Protein AF-A0A5J4UI46-F1 (afdb_monomer_lite)

pLDDT: mean 76.07, std 15.58, range [28.52, 98.12]

Radius of gyration: 47.05 Å; chains: 1; bounding box: 95×68×140 Å

Structure (mmCIF, N/CA/C/O backbone):
data_AF-A0A5J4UI46-F1
#
_entry.id   AF-A0A5J4UI46-F1
#
loop_
_atom_site.group_PDB
_atom_site.id
_atom_site.type_symbol
_atom_site.label_atom_id
_atom_site.label_alt_id
_atom_site.label_comp_id
_atom_site.label_asym_id
_atom_site.label_entity_id
_atom_site.label_seq_id
_atom_site.pdbx_PDB_ins_code
_atom_site.Cartn_x
_atom_site.Cartn_y
_atom_site.Cartn_z
_atom_site.occupancy
_atom_site.B_iso_or_equiv
_atom_site.auth_seq_id
_atom_site.auth_comp_id
_atom_site.auth_asym_id
_atom_site.auth_atom_id
_atom_site.pdbx_PDB_model_num
ATOM 1 N N . MET A 1 1 ? -43.539 -24.827 43.668 1.00 33.84 1 MET A N 1
ATOM 2 C CA . MET A 1 1 ? -44.782 -25.579 43.943 1.00 33.84 1 MET A CA 1
ATOM 3 C C . MET A 1 1 ? -44.414 -27.051 43.889 1.00 33.84 1 MET A C 1
ATOM 5 O O . MET A 1 1 ? -44.041 -27.513 42.822 1.00 33.84 1 MET A O 1
ATOM 9 N N . TYR A 1 2 ? -44.372 -27.741 45.030 1.00 28.52 2 TYR A N 1
ATOM 10 C CA . TYR A 1 2 ? -44.036 -29.167 45.070 1.00 28.52 2 TYR A CA 1
ATOM 11 C C . TYR A 1 2 ? -45.327 -29.967 44.962 1.00 28.52 2 TYR A C 1
ATOM 13 O O . TYR A 1 2 ? -46.161 -29.897 45.860 1.00 28.52 2 TYR A O 1
ATOM 21 N N . LEU A 1 3 ? -45.497 -30.715 43.876 1.00 32.62 3 LEU A N 1
ATOM 22 C CA . LEU A 1 3 ? -46.451 -31.816 43.853 1.00 32.62 3 LEU A CA 1
ATOM 23 C C . LEU A 1 3 ? -45.684 -33.063 44.275 1.00 32.62 3 LEU A C 1
ATOM 25 O O . LEU A 1 3 ? -44.921 -33.634 43.501 1.00 32.62 3 LEU A O 1
ATOM 29 N N . TYR A 1 4 ? -45.844 -33.433 45.542 1.00 28.69 4 TYR A N 1
ATOM 30 C CA . TYR A 1 4 ? -45.405 -34.726 46.041 1.00 28.69 4 TYR A CA 1
ATOM 31 C C . TYR A 1 4 ? -46.413 -35.758 45.536 1.00 28.69 4 TYR A C 1
ATOM 33 O O . TYR A 1 4 ? -47.519 -35.842 46.068 1.00 28.69 4 TYR A O 1
ATOM 41 N N . ASN A 1 5 ? -46.071 -36.490 44.476 1.00 35.09 5 ASN A N 1
ATOM 42 C CA . ASN A 1 5 ? -46.827 -37.677 44.103 1.00 35.09 5 ASN A CA 1
ATOM 43 C C . ASN A 1 5 ? -46.114 -38.879 44.720 1.00 35.09 5 ASN A C 1
ATOM 45 O O . ASN A 1 5 ? -44.923 -39.086 44.488 1.00 35.09 5 ASN A O 1
ATOM 49 N N . GLY A 1 6 ? -46.824 -39.594 45.590 1.00 38.59 6 GLY A N 1
ATOM 50 C CA . GLY A 1 6 ? -46.314 -40.808 46.203 1.00 38.59 6 GLY A CA 1
ATOM 51 C C . GLY A 1 6 ? -46.000 -41.837 45.123 1.00 38.59 6 GLY A C 1
ATOM 52 O O . GLY A 1 6 ? -46.814 -42.061 44.235 1.00 38.59 6 GLY A O 1
ATOM 53 N N . GLU A 1 7 ? -44.833 -42.460 45.268 1.00 37.66 7 GLU A N 1
ATOM 54 C CA . GLU A 1 7 ? -44.276 -43.545 44.453 1.00 37.66 7 GLU A CA 1
ATOM 55 C C . GLU A 1 7 ? -43.453 -43.112 43.218 1.00 37.66 7 GLU A C 1
ATOM 57 O O . GLU A 1 7 ? -43.935 -42.493 42.276 1.00 37.66 7 GLU A O 1
ATOM 62 N N . ALA A 1 8 ? -42.178 -43.531 43.252 1.00 35.47 8 ALA A N 1
ATOM 63 C CA . ALA A 1 8 ? -41.050 -43.261 42.349 1.00 35.47 8 ALA A CA 1
ATOM 64 C C . ALA A 1 8 ? -40.281 -41.940 42.581 1.00 35.47 8 ALA A C 1
ATOM 66 O O . ALA A 1 8 ? -40.767 -40.838 42.353 1.00 35.47 8 ALA A O 1
ATOM 67 N N . ASN A 1 9 ? -39.007 -42.085 42.974 1.00 35.72 9 ASN A N 1
ATOM 68 C CA . ASN A 1 9 ? -37.987 -41.033 43.062 1.00 35.72 9 ASN A CA 1
ATOM 69 C C . ASN A 1 9 ? -37.674 -40.432 41.677 1.00 35.72 9 ASN A C 1
ATOM 71 O O . ASN A 1 9 ? -36.607 -40.676 41.111 1.00 35.72 9 ASN A O 1
ATOM 75 N N . ARG A 1 10 ? -38.596 -39.652 41.114 1.00 33.91 10 ARG A N 1
ATOM 76 C CA . ARG A 1 10 ? -38.361 -38.848 39.916 1.00 33.91 10 ARG A CA 1
ATOM 77 C C . ARG A 1 10 ? -38.799 -37.416 40.198 1.00 33.91 10 ARG A C 1
ATOM 79 O O . ARG A 1 10 ? -39.983 -37.114 40.274 1.00 33.91 10 ARG A O 1
ATOM 86 N N . ILE A 1 11 ? -37.816 -36.543 40.402 1.00 36.03 11 ILE A N 1
ATOM 87 C CA . ILE A 1 11 ? -38.026 -35.097 40.435 1.00 36.03 11 ILE A CA 1
ATOM 88 C C . ILE A 1 11 ? -37.994 -34.640 38.978 1.00 36.03 11 ILE A C 1
ATOM 90 O O . ILE A 1 11 ? -36.918 -34.499 38.398 1.00 36.03 11 ILE A O 1
ATOM 94 N N . ASP A 1 12 ? -39.162 -34.439 38.375 1.00 36.25 12 ASP A N 1
ATOM 95 C CA . ASP A 1 12 ? -39.247 -33.731 37.101 1.00 36.25 12 ASP A CA 1
ATOM 96 C C . ASP A 1 12 ? -39.012 -32.236 37.377 1.00 36.25 12 ASP A C 1
ATOM 98 O O . ASP A 1 12 ? -39.864 -31.529 37.920 1.00 36.25 12 ASP A O 1
ATOM 102 N N . ILE A 1 13 ? -37.808 -31.752 37.057 1.00 40.00 13 ILE A N 1
ATOM 103 C CA . ILE A 1 13 ? -37.480 -30.324 37.092 1.00 40.00 13 ILE A CA 1
ATOM 104 C C . ILE A 1 13 ? -38.206 -29.672 35.912 1.00 40.00 13 ILE A C 1
ATOM 106 O O . ILE A 1 13 ? -37.759 -29.760 34.770 1.00 40.00 13 ILE A O 1
ATOM 110 N N . LEU A 1 14 ? -39.337 -29.022 36.181 1.00 40.38 14 LEU A N 1
ATOM 111 C CA . LEU A 1 14 ? -40.020 -28.186 35.197 1.00 40.38 14 LEU A CA 1
ATOM 112 C C . LEU A 1 14 ? -39.152 -26.953 34.902 1.00 40.38 14 LEU A C 1
ATOM 114 O O . LEU A 1 14 ? -39.161 -25.981 35.656 1.00 40.38 14 LEU A O 1
ATOM 118 N N . SER A 1 15 ? -38.397 -26.969 33.804 1.00 36.56 15 SER A N 1
ATOM 119 C CA . SER A 1 15 ? -37.842 -25.731 33.256 1.00 36.56 15 SER A CA 1
ATOM 120 C C . SER A 1 15 ? -39.000 -24.797 32.866 1.00 36.56 15 SER A C 1
ATOM 122 O O . SER A 1 15 ? -39.999 -25.232 32.297 1.00 36.56 15 SER A O 1
ATOM 124 N N . GLY A 1 16 ? -38.901 -23.511 33.216 1.00 40.81 16 GLY A N 1
ATOM 125 C CA . GLY A 1 16 ? -39.901 -22.500 32.840 1.00 40.81 16 GLY A CA 1
ATOM 126 C C . GLY A 1 16 ? -40.983 -22.167 33.877 1.00 40.81 16 GLY A C 1
ATOM 127 O O . GLY A 1 16 ? -41.896 -21.414 33.552 1.00 40.81 16 GLY A O 1
ATOM 128 N N . VAL A 1 17 ? -40.901 -22.659 35.119 1.00 45.38 17 VAL A N 1
ATOM 129 C CA . VAL A 1 17 ? -41.784 -22.188 36.207 1.00 45.38 17 VAL A CA 1
ATOM 130 C C . VAL A 1 17 ? -41.194 -20.921 36.835 1.00 45.38 17 VAL A C 1
ATOM 132 O O . VAL A 1 17 ? -40.140 -20.988 37.466 1.00 45.38 17 VAL A O 1
ATOM 135 N N . SER A 1 18 ? -41.870 -19.779 36.680 1.00 48.88 18 SER A N 1
ATOM 136 C CA . SER A 1 18 ? -41.562 -18.536 37.398 1.00 48.88 18 SER A CA 1
ATOM 137 C C . SER A 1 18 ? -42.480 -18.369 38.611 1.00 48.88 18 SER A C 1
ATOM 139 O O . SER A 1 18 ? -43.631 -18.810 38.609 1.00 48.88 18 SER A O 1
ATOM 141 N N . LEU A 1 19 ? -41.967 -17.751 39.675 1.00 53.72 19 LEU A N 1
ATOM 142 C CA . LEU A 1 19 ? -42.761 -17.396 40.853 1.00 53.72 19 LEU A CA 1
ATOM 143 C C . LEU A 1 19 ? -42.817 -15.873 40.988 1.00 53.72 19 LEU A C 1
ATOM 145 O O . LEU A 1 19 ? -41.774 -15.222 41.048 1.00 53.72 19 LEU A O 1
ATOM 149 N N . GLU A 1 20 ? -44.024 -15.311 41.018 1.00 56.50 20 GLU A N 1
ATOM 150 C CA . GLU A 1 20 ? -44.243 -13.864 41.097 1.00 56.50 20 GLU A CA 1
ATOM 151 C C . GLU A 1 20 ? -44.432 -13.400 42.545 1.00 56.50 20 GLU A C 1
ATOM 153 O O . GLU A 1 20 ? -45.156 -14.022 43.323 1.00 56.50 20 GLU A O 1
ATOM 158 N N . VAL A 1 21 ? -43.792 -12.288 42.903 1.00 63.38 21 VAL A N 1
ATOM 159 C CA . VAL A 1 21 ? -44.016 -11.551 44.154 1.00 63.38 21 VAL A CA 1
ATOM 160 C C . VAL A 1 21 ? -44.098 -10.056 43.897 1.00 63.38 21 VAL A C 1
ATOM 162 O O . VAL A 1 21 ? -43.512 -9.555 42.940 1.00 63.38 21 VAL A O 1
ATOM 165 N N . ASN A 1 22 ? -44.815 -9.338 44.760 1.00 64.19 22 ASN A N 1
ATOM 166 C CA . ASN A 1 22 ? -45.076 -7.910 44.597 1.00 64.19 22 ASN A CA 1
ATOM 167 C C . ASN A 1 22 ? -44.392 -7.092 45.705 1.00 64.19 22 ASN A C 1
ATOM 169 O O . ASN A 1 22 ? -44.317 -7.530 46.848 1.00 64.19 22 ASN A O 1
ATOM 173 N N . VAL A 1 23 ? -43.930 -5.883 45.388 1.00 57.03 23 VAL A N 1
ATOM 174 C CA . VAL A 1 23 ? -43.499 -4.870 46.371 1.00 57.03 23 VAL A CA 1
ATOM 175 C C . VAL A 1 23 ? -44.597 -3.801 46.455 1.00 57.03 23 VAL A C 1
ATOM 177 O O . VAL A 1 23 ? -44.905 -3.178 45.433 1.00 57.03 23 VAL A O 1
ATOM 180 N N . THR A 1 24 ? -45.234 -3.624 47.625 1.00 54.59 24 THR A N 1
ATOM 181 C CA . THR A 1 24 ? -46.422 -2.757 47.825 1.00 54.59 24 THR A CA 1
ATOM 182 C C . THR A 1 24 ? -46.426 -2.023 49.180 1.00 54.59 24 THR A C 1
ATOM 184 O O . THR A 1 24 ? -45.591 -2.265 50.044 1.00 54.59 24 THR A O 1
ATOM 187 N N . VAL A 1 25 ? -47.385 -1.102 49.365 1.00 46.78 25 VAL A N 1
ATOM 188 C CA . VAL A 1 25 ? -47.457 -0.139 50.488 1.00 46.78 25 VAL A CA 1
ATOM 189 C C . VAL A 1 25 ? -47.897 -0.765 51.827 1.00 46.78 25 VAL A C 1
ATOM 191 O O . VAL A 1 25 ? -47.715 -0.146 52.873 1.00 46.78 25 VAL A O 1
ATOM 194 N N . VAL A 1 26 ? -48.474 -1.974 51.838 1.00 47.81 26 VAL A N 1
ATOM 195 C CA . VAL A 1 26 ? -49.057 -2.571 53.056 1.00 47.81 26 VAL A CA 1
ATOM 196 C C . VAL A 1 26 ? -48.651 -4.040 53.186 1.00 47.81 26 VAL A C 1
ATOM 198 O O . VAL A 1 26 ? -49.151 -4.894 52.460 1.00 47.81 26 VAL A O 1
ATOM 201 N N . GLY A 1 27 ? -47.758 -4.325 54.136 1.00 51.28 27 GLY A N 1
ATOM 202 C CA . GLY A 1 27 ? -47.340 -5.677 54.509 1.00 51.28 27 GLY A CA 1
ATOM 203 C C . GLY A 1 27 ? -46.279 -5.646 55.608 1.00 51.28 27 GLY A C 1
ATOM 204 O O . GLY A 1 27 ? -45.120 -5.347 55.344 1.00 51.28 27 GLY A O 1
ATOM 205 N N . THR A 1 28 ? -46.677 -5.919 56.851 1.00 41.81 28 THR A N 1
ATOM 206 C CA . THR A 1 28 ? -45.793 -5.980 58.031 1.00 41.81 28 THR A CA 1
ATOM 207 C C . THR A 1 28 ? -45.589 -7.407 58.535 1.00 41.81 28 THR A C 1
ATOM 209 O O . THR A 1 28 ? -45.268 -7.571 59.709 1.00 41.81 28 THR A O 1
ATOM 212 N N . ASP A 1 29 ? -45.776 -8.437 57.702 1.00 47.12 29 ASP A N 1
ATOM 213 C CA . ASP A 1 29 ? -45.488 -9.811 58.124 1.00 47.12 29 ASP A CA 1
ATOM 214 C C . ASP A 1 29 ? -44.117 -10.291 57.601 1.00 47.12 29 ASP A C 1
ATOM 216 O O . ASP A 1 29 ? -43.994 -10.736 56.459 1.00 47.12 29 ASP A O 1
ATOM 220 N N . PRO A 1 30 ? -43.044 -10.193 58.412 1.00 47.66 30 PRO A N 1
ATOM 221 C CA . PRO A 1 30 ? -41.688 -10.586 58.032 1.00 47.66 30 PRO A CA 1
ATOM 222 C C . PRO A 1 30 ? -41.489 -12.108 57.899 1.00 47.66 30 PRO A C 1
ATOM 224 O O . PRO A 1 30 ? -40.347 -12.538 57.675 1.00 47.66 30 PRO A O 1
ATOM 227 N N . SER A 1 31 ? -42.542 -12.918 58.067 1.00 51.69 31 SER A N 1
ATOM 228 C CA . SER A 1 31 ? -42.488 -14.384 58.012 1.00 51.69 31 SER A CA 1
ATOM 229 C C . SER A 1 31 ? -42.902 -14.995 56.663 1.00 51.69 31 SER A C 1
ATOM 231 O O . SER A 1 31 ? -42.614 -16.168 56.418 1.00 51.69 31 SER A O 1
ATOM 233 N N . GLU A 1 32 ? -43.516 -14.228 55.754 1.00 58.22 32 GLU A N 1
ATOM 234 C CA . GLU A 1 32 ? -44.080 -14.793 54.526 1.00 58.22 32 GLU A CA 1
ATOM 235 C C . GLU A 1 32 ? -43.064 -14.928 53.383 1.00 58.22 32 GLU A C 1
ATOM 237 O O . GLU A 1 32 ? -42.467 -13.964 52.905 1.00 58.22 32 GLU A O 1
ATOM 242 N N . ILE A 1 33 ? -42.943 -16.153 52.863 1.00 57.50 33 ILE A N 1
ATOM 243 C CA . ILE A 1 33 ? -42.126 -16.475 51.685 1.00 57.50 33 ILE A CA 1
ATOM 244 C C . ILE A 1 33 ? -42.699 -15.828 50.410 1.00 57.50 33 ILE A C 1
ATOM 246 O O . ILE A 1 33 ? -41.938 -15.634 49.468 1.00 57.50 33 ILE A O 1
ATOM 250 N N . ASN A 1 34 ? -43.994 -15.471 50.368 1.00 60.31 34 ASN A N 1
ATOM 251 C CA . ASN A 1 34 ? -44.727 -14.975 49.185 1.00 60.31 34 ASN A CA 1
ATOM 252 C C . ASN A 1 34 ? -45.458 -13.631 49.403 1.00 60.31 34 ASN A C 1
ATOM 254 O O . ASN A 1 34 ? -46.383 -13.315 48.655 1.00 60.31 34 ASN A O 1
ATOM 258 N N . GLY A 1 35 ? -45.080 -12.861 50.422 1.00 59.16 35 GLY A N 1
ATOM 259 C CA . GLY A 1 35 ? -45.816 -11.657 50.810 1.00 59.16 35 GLY A CA 1
ATOM 260 C C . GLY A 1 35 ? -45.565 -10.441 49.905 1.00 59.16 35 GLY A C 1
ATOM 261 O O . GLY A 1 35 ? -44.632 -10.436 49.094 1.00 59.16 35 GLY A O 1
ATOM 262 N N . PRO A 1 36 ? -46.372 -9.375 50.046 1.00 68.31 36 PRO A N 1
ATOM 263 C CA . PRO A 1 36 ? -45.953 -8.053 49.618 1.00 68.31 36 PRO A CA 1
ATOM 264 C C . PRO A 1 36 ? -44.736 -7.600 50.439 1.00 68.31 36 PRO A C 1
ATOM 266 O O . PRO A 1 36 ? -44.767 -7.628 51.668 1.00 68.31 36 PRO A O 1
ATOM 269 N N . PHE A 1 37 ? -43.670 -7.165 49.772 1.00 79.31 37 PHE A N 1
ATOM 270 C CA . PHE A 1 37 ? -42.468 -6.636 50.430 1.00 79.31 37 PHE A CA 1
ATOM 271 C C . PHE A 1 37 ? -42.439 -5.102 50.382 1.00 79.31 37 PHE A C 1
ATOM 273 O O . PHE A 1 37 ? -43.003 -4.500 49.472 1.00 79.31 37 PHE A O 1
ATOM 280 N N . SER A 1 38 ? -41.764 -4.460 51.338 1.00 78.31 38 SER A N 1
ATOM 281 C CA . SER A 1 38 ? -41.605 -2.995 51.378 1.00 78.31 38 SER A CA 1
ATOM 282 C C . SER A 1 38 ? -40.434 -2.482 50.528 1.00 78.31 38 SER A C 1
ATOM 284 O O . SER A 1 38 ? -40.441 -1.333 50.085 1.00 78.31 38 SER A O 1
ATOM 286 N N . THR A 1 39 ? -39.431 -3.330 50.280 1.00 85.62 39 THR A N 1
ATOM 287 C CA . THR A 1 39 ? -38.255 -3.014 49.455 1.00 85.62 39 THR A CA 1
ATOM 288 C C . THR A 1 39 ? -37.880 -4.187 48.552 1.00 85.62 39 THR A C 1
ATOM 290 O O . THR A 1 39 ? -38.265 -5.335 48.811 1.00 85.62 39 THR A O 1
ATOM 293 N N . LEU A 1 40 ? -37.106 -3.917 47.499 1.00 85.06 40 LEU A N 1
ATOM 294 C CA . LEU A 1 40 ? -36.553 -4.961 46.640 1.00 85.06 40 LEU A CA 1
ATOM 295 C C . LEU A 1 40 ? -35.553 -5.821 47.426 1.00 85.06 40 LEU A C 1
ATOM 297 O O . LEU A 1 40 ? -35.588 -7.047 47.315 1.00 85.06 40 LEU A O 1
ATOM 301 N N . GLY A 1 41 ? -34.734 -5.216 48.290 1.00 86.50 41 GLY A N 1
ATOM 302 C CA . GLY A 1 41 ? -33.823 -5.951 49.171 1.00 86.50 41 GLY A CA 1
ATOM 303 C C . GLY A 1 41 ? -34.535 -6.918 50.124 1.00 86.50 41 GLY A C 1
ATOM 304 O O . GLY A 1 41 ? -34.085 -8.050 50.331 1.00 86.50 41 GLY A O 1
ATOM 305 N N . SER A 1 42 ? -35.700 -6.528 50.644 1.00 84.81 42 SER A N 1
ATOM 306 C CA . SER A 1 42 ? -36.540 -7.400 51.476 1.00 84.81 42 SER A CA 1
ATOM 307 C C . SER A 1 42 ? -37.092 -8.582 50.673 1.00 84.81 42 SER A C 1
ATOM 309 O O . SER A 1 42 ? -37.034 -9.717 51.143 1.00 84.81 42 SER A O 1
ATOM 311 N N . ALA A 1 43 ? -37.543 -8.347 49.434 1.00 84.69 43 ALA A N 1
ATOM 312 C CA . ALA A 1 43 ? -38.012 -9.411 48.543 1.00 84.69 43 ALA A CA 1
ATOM 313 C C . ALA A 1 43 ? -36.904 -10.425 48.201 1.00 84.69 43 ALA A C 1
ATOM 315 O O . ALA A 1 43 ? -37.139 -11.636 48.176 1.00 84.69 43 ALA A O 1
ATOM 316 N N . VAL A 1 44 ? -35.676 -9.949 47.973 1.00 86.25 44 VAL A N 1
ATOM 317 C CA . VAL A 1 44 ? -34.514 -10.798 47.665 1.00 86.25 44 VAL A CA 1
ATOM 318 C C . VAL A 1 44 ? -34.056 -11.595 48.891 1.00 86.25 44 VAL A C 1
ATOM 320 O O . VAL A 1 44 ? -33.889 -12.812 48.805 1.00 86.25 44 VAL A O 1
ATOM 323 N N . SER A 1 45 ? -33.885 -10.947 50.045 1.00 83.44 45 SER A N 1
ATOM 324 C CA . SER A 1 45 ? -33.381 -11.599 51.267 1.00 83.44 45 SER A CA 1
ATOM 325 C C . SER A 1 45 ? -34.339 -12.655 51.823 1.00 83.44 45 SER A C 1
ATOM 327 O O . SER A 1 45 ? -33.897 -13.695 52.307 1.00 83.44 45 SER A O 1
ATOM 329 N N . LYS A 1 46 ? -35.653 -12.429 51.704 1.00 81.00 46 LYS A N 1
ATOM 330 C CA . LYS A 1 46 ? -36.695 -13.382 52.115 1.00 81.00 46 LYS A CA 1
ATOM 331 C C . LYS A 1 46 ? -36.973 -14.462 51.075 1.00 81.00 46 LYS A C 1
ATOM 333 O O . LYS A 1 46 ? -37.731 -15.391 51.350 1.00 81.00 46 LYS A O 1
ATOM 338 N N . SER A 1 47 ? -36.359 -14.376 49.895 1.00 76.81 47 SER A N 1
ATOM 339 C CA . SER A 1 47 ? -36.432 -15.448 48.910 1.00 76.81 47 SER A CA 1
ATOM 340 C C . SER A 1 47 ? -35.572 -16.637 49.349 1.00 76.81 47 SER A C 1
ATOM 342 O O . SER A 1 47 ? -34.382 -16.438 49.581 1.00 76.81 47 SER A O 1
ATOM 344 N N . PRO A 1 48 ? -36.136 -17.856 49.458 1.00 72.00 48 PRO A N 1
ATOM 345 C CA . PRO A 1 48 ? -35.383 -19.062 49.801 1.00 72.00 48 PRO A CA 1
ATOM 346 C C . PRO A 1 48 ? -34.196 -19.331 48.864 1.00 72.00 48 PRO A C 1
ATOM 348 O O . PRO A 1 48 ? -34.201 -18.929 47.703 1.00 72.00 48 PRO A O 1
ATOM 351 N N . ASP A 1 49 ? -33.210 -20.092 49.328 1.00 68.38 49 ASP A N 1
ATOM 352 C CA . ASP A 1 49 ? -32.054 -20.464 48.497 1.00 68.38 49 ASP A CA 1
ATOM 353 C C . ASP A 1 49 ? -32.374 -21.603 47.507 1.00 68.38 49 ASP A C 1
ATOM 355 O O . ASP A 1 49 ? -31.642 -21.830 46.556 1.00 68.38 49 ASP A O 1
ATOM 359 N N . ILE A 1 50 ? -33.536 -22.263 47.618 1.00 61.88 50 ILE A N 1
ATOM 360 C CA . ILE A 1 50 ? -33.981 -23.301 46.659 1.00 61.88 50 ILE A CA 1
ATOM 361 C C . ILE A 1 50 ? -34.226 -22.767 45.230 1.00 61.88 50 ILE A C 1
ATOM 363 O O . ILE A 1 50 ? -34.445 -23.532 44.290 1.00 61.88 50 ILE A O 1
ATOM 367 N N . PHE A 1 51 ? -34.188 -21.442 45.067 1.00 56.38 51 PHE A N 1
ATOM 368 C CA . PHE A 1 51 ? -34.351 -20.714 43.809 1.00 56.38 51 PHE A CA 1
ATOM 369 C C . PHE A 1 51 ? -33.043 -20.561 43.008 1.00 56.38 51 PHE A C 1
ATOM 371 O O . PHE A 1 51 ? -32.993 -19.806 42.042 1.00 56.38 51 PHE A O 1
ATOM 378 N N . GLU A 1 52 ? -32.006 -21.334 43.336 1.00 59.81 52 GLU A N 1
ATOM 379 C CA . GLU A 1 52 ? -30.869 -21.579 42.430 1.00 59.81 52 GLU A CA 1
ATOM 380 C C . GLU A 1 52 ? -31.330 -22.194 41.088 1.00 59.81 52 GLU A C 1
ATOM 382 O O . GLU A 1 52 ? -30.717 -21.997 40.036 1.00 59.81 52 GLU A O 1
ATOM 387 N N . ILE A 1 53 ? -32.472 -22.897 41.088 1.00 61.28 53 ILE A N 1
ATOM 388 C CA . ILE A 1 53 ? -33.012 -23.587 39.908 1.00 61.28 53 ILE A CA 1
ATOM 389 C C . ILE A 1 53 ? -34.037 -22.721 39.144 1.00 61.28 53 ILE A C 1
ATOM 391 O O . ILE A 1 53 ? -33.992 -22.690 37.910 1.00 61.28 53 ILE A O 1
ATOM 395 N N . PHE A 1 54 ? -34.907 -21.973 39.841 1.00 69.56 54 PHE A N 1
ATOM 396 C CA . PHE A 1 54 ? -36.065 -21.257 39.270 1.00 69.56 54 PHE A CA 1
ATOM 397 C C . PHE A 1 54 ? -35.926 -19.728 39.335 1.00 69.56 54 PHE A C 1
ATOM 399 O O . PHE A 1 54 ? -35.507 -19.189 40.355 1.00 69.56 54 PHE A O 1
ATOM 406 N N . GLU A 1 55 ? -36.351 -19.024 38.280 1.00 79.50 55 GLU A N 1
ATOM 407 C CA . GLU A 1 55 ? -36.388 -17.554 38.251 1.00 79.50 55 GLU A CA 1
ATOM 408 C C . GLU A 1 55 ? -37.565 -16.997 39.068 1.00 79.50 55 GLU A C 1
ATOM 410 O O . GLU A 1 55 ? -38.719 -17.404 38.897 1.00 79.50 55 GLU A O 1
ATOM 415 N N . ARG A 1 56 ? -37.286 -16.019 39.934 1.00 81.94 56 ARG A N 1
ATOM 416 C CA . ARG A 1 56 ? -38.297 -15.305 40.716 1.00 81.94 56 ARG A CA 1
ATOM 417 C C . ARG A 1 56 ? -38.517 -13.900 40.177 1.00 81.94 56 ARG A C 1
ATOM 419 O O . ARG A 1 56 ? -37.591 -13.095 40.161 1.00 81.94 56 ARG A O 1
ATOM 426 N N . THR A 1 57 ? -39.755 -13.584 39.807 1.00 85.19 57 THR A N 1
ATOM 427 C CA . THR A 1 57 ? -40.125 -12.243 39.342 1.00 85.19 57 THR A CA 1
ATOM 428 C C . THR A 1 57 ? -40.610 -11.381 40.504 1.00 85.19 57 THR A C 1
ATOM 430 O O . THR A 1 57 ? -41.573 -11.732 41.180 1.00 85.19 57 THR A O 1
ATOM 433 N N . VAL A 1 58 ? -39.951 -10.246 40.730 1.00 86.25 58 VAL A N 1
ATOM 434 C CA . VAL A 1 58 ? -40.310 -9.226 41.718 1.00 86.25 58 VAL A CA 1
ATOM 435 C C . VAL A 1 58 ? -40.926 -8.035 40.988 1.00 86.25 58 VAL A C 1
ATOM 437 O O . VAL A 1 58 ? -40.222 -7.241 40.368 1.00 86.25 58 VAL A O 1
ATOM 440 N N . ASN A 1 59 ? -42.247 -7.900 41.052 1.00 84.06 59 ASN A N 1
ATOM 441 C CA . ASN A 1 59 ? -42.960 -6.763 40.484 1.00 84.06 59 ASN A CA 1
ATOM 442 C C . ASN A 1 59 ? -42.962 -5.603 41.487 1.00 84.06 59 ASN A C 1
ATOM 444 O O . ASN A 1 59 ? -43.560 -5.701 42.561 1.00 84.06 59 ASN A O 1
ATOM 448 N N . ILE A 1 60 ? -42.330 -4.485 41.136 1.00 84.94 60 ILE A N 1
ATOM 449 C CA . ILE A 1 60 ? -42.329 -3.285 41.972 1.00 84.94 60 ILE A CA 1
ATOM 450 C C . ILE A 1 60 ? -43.519 -2.418 41.568 1.00 84.94 60 ILE A C 1
ATOM 452 O O . ILE A 1 60 ? -43.536 -1.832 40.485 1.00 84.94 60 ILE A O 1
ATOM 456 N N . LEU A 1 61 ? -44.551 -2.395 42.416 1.00 82.38 61 LEU A N 1
ATOM 457 C CA . LEU A 1 61 ? -45.810 -1.693 42.138 1.00 82.38 61 LEU A CA 1
ATOM 458 C C . LEU A 1 61 ? -45.827 -0.275 42.724 1.00 82.38 61 LEU A C 1
ATOM 460 O O . LEU A 1 61 ? -46.649 0.549 42.328 1.00 82.38 61 LEU A O 1
ATOM 464 N N . GLN A 1 62 ? -44.923 0.016 43.660 1.00 79.25 62 GLN A N 1
ATOM 465 C CA . GLN A 1 62 ? -44.740 1.346 44.229 1.00 79.25 62 GLN A CA 1
ATOM 466 C C . GLN A 1 62 ? -43.898 2.222 43.294 1.00 79.25 62 GLN A C 1
ATOM 468 O O . GLN A 1 62 ? -42.917 1.753 42.724 1.00 79.25 62 GLN A O 1
ATOM 473 N N . SER A 1 63 ? -44.252 3.503 43.162 1.00 81.75 63 SER A N 1
ATOM 474 C CA . SER A 1 63 ? -43.512 4.457 42.322 1.00 81.75 63 SER A CA 1
ATOM 475 C C . SER A 1 63 ? -42.098 4.746 42.833 1.00 81.75 63 SER A C 1
ATOM 477 O O . SER A 1 63 ? -41.214 5.030 42.030 1.00 81.75 63 SER A O 1
ATOM 479 N N . THR A 1 64 ? -41.883 4.654 44.149 1.00 85.06 64 THR A N 1
ATOM 480 C CA . THR A 1 64 ? -40.593 4.899 44.807 1.00 85.06 64 THR A CA 1
ATOM 481 C C . THR A 1 64 ? -40.374 3.902 45.942 1.00 85.06 64 THR A C 1
ATOM 483 O O . THR A 1 64 ? -41.252 3.751 46.788 1.00 85.06 64 THR A O 1
ATOM 486 N N . THR A 1 65 ? -39.207 3.266 46.011 1.00 86.38 65 THR A N 1
ATOM 487 C CA . THR A 1 65 ? -38.765 2.434 47.143 1.00 86.38 65 THR A CA 1
ATOM 488 C C . THR A 1 65 ? -37.349 2.826 47.570 1.00 86.38 65 THR A C 1
ATOM 490 O O . THR A 1 65 ? -36.582 3.349 46.761 1.00 86.38 65 THR A O 1
ATOM 493 N N . THR A 1 66 ? -37.009 2.610 48.842 1.00 88.06 66 THR A N 1
ATOM 494 C CA . THR A 1 66 ? -35.722 3.015 49.425 1.00 88.06 66 THR A CA 1
ATOM 495 C C . THR A 1 66 ? -35.013 1.809 50.019 1.00 88.06 66 THR A C 1
ATOM 497 O O . THR A 1 66 ? -35.541 1.168 50.924 1.00 88.06 66 THR A O 1
ATOM 500 N N . GLU A 1 67 ? -33.797 1.539 49.555 1.00 88.50 67 GLU A N 1
ATOM 501 C CA . GLU A 1 67 ? -32.957 0.467 50.083 1.00 88.50 67 GLU A CA 1
ATOM 502 C C . GLU A 1 67 ? -32.064 0.969 51.219 1.00 88.50 67 GLU A C 1
ATOM 504 O O . GLU A 1 67 ? -31.389 1.997 51.100 1.00 88.50 67 GLU A O 1
ATOM 509 N N . THR A 1 68 ? -32.052 0.209 52.315 1.00 85.31 68 THR A N 1
ATOM 510 C CA . THR A 1 68 ? -31.351 0.540 53.568 1.00 85.31 68 THR A CA 1
ATOM 511 C C . THR A 1 68 ? -30.317 -0.511 53.984 1.00 85.31 68 THR A C 1
ATOM 513 O O . THR A 1 68 ? -29.817 -0.473 55.108 1.00 85.31 68 THR A O 1
ATOM 516 N N . SER A 1 69 ? -30.020 -1.485 53.126 1.00 87.31 69 SER A N 1
ATOM 517 C CA . SER A 1 69 ? -29.023 -2.529 53.377 1.00 87.31 69 SER A CA 1
ATOM 518 C C . SER A 1 69 ? -28.454 -3.070 52.069 1.00 87.31 69 SER A C 1
ATOM 520 O O . SER A 1 69 ? -29.053 -2.890 51.009 1.00 87.31 69 SER A O 1
ATOM 522 N N . ASP A 1 70 ? -27.327 -3.776 52.160 1.00 88.44 70 ASP A N 1
ATOM 523 C CA . ASP A 1 70 ? -26.792 -4.565 51.049 1.00 88.44 70 ASP A CA 1
ATOM 524 C C . ASP A 1 70 ? -27.791 -5.634 50.595 1.00 88.44 70 ASP A C 1
ATOM 526 O O . ASP A 1 70 ? -28.563 -6.181 51.390 1.00 88.44 70 ASP A O 1
ATOM 530 N N . ILE A 1 71 ? -27.759 -5.935 49.299 1.00 90.94 71 ILE A N 1
ATOM 531 C CA . ILE A 1 71 ? -28.665 -6.870 48.641 1.00 90.94 71 ILE A CA 1
ATOM 532 C C . ILE A 1 71 ? -27.829 -7.998 48.060 1.00 90.94 71 ILE A C 1
ATOM 534 O O . ILE A 1 71 ? -27.157 -7.852 47.041 1.00 90.94 71 ILE A O 1
ATOM 538 N N . LEU A 1 72 ? -27.881 -9.140 48.739 1.00 91.06 72 LEU A N 1
ATOM 539 C CA . LEU A 1 72 ? -27.145 -10.340 48.368 1.00 91.06 72 LEU A CA 1
ATOM 540 C C . LEU A 1 72 ? -28.069 -11.271 47.583 1.00 91.06 72 LEU A C 1
ATOM 542 O O . LEU A 1 72 ? -28.942 -11.929 48.152 1.00 91.06 72 LEU A O 1
ATOM 546 N N . ILE A 1 73 ? -27.886 -11.305 46.265 1.00 89.62 73 ILE A N 1
ATOM 547 C CA . ILE A 1 73 ? -28.593 -12.235 45.379 1.00 89.62 73 ILE A CA 1
ATOM 548 C C . ILE A 1 73 ? -27.937 -13.619 45.460 1.00 89.62 73 ILE A C 1
ATOM 550 O O . ILE A 1 73 ? -28.646 -14.625 45.446 1.00 89.62 73 ILE A O 1
ATOM 554 N N . ASN A 1 74 ? -26.609 -13.681 45.628 1.00 87.00 74 ASN A N 1
ATOM 555 C CA . ASN A 1 74 ? -25.837 -14.930 45.618 1.00 87.00 74 ASN A CA 1
ATOM 556 C C . ASN A 1 74 ? -26.224 -15.771 44.387 1.00 87.00 74 ASN A C 1
ATOM 558 O O . ASN A 1 74 ? -26.353 -15.203 43.305 1.00 87.00 74 ASN A O 1
ATOM 562 N N . LYS A 1 75 ? -26.462 -17.077 44.561 1.00 86.00 75 LYS A N 1
ATOM 563 C CA . LYS A 1 75 ? -26.796 -18.043 43.502 1.00 86.00 75 LYS A CA 1
ATOM 564 C C . LYS A 1 75 ? -28.253 -17.979 43.015 1.00 86.00 75 LYS A C 1
ATOM 566 O O . LYS A 1 75 ? -28.680 -18.792 42.198 1.00 86.00 75 LYS A O 1
ATOM 571 N N . LYS A 1 76 ? -29.060 -17.040 43.526 1.00 87.81 76 LYS A N 1
ATOM 572 C CA . LYS A 1 76 ? -30.490 -16.923 43.185 1.00 87.81 76 LYS A CA 1
ATOM 573 C C . LYS A 1 76 ? -30.680 -16.352 41.781 1.00 87.81 76 LYS A C 1
ATOM 575 O O . LYS A 1 76 ? -29.863 -15.569 41.303 1.00 87.81 76 LYS A O 1
ATOM 580 N N . LYS A 1 77 ? -31.815 -16.682 41.157 1.00 88.38 77 LYS A N 1
ATOM 581 C CA . LYS A 1 77 ? -32.274 -16.087 39.891 1.00 88.38 77 LYS A CA 1
ATOM 582 C C . LYS A 1 77 ? -33.414 -15.099 40.149 1.00 88.38 77 LYS A C 1
ATOM 584 O O . LYS A 1 77 ? -34.538 -15.511 40.427 1.00 88.38 77 LYS A O 1
ATOM 589 N N . ILE A 1 78 ? -33.134 -13.801 40.073 1.00 91.19 78 ILE A N 1
ATOM 590 C CA . ILE A 1 78 ? -34.064 -12.710 40.393 1.00 91.19 78 ILE A CA 1
ATOM 591 C C . ILE A 1 78 ? -34.358 -11.869 39.150 1.00 91.19 78 ILE A C 1
ATOM 593 O O . ILE A 1 78 ? -33.447 -11.420 38.464 1.00 91.19 78 ILE A O 1
ATOM 597 N N . LYS A 1 79 ? -35.638 -11.589 38.908 1.00 92.19 79 LYS A N 1
ATOM 598 C CA . LYS A 1 79 ? -36.137 -10.715 37.848 1.00 92.19 79 LYS A CA 1
ATOM 599 C C . LYS A 1 79 ? -36.965 -9.576 38.444 1.00 92.19 79 LYS A C 1
ATOM 601 O O . LYS A 1 79 ? -38.143 -9.756 38.725 1.00 92.19 79 LYS A O 1
ATOM 606 N N . ALA A 1 80 ? -36.381 -8.405 38.656 1.00 91.56 80 ALA A N 1
ATOM 607 C CA . ALA A 1 80 ? -37.079 -7.231 39.170 1.00 91.56 80 ALA A CA 1
ATOM 608 C C . ALA A 1 80 ? -37.657 -6.380 38.029 1.00 91.56 80 ALA A C 1
ATOM 610 O O . ALA A 1 80 ? -36.928 -5.958 37.133 1.00 91.56 80 ALA A O 1
ATOM 611 N N . VAL A 1 81 ? -38.963 -6.109 38.068 1.00 91.12 81 VAL A N 1
ATOM 612 C CA . VAL A 1 81 ? -39.679 -5.366 37.018 1.00 91.12 81 VAL A CA 1
ATOM 613 C C . VAL A 1 81 ? -40.464 -4.216 37.637 1.00 91.12 81 VAL A C 1
ATOM 615 O O . VAL A 1 81 ? -41.336 -4.437 38.481 1.00 91.12 81 VAL A O 1
ATOM 618 N N . GLY A 1 82 ? -40.189 -2.987 37.205 1.00 88.88 82 GLY A N 1
ATOM 619 C CA . GLY A 1 82 ? -40.982 -1.819 37.575 1.00 88.88 82 GLY A CA 1
ATOM 620 C C . GLY A 1 82 ? -42.330 -1.807 36.850 1.00 88.88 82 GLY A C 1
ATOM 621 O O . GLY A 1 82 ? -42.378 -1.897 35.626 1.00 88.88 82 GLY A O 1
ATOM 622 N N . ARG A 1 83 ? -43.442 -1.705 37.591 1.00 84.69 83 ARG A N 1
ATOM 623 C CA . ARG A 1 83 ? -44.809 -1.677 37.025 1.00 84.69 83 ARG A CA 1
ATOM 624 C C . ARG A 1 83 ? -45.679 -0.528 37.550 1.00 84.69 83 ARG A C 1
ATOM 626 O O . ARG A 1 83 ? -46.899 -0.556 37.385 1.00 84.69 83 ARG A O 1
ATOM 633 N N . ALA A 1 84 ? -45.083 0.485 38.178 1.00 72.94 84 ALA A N 1
ATOM 634 C CA . ALA A 1 84 ? -45.811 1.633 38.718 1.00 72.94 84 ALA A CA 1
ATOM 635 C C . ALA A 1 84 ? -46.193 2.651 37.622 1.00 72.94 84 ALA A C 1
ATOM 637 O O . ALA A 1 84 ? -45.627 3.738 37.523 1.00 72.94 84 ALA A O 1
ATOM 638 N N . GLY A 1 85 ? -47.179 2.305 36.792 1.00 68.44 85 GLY A N 1
ATOM 639 C CA . GLY A 1 85 ? -47.715 3.207 35.768 1.00 68.44 85 GLY A CA 1
ATOM 640 C C . GLY A 1 85 ? -46.767 3.437 34.583 1.00 68.44 85 GLY A C 1
ATOM 641 O O . GLY A 1 85 ? -46.076 2.522 34.149 1.00 68.44 85 GLY A O 1
ATOM 642 N N . SER A 1 86 ? -46.787 4.648 34.011 1.00 65.50 86 SER A N 1
ATOM 643 C CA . SER A 1 86 ? -46.055 5.001 32.780 1.00 65.50 86 SER A CA 1
ATOM 644 C C . SER A 1 86 ? -44.627 5.512 33.004 1.00 65.50 86 SER A C 1
ATOM 646 O O . SER A 1 86 ? -43.942 5.840 32.037 1.00 65.50 86 SER A O 1
ATOM 648 N N . THR A 1 87 ? -44.183 5.638 34.254 1.00 71.38 87 THR A N 1
ATOM 649 C CA . THR A 1 87 ? -42.840 6.111 34.617 1.00 71.38 87 THR A CA 1
ATOM 650 C C . THR A 1 87 ? -42.023 4.970 35.221 1.00 71.38 87 THR A C 1
ATOM 652 O O . THR A 1 87 ? -42.597 4.176 35.970 1.00 71.38 87 THR A O 1
ATOM 655 N N . PRO A 1 88 ? -40.703 4.886 34.960 1.00 77.94 88 PRO A N 1
ATOM 656 C CA . PRO A 1 88 ? -39.841 3.915 35.626 1.00 77.94 88 PRO A CA 1
ATOM 657 C C . PRO A 1 88 ? -39.967 4.007 37.147 1.00 77.94 88 PRO A C 1
ATOM 659 O O . PRO A 1 88 ? -40.037 5.103 37.707 1.00 77.94 88 PRO A O 1
ATOM 662 N N . VAL A 1 89 ? -39.974 2.855 37.815 1.00 86.25 89 VAL A N 1
ATOM 663 C CA . VAL A 1 89 ? -40.014 2.808 39.280 1.00 86.25 89 VAL A CA 1
ATOM 664 C C . VAL A 1 89 ? -38.701 3.323 39.846 1.00 86.25 89 VAL A C 1
ATOM 666 O O . VAL A 1 89 ? -37.637 2.856 39.454 1.00 86.25 89 VAL A O 1
ATOM 669 N N . GLN A 1 90 ? -38.763 4.241 40.800 1.00 88.50 90 GLN A N 1
ATOM 670 C CA . GLN A 1 90 ? -37.585 4.815 41.432 1.00 88.50 90 GLN A CA 1
ATOM 671 C C . GLN A 1 90 ? -37.113 3.951 42.610 1.00 88.50 90 GLN A C 1
ATOM 673 O O . GLN A 1 90 ? -37.852 3.728 43.564 1.00 88.50 90 GLN A O 1
ATOM 678 N N . VAL A 1 91 ? -35.864 3.493 42.572 1.00 88.81 91 VAL A N 1
ATOM 679 C CA . VAL A 1 91 ? -35.204 2.779 43.673 1.00 88.81 91 VAL A CA 1
ATOM 680 C C . VAL A 1 91 ? -34.085 3.665 44.206 1.00 88.81 91 VAL A C 1
ATOM 682 O O . VAL A 1 91 ? -33.090 3.905 43.523 1.00 88.81 91 VAL A O 1
ATOM 685 N N . ILE A 1 92 ? -34.254 4.176 45.421 1.00 87.19 92 ILE A N 1
ATOM 686 C CA . ILE A 1 92 ? -33.317 5.098 46.063 1.00 87.19 92 ILE A CA 1
ATOM 687 C C . ILE A 1 92 ? -32.387 4.309 46.983 1.00 87.19 92 ILE A C 1
ATOM 689 O O . ILE A 1 92 ? -32.848 3.626 47.892 1.00 87.19 92 ILE A O 1
ATOM 693 N N . THR A 1 93 ? -31.074 4.452 46.816 1.00 82.88 93 THR A N 1
ATOM 694 C CA . THR A 1 93 ? -30.095 3.941 47.790 1.00 82.88 93 THR A CA 1
ATOM 695 C C . THR A 1 93 ? -29.559 5.105 48.626 1.00 82.88 93 THR A C 1
ATOM 697 O O . THR A 1 93 ? -28.902 5.998 48.081 1.00 82.88 93 THR A O 1
ATOM 700 N N . THR A 1 94 ? -29.821 5.115 49.935 1.00 75.81 94 THR A N 1
ATOM 701 C CA . THR A 1 94 ? -29.462 6.222 50.853 1.00 75.81 94 THR A CA 1
ATOM 702 C C . THR A 1 94 ? -28.114 6.043 51.565 1.00 75.81 94 THR A C 1
ATOM 704 O O . THR A 1 94 ? -27.761 6.843 52.428 1.00 75.81 94 THR A O 1
ATOM 707 N N . GLY A 1 95 ? -27.334 5.028 51.186 1.00 76.75 95 GLY A N 1
ATOM 708 C CA . GLY A 1 95 ? -25.998 4.744 51.716 1.00 76.75 95 GLY A CA 1
ATOM 709 C C . GLY A 1 95 ? -25.106 4.037 50.691 1.00 76.75 95 GLY A C 1
ATOM 710 O O . GLY A 1 95 ? -25.429 3.986 49.503 1.00 76.75 95 GLY A O 1
ATOM 711 N N . ASN A 1 96 ? -23.998 3.450 51.152 1.00 80.00 96 ASN A N 1
ATOM 712 C CA . ASN A 1 96 ? -23.045 2.700 50.314 1.00 80.00 96 ASN A CA 1
ATOM 713 C C . ASN A 1 96 ? -23.484 1.247 50.075 1.00 80.00 96 ASN A C 1
ATOM 715 O O . ASN A 1 96 ? -22.654 0.342 50.023 1.00 80.00 96 ASN A O 1
ATOM 719 N N . TYR A 1 97 ? -24.792 1.035 49.935 1.00 83.94 97 TYR A N 1
ATOM 720 C CA . TYR A 1 97 ? -25.370 -0.294 49.784 1.00 83.94 97 TYR A CA 1
ATOM 721 C C . TYR A 1 97 ? -25.154 -0.847 48.381 1.00 83.94 97 TYR A C 1
ATOM 723 O O . TYR A 1 97 ? -25.358 -0.127 47.395 1.00 83.94 97 TYR A O 1
ATOM 731 N N . GLN A 1 98 ? -24.749 -2.109 48.297 1.00 88.44 98 GLN A N 1
ATOM 732 C CA . GLN A 1 98 ? -24.413 -2.802 47.049 1.00 88.44 98 GLN A CA 1
ATOM 733 C C . GLN A 1 98 ? -25.413 -3.913 46.715 1.00 88.44 98 GLN A C 1
ATOM 735 O O . GLN A 1 98 ? -25.968 -4.557 47.605 1.00 88.44 98 GLN A O 1
ATOM 740 N N . TYR A 1 99 ? -25.591 -4.166 45.422 1.00 91.75 99 TYR A N 1
ATOM 741 C CA . TYR A 1 99 ? -26.228 -5.369 44.900 1.00 91.75 99 TYR A CA 1
ATOM 742 C C . TYR A 1 99 ? -25.135 -6.349 44.479 1.00 91.75 99 TYR A C 1
ATOM 744 O O . TYR A 1 99 ? -24.425 -6.088 43.509 1.00 91.75 99 TYR A O 1
ATOM 752 N N . THR A 1 100 ? -25.011 -7.474 45.179 1.00 92.38 100 THR A N 1
ATOM 753 C CA . THR A 1 100 ? -23.982 -8.482 44.898 1.00 92.38 100 THR A CA 1
ATOM 754 C C . THR A 1 100 ? -24.616 -9.763 44.373 1.00 92.38 100 THR A C 1
ATOM 756 O O . THR A 1 100 ? -25.472 -10.371 45.023 1.00 92.38 100 THR A O 1
ATOM 759 N N . ILE A 1 101 ? -24.176 -10.174 43.188 1.00 91.88 101 ILE A N 1
ATOM 760 C CA . ILE A 1 101 ? -24.557 -11.403 42.506 1.00 91.88 101 ILE A CA 1
ATOM 761 C C . ILE A 1 101 ? -23.330 -12.308 42.510 1.00 91.88 101 ILE A C 1
ATOM 763 O O . ILE A 1 101 ? -22.317 -11.956 41.910 1.00 91.88 101 ILE A O 1
ATOM 767 N N . THR A 1 102 ? -23.424 -13.454 43.187 1.00 89.25 102 THR A N 1
ATOM 768 C CA . THR A 1 102 ? -22.345 -14.450 43.253 1.00 89.25 102 THR A CA 1
ATOM 769 C C . THR A 1 102 ? -22.844 -15.769 42.699 1.00 89.25 102 THR A C 1
ATOM 771 O O . THR A 1 102 ? -23.646 -16.437 43.346 1.00 89.25 102 THR A O 1
ATOM 774 N N . ASP A 1 103 ? -22.402 -16.110 41.494 1.00 84.12 103 ASP A N 1
ATOM 775 C CA . ASP A 1 103 ? -22.823 -17.298 40.743 1.00 84.12 103 ASP A CA 1
ATOM 776 C C . ASP A 1 103 ? -24.346 -17.401 40.441 1.00 84.12 103 ASP A C 1
ATOM 778 O O . ASP A 1 103 ? -24.901 -18.490 40.277 1.00 84.12 103 ASP A O 1
ATOM 782 N N . GLY A 1 104 ? -25.069 -16.271 40.449 1.00 88.00 104 GLY A N 1
ATOM 783 C CA . GLY A 1 104 ? -26.530 -16.207 40.268 1.00 88.00 104 GLY A CA 1
ATOM 784 C C . GLY A 1 104 ? -26.981 -15.415 39.045 1.00 88.00 104 GLY A C 1
ATOM 785 O O . GLY A 1 104 ? -26.226 -15.160 38.112 1.00 88.00 104 GLY A O 1
ATOM 786 N N . SER A 1 105 ? -28.249 -15.008 39.004 1.00 90.62 105 SER A N 1
ATOM 787 C CA . SER A 1 105 ? -28.770 -14.182 37.908 1.00 90.62 105 SER A CA 1
ATOM 788 C C . SER A 1 105 ? -29.654 -13.055 38.418 1.00 90.62 105 SER A C 1
ATOM 790 O O . SER A 1 105 ? -30.531 -13.274 39.248 1.00 90.62 105 SER A O 1
ATOM 792 N N . ALA A 1 106 ? -29.451 -11.854 37.890 1.00 94.06 106 ALA A N 1
ATOM 793 C CA . ALA A 1 106 ? -30.249 -10.680 38.192 1.00 94.06 106 ALA A CA 1
ATOM 794 C C . ALA A 1 106 ? -30.658 -9.976 36.896 1.00 94.06 106 ALA A C 1
ATOM 796 O O . ALA A 1 106 ? -29.808 -9.566 36.108 1.00 94.06 106 ALA A O 1
ATOM 797 N N . TYR A 1 107 ? -31.961 -9.830 36.689 1.00 95.38 107 TYR A N 1
ATOM 798 C CA . TYR A 1 107 ? -32.553 -9.066 35.598 1.00 95.38 107 TYR A CA 1
ATOM 799 C C . TYR A 1 107 ? -33.336 -7.893 36.178 1.00 95.38 107 TYR A C 1
ATOM 801 O O . TYR A 1 107 ? -34.198 -8.093 37.033 1.00 95.38 107 TYR A O 1
ATOM 809 N N . PHE A 1 108 ? -33.065 -6.685 35.701 1.00 95.81 108 PHE A N 1
ATOM 810 C CA . PHE A 1 108 ? -33.750 -5.463 36.104 1.00 95.81 108 PHE A CA 1
ATOM 811 C C . PHE A 1 108 ? -34.379 -4.801 34.884 1.00 95.81 108 PHE A C 1
ATOM 813 O O . PHE A 1 108 ? -33.708 -4.613 33.869 1.00 95.81 108 PHE A O 1
ATOM 820 N N . ASP A 1 109 ? -35.655 -4.435 34.991 1.00 94.62 109 ASP A N 1
ATOM 821 C CA . ASP A 1 109 ? -36.411 -3.874 33.873 1.00 94.62 109 ASP A CA 1
ATOM 822 C C . ASP A 1 109 ? -37.298 -2.709 34.285 1.00 94.62 109 ASP A C 1
ATOM 824 O O . ASP A 1 109 ? -38.108 -2.828 35.207 1.00 94.62 109 ASP A O 1
ATOM 828 N N . THR A 1 110 ? -37.151 -1.587 33.576 1.00 93.12 110 THR A N 1
ATOM 829 C CA . THR A 1 110 ? -37.962 -0.375 33.766 1.00 93.12 110 THR A CA 1
ATOM 830 C C . THR A 1 110 ? -37.840 0.192 35.195 1.00 93.12 110 THR A C 1
ATOM 832 O O . THR A 1 110 ? -38.815 0.558 35.857 1.00 93.12 110 THR A O 1
ATOM 835 N N . ILE A 1 111 ? -36.600 0.257 35.696 1.00 93.44 111 ILE A N 1
ATOM 836 C CA . ILE A 1 111 ? -36.248 0.752 37.040 1.00 93.44 111 ILE A CA 1
ATOM 837 C C . ILE A 1 111 ? -35.271 1.929 36.936 1.00 93.44 111 ILE A C 1
ATOM 839 O O . ILE A 1 111 ? -34.281 1.861 36.210 1.00 93.44 111 ILE A O 1
ATOM 843 N N . SER A 1 112 ? -35.521 2.993 37.698 1.00 93.44 112 SER A N 1
ATOM 844 C CA . SER A 1 112 ? -34.627 4.136 37.887 1.00 93.44 112 SER A CA 1
ATOM 845 C C . SER A 1 112 ? -33.900 4.035 39.229 1.00 93.44 112 SER A C 1
ATOM 847 O O . SER A 1 112 ? -34.465 4.345 40.276 1.00 93.44 112 SER A O 1
ATOM 849 N N . PHE A 1 113 ? -32.630 3.644 39.204 1.00 92.38 113 PHE A N 1
ATOM 850 C CA . PHE A 1 113 ? -31.749 3.627 40.366 1.00 92.38 113 PHE A CA 1
ATOM 851 C C . PHE A 1 113 ? -31.178 5.018 40.633 1.00 92.38 113 PHE A C 1
ATOM 853 O O . PHE A 1 113 ? -30.463 5.576 39.798 1.00 92.38 113 PHE A O 1
ATOM 860 N N . GLN A 1 114 ? -31.474 5.562 41.813 1.00 90.12 114 GLN A N 1
ATOM 861 C CA . GLN A 1 114 ? -30.965 6.851 42.259 1.00 90.12 114 GLN A CA 1
ATOM 862 C C . GLN A 1 114 ? -30.038 6.683 43.464 1.00 90.12 114 GLN A C 1
ATOM 864 O O . GLN A 1 114 ? -30.439 6.211 44.533 1.00 90.12 114 GLN A O 1
ATOM 869 N N . PHE A 1 115 ? -28.793 7.117 43.301 1.00 86.19 115 PHE A N 1
ATOM 870 C CA . PHE A 1 115 ? -27.764 7.019 44.329 1.00 86.19 115 PHE A CA 1
ATOM 871 C C . PHE A 1 115 ? -27.669 8.331 45.130 1.00 86.19 115 PHE A C 1
ATOM 873 O O . PHE A 1 115 ? -27.207 9.349 44.613 1.00 86.19 115 PHE A O 1
ATOM 880 N N . ASN A 1 116 ? -28.081 8.298 46.406 1.00 78.00 116 ASN A N 1
ATOM 881 C CA . ASN A 1 116 ? -28.180 9.466 47.300 1.00 78.00 116 ASN A CA 1
ATOM 882 C C . ASN A 1 116 ? -27.102 9.488 48.406 1.00 78.00 116 ASN A C 1
ATOM 884 O O . ASN A 1 116 ? -27.356 9.966 49.509 1.00 78.00 116 ASN A O 1
ATOM 888 N N . SER A 1 117 ? -25.901 8.973 48.131 1.00 69.38 117 SER A N 1
ATOM 889 C CA . SER A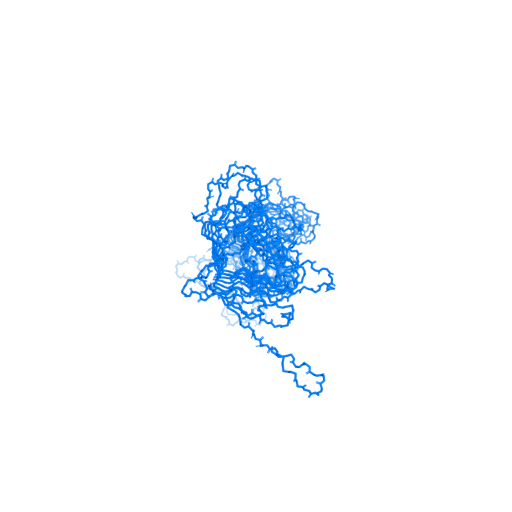 1 117 ? -24.745 9.062 49.042 1.00 69.38 117 SER A CA 1
ATOM 890 C C . SER A 1 117 ? -23.796 10.181 48.596 1.00 69.38 117 SER A C 1
ATOM 892 O O . SER A 1 117 ? -23.620 10.382 47.401 1.00 69.38 117 SER A O 1
ATOM 894 N N . GLN A 1 118 ? -23.163 10.912 49.521 1.00 64.50 118 GLN A N 1
ATOM 895 C CA . GLN A 1 118 ? -22.170 11.947 49.169 1.00 64.50 118 GLN A CA 1
ATOM 896 C C . GLN A 1 118 ? -20.856 11.349 48.634 1.00 64.50 118 GLN A C 1
ATOM 898 O O . GLN A 1 118 ? -20.178 11.985 47.824 1.00 64.50 118 GLN A O 1
ATOM 903 N N . SER A 1 119 ? -20.514 10.127 49.054 1.00 68.50 119 SER A N 1
ATOM 904 C CA . SER A 1 119 ? -19.366 9.363 48.564 1.00 68.50 119 SER A CA 1
ATOM 905 C C . SER A 1 119 ? -19.684 7.870 48.557 1.00 68.50 119 SER A C 1
ATOM 907 O O . SER A 1 119 ? -20.076 7.305 49.577 1.00 68.50 119 SER A O 1
ATOM 909 N N . ARG A 1 120 ? -19.503 7.211 47.408 1.00 74.38 120 ARG A N 1
ATOM 910 C CA . ARG A 1 120 ? -19.635 5.749 47.299 1.00 74.38 120 ARG A CA 1
ATOM 911 C C . ARG A 1 120 ? -18.264 5.097 47.223 1.00 74.38 120 ARG A C 1
ATOM 913 O O . ARG A 1 120 ? -17.550 5.274 46.239 1.00 74.38 120 ARG A O 1
ATOM 920 N N . THR A 1 121 ? -17.948 4.315 48.252 1.00 80.69 121 THR A N 1
ATOM 921 C CA . THR A 1 121 ? -16.715 3.518 48.373 1.00 80.69 121 THR A CA 1
ATOM 922 C C . THR A 1 121 ? -16.910 2.052 47.972 1.00 80.69 121 THR A C 1
ATOM 924 O O . THR A 1 121 ? -15.974 1.266 48.073 1.00 80.69 121 THR A O 1
ATOM 927 N N . SER A 1 122 ? -18.119 1.675 47.545 1.00 83.69 122 SER A N 1
ATOM 928 C CA . SER A 1 122 ? -18.519 0.333 47.103 1.00 83.69 122 SER A CA 1
ATOM 929 C C . SER A 1 122 ? -19.192 0.396 45.730 1.00 83.69 122 SER A C 1
ATOM 931 O O . SER A 1 122 ? -19.854 1.392 45.398 1.00 83.69 122 SER A O 1
ATOM 933 N N . HIS A 1 123 ? -19.054 -0.676 44.945 1.00 88.94 123 HIS A N 1
ATOM 934 C CA . HIS A 1 123 ? -19.767 -0.820 43.675 1.00 88.94 123 HIS A CA 1
ATOM 935 C C . HIS A 1 123 ? -21.286 -0.784 43.905 1.00 88.94 123 HIS A C 1
ATOM 937 O O . HIS A 1 123 ? -21.769 -1.267 44.931 1.00 88.94 123 HIS A O 1
ATOM 943 N N . ALA A 1 124 ? -22.060 -0.190 42.990 1.00 90.12 124 ALA A N 1
ATOM 944 C CA . ALA A 1 124 ? -23.523 -0.238 43.110 1.00 90.12 124 ALA A CA 1
ATOM 945 C C . ALA A 1 124 ? -24.071 -1.622 42.752 1.00 90.12 124 ALA A C 1
ATOM 947 O O . ALA A 1 124 ? -24.889 -2.159 43.496 1.00 90.12 124 ALA A O 1
ATOM 948 N N . PHE A 1 125 ? -23.556 -2.215 41.678 1.00 94.06 125 PHE A N 1
ATOM 949 C CA . PHE A 1 125 ? -23.850 -3.578 41.261 1.00 94.06 125 PHE A CA 1
ATOM 950 C C . PHE A 1 125 ? -22.548 -4.336 41.024 1.00 94.06 125 PHE A C 1
ATOM 952 O O . PHE A 1 125 ? -21.677 -3.842 40.310 1.00 94.06 125 PHE A O 1
ATOM 959 N N . SER A 1 126 ? -22.451 -5.535 41.589 1.00 93.88 126 SER A N 1
ATOM 960 C CA . SER A 1 126 ? -21.300 -6.429 41.481 1.00 93.88 126 SER A CA 1
ATOM 961 C C . SER A 1 126 ? -21.755 -7.800 40.992 1.00 93.88 126 SER A C 1
ATOM 963 O O . SER A 1 126 ? -22.476 -8.493 41.707 1.00 93.88 126 SER A O 1
ATOM 965 N N . LEU A 1 127 ? -21.317 -8.206 39.802 1.00 92.88 127 LEU A N 1
ATOM 966 C CA . LEU A 1 127 ? -21.361 -9.594 39.345 1.00 92.88 127 LEU A CA 1
ATOM 967 C C . LEU A 1 127 ? -19.995 -10.233 39.611 1.00 92.88 127 LEU A C 1
ATOM 969 O O . LEU A 1 127 ? -18.995 -9.785 39.051 1.00 92.88 127 LEU A O 1
ATOM 973 N N . ILE A 1 128 ? -19.975 -11.247 40.474 1.00 89.00 128 ILE A N 1
ATOM 974 C CA . ILE A 1 128 ? -18.783 -11.984 40.900 1.00 89.00 128 ILE A CA 1
ATOM 975 C C . ILE A 1 128 ? -19.001 -13.465 40.572 1.00 89.00 128 ILE A C 1
ATOM 977 O O . ILE A 1 128 ? -19.964 -14.060 41.049 1.00 89.00 128 ILE A O 1
ATOM 981 N N . GLY A 1 129 ? -18.118 -14.065 39.778 1.00 83.44 129 GLY A N 1
ATOM 982 C CA . GLY A 1 129 ? -18.236 -15.476 39.387 1.00 83.44 129 GLY A CA 1
ATOM 983 C C . GLY A 1 129 ? -19.236 -15.735 38.250 1.00 83.44 129 GLY A C 1
ATOM 984 O O . GLY A 1 129 ? -19.529 -14.843 37.450 1.00 83.44 129 GLY A O 1
ATOM 985 N N . ASP A 1 130 ? -19.772 -16.955 38.186 1.00 82.25 130 ASP A N 1
ATOM 986 C CA . ASP A 1 130 ? -20.561 -17.479 37.064 1.00 82.25 130 ASP A CA 1
ATOM 987 C C . ASP A 1 130 ? -22.023 -17.024 37.125 1.00 82.25 130 ASP A C 1
ATOM 989 O O . ASP A 1 130 ? -22.877 -17.672 37.724 1.00 82.25 130 ASP A O 1
ATOM 993 N N . GLY A 1 131 ? -22.369 -15.910 36.488 1.00 88.25 131 GLY A N 1
ATOM 994 C CA . GLY A 1 131 ? -23.744 -15.422 36.566 1.00 88.25 131 GLY A CA 1
ATOM 995 C C . GLY A 1 131 ? -24.182 -14.506 35.443 1.00 88.25 131 GLY A C 1
ATOM 996 O O . GLY A 1 131 ? -23.429 -14.207 34.525 1.00 88.25 131 GLY A O 1
ATOM 997 N N . ILE A 1 132 ? -25.427 -14.043 35.515 1.00 92.25 132 ILE A N 1
ATOM 998 C CA . ILE A 1 132 ? -26.003 -13.123 34.529 1.00 92.25 132 ILE A CA 1
ATOM 999 C C . ILE A 1 132 ? -26.435 -11.848 35.235 1.00 92.25 132 ILE A C 1
ATOM 1001 O O . ILE A 1 132 ? -27.247 -11.890 36.156 1.00 92.25 132 ILE A O 1
ATOM 1005 N N . LEU A 1 133 ? -25.947 -10.707 34.766 1.00 96.31 133 LEU A N 1
ATOM 1006 C CA . LEU A 1 133 ? -26.449 -9.398 35.158 1.00 96.31 133 LEU A CA 1
ATOM 1007 C C . LEU A 1 133 ? -27.040 -8.709 33.929 1.00 96.31 133 LEU A C 1
ATOM 1009 O O . LEU A 1 133 ? -26.331 -8.443 32.961 1.00 96.31 133 LEU A O 1
ATOM 1013 N N . ASN A 1 134 ? -28.345 -8.450 33.954 1.00 97.56 134 ASN A N 1
ATOM 1014 C CA . ASN A 1 134 ? -29.081 -7.883 32.832 1.00 97.56 134 ASN A CA 1
ATOM 1015 C C . ASN A 1 134 ? -29.870 -6.641 33.262 1.00 97.56 134 ASN A C 1
ATOM 1017 O O . ASN A 1 134 ? -30.656 -6.692 34.208 1.00 97.56 134 ASN A O 1
ATOM 1021 N N . PHE A 1 135 ? -29.672 -5.540 32.543 1.00 97.94 135 PHE A N 1
ATOM 1022 C CA . PHE A 1 135 ? -30.445 -4.314 32.670 1.00 97.94 135 PHE A CA 1
ATOM 1023 C C . PHE A 1 135 ? -31.138 -3.987 31.352 1.00 97.94 135 PHE A C 1
ATOM 1025 O O . PHE A 1 135 ? -30.490 -3.868 30.308 1.00 97.94 135 PHE A O 1
ATOM 1032 N N . GLN A 1 136 ? -32.446 -3.763 31.424 1.00 96.44 136 GLN A N 1
ATOM 1033 C CA . GLN A 1 136 ? -33.268 -3.369 30.292 1.00 96.44 136 GLN A CA 1
ATOM 1034 C C . GLN A 1 136 ? -34.099 -2.133 30.647 1.00 96.44 136 GLN A C 1
ATOM 1036 O O . GLN A 1 136 ? -34.811 -2.116 31.642 1.00 96.44 136 GLN A O 1
ATOM 1041 N N . GLN A 1 137 ? -34.021 -1.069 29.842 1.00 94.75 137 GLN A N 1
ATOM 1042 C CA . GLN A 1 137 ? -34.814 0.157 30.072 1.00 94.75 137 GLN A CA 1
ATOM 1043 C C . GLN A 1 137 ? -34.621 0.778 31.473 1.00 94.75 137 GLN A C 1
ATOM 1045 O O . GLN A 1 137 ? -35.508 1.447 32.005 1.00 94.75 137 GLN A O 1
ATOM 1050 N N . CYS A 1 138 ? -33.456 0.557 32.088 1.00 95.50 138 CYS A N 1
ATOM 1051 C CA . CYS A 1 138 ? -33.112 1.128 33.389 1.00 95.50 138 CYS A CA 1
ATOM 1052 C C . CYS A 1 138 ? -32.494 2.527 33.277 1.00 95.50 138 CYS A C 1
ATOM 1054 O O . CYS A 1 138 ? -31.831 2.857 32.294 1.00 95.50 138 CYS A O 1
ATOM 1056 N N . GLN A 1 139 ? -32.643 3.324 34.330 1.00 95.06 139 GLN A N 1
ATOM 1057 C CA . GLN A 1 139 ? -31.977 4.615 34.484 1.00 95.06 139 GLN A CA 1
ATOM 1058 C C . GLN A 1 139 ? -31.075 4.588 35.717 1.00 95.06 139 GLN A C 1
ATOM 1060 O O . GLN A 1 139 ? -31.467 4.082 36.762 1.00 95.06 139 GLN A O 1
ATOM 1065 N N . PHE A 1 140 ? -29.872 5.132 35.591 1.00 93.12 140 PHE A N 1
ATOM 1066 C CA . PHE A 1 140 ? -28.898 5.269 36.665 1.00 93.12 140 PHE A CA 1
ATOM 1067 C C . PHE A 1 140 ? -28.578 6.746 36.824 1.00 93.12 140 PHE A C 1
ATOM 1069 O O . PHE A 1 140 ? -28.076 7.375 35.887 1.00 93.12 140 PHE A O 1
ATOM 1076 N N . SER A 1 141 ? -28.872 7.299 37.995 1.00 89.50 141 SER A N 1
ATOM 1077 C CA . SER A 1 141 ? -28.621 8.707 38.278 1.00 89.50 141 SER A CA 1
ATOM 1078 C C . SER A 1 141 ? -28.076 8.934 39.679 1.00 89.50 141 SER A C 1
ATOM 1080 O O . SER A 1 141 ? -28.270 8.141 40.604 1.00 89.50 141 SER A O 1
ATOM 1082 N N . ALA A 1 142 ? -27.374 10.050 39.835 1.00 77.50 142 ALA A N 1
ATOM 1083 C CA . ALA A 1 142 ? -26.943 10.548 41.126 1.00 77.50 142 ALA A CA 1
ATOM 1084 C C . ALA A 1 142 ? -27.380 12.005 41.288 1.00 77.50 142 ALA A C 1
ATOM 1086 O O . ALA A 1 142 ? -27.170 12.826 40.399 1.00 77.50 142 ALA A O 1
ATOM 1087 N N . THR A 1 143 ? -27.995 12.343 42.422 1.00 65.44 143 THR A N 1
ATOM 1088 C CA . THR A 1 143 ? -28.442 13.724 42.697 1.00 65.44 143 THR A CA 1
ATOM 1089 C C . THR A 1 143 ? -27.452 14.544 43.517 1.00 65.44 143 THR A C 1
ATOM 1091 O O . THR A 1 143 ? -27.521 15.768 43.480 1.00 65.44 143 THR A O 1
ATOM 1094 N N . THR A 1 144 ? -26.549 13.902 44.264 1.00 57.56 144 THR A N 1
ATOM 1095 C CA . THR A 1 144 ? -25.653 14.568 45.236 1.00 57.56 144 THR A CA 1
ATOM 1096 C C . THR A 1 144 ? -24.250 13.953 45.330 1.00 57.56 144 THR A C 1
ATOM 1098 O O . THR A 1 144 ? -23.499 14.292 46.245 1.00 57.56 144 THR A O 1
ATOM 1101 N N . LEU A 1 145 ? -23.875 13.041 44.424 1.00 54.62 145 LEU A N 1
ATOM 1102 C CA . LEU A 1 145 ? -22.562 12.390 44.479 1.00 54.62 145 LEU A CA 1
ATOM 1103 C C . LEU A 1 145 ? -21.470 13.374 44.072 1.00 54.62 145 LEU A C 1
ATOM 1105 O O . LEU A 1 145 ? -21.289 13.642 42.890 1.00 54.62 145 LEU A O 1
ATOM 1109 N N . ASN A 1 146 ? -20.715 13.851 45.060 1.00 55.50 146 ASN A N 1
ATOM 1110 C CA . ASN A 1 146 ? -19.521 14.645 44.806 1.00 55.50 146 ASN A CA 1
ATOM 1111 C C . ASN A 1 146 ? -18.345 13.759 44.353 1.00 55.50 146 ASN A C 1
ATOM 1113 O O . ASN A 1 146 ? -17.455 14.285 43.702 1.00 55.50 146 ASN A O 1
ATOM 1117 N N . ASN A 1 147 ? -18.335 12.443 44.655 1.00 61.81 147 ASN A N 1
ATOM 1118 C CA . ASN A 1 147 ? -17.274 11.497 44.255 1.00 61.81 147 ASN A CA 1
ATOM 1119 C C . ASN A 1 147 ? -17.745 10.014 44.231 1.00 61.81 147 ASN A C 1
ATOM 1121 O O . ASN A 1 147 ? -17.985 9.425 45.291 1.00 61.81 147 ASN A O 1
ATOM 1125 N N . LEU A 1 148 ? -17.823 9.367 43.056 1.00 68.25 148 LEU A N 1
ATOM 1126 C CA . LEU A 1 148 ? -17.842 7.894 42.938 1.00 68.25 148 LEU A CA 1
ATOM 1127 C C . LEU A 1 148 ? -16.414 7.338 42.914 1.00 68.25 148 LEU A C 1
ATOM 1129 O O . LEU A 1 148 ? -15.739 7.399 41.883 1.00 68.25 148 LEU A O 1
ATOM 1133 N N . GLN A 1 149 ? -15.989 6.737 44.029 1.00 72.38 149 GLN A N 1
ATOM 1134 C CA . GLN A 1 149 ? -14.698 6.043 44.125 1.00 72.38 149 GLN A CA 1
ATOM 1135 C C . GLN A 1 149 ? -14.744 4.631 43.528 1.00 72.38 149 GLN A C 1
ATOM 1137 O O . GLN A 1 149 ? -13.704 4.044 43.263 1.00 72.38 149 GLN A O 1
ATOM 1142 N N . GLN A 1 150 ? -15.939 4.079 43.304 1.00 83.50 150 GLN A N 1
ATOM 1143 C CA . GLN A 1 150 ? -16.144 2.744 42.740 1.00 83.50 150 GLN A CA 1
ATOM 1144 C C . GLN A 1 150 ? -17.143 2.759 41.578 1.00 83.50 150 GLN A C 1
ATOM 1146 O O . GLN A 1 150 ? -17.891 3.720 41.397 1.00 83.50 150 GLN A O 1
ATOM 1151 N N . ASN A 1 151 ? -17.157 1.676 40.793 1.00 88.06 151 ASN A N 1
ATOM 1152 C CA . ASN A 1 151 ? -18.022 1.538 39.617 1.00 88.06 151 ASN A CA 1
ATOM 1153 C C . ASN A 1 151 ? -19.523 1.533 39.960 1.00 88.06 151 ASN A C 1
ATOM 1155 O O . ASN A 1 151 ? -19.938 1.022 41.001 1.00 88.06 151 ASN A O 1
ATOM 1159 N N . VAL A 1 152 ? -20.362 2.012 39.037 1.00 90.69 152 VAL A N 1
ATOM 1160 C CA . VAL A 1 152 ? -21.814 1.775 39.105 1.00 90.69 152 VAL A CA 1
ATOM 1161 C C . VAL A 1 152 ? -22.090 0.302 38.828 1.00 90.69 152 VAL A C 1
ATOM 1163 O O . VAL A 1 152 ? -22.805 -0.346 39.584 1.00 90.69 152 VAL A O 1
ATOM 1166 N N . ILE A 1 153 ? -21.474 -0.241 37.780 1.00 94.50 153 ILE A N 1
ATOM 1167 C CA . ILE A 1 153 ? -21.568 -1.656 37.429 1.00 94.50 153 ILE A CA 1
ATOM 1168 C C . ILE A 1 153 ? -20.158 -2.232 37.387 1.00 94.50 153 ILE A C 1
ATOM 1170 O O . ILE A 1 153 ? -19.307 -1.753 36.638 1.00 94.50 153 ILE A O 1
ATOM 1174 N N . TYR A 1 154 ? -19.927 -3.264 38.187 1.00 94.06 154 TYR A N 1
ATOM 1175 C CA . TYR A 1 154 ? -18.711 -4.057 38.215 1.00 94.06 154 TYR A CA 1
ATOM 1176 C C . TYR A 1 154 ? -19.063 -5.501 37.864 1.00 94.06 154 TYR A C 1
ATOM 1178 O O . TYR A 1 154 ? -19.852 -6.134 38.560 1.00 94.06 154 TYR A O 1
ATOM 1186 N N . ALA A 1 155 ? -18.501 -6.024 36.780 1.00 92.94 155 ALA A N 1
ATOM 1187 C CA . ALA A 1 155 ? -18.646 -7.425 36.411 1.00 92.94 155 ALA A CA 1
ATOM 1188 C C . ALA A 1 155 ? -17.263 -8.054 36.275 1.00 92.94 155 ALA A C 1
ATOM 1190 O O . ALA A 1 155 ? -16.489 -7.650 35.406 1.00 92.94 155 ALA A O 1
ATOM 1191 N N . ASN A 1 156 ? -16.946 -9.015 37.142 1.00 88.69 156 ASN A N 1
ATOM 1192 C CA . ASN A 1 156 ? -15.682 -9.731 37.084 1.00 88.69 156 ASN A CA 1
ATOM 1193 C C . ASN A 1 156 ? -15.823 -11.191 37.510 1.00 88.69 156 ASN A C 1
ATOM 1195 O O . ASN A 1 156 ? -16.265 -11.479 38.622 1.00 88.69 156 ASN A O 1
ATOM 1199 N N . ASP A 1 157 ? -15.394 -12.107 36.648 1.00 80.88 157 ASP A N 1
ATOM 1200 C CA . ASP A 1 157 ? -15.292 -13.520 36.999 1.00 80.88 157 ASP A CA 1
ATOM 1201 C C . ASP A 1 157 ? -13.875 -13.846 37.491 1.00 80.88 157 ASP A C 1
ATOM 1203 O O . ASP A 1 157 ? -12.926 -13.972 36.715 1.00 80.88 157 ASP A O 1
ATOM 1207 N N . THR A 1 158 ? -13.724 -13.946 38.811 1.00 71.25 158 THR A N 1
ATOM 1208 C CA . THR A 1 158 ? -12.466 -14.327 39.468 1.00 71.25 158 THR A CA 1
ATOM 1209 C C . THR A 1 158 ? -12.466 -15.771 39.969 1.00 71.25 158 THR A C 1
ATOM 1211 O O . THR A 1 158 ? -11.559 -16.140 40.719 1.00 71.25 158 THR A O 1
ATOM 1214 N N . ASN A 1 159 ? -13.467 -16.591 39.623 1.00 60.66 159 ASN A N 1
ATOM 1215 C CA . ASN A 1 159 ? -13.590 -17.932 40.190 1.00 60.66 159 ASN A CA 1
ATOM 1216 C C . ASN A 1 159 ? -12.517 -18.880 39.631 1.00 60.66 159 ASN A C 1
ATOM 1218 O O . ASN A 1 159 ? -12.615 -19.425 38.536 1.00 60.66 159 ASN A O 1
ATOM 1222 N N . GLY A 1 160 ? -11.473 -19.118 40.431 1.00 54.12 160 GLY A N 1
ATOM 1223 C CA . GLY A 1 160 ? -10.424 -20.100 40.137 1.00 54.12 160 GLY A CA 1
ATOM 1224 C C . GLY A 1 160 ? -10.812 -21.555 40.437 1.00 54.12 160 GLY A C 1
ATOM 1225 O O . GLY A 1 160 ? -10.062 -22.464 40.088 1.00 54.12 160 GLY A O 1
ATOM 1226 N N . GLU A 1 161 ? -11.958 -21.794 41.087 1.00 47.28 161 GLU A N 1
ATOM 1227 C CA . GLU A 1 161 ? -12.331 -23.108 41.636 1.00 47.28 161 GLU A CA 1
ATOM 1228 C C . GLU A 1 161 ? -12.963 -24.070 40.607 1.00 47.28 161 GLU A C 1
ATOM 1230 O O . GLU A 1 161 ? -12.896 -25.286 40.785 1.00 47.28 161 GLU A O 1
ATOM 1235 N N . LEU A 1 162 ? -13.508 -23.570 39.489 1.00 45.56 162 LEU A N 1
ATOM 1236 C CA . LEU A 1 162 ? -14.226 -24.372 38.480 1.00 45.56 162 LEU A CA 1
ATOM 1237 C C . LEU A 1 162 ? -13.377 -24.721 37.247 1.00 45.56 162 LEU A C 1
ATOM 1239 O O . LEU A 1 162 ? -13.819 -24.611 36.103 1.00 45.56 162 LEU A O 1
ATOM 1243 N N . GLY A 1 163 ? -12.128 -25.149 37.457 1.00 46.50 163 GLY A N 1
ATOM 1244 C CA . GLY A 1 163 ? -11.290 -25.714 36.387 1.00 46.50 163 GLY A CA 1
ATOM 1245 C C . GLY A 1 163 ? -11.055 -24.791 35.179 1.00 46.50 163 GLY A C 1
ATOM 1246 O O . GLY A 1 163 ? -10.718 -25.278 34.100 1.00 46.50 163 GLY A O 1
ATOM 1247 N N . GLY A 1 164 ? -11.244 -23.476 35.341 1.00 54.66 164 GLY A N 1
ATOM 1248 C CA . GLY A 1 164 ? -11.075 -22.472 34.289 1.00 54.66 164 GLY A CA 1
ATOM 1249 C C . GLY A 1 164 ? -12.266 -22.289 33.340 1.00 54.66 164 GLY A C 1
ATOM 1250 O O . GLY A 1 164 ? -12.109 -21.597 32.332 1.00 54.66 164 GLY A O 1
ATOM 1251 N N . ARG A 1 165 ? -13.435 -22.885 33.617 1.00 56.00 165 ARG A N 1
ATOM 1252 C CA . ARG A 1 165 ? -14.670 -22.557 32.891 1.00 56.00 165 ARG A CA 1
ATOM 1253 C C . ARG A 1 165 ? -15.205 -21.222 33.419 1.00 56.00 165 ARG A C 1
ATOM 1255 O O . ARG A 1 165 ? -15.371 -21.088 34.621 1.00 56.00 165 ARG A O 1
ATOM 1262 N N . LYS A 1 166 ? -15.412 -20.269 32.509 1.00 68.62 166 LYS A N 1
ATOM 1263 C CA . LYS A 1 166 ? -16.000 -18.947 32.760 1.00 68.62 166 LYS A CA 1
ATOM 1264 C C . LYS A 1 166 ? -17.388 -18.962 32.125 1.00 68.62 166 LYS A C 1
ATOM 1266 O O . LYS A 1 166 ? -17.475 -19.410 30.982 1.00 68.62 166 LYS A O 1
ATOM 1271 N N . ASP A 1 167 ? -18.439 -18.499 32.797 1.00 79.81 167 ASP A N 1
ATOM 1272 C CA . ASP A 1 167 ? -19.800 -18.425 32.226 1.00 79.81 167 ASP A CA 1
ATOM 1273 C C . ASP A 1 167 ? -20.518 -17.081 32.518 1.00 79.81 167 ASP A C 1
ATOM 1275 O O . ASP A 1 167 ? -21.688 -16.904 32.160 1.00 79.81 167 ASP A O 1
ATOM 1279 N N . ALA A 1 168 ? -19.822 -16.095 33.102 1.00 88.75 168 ALA A N 1
ATOM 1280 C CA . ALA A 1 168 ? -20.384 -14.782 33.431 1.00 88.75 168 ALA A CA 1
ATOM 1281 C C . ALA A 1 168 ? -20.880 -13.986 32.204 1.00 88.75 168 ALA A C 1
ATOM 1283 O O . ALA A 1 168 ? -20.212 -13.922 31.167 1.00 88.75 168 ALA A O 1
ATOM 1284 N N . GLN A 1 169 ? -22.026 -13.308 32.330 1.00 93.56 169 GLN A N 1
ATOM 1285 C CA . GLN A 1 169 ? -22.640 -12.497 31.275 1.00 93.56 169 GLN A CA 1
ATOM 1286 C C . GLN A 1 169 ? -23.141 -11.148 31.804 1.00 93.56 169 GLN A C 1
ATOM 1288 O O . GLN A 1 169 ? -23.855 -11.086 32.806 1.00 93.56 169 GLN A O 1
ATOM 1293 N N . LEU A 1 170 ? -22.828 -10.071 31.083 1.00 96.44 170 LEU A N 1
ATOM 1294 C CA . LEU A 1 170 ? -23.338 -8.724 31.331 1.00 96.44 170 LEU A CA 1
ATOM 1295 C C . LEU A 1 170 ? -24.117 -8.222 30.114 1.00 96.44 170 LEU A C 1
ATOM 1297 O O . LEU A 1 170 ? -23.573 -8.139 29.012 1.00 96.44 170 LEU A O 1
ATOM 1301 N N . ILE A 1 171 ? -25.372 -7.834 30.328 1.00 97.56 171 ILE A N 1
ATOM 1302 C CA . ILE A 1 171 ? -26.258 -7.286 29.299 1.00 97.56 171 ILE A CA 1
ATOM 1303 C C . ILE A 1 171 ? -26.803 -5.939 29.784 1.00 97.56 171 ILE A C 1
ATOM 1305 O O . ILE A 1 171 ? -27.406 -5.854 30.849 1.00 97.56 171 ILE A O 1
ATOM 1309 N N . ILE A 1 172 ? -26.597 -4.877 29.008 1.00 98.12 172 ILE A N 1
ATOM 1310 C CA . ILE A 1 172 ? -27.103 -3.529 29.289 1.00 98.12 172 ILE A CA 1
ATOM 1311 C C . ILE A 1 172 ? -27.743 -2.998 28.009 1.00 98.12 172 ILE A C 1
ATOM 1313 O O . ILE A 1 172 ? -27.039 -2.692 27.041 1.00 98.12 172 ILE A O 1
ATOM 1317 N N . SER A 1 173 ? -29.072 -2.899 27.991 1.00 97.75 173 SER A N 1
ATOM 1318 C CA . SER A 1 173 ? -29.828 -2.519 26.798 1.00 97.75 173 SER A CA 1
ATOM 1319 C C . SER A 1 173 ? -30.855 -1.426 27.077 1.00 97.75 173 SER A C 1
ATOM 1321 O O . SER A 1 173 ? -31.672 -1.528 27.996 1.00 97.75 173 SER A O 1
ATOM 1323 N N . LYS A 1 174 ? -30.869 -0.388 26.231 1.00 96.62 174 LYS A N 1
ATOM 1324 C CA . LYS A 1 174 ? -31.838 0.726 26.307 1.00 96.62 174 LYS A CA 1
ATOM 1325 C C . LYS A 1 174 ? -31.810 1.467 27.649 1.00 96.62 174 LYS A C 1
ATOM 1327 O O . LYS A 1 174 ? -32.831 1.996 28.081 1.00 96.62 174 LYS A O 1
ATOM 1332 N N . CYS A 1 175 ? -30.661 1.493 28.315 1.00 97.00 175 CYS A N 1
ATOM 1333 C CA . CYS A 1 175 ? -30.474 2.158 29.596 1.00 97.00 175 CYS A CA 1
ATOM 1334 C C . CYS A 1 175 ? -29.988 3.602 29.440 1.00 97.00 175 CYS A C 1
ATOM 1336 O O . CYS A 1 175 ? -29.390 3.981 28.428 1.00 97.00 175 CYS A O 1
ATOM 1338 N N . LYS A 1 176 ? -30.195 4.401 30.489 1.00 95.69 176 LYS A N 1
ATOM 1339 C CA . LYS A 1 176 ? -29.693 5.774 30.597 1.00 95.69 176 LYS A CA 1
ATOM 1340 C C . LYS A 1 176 ? -28.791 5.929 31.818 1.00 95.69 176 LYS A C 1
ATOM 1342 O O . LYS A 1 176 ? -29.205 5.614 32.926 1.00 95.69 176 LYS A O 1
ATOM 1347 N N . PHE A 1 177 ? -27.593 6.464 31.624 1.00 93.50 177 PHE A N 1
ATOM 1348 C CA . PHE A 1 177 ? -26.669 6.865 32.685 1.00 93.50 177 PHE A CA 1
ATOM 1349 C C . PHE A 1 177 ? -26.557 8.385 32.668 1.00 93.50 177 PHE A C 1
ATOM 1351 O O . PHE A 1 177 ? -26.145 8.951 31.653 1.00 93.50 177 PHE A O 1
ATOM 1358 N N . GLU A 1 178 ? -26.939 9.052 33.758 1.00 89.69 178 GLU A N 1
ATOM 1359 C CA . GLU A 1 178 ? -26.969 10.514 33.803 1.00 89.69 178 GLU A CA 1
ATOM 1360 C C . GLU A 1 178 ? -26.527 11.132 35.131 1.00 89.69 178 GLU A C 1
ATOM 1362 O O . GLU A 1 178 ? -26.780 10.590 36.205 1.00 89.69 178 GLU A O 1
ATOM 1367 N N . SER A 1 179 ? -25.899 12.310 35.054 1.00 84.81 179 SER A N 1
ATOM 1368 C CA . SER A 1 179 ? -25.511 13.113 36.227 1.00 84.81 179 SER A CA 1
ATOM 1369 C C . SER A 1 179 ? -24.593 12.360 37.199 1.00 84.81 179 SER A C 1
ATOM 1371 O O . SER A 1 179 ? -24.759 12.418 38.412 1.00 84.81 179 SER A O 1
ATOM 1373 N N . ILE A 1 180 ? -23.621 11.625 36.658 1.00 83.50 180 ILE A N 1
ATOM 1374 C CA . ILE A 1 180 ? -22.698 10.773 37.418 1.00 83.50 180 ILE A CA 1
ATOM 1375 C C . ILE A 1 180 ? -21.333 11.458 37.495 1.00 83.50 180 ILE A C 1
ATOM 1377 O O . ILE A 1 180 ? -20.775 11.807 36.461 1.00 83.50 180 ILE A O 1
ATOM 1381 N N . GLN A 1 181 ? -20.759 11.617 38.687 1.00 81.38 181 GLN A N 1
ATOM 1382 C CA . GLN A 1 181 ? -19.412 12.173 38.869 1.00 81.38 181 GLN A CA 1
ATOM 1383 C C . GLN A 1 181 ? -18.420 11.077 39.279 1.00 81.38 181 GLN A C 1
ATOM 1385 O O . GLN A 1 181 ? -18.513 10.529 40.376 1.00 81.38 181 GLN A O 1
ATOM 1390 N N . LEU A 1 182 ? -17.481 10.753 38.390 1.00 79.25 182 LEU A N 1
ATOM 1391 C CA . LEU A 1 182 ? -16.467 9.709 38.554 1.00 79.25 182 LEU A CA 1
ATOM 1392 C C . LEU A 1 182 ? -15.198 10.277 39.201 1.00 79.25 182 LEU A C 1
ATOM 1394 O O . LEU A 1 182 ? -14.709 11.316 38.749 1.00 79.25 182 LEU A O 1
ATOM 1398 N N . SER A 1 183 ? -14.641 9.579 40.200 1.00 74.62 183 SER A N 1
ATOM 1399 C CA . SER A 1 183 ? -13.388 9.998 40.843 1.00 74.62 183 SER A CA 1
ATOM 1400 C C . SER A 1 183 ? -12.191 9.088 40.586 1.00 74.62 183 SER A C 1
ATOM 1402 O O . SER A 1 183 ? -11.127 9.595 40.258 1.00 74.62 183 SER A O 1
ATOM 1404 N N . GLU A 1 184 ? -12.350 7.766 40.696 1.00 74.44 184 GLU A N 1
ATOM 1405 C CA . GLU A 1 184 ? -11.221 6.815 40.588 1.00 74.44 184 GLU A CA 1
ATOM 1406 C C . GLU A 1 184 ? -11.468 5.655 39.618 1.00 74.44 184 GLU A C 1
ATOM 1408 O O . GLU A 1 184 ? -10.524 5.088 39.071 1.00 74.44 184 GLU A O 1
ATOM 1413 N N . LYS A 1 185 ? -12.730 5.264 39.418 1.00 82.69 185 LYS A N 1
ATOM 1414 C CA . LYS A 1 185 ? -13.113 4.068 38.657 1.00 82.69 185 LYS A CA 1
ATOM 1415 C C . LYS A 1 185 ? -14.126 4.403 37.574 1.00 82.69 185 LYS A C 1
ATOM 1417 O O . LYS A 1 185 ? -14.861 5.385 37.684 1.00 82.69 185 LYS A O 1
ATOM 1422 N N . ALA A 1 186 ? -14.167 3.577 36.531 1.00 87.19 186 ALA A N 1
ATOM 1423 C CA . ALA A 1 186 ? -15.115 3.755 35.441 1.00 87.19 186 ALA A CA 1
ATOM 1424 C C . ALA A 1 186 ? -16.578 3.612 35.891 1.00 87.19 186 ALA A C 1
ATOM 1426 O O . ALA A 1 186 ? -16.860 2.955 36.891 1.00 87.19 186 ALA A O 1
ATOM 1427 N N . ALA A 1 187 ? -17.540 4.161 35.146 1.00 89.81 187 ALA A N 1
ATOM 1428 C CA . ALA A 1 187 ? -18.952 3.919 35.468 1.00 89.81 187 ALA A CA 1
ATOM 1429 C C . ALA A 1 187 ? -19.299 2.425 35.327 1.00 89.81 187 ALA A C 1
ATOM 1431 O O . ALA A 1 187 ? -19.960 1.853 36.196 1.00 89.81 187 ALA A O 1
ATOM 1432 N N . ILE A 1 188 ? -18.796 1.794 34.264 1.00 94.12 188 ILE A N 1
ATOM 1433 C CA . ILE A 1 188 ? -18.951 0.367 33.982 1.00 94.12 188 ILE A CA 1
ATOM 1434 C C . ILE A 1 188 ? -17.562 -0.256 33.862 1.00 94.12 188 ILE A C 1
ATOM 1436 O O . ILE A 1 188 ? -16.751 0.209 33.061 1.00 94.12 188 ILE A O 1
ATOM 1440 N N . TYR A 1 189 ? -17.311 -1.316 34.626 1.00 93.38 189 TYR A N 1
ATOM 1441 C CA . TYR A 1 189 ? -16.130 -2.162 34.492 1.00 93.38 189 TYR A CA 1
ATOM 1442 C C . TYR A 1 189 ? -16.528 -3.591 34.134 1.00 93.38 189 TYR A C 1
ATOM 1444 O O . TYR A 1 189 ? -17.426 -4.161 34.760 1.00 93.38 189 TYR A O 1
ATOM 1452 N N . THR A 1 190 ? -15.826 -4.175 33.163 1.00 91.69 190 THR A N 1
ATOM 1453 C CA . THR A 1 190 ? -15.914 -5.608 32.862 1.00 91.69 190 THR A CA 1
ATOM 1454 C C . THR A 1 190 ? -14.529 -6.247 32.843 1.00 91.69 190 THR A C 1
ATOM 1456 O O . THR A 1 190 ? -13.595 -5.681 32.281 1.00 91.69 190 THR A O 1
ATOM 1459 N N . GLY A 1 191 ? -14.384 -7.424 33.442 1.00 87.50 191 GLY A N 1
ATOM 1460 C CA . GLY A 1 191 ? -13.177 -8.246 33.370 1.00 87.50 191 GLY A CA 1
ATOM 1461 C C . GLY A 1 191 ? -13.556 -9.719 33.402 1.00 87.50 191 GLY A C 1
ATOM 1462 O O . GLY A 1 191 ? -14.495 -10.092 34.090 1.00 87.50 191 GLY A O 1
ATOM 1463 N N . ASN A 1 192 ? -12.897 -10.575 32.625 1.00 81.81 192 ASN A N 1
ATOM 1464 C CA . ASN A 1 192 ? -13.176 -12.021 32.638 1.00 81.81 192 ASN A CA 1
ATOM 1465 C C . ASN A 1 192 ? -14.632 -12.451 32.358 1.00 81.81 192 ASN A C 1
ATOM 1467 O O . ASN A 1 192 ? -15.002 -13.585 32.632 1.00 81.81 192 ASN A O 1
ATOM 1471 N N . VAL A 1 193 ? -15.451 -11.593 31.750 1.00 87.31 193 VAL A N 1
ATOM 1472 C CA . VAL A 1 193 ? -16.850 -11.902 31.419 1.00 87.31 193 VAL A CA 1
ATOM 1473 C C . VAL A 1 193 ? -16.924 -12.595 30.056 1.00 87.31 193 VAL A C 1
ATOM 1475 O O . VAL A 1 193 ? -16.329 -12.129 29.087 1.00 87.31 193 VAL A O 1
ATOM 1478 N N . VAL A 1 194 ? -17.680 -13.687 29.943 1.00 88.12 194 VAL A N 1
ATOM 1479 C CA . VAL A 1 194 ? -17.794 -14.471 28.702 1.00 88.12 194 VAL A CA 1
ATOM 1480 C C . VAL A 1 194 ? -18.603 -13.770 27.625 1.00 88.12 194 VAL A C 1
ATOM 1482 O O . VAL A 1 194 ? -18.195 -13.775 26.461 1.00 88.12 194 VAL A O 1
ATOM 1485 N N . ASN A 1 195 ? -19.724 -13.158 28.004 1.00 90.38 195 ASN A N 1
ATOM 1486 C CA . ASN A 1 195 ? -20.556 -12.368 27.104 1.00 90.38 195 ASN A CA 1
ATOM 1487 C C . ASN A 1 195 ? -20.791 -10.977 27.681 1.00 90.38 195 ASN A C 1
ATOM 1489 O O . ASN A 1 195 ? -21.412 -10.830 28.730 1.00 90.38 195 ASN A O 1
ATOM 1493 N N . VAL A 1 196 ? -20.357 -9.951 26.955 1.00 93.44 196 VAL A N 1
ATOM 1494 C CA . VAL A 1 196 ? -20.684 -8.554 27.247 1.00 93.44 196 VAL A CA 1
ATOM 1495 C C . VAL A 1 196 ? -21.480 -7.988 26.079 1.00 93.44 196 VAL A C 1
ATOM 1497 O O . VAL A 1 196 ? -21.014 -8.009 24.940 1.00 93.44 196 VAL A O 1
ATOM 1500 N N . LEU A 1 197 ? -22.673 -7.472 26.361 1.00 95.81 197 LEU A N 1
ATOM 1501 C CA . LEU A 1 197 ? -23.517 -6.758 25.407 1.00 95.81 197 LEU A CA 1
ATOM 1502 C C . LEU A 1 197 ? -23.953 -5.428 26.022 1.00 95.81 197 LEU A C 1
ATOM 1504 O O . LEU A 1 197 ? -24.754 -5.404 26.951 1.00 95.81 197 LEU A O 1
ATOM 1508 N N . ILE A 1 198 ? -23.445 -4.319 25.490 1.00 97.06 198 ILE A N 1
ATOM 1509 C CA . ILE A 1 198 ? -23.846 -2.963 25.878 1.00 97.06 198 ILE A CA 1
ATOM 1510 C C . ILE A 1 198 ? -24.390 -2.285 24.627 1.00 97.06 198 ILE A C 1
ATOM 1512 O O . ILE A 1 198 ? -23.626 -1.888 23.741 1.00 97.06 198 ILE A O 1
ATOM 1516 N N . GLU A 1 199 ? -25.714 -2.167 24.531 1.00 96.31 199 GLU A N 1
ATOM 1517 C CA . GLU A 1 199 ? -26.357 -1.652 23.326 1.00 96.31 199 GLU A CA 1
ATOM 1518 C C . GLU A 1 199 ? -27.511 -0.666 23.538 1.00 96.31 199 GLU A C 1
ATOM 1520 O O . GLU A 1 199 ? -28.265 -0.740 24.503 1.00 96.31 199 GLU A O 1
ATOM 1525 N N . HIS A 1 200 ? -27.696 0.243 22.579 1.00 96.62 200 HIS A N 1
ATOM 1526 C CA . HIS A 1 200 ? -28.810 1.201 22.572 1.00 96.62 200 HIS A CA 1
ATOM 1527 C C . HIS A 1 200 ? -28.886 2.083 23.833 1.00 96.62 200 HIS A C 1
ATOM 1529 O O . HIS A 1 200 ? -29.974 2.511 24.215 1.00 96.62 200 HIS A O 1
ATOM 1535 N N . ASN A 1 201 ? -27.756 2.348 24.497 1.00 97.56 201 ASN A N 1
ATOM 1536 C CA . ASN A 1 201 ? -27.726 3.116 25.742 1.00 97.56 201 ASN A CA 1
ATOM 1537 C C . ASN A 1 201 ? -27.426 4.604 25.514 1.00 97.56 201 ASN A C 1
ATOM 1539 O O . ASN A 1 201 ? -26.786 5.000 24.534 1.00 97.56 201 ASN A O 1
ATOM 1543 N N . GLN A 1 202 ? -27.844 5.433 26.468 1.00 96.06 202 GLN A N 1
ATOM 1544 C CA . GLN A 1 202 ? -27.517 6.855 26.525 1.00 96.06 202 GLN A CA 1
ATOM 1545 C C . GLN A 1 202 ? -26.647 7.161 27.748 1.00 96.06 202 GLN A C 1
ATOM 1547 O O . GLN A 1 202 ? -27.065 6.949 28.883 1.00 96.06 202 GLN A O 1
ATOM 1552 N N . PHE A 1 203 ? -25.468 7.731 27.513 1.00 93.31 203 PHE A N 1
ATOM 1553 C CA . PHE A 1 203 ? -24.566 8.243 28.540 1.00 93.31 203 PHE A CA 1
ATOM 1554 C C . PHE A 1 203 ? -24.527 9.769 28.443 1.00 93.31 203 PHE A C 1
ATOM 1556 O O . PHE A 1 203 ? -24.072 10.320 27.438 1.00 93.31 203 PHE A O 1
ATOM 1563 N N . ALA A 1 204 ? -25.027 10.458 29.469 1.00 89.50 204 ALA A N 1
ATOM 1564 C CA . ALA A 1 204 ? -25.184 11.909 29.460 1.00 89.50 204 ALA A CA 1
ATOM 1565 C C . ALA A 1 204 ? -24.658 12.562 30.743 1.00 89.50 204 ALA A C 1
ATO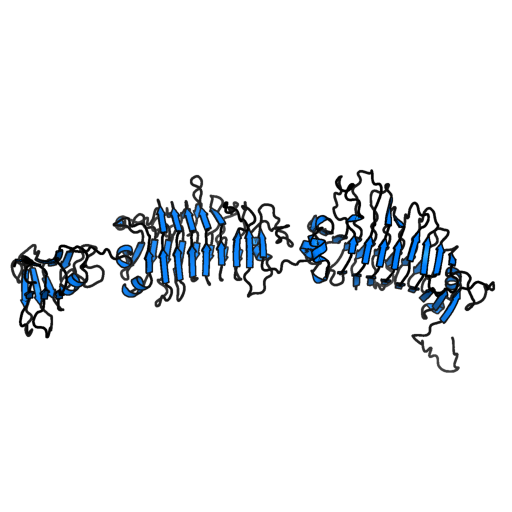M 1567 O O . ALA A 1 204 ? -24.888 12.054 31.833 1.00 89.50 204 ALA A O 1
ATOM 1568 N N . SER A 1 205 ? -23.997 13.718 30.647 1.00 84.81 205 SER A N 1
ATOM 1569 C CA . SER A 1 205 ? -23.602 14.511 31.828 1.00 84.81 205 SER A CA 1
ATOM 1570 C C . SER A 1 205 ? -22.778 13.724 32.862 1.00 84.81 205 SER A C 1
ATOM 1572 O O . SER A 1 205 ? -22.964 13.883 34.070 1.00 84.81 205 SER A O 1
ATOM 1574 N N . ILE A 1 206 ? -21.892 12.843 32.394 1.00 83.12 206 ILE A N 1
ATOM 1575 C CA . ILE A 1 206 ? -20.947 12.121 33.255 1.00 83.12 206 ILE A CA 1
ATOM 1576 C C . ILE A 1 206 ? -19.724 13.021 33.435 1.00 83.12 206 ILE A C 1
ATOM 1578 O O . ILE A 1 206 ? -19.173 13.473 32.443 1.00 83.12 206 ILE A O 1
ATOM 1582 N N . LYS A 1 207 ? -19.285 13.307 34.658 1.00 79.00 207 LYS A N 1
ATOM 1583 C CA . LYS A 1 207 ? -18.169 14.226 34.949 1.00 79.00 207 LYS A CA 1
ATOM 1584 C C . LYS A 1 207 ? -16.998 13.500 35.606 1.00 79.00 207 LYS A C 1
ATOM 1586 O O . LYS A 1 207 ? -17.178 12.414 36.151 1.00 79.00 207 LYS A O 1
ATOM 1591 N N . ARG A 1 208 ? -15.810 14.109 35.573 1.00 76.19 208 ARG A N 1
ATOM 1592 C CA . ARG A 1 208 ? -14.597 13.643 36.274 1.00 76.19 208 ARG A CA 1
ATOM 1593 C C . ARG A 1 208 ? -14.252 14.582 37.434 1.00 76.19 208 ARG A C 1
ATOM 1595 O O . ARG A 1 208 ? -14.593 15.758 37.379 1.00 76.19 208 ARG A O 1
ATOM 1602 N N . THR A 1 209 ? -13.563 14.082 38.460 1.00 68.19 209 THR A N 1
ATOM 1603 C CA . THR A 1 209 ? -13.012 14.907 39.556 1.00 68.19 209 THR A CA 1
ATOM 1604 C C . THR A 1 209 ? -11.508 15.135 39.385 1.00 68.19 209 THR A C 1
ATOM 1606 O O . THR A 1 209 ? -10.781 14.208 39.039 1.00 68.19 209 THR A O 1
ATOM 1609 N N . ASN A 1 210 ? -11.026 16.341 39.699 1.00 57.81 210 ASN A N 1
ATOM 1610 C CA . ASN A 1 210 ? -9.696 16.858 39.322 1.00 57.81 210 ASN A CA 1
ATOM 1611 C C . ASN A 1 210 ? -8.474 16.263 40.062 1.00 57.81 210 ASN A C 1
ATOM 1613 O O . ASN A 1 210 ? -7.354 16.740 39.864 1.00 57.81 210 ASN A O 1
ATOM 1617 N N . SER A 1 211 ? -8.652 15.274 40.944 1.00 52.75 211 SER A N 1
ATOM 1618 C CA . SER A 1 211 ? -7.650 14.908 41.959 1.00 52.75 211 SER A CA 1
ATOM 1619 C C . SER A 1 211 ? -6.872 13.610 41.715 1.00 52.75 211 SER A C 1
ATOM 1621 O O . SER A 1 211 ? -6.047 13.262 42.557 1.00 52.75 211 SER A O 1
ATOM 1623 N N . VAL A 1 212 ? -7.111 12.875 40.623 1.00 53.66 212 VAL A N 1
ATOM 1624 C CA . VAL A 1 212 ? -6.554 11.517 40.453 1.00 53.66 212 VAL A CA 1
ATOM 1625 C C . VAL A 1 212 ? -5.711 11.409 39.182 1.00 53.66 212 VAL A C 1
ATOM 1627 O O . VAL A 1 212 ? -6.097 11.889 38.120 1.00 53.66 212 VAL A O 1
ATOM 1630 N N . ARG A 1 213 ? -4.527 10.796 39.322 1.00 50.59 213 ARG A N 1
ATOM 1631 C CA . ARG A 1 213 ? -3.533 10.588 38.253 1.00 50.59 213 ARG A CA 1
ATOM 1632 C C . ARG A 1 213 ? -4.033 9.645 37.151 1.00 50.59 213 ARG A C 1
ATOM 1634 O O . ARG A 1 213 ? -3.623 9.800 36.010 1.00 50.59 213 ARG A O 1
ATOM 1641 N N . ASP A 1 214 ? -4.922 8.719 37.499 1.00 58.41 214 ASP A N 1
ATOM 1642 C CA . ASP A 1 214 ? -5.588 7.795 36.581 1.00 58.41 214 ASP A CA 1
ATOM 1643 C C . ASP A 1 214 ? -7.030 8.279 36.375 1.00 58.41 214 ASP A C 1
ATOM 1645 O O . ASP A 1 214 ? -7.852 8.214 37.292 1.00 58.41 214 ASP A O 1
ATOM 1649 N N . ALA A 1 215 ? -7.338 8.837 35.202 1.00 63.94 215 ALA A N 1
ATOM 1650 C CA . ALA A 1 215 ? -8.670 9.379 34.949 1.00 63.94 215 ALA A CA 1
ATOM 1651 C C . ALA A 1 215 ? -9.679 8.264 34.631 1.00 63.94 215 ALA A C 1
ATOM 1653 O O . ALA A 1 215 ? -9.433 7.430 33.762 1.00 63.94 215 ALA A O 1
ATOM 1654 N N . PRO A 1 216 ? -10.870 8.269 35.250 1.00 74.88 216 PRO A N 1
ATOM 1655 C CA . PRO A 1 216 ? -11.859 7.230 35.001 1.00 74.88 216 PRO A CA 1
ATOM 1656 C C . PRO A 1 216 ? -12.475 7.347 33.597 1.00 74.88 216 PRO A C 1
ATOM 1658 O O . PRO A 1 216 ? -12.776 8.444 33.110 1.00 74.88 216 PRO A O 1
ATOM 1661 N N . SER A 1 217 ? -12.698 6.202 32.950 1.00 83.75 217 SER A N 1
ATOM 1662 C CA . SER A 1 217 ? -13.453 6.083 31.688 1.00 83.75 217 SER A CA 1
ATOM 1663 C C . SER A 1 217 ? -14.960 5.963 31.965 1.00 83.75 217 SER A C 1
ATOM 1665 O O . SER A 1 217 ? -15.369 5.694 33.090 1.00 83.75 217 SER A O 1
ATOM 1667 N N . VAL A 1 218 ? -15.833 6.130 30.970 1.00 88.62 218 VAL A N 1
ATOM 1668 C CA . VAL A 1 218 ? -17.251 5.751 31.155 1.00 88.62 218 VAL A CA 1
ATOM 1669 C C . VAL A 1 218 ? -17.363 4.229 31.170 1.00 88.62 218 VAL A C 1
ATOM 1671 O O . VAL A 1 218 ? -17.980 3.656 32.067 1.00 88.62 218 VAL A O 1
ATOM 1674 N N . ILE A 1 219 ? -16.711 3.585 30.202 1.00 92.38 219 ILE A N 1
ATOM 1675 C CA . ILE A 1 219 ? -16.627 2.131 30.087 1.00 92.38 219 ILE A CA 1
ATOM 1676 C C . ILE A 1 219 ? -15.154 1.739 30.119 1.00 92.38 219 ILE A C 1
ATOM 1678 O O . ILE A 1 219 ? -14.365 2.221 29.310 1.00 92.38 219 ILE A O 1
ATOM 1682 N N . GLU A 1 220 ? -14.806 0.851 31.038 1.00 91.19 220 GLU A N 1
ATOM 1683 C CA . GLU A 1 220 ? -13.508 0.190 31.111 1.00 91.19 220 GLU A CA 1
ATOM 1684 C C . GLU A 1 220 ? -13.717 -1.316 30.967 1.00 91.19 220 GLU A C 1
ATOM 1686 O O . GLU A 1 220 ? -14.652 -1.887 31.533 1.00 91.19 220 GLU A O 1
ATOM 1691 N N . SER A 1 221 ? -12.912 -1.986 30.150 1.00 90.25 221 SER A N 1
ATOM 1692 C CA . SER A 1 221 ? -13.069 -3.425 29.935 1.00 90.25 221 SER A CA 1
ATOM 1693 C C . SER A 1 221 ? -11.742 -4.135 29.748 1.00 90.25 221 SER A C 1
ATOM 1695 O O . SER A 1 221 ? -10.867 -3.636 29.048 1.00 90.25 221 SER A O 1
ATOM 1697 N N . VAL A 1 222 ? -11.614 -5.308 30.360 1.00 87.94 222 VAL A N 1
ATOM 1698 C CA . VAL A 1 222 ? -10.480 -6.219 30.227 1.00 87.94 222 VAL A CA 1
ATOM 1699 C C . VAL A 1 222 ? -10.962 -7.487 29.533 1.00 87.94 222 VAL A C 1
ATOM 1701 O O . VAL A 1 222 ? -11.745 -8.255 30.092 1.00 87.94 222 VAL A O 1
ATOM 1704 N N . ILE A 1 223 ? -10.493 -7.689 28.306 1.00 82.94 223 ILE A N 1
ATOM 1705 C CA . ILE A 1 223 ? -10.861 -8.822 27.460 1.00 82.94 223 ILE A CA 1
ATOM 1706 C C . ILE A 1 223 ? -9.745 -9.866 27.534 1.00 82.94 223 ILE A C 1
ATOM 1708 O O . ILE A 1 223 ? -8.616 -9.642 27.081 1.00 82.94 223 ILE A O 1
ATOM 1712 N N . GLU A 1 224 ? -10.072 -11.015 28.126 1.00 76.81 224 GLU A N 1
ATOM 1713 C CA . GLU A 1 224 ? -9.144 -12.117 28.392 1.00 76.81 224 GLU A CA 1
ATOM 1714 C C . GLU A 1 224 ? -9.481 -13.395 27.605 1.00 76.81 224 GLU A C 1
ATOM 1716 O O . GLU A 1 224 ? -10.485 -13.502 26.896 1.00 76.81 224 GLU A O 1
ATOM 1721 N N . LYS A 1 225 ? -8.631 -14.419 27.756 1.00 71.69 225 LYS A N 1
ATOM 1722 C CA . LYS A 1 225 ? -8.791 -15.712 27.081 1.00 71.69 225 LYS A CA 1
ATOM 1723 C C . LYS A 1 225 ? -10.046 -16.405 27.598 1.00 71.69 225 LYS A C 1
ATOM 1725 O O . LYS A 1 225 ? -10.222 -16.545 28.810 1.00 71.69 225 LYS A O 1
ATOM 1730 N N . GLY A 1 226 ? -10.890 -16.844 26.664 1.00 71.31 226 GLY A N 1
ATOM 1731 C CA . GLY A 1 226 ? -12.171 -17.498 26.946 1.00 71.31 226 GLY A CA 1
ATOM 1732 C C . GLY A 1 226 ? -13.403 -16.620 26.712 1.00 71.31 226 GLY A C 1
ATOM 1733 O O . GLY A 1 226 ? -14.511 -17.139 26.776 1.00 71.31 226 GLY A O 1
ATOM 1734 N N . GLN A 1 227 ? -13.241 -15.330 26.394 1.00 78.38 227 GLN A N 1
ATOM 1735 C CA . GLN A 1 227 ? -14.377 -14.464 26.078 1.00 78.38 227 GLN A CA 1
ATOM 1736 C C . GLN A 1 227 ? -15.021 -14.827 24.725 1.00 78.38 227 GLN A C 1
ATOM 1738 O O . GLN A 1 227 ? -14.362 -14.821 23.681 1.00 78.38 227 GLN A O 1
ATOM 1743 N N . ILE A 1 228 ? -16.321 -15.143 24.743 1.00 81.50 228 ILE A N 1
ATOM 1744 C CA . ILE A 1 228 ? -17.096 -15.576 23.567 1.00 81.50 228 ILE A CA 1
ATOM 1745 C C . ILE A 1 228 ? -17.645 -14.380 22.789 1.00 81.50 228 ILE A C 1
ATOM 1747 O O . ILE A 1 228 ? -17.718 -14.448 21.567 1.00 81.50 228 ILE A O 1
ATOM 1751 N N . SER A 1 229 ? -18.023 -13.288 23.460 1.00 86.56 229 SER A N 1
ATOM 1752 C CA . SER A 1 229 ? -18.554 -12.093 22.796 1.00 86.56 229 SER A CA 1
ATOM 1753 C C . SER A 1 229 ? -18.325 -10.824 23.615 1.00 86.56 229 SER A C 1
ATOM 1755 O O . SER A 1 229 ? -18.571 -10.791 24.823 1.00 86.56 229 SER A O 1
ATOM 1757 N N . TYR A 1 230 ? -17.916 -9.746 22.947 1.00 89.44 230 TYR A N 1
ATOM 1758 C CA . TYR A 1 230 ? -17.902 -8.389 23.493 1.00 89.44 230 TYR A CA 1
ATOM 1759 C C . TYR A 1 230 ? -18.482 -7.423 22.459 1.00 89.44 230 TYR A C 1
ATOM 1761 O O . TYR A 1 230 ? -17.860 -7.163 21.430 1.00 89.44 230 TYR A O 1
ATOM 1769 N N . ILE A 1 231 ? -19.682 -6.900 22.713 1.00 91.12 231 ILE A N 1
ATOM 1770 C CA . ILE A 1 231 ? -20.429 -6.065 21.768 1.00 91.12 231 ILE A CA 1
ATOM 1771 C C . ILE A 1 231 ? -20.754 -4.715 22.408 1.00 91.12 231 ILE A C 1
ATOM 1773 O O . ILE A 1 231 ? -21.494 -4.646 23.389 1.00 91.12 231 ILE A O 1
ATOM 1777 N N . LEU A 1 232 ? -20.263 -3.639 21.791 1.00 92.50 232 LEU A N 1
ATOM 1778 C CA . LEU A 1 232 ? -20.687 -2.261 22.028 1.00 92.50 232 LEU A CA 1
ATOM 1779 C C . LEU A 1 232 ? -21.402 -1.760 20.775 1.00 92.50 232 LEU A C 1
ATOM 1781 O O . LEU A 1 232 ? -20.760 -1.568 19.744 1.00 92.50 232 LEU A O 1
ATOM 1785 N N . ARG A 1 233 ? -22.720 -1.540 20.836 1.00 92.94 233 ARG A N 1
ATOM 1786 C CA . ARG A 1 233 ? -23.491 -1.139 19.648 1.00 92.94 233 ARG A CA 1
ATOM 1787 C C . ARG A 1 233 ? -24.511 -0.037 19.917 1.00 92.94 233 ARG A C 1
ATOM 1789 O O . ARG A 1 233 ? -25.234 -0.098 20.900 1.00 92.94 233 ARG A O 1
ATOM 1796 N N . ASN A 1 234 ? -24.664 0.930 19.012 1.00 93.12 234 ASN A N 1
ATOM 1797 C CA . ASN A 1 234 ? -25.753 1.924 19.068 1.00 93.12 234 ASN A CA 1
ATOM 1798 C C . ASN A 1 234 ? -25.804 2.728 20.386 1.00 93.12 234 ASN A C 1
ATOM 1800 O O . ASN A 1 234 ? -26.880 3.122 20.831 1.00 93.12 234 ASN A O 1
ATOM 1804 N N . ASN A 1 235 ? -24.664 2.955 21.042 1.00 94.88 235 ASN A N 1
ATOM 1805 C CA . ASN A 1 235 ? -24.610 3.766 22.259 1.00 94.88 235 ASN A CA 1
ATOM 1806 C C . ASN A 1 235 ? -24.326 5.233 21.914 1.00 94.88 235 ASN A C 1
ATOM 1808 O O . ASN A 1 235 ? -23.549 5.525 21.002 1.00 94.88 235 ASN A O 1
ATOM 1812 N N . SER A 1 236 ? -24.929 6.154 22.666 1.00 93.81 236 SER A N 1
ATOM 1813 C CA . SER A 1 236 ? -24.724 7.598 22.511 1.00 93.81 236 SER A CA 1
ATOM 1814 C C . SER A 1 236 ? -24.056 8.211 23.740 1.00 93.81 236 SER A C 1
ATOM 1816 O O . SER A 1 236 ? -24.412 7.885 24.874 1.00 93.81 236 SER A O 1
ATOM 1818 N N . PHE A 1 237 ? -23.109 9.115 23.503 1.00 90.88 237 PHE A N 1
ATOM 1819 C CA . PHE A 1 237 ? -22.322 9.806 24.519 1.00 90.88 237 PHE A CA 1
ATOM 1820 C C . PHE A 1 237 ? -22.435 11.325 24.309 1.00 90.88 237 PHE A C 1
ATOM 1822 O O . PHE A 1 237 ? -22.073 11.843 23.249 1.00 90.88 237 PHE A O 1
ATOM 1829 N N . SER A 1 238 ? -22.965 12.033 25.310 1.00 87.62 238 SER A N 1
ATOM 1830 C CA . SER A 1 238 ? -23.221 13.485 25.275 1.00 87.62 238 SER A CA 1
ATOM 1831 C C . SER A 1 238 ? -22.769 14.160 26.569 1.00 87.62 238 SER A C 1
ATOM 1833 O O . SER A 1 238 ? -23.161 13.715 27.649 1.00 87.62 238 SER A O 1
ATOM 1835 N N . ALA A 1 239 ? -21.964 15.221 26.482 1.00 78.69 239 ALA A N 1
ATOM 1836 C CA . ALA A 1 239 ? -21.389 15.920 27.637 1.00 78.69 239 ALA A CA 1
ATOM 1837 C C . ALA A 1 239 ? -20.765 14.973 28.691 1.00 78.69 239 ALA A C 1
ATOM 1839 O O . ALA A 1 239 ? -21.000 15.114 29.895 1.00 78.69 239 ALA A O 1
ATOM 1840 N N . VAL A 1 240 ? -20.028 13.952 28.239 1.00 76.62 240 VAL A N 1
ATOM 1841 C CA . VAL A 1 240 ? -19.359 12.987 29.123 1.00 76.62 240 VAL A CA 1
ATOM 1842 C C . VAL A 1 240 ? -17.895 13.358 29.329 1.00 76.62 240 VAL A C 1
ATOM 1844 O O . VAL A 1 240 ? -17.225 13.841 28.425 1.00 76.62 240 VAL A O 1
ATOM 1847 N N . LEU A 1 241 ? -17.399 13.065 30.525 1.00 71.69 241 LEU A N 1
ATOM 1848 C CA . LEU A 1 241 ? -16.054 13.340 31.015 1.00 71.69 241 LEU A CA 1
ATOM 1849 C C . LEU A 1 241 ? -15.658 14.829 31.017 1.00 71.69 241 LEU A C 1
ATOM 1851 O O . LEU A 1 241 ? -14.471 15.140 31.066 1.00 71.69 241 LEU A O 1
ATOM 1855 N N . ASN A 1 242 ? -16.636 15.740 31.041 1.00 61.81 242 ASN A N 1
ATOM 1856 C CA . ASN A 1 242 ? -16.407 17.177 31.203 1.00 61.81 242 ASN A CA 1
ATOM 1857 C C . ASN A 1 242 ? -16.010 17.486 32.660 1.00 61.81 242 ASN A C 1
ATOM 1859 O O . ASN A 1 242 ? -16.741 17.131 33.590 1.00 61.81 242 ASN A O 1
ATOM 1863 N N . GLY A 1 243 ? -14.864 18.139 32.859 1.00 55.62 243 GLY A N 1
ATOM 1864 C CA . GLY A 1 243 ? -14.332 18.539 34.165 1.00 55.62 243 GLY A CA 1
ATOM 1865 C C . GLY A 1 243 ? -13.512 19.829 34.065 1.00 55.62 243 GLY A C 1
ATOM 1866 O O . GLY A 1 243 ? -12.985 20.161 33.011 1.00 55.62 243 GLY A O 1
ATOM 1867 N N . ASP A 1 244 ? -13.422 20.553 35.170 1.00 47.56 244 ASP A N 1
ATOM 1868 C CA . ASP A 1 244 ? -12.796 21.865 35.393 1.00 47.56 244 ASP A CA 1
ATOM 1869 C C . ASP A 1 244 ? -11.252 21.800 35.546 1.00 47.56 244 ASP A C 1
ATOM 1871 O O . ASP A 1 244 ? -10.640 22.526 36.332 1.00 47.56 244 ASP A O 1
ATOM 1875 N N . GLY A 1 245 ? -10.614 20.892 34.800 1.00 46.25 245 GLY A N 1
ATOM 1876 C CA . GLY A 1 245 ? -9.239 20.428 35.001 1.00 46.25 245 GLY A CA 1
ATOM 1877 C C . GLY A 1 245 ? -8.156 21.508 34.888 1.00 46.25 245 GLY A C 1
ATOM 1878 O O . GLY A 1 245 ? -7.791 21.937 33.799 1.00 46.25 245 GLY A O 1
ATOM 1879 N N . THR A 1 246 ? -7.560 21.867 36.026 1.00 41.03 246 THR A N 1
ATOM 1880 C CA . THR A 1 246 ? -6.363 22.727 36.145 1.00 41.03 246 THR A CA 1
ATOM 1881 C C . THR A 1 246 ? -5.071 21.941 36.417 1.00 41.03 246 THR A C 1
ATOM 1883 O O . THR A 1 246 ? -4.004 22.535 36.573 1.00 41.03 246 THR A O 1
ATOM 1886 N N . SER A 1 247 ? -5.123 20.608 36.486 1.00 43.12 247 SER A N 1
ATOM 1887 C CA . SER A 1 247 ? -3.976 19.768 36.846 1.00 43.12 247 SER A CA 1
ATOM 1888 C C . SER A 1 247 ? -3.225 19.236 35.616 1.00 43.12 247 SER A C 1
ATOM 1890 O O . SER A 1 247 ? -3.793 18.619 34.720 1.00 43.12 247 SER A O 1
ATOM 1892 N N . ALA A 1 248 ? -1.906 19.453 35.611 1.00 41.06 248 ALA A N 1
ATOM 1893 C CA . ALA A 1 248 ? -0.936 19.051 34.585 1.00 41.06 248 ALA A CA 1
ATOM 1894 C C . ALA A 1 248 ? -0.627 17.531 34.560 1.00 41.06 248 ALA A C 1
ATOM 1896 O O . ALA A 1 248 ? 0.522 17.128 34.370 1.00 41.06 248 ALA A O 1
ATOM 1897 N N . GLY A 1 249 ? -1.622 16.684 34.837 1.00 42.31 249 GLY A N 1
ATOM 1898 C CA . GLY A 1 249 ? -1.478 15.228 34.905 1.00 42.31 249 GLY A CA 1
ATOM 1899 C C . GLY A 1 249 ? -1.753 14.532 33.569 1.00 42.31 249 GLY A C 1
ATOM 1900 O O . GLY A 1 249 ? -2.667 14.912 32.845 1.00 42.31 249 GLY A O 1
ATOM 1901 N N . ASN A 1 250 ? -0.979 13.485 33.266 1.00 43.28 250 ASN A N 1
ATOM 1902 C CA . ASN A 1 250 ? -1.203 12.591 32.128 1.00 43.28 250 ASN A CA 1
ATOM 1903 C C . ASN A 1 250 ? -2.505 11.800 32.337 1.00 43.28 250 ASN A C 1
ATOM 1905 O O . ASN A 1 250 ? -2.529 10.866 33.133 1.00 43.28 250 ASN A O 1
ATOM 1909 N N . TYR A 1 251 ? -3.580 12.163 31.642 1.00 49.72 251 TYR A N 1
ATOM 1910 C CA . TYR A 1 251 ? -4.839 11.423 31.701 1.00 49.72 251 TYR A CA 1
ATOM 1911 C C . TYR A 1 251 ? -4.763 10.141 30.864 1.00 49.72 251 TYR A C 1
ATOM 1913 O O . TYR A 1 251 ? -4.606 10.198 29.646 1.00 49.72 251 TYR A O 1
ATOM 1921 N N . THR A 1 252 ? -4.929 8.988 31.507 1.00 46.09 252 THR A N 1
ATOM 1922 C CA . THR A 1 252 ? -5.078 7.682 30.858 1.00 46.09 252 THR A CA 1
ATOM 1923 C C . THR A 1 252 ? -6.574 7.361 30.715 1.00 46.09 252 THR A C 1
ATOM 1925 O O . THR A 1 252 ? -7.269 7.209 31.709 1.00 46.09 252 THR A O 1
ATOM 1928 N N . GLY A 1 253 ? -7.111 7.292 29.490 1.00 53.03 253 GLY A N 1
ATOM 1929 C CA . GLY A 1 253 ? -8.463 6.760 29.233 1.00 53.03 253 GLY A CA 1
ATOM 1930 C C . GLY A 1 253 ? -9.418 7.705 28.495 1.00 53.03 253 GLY A C 1
ATOM 1931 O O . GLY A 1 253 ? -9.753 8.796 28.971 1.00 53.03 253 GLY A O 1
ATOM 1932 N N . GLY A 1 254 ? -9.895 7.255 27.332 1.00 69.56 254 GLY A N 1
ATOM 1933 C CA . GLY A 1 254 ? -10.999 7.885 26.606 1.00 69.56 254 GLY A CA 1
ATOM 1934 C C . GLY A 1 254 ? -12.355 7.644 27.278 1.00 69.56 254 GLY A C 1
ATOM 1935 O O . GLY A 1 254 ? -12.446 7.086 28.369 1.00 69.56 254 GLY A O 1
ATOM 1936 N N . VAL A 1 255 ? -13.447 8.037 26.618 1.00 85.12 255 VAL A N 1
ATOM 1937 C CA . VAL A 1 255 ? -14.813 7.660 27.037 1.00 85.12 255 VAL A CA 1
ATOM 1938 C C . VAL A 1 255 ? -14.932 6.141 27.194 1.00 85.12 255 VAL A C 1
ATOM 1940 O O . VAL A 1 255 ? -15.545 5.665 28.152 1.00 85.12 255 VAL A O 1
ATOM 1943 N N . ILE A 1 256 ? -14.302 5.394 26.288 1.00 88.88 256 ILE A N 1
ATOM 1944 C CA . ILE A 1 256 ? -14.223 3.937 26.311 1.00 88.88 256 ILE A CA 1
ATOM 1945 C C . ILE A 1 256 ? -12.749 3.521 26.325 1.00 88.88 256 ILE A C 1
ATOM 1947 O O . ILE A 1 256 ? -11.983 3.918 25.443 1.00 88.88 256 ILE A O 1
ATOM 1951 N N . TYR A 1 257 ? -12.373 2.690 27.294 1.00 88.00 257 TYR A N 1
ATOM 1952 C CA . TYR A 1 257 ? -11.055 2.072 27.399 1.00 88.00 257 TYR A CA 1
ATOM 1953 C C . TYR A 1 257 ? -11.183 0.548 27.390 1.00 88.00 257 TYR A C 1
ATOM 1955 O O . TYR A 1 257 ? -11.895 -0.034 28.209 1.00 88.00 257 TYR A O 1
ATOM 1963 N N . ILE A 1 258 ? -10.473 -0.106 26.473 1.00 87.88 258 ILE A N 1
ATOM 1964 C CA . ILE A 1 258 ? -10.456 -1.564 26.345 1.00 87.88 258 ILE A CA 1
ATOM 1965 C C . ILE A 1 258 ? -9.012 -2.050 26.453 1.00 87.88 258 ILE A C 1
ATOM 1967 O O . ILE A 1 258 ? -8.167 -1.707 25.626 1.00 87.88 258 ILE A O 1
ATOM 1971 N N . TYR A 1 259 ? -8.735 -2.874 27.461 1.00 86.50 259 TYR A N 1
ATOM 1972 C CA . TYR A 1 259 ? -7.500 -3.632 27.593 1.00 86.50 259 TYR A CA 1
ATOM 1973 C C . TYR A 1 259 ? -7.706 -5.048 27.059 1.00 86.50 259 TYR A C 1
ATOM 1975 O O . TYR A 1 259 ? -8.400 -5.876 27.640 1.00 86.50 259 TYR A O 1
ATOM 1983 N N . ASN A 1 260 ? -7.097 -5.303 25.919 1.00 73.56 260 ASN A N 1
ATOM 1984 C CA . ASN A 1 260 ? -7.280 -6.465 25.081 1.00 73.56 260 ASN A CA 1
ATOM 1985 C C . ASN A 1 260 ? -6.041 -7.365 25.224 1.00 73.56 260 ASN A C 1
ATOM 1987 O O . ASN A 1 260 ? -4.954 -6.973 24.800 1.00 73.56 260 ASN A O 1
ATOM 1991 N N . ILE A 1 261 ? -6.162 -8.587 25.762 1.00 63.59 261 ILE A N 1
ATOM 1992 C CA . ILE A 1 261 ? -4.989 -9.458 26.010 1.00 63.59 261 ILE A CA 1
ATOM 1993 C C . ILE A 1 261 ? -4.798 -10.632 24.998 1.00 63.59 261 ILE A C 1
ATOM 1995 O O . ILE A 1 261 ? -3.678 -11.136 24.887 1.00 63.59 261 ILE A O 1
ATOM 1999 N N . VAL A 1 262 ? -5.803 -11.057 24.208 1.00 63.62 262 VAL A N 1
ATOM 2000 C CA . VAL A 1 262 ? -5.768 -12.238 23.288 1.00 63.62 262 VAL A CA 1
ATOM 2001 C C . VAL A 1 262 ? -6.692 -12.196 22.049 1.00 63.62 262 VAL A C 1
ATOM 2003 O O . VAL A 1 262 ? -7.857 -11.905 22.214 1.00 63.62 262 VAL A O 1
ATOM 2006 N N . ASP A 1 263 ? -6.248 -12.651 20.865 1.00 56.09 263 ASP A N 1
ATOM 2007 C CA . ASP A 1 263 ? -7.002 -12.797 19.583 1.00 56.09 263 ASP A CA 1
ATOM 2008 C C . ASP A 1 263 ? -8.557 -12.717 19.629 1.00 56.09 263 ASP A C 1
ATOM 2010 O O . ASP A 1 263 ? -9.242 -13.637 20.088 1.00 56.09 263 ASP A O 1
ATOM 2014 N N . TYR A 1 264 ? -9.134 -11.645 19.057 1.00 60.31 264 TYR A N 1
ATOM 2015 C CA . TYR A 1 264 ? -10.529 -11.203 19.286 1.00 60.31 264 TYR A CA 1
ATOM 2016 C C . TYR A 1 264 ? -11.454 -11.321 18.073 1.00 60.31 264 TYR A C 1
ATOM 2018 O O . TYR A 1 264 ? -12.090 -10.349 17.656 1.00 60.31 264 TYR A O 1
ATOM 2026 N N . LYS A 1 265 ? -11.686 -12.537 17.574 1.00 61.44 265 LYS A N 1
ATOM 2027 C CA . LYS A 1 265 ? -12.793 -12.776 16.616 1.00 61.44 265 LYS A CA 1
ATOM 2028 C C . LYS A 1 265 ? -14.181 -12.329 17.133 1.00 61.44 265 LYS A C 1
ATOM 2030 O O . LYS A 1 265 ? -15.137 -12.306 16.367 1.00 61.44 265 LYS A O 1
ATOM 2035 N N . ASN A 1 266 ? -14.271 -11.952 18.409 1.00 71.00 266 ASN A N 1
ATOM 2036 C CA . ASN A 1 266 ? -15.490 -11.756 19.180 1.00 71.00 266 ASN A CA 1
ATOM 2037 C C . ASN A 1 266 ? -15.726 -10.299 19.647 1.00 71.00 266 ASN A C 1
ATOM 2039 O O . ASN A 1 266 ? -16.692 -10.055 20.370 1.00 71.00 266 ASN A O 1
ATOM 2043 N N . LEU A 1 267 ? -14.863 -9.338 19.279 1.00 83.94 267 LEU A N 1
ATOM 2044 C CA . LEU A 1 267 ? -15.023 -7.908 19.602 1.00 83.94 267 LEU A CA 1
ATOM 2045 C C . LEU A 1 267 ? -15.838 -7.191 18.513 1.00 83.94 267 LEU A C 1
ATOM 2047 O O . LEU A 1 267 ? -15.433 -7.180 17.359 1.00 83.94 267 LEU A O 1
ATOM 2051 N N . ILE A 1 268 ? -16.948 -6.539 18.852 1.00 85.81 268 ILE A N 1
ATOM 2052 C CA . ILE A 1 268 ? -17.758 -5.756 17.905 1.00 85.81 268 ILE A CA 1
ATOM 2053 C C . ILE A 1 268 ? -18.016 -4.371 18.497 1.00 85.81 268 ILE A C 1
ATOM 2055 O O . ILE A 1 268 ? -18.644 -4.253 19.547 1.00 85.81 268 ILE A O 1
ATOM 2059 N N . ILE A 1 269 ? -17.562 -3.321 17.814 1.00 87.06 269 ILE A N 1
ATOM 2060 C CA . ILE A 1 269 ? -17.789 -1.919 18.173 1.00 87.06 269 ILE A CA 1
ATOM 2061 C C . ILE A 1 269 ? -18.491 -1.242 16.993 1.00 87.06 269 ILE A C 1
ATOM 2063 O O . ILE A 1 269 ? -17.898 -1.012 15.948 1.00 87.06 269 ILE A O 1
ATOM 2067 N N . ASP A 1 270 ? -19.777 -0.946 17.134 1.00 85.69 270 ASP A N 1
ATOM 2068 C CA . ASP A 1 270 ? -20.631 -0.582 16.000 1.00 85.69 270 ASP A CA 1
ATOM 2069 C C . ASP A 1 270 ? -21.514 0.627 16.324 1.00 85.69 270 ASP A C 1
ATOM 2071 O O . ASP A 1 270 ? -22.134 0.709 17.385 1.00 85.69 270 ASP A O 1
ATOM 2075 N N . SER A 1 271 ? -21.615 1.560 15.376 1.00 85.69 271 SER A N 1
ATOM 2076 C CA . SER A 1 271 ? -22.601 2.648 15.412 1.00 85.69 271 SER A CA 1
ATOM 2077 C C . SER A 1 271 ? -22.610 3.451 16.731 1.00 85.69 271 SER A C 1
ATOM 2079 O O . SER A 1 271 ? -23.667 3.826 17.243 1.00 85.69 271 SER A O 1
ATOM 2081 N N . LEU A 1 272 ? -21.435 3.708 17.315 1.00 89.56 272 LEU A N 1
ATOM 2082 C CA . LEU A 1 272 ? -21.313 4.588 18.479 1.00 89.56 272 LEU A CA 1
ATOM 2083 C C . LEU A 1 272 ? -21.446 6.054 18.050 1.00 89.56 272 LEU A C 1
ATOM 2085 O O . LEU A 1 272 ? -20.949 6.447 16.999 1.00 89.56 272 LEU A O 1
ATOM 2089 N N . THR A 1 273 ? -22.109 6.873 18.867 1.00 88.31 273 THR A N 1
ATOM 2090 C CA . THR A 1 273 ? -22.282 8.309 18.601 1.00 88.31 273 THR A CA 1
ATOM 2091 C C . THR A 1 273 ? -21.663 9.138 19.719 1.00 88.31 273 THR A C 1
ATOM 2093 O O . THR A 1 273 ? -22.147 9.103 20.849 1.00 88.31 273 THR A O 1
ATOM 2096 N N . PHE A 1 274 ? -20.643 9.930 19.392 1.00 85.19 274 PHE A N 1
ATOM 2097 C CA . PHE A 1 274 ? -20.049 10.932 20.282 1.00 85.19 274 PHE A CA 1
ATOM 2098 C C . PHE A 1 274 ? -20.450 12.327 19.795 1.00 85.19 274 PHE A C 1
ATOM 2100 O O . PHE A 1 274 ? -20.339 12.593 18.600 1.00 85.19 274 PHE A O 1
ATOM 2107 N N . LYS A 1 275 ? -20.927 13.211 20.682 1.00 80.25 275 LYS A N 1
ATOM 2108 C CA . LYS A 1 275 ? -21.296 14.600 20.337 1.00 80.25 275 LYS A CA 1
ATOM 2109 C C . LYS A 1 275 ? -20.131 15.572 20.599 1.00 80.25 275 LYS A C 1
ATOM 2111 O O . LYS A 1 275 ? -20.016 16.047 21.725 1.00 80.25 275 LYS A O 1
ATOM 2116 N N . PRO A 1 276 ? -19.267 15.880 19.607 1.00 62.34 276 PRO A N 1
ATOM 2117 C CA . PRO A 1 276 ? -17.956 16.507 19.823 1.00 62.34 276 PRO A CA 1
ATOM 2118 C C . PRO A 1 276 ? -18.040 17.936 20.371 1.00 62.34 276 PRO A C 1
ATOM 2120 O O . PRO A 1 276 ? -17.175 18.347 21.136 1.00 62.34 276 PRO A O 1
ATOM 2123 N N . ASP A 1 277 ? -19.090 18.670 19.993 1.00 56.03 277 ASP A N 1
ATOM 2124 C CA . ASP A 1 277 ? -19.287 20.090 20.323 1.00 56.03 277 ASP A CA 1
ATOM 2125 C C . ASP A 1 277 ? -19.588 20.326 21.814 1.00 56.03 277 ASP A C 1
ATOM 2127 O O . ASP A 1 277 ? -19.540 21.452 22.299 1.00 56.03 277 ASP A O 1
ATOM 2131 N N . GLU A 1 278 ? -19.893 19.257 22.549 1.00 56.59 278 GLU A N 1
ATOM 2132 C CA . GLU A 1 278 ? -20.151 19.279 23.990 1.00 56.59 278 GLU A CA 1
ATOM 2133 C C . GLU A 1 278 ? -18.927 18.837 24.811 1.00 56.59 278 GLU A C 1
ATOM 2135 O O . GLU A 1 278 ? -19.013 18.792 26.040 1.00 56.59 278 GLU A O 1
ATOM 2140 N N . TYR A 1 279 ? -17.809 18.499 24.157 1.00 57.75 279 TYR A N 1
ATOM 2141 C CA . TYR A 1 279 ? -16.533 18.221 24.812 1.00 57.75 279 TYR A CA 1
ATOM 2142 C C . TYR A 1 279 ? -15.699 19.494 24.821 1.00 57.75 279 TYR A C 1
ATOM 2144 O O . TYR A 1 279 ? -15.517 20.142 23.789 1.00 57.75 279 TYR A O 1
ATOM 2152 N N . ASP A 1 280 ? -15.177 19.855 25.986 1.00 47.72 280 ASP A N 1
ATOM 2153 C CA . ASP A 1 280 ? -14.357 21.049 26.123 1.00 47.72 280 ASP A CA 1
ATOM 2154 C C . ASP A 1 280 ? -13.010 20.874 25.392 1.00 47.72 280 ASP A C 1
ATOM 2156 O O . ASP A 1 280 ? -12.050 20.312 25.918 1.00 47.72 280 ASP A O 1
ATOM 2160 N N . GLN A 1 281 ? -12.941 21.351 24.146 1.00 46.25 281 GLN A N 1
ATOM 2161 C CA . GLN A 1 281 ? -11.719 21.334 23.336 1.00 46.25 281 GLN A CA 1
ATOM 2162 C C . GLN A 1 281 ? -10.641 22.293 23.876 1.00 46.25 281 GLN A C 1
ATOM 2164 O O . GLN A 1 281 ? -9.485 22.202 23.461 1.00 46.25 281 GLN A O 1
ATOM 2169 N N . SER A 1 282 ? -10.986 23.208 24.792 1.00 38.38 282 SER A N 1
ATOM 2170 C CA . SER A 1 282 ? -10.082 24.261 25.274 1.00 38.38 282 SER A CA 1
ATOM 2171 C C . SER A 1 282 ? -9.114 23.808 26.374 1.00 38.38 282 SER A C 1
ATOM 2173 O O . SER A 1 282 ? -8.116 24.482 26.617 1.00 38.38 282 SER A O 1
ATOM 2175 N N . HIS A 1 283 ? -9.321 22.621 26.957 1.00 42.56 283 HIS A N 1
ATOM 2176 C CA . HIS A 1 283 ? -8.432 22.031 27.971 1.00 42.56 283 HIS A CA 1
ATOM 2177 C C . HIS A 1 283 ? -7.459 20.973 27.398 1.00 42.56 283 HIS A C 1
ATOM 2179 O O . HIS A 1 283 ? -6.754 20.294 28.142 1.00 42.56 283 HIS A O 1
ATOM 2185 N N . GLY A 1 284 ? -7.389 20.833 26.068 1.00 39.53 284 GLY A N 1
ATOM 2186 C CA . GLY A 1 284 ? -6.733 19.716 25.372 1.00 39.53 284 GLY A CA 1
ATOM 2187 C C . GLY A 1 284 ? -5.385 19.996 24.696 1.00 39.53 284 GLY A C 1
ATOM 2188 O O . GLY A 1 284 ? -5.103 19.366 23.680 1.00 39.53 284 GLY A O 1
ATOM 2189 N N . VAL A 1 285 ? -4.550 20.920 25.195 1.00 34.94 285 VAL A N 1
ATOM 2190 C CA . VAL A 1 285 ? -3.218 21.194 24.586 1.00 34.94 285 VAL A CA 1
ATOM 2191 C C . VAL A 1 285 ? -2.049 21.171 25.590 1.00 34.94 285 VAL A C 1
ATOM 2193 O O . VAL A 1 285 ? -0.934 21.564 25.265 1.00 34.94 285 VAL A O 1
ATOM 2196 N N . GLY A 1 286 ? -2.249 20.658 26.807 1.00 32.66 286 GLY A N 1
ATOM 2197 C CA . GLY A 1 286 ? -1.171 20.469 27.786 1.00 32.66 286 GLY A CA 1
ATOM 2198 C C . GLY A 1 286 ? -1.007 19.004 28.186 1.00 32.66 286 GLY A C 1
ATOM 2199 O O . GLY A 1 286 ? -1.790 18.516 28.986 1.00 32.66 286 GLY A O 1
ATOM 2200 N N . ASN A 1 287 ? 0.005 18.314 27.643 1.00 34.41 287 ASN A N 1
ATOM 2201 C CA . ASN A 1 287 ? 0.457 16.964 28.038 1.00 34.41 287 ASN A CA 1
ATOM 2202 C C . ASN A 1 287 ? -0.631 15.881 28.215 1.00 34.41 287 ASN A C 1
ATOM 2204 O O . ASN A 1 287 ? -0.672 15.159 29.210 1.00 34.41 287 ASN A O 1
ATOM 2208 N N . ILE A 1 288 ? -1.438 15.668 27.176 1.00 40.44 288 ILE A N 1
ATOM 2209 C CA . ILE A 1 288 ? -2.078 14.370 26.932 1.00 40.44 288 ILE A CA 1
ATOM 2210 C C . ILE A 1 288 ? -1.028 13.496 26.237 1.00 40.44 288 ILE A C 1
ATOM 2212 O O . ILE A 1 288 ? -0.972 13.442 25.015 1.00 40.44 288 ILE A O 1
ATOM 2216 N N . SER A 1 289 ? -0.148 12.851 27.000 1.00 39.50 289 SER A N 1
ATOM 2217 C CA . SER A 1 289 ? 0.853 11.940 26.425 1.00 39.50 289 SER A CA 1
ATOM 2218 C C . SER A 1 289 ? 0.303 10.542 26.058 1.00 39.50 289 SER A C 1
ATOM 2220 O O . SER A 1 289 ? 1.101 9.686 25.704 1.00 39.50 289 SER A O 1
ATOM 2222 N N . ASP A 1 290 ? -1.033 10.329 26.055 1.00 43.72 290 ASP A N 1
ATOM 2223 C CA . ASP A 1 290 ? -1.726 9.056 25.704 1.00 43.72 290 ASP A CA 1
ATOM 2224 C C . ASP A 1 290 ? -3.075 9.234 24.919 1.00 43.72 290 ASP A C 1
ATOM 2226 O O . ASP A 1 290 ? -3.997 8.421 24.956 1.00 43.72 290 ASP A O 1
ATOM 2230 N N . GLU A 1 291 ? -3.167 10.366 24.224 1.00 54.62 291 GLU A N 1
ATOM 2231 C CA . GLU A 1 291 ? -3.943 10.857 23.061 1.00 54.62 291 GLU A CA 1
ATOM 2232 C C . GLU A 1 291 ? -5.413 10.482 22.675 1.00 54.62 291 GLU A C 1
ATOM 2234 O O . GLU A 1 291 ? -5.971 11.259 21.903 1.00 54.62 291 GLU A O 1
ATOM 2239 N N . ALA A 1 292 ? -6.130 9.453 23.163 1.00 64.94 292 ALA A N 1
ATOM 2240 C CA . ALA A 1 292 ? -7.512 9.177 22.667 1.00 64.94 292 ALA A CA 1
ATOM 2241 C C . ALA A 1 292 ? -8.663 9.665 23.570 1.00 64.94 292 ALA A C 1
ATOM 2243 O O . ALA A 1 292 ? -8.871 9.145 24.664 1.00 64.94 292 ALA A O 1
ATOM 2244 N N . THR A 1 293 ? -9.501 10.592 23.081 1.00 72.44 293 THR A N 1
ATOM 2245 C CA . THR A 1 293 ? -10.673 11.103 23.829 1.00 72.44 293 THR A CA 1
ATOM 2246 C C . THR A 1 293 ? -11.903 10.188 23.765 1.00 72.44 293 THR A C 1
ATOM 2248 O O . THR A 1 293 ? -12.637 10.103 24.747 1.00 72.44 293 THR A O 1
ATOM 2251 N N . PHE A 1 294 ? -12.164 9.495 22.650 1.00 82.75 294 PHE A N 1
ATOM 2252 C CA . PHE A 1 294 ? -13.408 8.727 22.459 1.00 82.75 294 PHE A CA 1
ATOM 2253 C C . PHE A 1 294 ? -13.232 7.232 22.722 1.00 82.75 294 PHE A C 1
ATOM 2255 O O . PHE A 1 294 ? -13.950 6.667 23.547 1.00 82.75 294 PHE A O 1
ATOM 2262 N N . LEU A 1 295 ? -12.269 6.596 22.058 1.00 85.38 295 LEU A N 1
ATOM 2263 C CA . LEU A 1 295 ? -12.030 5.159 22.172 1.00 85.38 295 LEU A CA 1
ATOM 2264 C C . LEU A 1 295 ? -10.532 4.880 22.201 1.00 85.38 295 LEU A C 1
ATOM 2266 O O . LEU A 1 295 ? -9.810 5.276 21.284 1.00 85.38 295 LEU A O 1
ATOM 2270 N N . PHE A 1 296 ? -10.105 4.152 23.228 1.00 85.31 296 PHE A N 1
ATOM 2271 C CA . PHE A 1 296 ? -8.747 3.653 23.356 1.00 85.31 296 PHE A CA 1
ATOM 2272 C C . PHE A 1 296 ? -8.734 2.130 23.487 1.00 85.31 296 PHE A C 1
ATOM 2274 O O . PHE A 1 296 ? -9.357 1.584 24.399 1.00 85.31 296 PHE A O 1
ATOM 2281 N N . ILE A 1 297 ? -8.010 1.446 22.597 1.00 85.81 297 ILE A N 1
ATOM 2282 C CA . ILE A 1 297 ? -7.838 -0.013 22.651 1.00 85.81 297 ILE A CA 1
ATOM 2283 C C . ILE A 1 297 ? -6.364 -0.347 22.832 1.00 85.81 297 ILE A C 1
ATOM 2285 O O . ILE A 1 297 ? -5.545 -0.131 21.946 1.00 85.81 297 ILE A O 1
ATOM 2289 N N . ARG A 1 298 ? -6.007 -0.937 23.962 1.00 86.00 298 ARG A N 1
ATOM 2290 C CA . ARG A 1 298 ? -4.652 -1.415 24.214 1.00 86.00 298 ARG A CA 1
ATOM 2291 C C . ARG A 1 298 ? -4.602 -2.917 24.024 1.00 86.00 298 ARG A C 1
ATOM 2293 O O . ARG A 1 298 ? -5.388 -3.601 24.660 1.00 86.00 298 ARG A O 1
ATOM 2300 N N . GLY A 1 299 ? -3.676 -3.446 23.230 1.00 83.62 299 GLY A N 1
ATOM 2301 C CA . GLY A 1 299 ? -3.538 -4.895 23.110 1.00 83.62 299 GLY A CA 1
ATOM 2302 C C . GLY A 1 299 ? -2.186 -5.386 22.633 1.00 83.62 299 GLY A C 1
ATOM 2303 O O . GLY A 1 299 ? -1.319 -4.588 22.309 1.00 83.62 299 GLY A O 1
ATOM 2304 N N . ASN A 1 300 ? -1.976 -6.705 22.667 1.00 79.94 300 ASN A N 1
ATOM 2305 C CA . ASN A 1 300 ? -0.674 -7.295 22.342 1.00 79.94 300 ASN A CA 1
ATOM 2306 C C . ASN A 1 300 ? -0.330 -7.209 20.851 1.00 79.94 300 ASN A C 1
ATOM 2308 O O . ASN A 1 300 ? 0.756 -6.738 20.544 1.00 79.94 300 ASN A O 1
ATOM 2312 N N . ASP A 1 301 ? -1.251 -7.569 19.958 1.00 77.12 301 ASP A N 1
ATOM 2313 C CA . ASP A 1 301 ? -1.094 -7.410 18.508 1.00 77.12 301 ASP A CA 1
ATOM 2314 C C . ASP A 1 301 ? -2.369 -6.798 17.923 1.00 77.12 301 ASP A C 1
ATOM 2316 O O . ASP A 1 301 ? -3.336 -7.495 17.626 1.00 77.12 301 ASP A O 1
ATOM 2320 N N . LEU A 1 302 ? -2.417 -5.473 17.809 1.00 75.56 302 LEU A N 1
ATOM 2321 C CA . LEU A 1 302 ? -3.605 -4.796 17.283 1.00 75.56 302 LEU A CA 1
ATOM 2322 C C . LEU A 1 302 ? -3.768 -5.010 15.776 1.00 75.56 302 LEU A C 1
ATOM 2324 O O . LEU A 1 302 ? -4.888 -4.959 15.270 1.00 75.56 302 LEU A O 1
ATOM 2328 N N . THR A 1 303 ? -2.665 -5.255 15.066 1.00 69.38 303 THR A N 1
ATOM 2329 C CA . THR A 1 303 ? -2.637 -5.327 13.600 1.00 69.38 303 THR A CA 1
ATOM 2330 C C . THR A 1 303 ? -3.191 -6.632 13.050 1.00 69.38 303 THR A C 1
ATOM 2332 O O . THR A 1 303 ? -3.842 -6.626 12.010 1.00 69.38 303 THR A O 1
ATOM 2335 N N . SER A 1 304 ? -2.974 -7.744 13.752 1.00 64.38 304 SER A N 1
ATOM 2336 C CA . SER A 1 304 ? -3.550 -9.040 13.385 1.00 64.38 304 SER A CA 1
ATOM 2337 C C . SER A 1 304 ? -4.988 -9.216 13.871 1.00 64.38 304 SER A C 1
ATOM 2339 O O . SER A 1 304 ? -5.719 -10.048 13.335 1.00 64.38 304 SER A O 1
ATOM 2341 N N . SER A 1 305 ? -5.390 -8.438 14.880 1.00 63.78 305 SER A N 1
ATOM 2342 C CA . SER A 1 305 ? -6.546 -8.767 15.714 1.00 63.78 305 SER A CA 1
ATOM 2343 C C . SER A 1 305 ? -7.768 -7.868 15.532 1.00 63.78 305 SER A C 1
ATOM 2345 O O . SER A 1 305 ? -8.847 -8.209 16.018 1.00 63.78 305 SER A O 1
ATOM 2347 N N . ILE A 1 306 ? -7.616 -6.709 14.890 1.00 67.31 306 ILE A N 1
ATOM 2348 C CA . ILE A 1 306 ? -8.704 -5.764 14.637 1.00 67.31 306 ILE A CA 1
ATOM 2349 C C . ILE A 1 306 ? -8.936 -5.689 13.129 1.00 67.31 306 ILE A C 1
ATOM 2351 O O . ILE A 1 306 ? -8.033 -5.333 12.377 1.00 67.31 306 ILE A O 1
ATOM 2355 N N . HIS A 1 307 ? -10.149 -6.020 12.694 1.00 64.06 307 HIS A N 1
ATOM 2356 C CA . HIS A 1 307 ? -10.563 -5.986 11.294 1.00 64.06 307 HIS A CA 1
ATOM 2357 C C . HIS A 1 307 ? -11.673 -4.956 11.068 1.00 64.06 307 HIS A C 1
ATOM 2359 O O . HIS A 1 307 ? -12.372 -4.547 11.996 1.00 64.06 307 HIS A O 1
ATOM 2365 N N . ASP A 1 308 ? -11.913 -4.601 9.808 1.00 63.59 308 ASP A N 1
ATOM 2366 C CA . ASP A 1 308 ? -12.995 -3.697 9.384 1.00 63.59 308 ASP A CA 1
ATOM 2367 C C . ASP A 1 308 ? -14.363 -4.136 9.925 1.00 63.59 308 ASP A C 1
ATOM 2369 O O . ASP A 1 308 ? -15.194 -3.315 10.314 1.00 63.59 308 ASP A O 1
ATOM 2373 N N . SER A 1 309 ? -14.589 -5.453 10.019 1.00 62.06 309 SER A N 1
ATOM 2374 C CA . SER A 1 309 ? -15.811 -6.036 10.582 1.00 62.06 309 SER A CA 1
ATOM 2375 C C . SER A 1 309 ? -16.031 -5.706 12.058 1.00 62.06 309 SER A C 1
ATOM 2377 O O . SER A 1 309 ? -17.154 -5.827 12.542 1.00 62.06 309 SER A O 1
ATOM 2379 N N . ASN A 1 310 ? -14.988 -5.304 12.785 1.00 67.12 310 ASN A N 1
ATOM 2380 C CA . ASN A 1 310 ? -15.087 -4.902 14.181 1.00 67.12 310 ASN A CA 1
ATOM 2381 C C . ASN A 1 310 ? -15.590 -3.453 14.332 1.00 67.12 310 ASN A C 1
ATOM 2383 O O . ASN A 1 310 ? -16.039 -3.129 15.425 1.00 67.12 310 ASN A O 1
ATOM 2387 N N . PHE A 1 311 ? -15.556 -2.615 13.278 1.00 72.62 311 PHE A N 1
ATOM 2388 C CA . PHE A 1 311 ? -15.915 -1.180 13.298 1.00 72.62 311 PHE A CA 1
ATOM 2389 C C . PHE A 1 311 ? -17.003 -0.790 12.287 1.00 72.62 311 PHE A C 1
ATOM 2391 O O . PHE A 1 311 ? -16.936 0.247 11.611 1.00 72.62 311 PHE A O 1
ATOM 2398 N N . VAL A 1 312 ? -18.026 -1.631 12.162 1.00 61.84 312 VAL A N 1
ATOM 2399 C CA . VAL A 1 312 ? -19.126 -1.418 11.214 1.00 61.84 312 VAL A CA 1
ATOM 2400 C C . VAL A 1 312 ? -19.739 -0.021 11.430 1.00 61.84 312 VAL A C 1
ATOM 2402 O O . VAL A 1 312 ? -20.053 0.372 12.550 1.00 61.84 312 VAL A O 1
ATOM 2405 N N . LYS A 1 313 ? -19.858 0.768 10.349 1.00 69.19 313 LYS A N 1
ATOM 2406 C CA . LYS A 1 313 ? -20.460 2.124 10.318 1.00 69.19 313 LYS A CA 1
ATOM 2407 C C . LYS A 1 313 ? -19.769 3.220 11.151 1.00 69.19 313 LYS A C 1
ATOM 2409 O O . LYS A 1 313 ? -20.338 4.300 11.293 1.00 69.19 313 LYS A O 1
ATOM 2414 N N . MET A 1 314 ? -18.551 3.005 11.657 1.00 74.75 314 MET A N 1
ATOM 2415 C CA . MET A 1 314 ? -17.792 4.046 12.378 1.00 74.75 314 MET A CA 1
ATOM 2416 C C . MET A 1 314 ? -16.664 4.691 11.559 1.00 74.75 314 MET A C 1
ATOM 2418 O O . MET A 1 314 ? -16.126 5.719 11.972 1.00 74.75 314 MET A O 1
ATOM 2422 N N . ALA A 1 315 ? -16.339 4.143 10.383 1.00 69.12 315 ALA A N 1
ATOM 2423 C CA . ALA A 1 315 ? -15.197 4.563 9.568 1.00 69.12 315 ALA A CA 1
ATOM 2424 C C . ALA A 1 315 ? -15.167 6.074 9.265 1.00 69.12 315 ALA A C 1
ATOM 2426 O O . ALA A 1 315 ? -14.130 6.704 9.459 1.00 69.12 315 ALA A O 1
ATOM 2427 N N . ASP A 1 316 ? -16.294 6.677 8.874 1.00 71.81 316 ASP A N 1
ATOM 2428 C CA . ASP A 1 316 ? -16.352 8.106 8.520 1.00 71.81 316 ASP A CA 1
ATOM 2429 C C . ASP A 1 316 ? -16.091 9.018 9.730 1.00 71.81 316 ASP A C 1
ATOM 2431 O O . ASP A 1 316 ? -15.373 10.017 9.638 1.00 71.81 316 ASP A O 1
ATOM 2435 N N . GLN A 1 317 ? -16.634 8.661 10.902 1.00 73.19 317 GLN A N 1
ATOM 2436 C CA . GLN A 1 317 ? -16.375 9.404 12.138 1.00 73.19 317 GLN A CA 1
ATOM 2437 C C . GLN A 1 317 ? -14.917 9.251 12.579 1.00 73.19 317 GLN A C 1
ATOM 2439 O O . GLN A 1 317 ? -14.289 10.235 12.975 1.00 73.19 317 GLN A O 1
ATOM 2444 N N . MET A 1 318 ? -14.365 8.039 12.472 1.00 76.44 318 MET A N 1
ATOM 2445 C CA . MET A 1 318 ? -12.966 7.759 12.794 1.00 76.44 318 MET A CA 1
ATOM 2446 C C . MET A 1 318 ? -12.010 8.490 11.843 1.00 76.44 318 MET A C 1
ATOM 2448 O O . MET A 1 318 ? -10.974 8.980 12.284 1.00 76.44 318 MET A O 1
ATOM 2452 N N . GLN A 1 319 ? -12.375 8.646 10.567 1.00 73.38 319 GLN A N 1
ATOM 2453 C CA . GLN A 1 319 ? -11.601 9.420 9.596 1.00 73.38 319 GLN A CA 1
ATOM 2454 C C . GLN A 1 319 ? -11.578 10.912 9.933 1.00 73.38 319 GLN A C 1
ATOM 2456 O O . GLN A 1 319 ? -10.544 11.559 9.773 1.00 73.38 319 GLN A O 1
ATOM 2461 N N . LYS A 1 320 ? -12.712 11.467 10.378 1.00 74.06 320 LYS A N 1
ATOM 2462 C CA . LYS A 1 320 ? -12.827 12.889 10.726 1.00 74.06 320 LYS A CA 1
ATOM 2463 C C . LYS A 1 320 ? -12.095 13.231 12.029 1.00 74.06 320 LYS A C 1
ATOM 2465 O O . LYS A 1 320 ? -11.549 14.324 12.147 1.00 74.06 320 LYS A O 1
ATOM 2470 N N . PHE A 1 321 ? -12.064 12.302 12.983 1.00 74.12 321 PHE A N 1
ATOM 2471 C CA . PHE A 1 321 ? -11.534 12.506 14.335 1.00 74.12 321 PHE A CA 1
ATOM 2472 C C . PHE A 1 321 ? -10.436 11.484 14.684 1.00 74.12 321 PHE A C 1
ATOM 2474 O O . PHE A 1 321 ? -10.485 10.832 15.722 1.00 74.12 321 PHE A O 1
ATOM 2481 N N . GLN A 1 322 ? -9.438 11.317 13.809 1.00 72.44 322 GLN A N 1
ATOM 2482 C CA . GLN A 1 322 ? -8.441 10.233 13.912 1.00 72.44 322 GLN A CA 1
ATOM 2483 C C . GLN A 1 322 ? -7.699 10.195 15.250 1.00 72.44 322 GLN A C 1
ATOM 2485 O O . GLN A 1 322 ? -7.480 9.119 15.797 1.00 72.44 322 GLN A O 1
ATOM 2490 N N . LYS A 1 323 ? -7.339 11.361 15.802 1.00 72.31 323 LYS A N 1
ATOM 2491 C CA . LYS A 1 323 ? -6.620 11.445 17.083 1.00 72.31 323 LYS A CA 1
ATOM 2492 C C . LYS A 1 323 ? -7.486 11.013 18.267 1.00 72.31 323 LYS A C 1
ATOM 2494 O O . LYS A 1 323 ? -6.961 10.590 19.280 1.00 72.31 323 LYS A O 1
ATOM 2499 N N . GLN A 1 324 ? -8.809 11.082 18.141 1.00 77.25 324 GLN A N 1
ATOM 2500 C CA . GLN A 1 324 ? -9.743 10.722 19.202 1.00 77.25 324 GLN A CA 1
ATOM 2501 C C . GLN A 1 324 ? -10.015 9.205 19.276 1.00 77.25 324 GLN A C 1
ATOM 2503 O O . GLN A 1 324 ? -10.583 8.751 20.273 1.00 77.25 324 GLN A O 1
ATOM 2508 N N . TYR A 1 325 ? -9.594 8.431 18.264 1.00 81.38 325 TYR A N 1
ATOM 2509 C CA . TYR A 1 325 ? -9.719 6.970 18.180 1.00 81.38 325 TYR A CA 1
ATOM 2510 C C . TYR A 1 325 ? -8.337 6.317 18.006 1.00 81.38 325 TYR A C 1
ATOM 2512 O O . TYR A 1 325 ? -7.854 6.174 16.879 1.00 81.38 325 TYR A O 1
ATOM 2520 N N . LEU A 1 326 ? -7.704 5.872 19.095 1.00 81.50 326 LEU A N 1
ATOM 2521 C CA . LEU A 1 326 ? -6.356 5.284 19.048 1.00 81.50 326 LEU A CA 1
ATOM 2522 C C . LEU A 1 326 ? -6.309 3.891 19.662 1.00 81.50 326 LEU A C 1
ATOM 2524 O O . LEU A 1 326 ? -7.105 3.528 20.524 1.00 81.50 326 LEU A O 1
ATOM 2528 N N . GLY A 1 327 ? -5.337 3.108 19.221 1.00 84.44 327 GLY A N 1
ATOM 2529 C CA . GLY A 1 327 ? -4.929 1.890 19.886 1.00 84.44 327 GLY A CA 1
ATOM 2530 C C . GLY A 1 327 ? -3.456 1.920 20.261 1.00 84.44 327 GLY A C 1
ATOM 2531 O O . GLY A 1 327 ? -2.672 2.628 19.638 1.00 84.44 327 GLY A O 1
ATOM 2532 N N . TYR A 1 328 ? -3.080 1.153 21.279 1.00 84.31 328 TYR A N 1
ATOM 2533 C CA . TYR A 1 328 ? -1.688 0.936 21.666 1.00 84.31 328 TYR A CA 1
ATOM 2534 C C . TYR A 1 328 ? -1.313 -0.536 21.540 1.00 84.31 328 TYR A C 1
ATOM 2536 O O . TYR A 1 328 ? -1.887 -1.396 22.214 1.00 84.31 328 TYR A O 1
ATOM 2544 N N . ASP A 1 329 ? -0.331 -0.810 20.690 1.00 81.00 329 ASP A N 1
ATOM 2545 C CA . ASP A 1 329 ? 0.186 -2.150 20.456 1.00 81.00 329 ASP A CA 1
ATOM 2546 C C . ASP A 1 329 ? 1.353 -2.438 21.417 1.00 81.00 329 ASP A C 1
ATOM 2548 O O . ASP A 1 329 ? 2.417 -1.814 21.354 1.00 81.00 329 ASP A O 1
ATOM 2552 N N . ASN A 1 330 ? 1.153 -3.366 22.357 1.00 81.25 330 ASN A N 1
ATOM 2553 C CA . ASN A 1 330 ? 2.120 -3.677 23.407 1.00 81.25 330 ASN A CA 1
ATOM 2554 C C . ASN A 1 330 ? 3.369 -4.384 22.866 1.00 81.25 330 ASN A C 1
ATOM 2556 O O . ASN A 1 330 ? 4.397 -4.317 23.547 1.00 81.25 330 ASN A O 1
ATOM 2560 N N . ILE A 1 331 ? 3.306 -5.077 21.723 1.00 80.88 331 ILE A N 1
ATOM 2561 C CA . ILE A 1 331 ? 4.468 -5.757 21.133 1.00 80.88 331 ILE A CA 1
ATOM 2562 C C . ILE A 1 331 ? 5.374 -4.727 20.465 1.00 80.88 331 ILE A C 1
ATOM 2564 O O . ILE A 1 331 ? 6.560 -4.640 20.779 1.00 80.88 331 ILE A O 1
ATOM 2568 N N . THR A 1 332 ? 4.811 -3.910 19.581 1.00 76.56 332 THR A N 1
ATOM 2569 C CA . THR A 1 332 ? 5.562 -2.919 18.803 1.00 76.56 332 THR A CA 1
ATOM 2570 C C . THR A 1 332 ? 5.820 -1.621 19.564 1.00 76.56 332 THR A C 1
ATOM 2572 O O . THR A 1 332 ? 6.692 -0.858 19.152 1.00 76.56 332 THR A O 1
ATOM 2575 N N . LYS A 1 333 ? 5.120 -1.390 20.686 1.00 81.44 333 LYS A N 1
ATOM 2576 C CA . LYS A 1 333 ? 5.173 -0.170 21.515 1.00 81.44 333 LYS A CA 1
ATOM 2577 C C . LYS A 1 333 ? 4.757 1.088 20.749 1.00 81.44 333 LYS A C 1
ATOM 2579 O O . LYS A 1 333 ? 5.339 2.153 20.943 1.00 81.44 333 LYS A O 1
ATOM 2584 N N . VAL A 1 334 ? 3.769 0.965 19.864 1.00 77.25 334 VAL A N 1
ATOM 2585 C CA . VAL A 1 334 ? 3.347 2.034 18.948 1.00 77.25 334 VAL A CA 1
ATOM 2586 C C . VAL A 1 334 ? 1.865 2.356 19.132 1.00 77.25 334 VAL A C 1
ATOM 2588 O O . VAL A 1 334 ? 1.040 1.454 19.284 1.00 77.25 334 VAL A O 1
ATOM 2591 N N . TYR A 1 335 ? 1.536 3.650 19.083 1.00 78.81 335 TYR A N 1
AT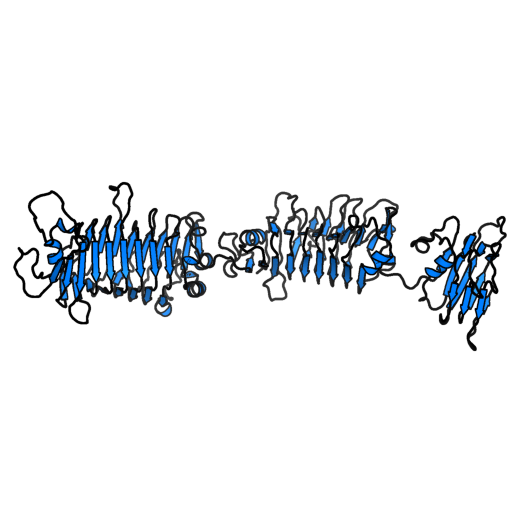OM 2592 C CA . TYR A 1 335 ? 0.158 4.127 18.975 1.00 78.81 335 TYR A CA 1
ATOM 2593 C C . TYR A 1 335 ? -0.295 4.065 17.516 1.00 78.81 335 TYR A C 1
ATOM 2595 O O . TYR A 1 335 ? 0.409 4.523 16.616 1.00 78.81 335 TYR A O 1
ATOM 2603 N N . ILE A 1 336 ? -1.473 3.494 17.287 1.00 78.62 336 ILE A N 1
ATOM 2604 C CA . ILE A 1 336 ? -2.044 3.250 15.966 1.00 78.62 336 ILE A CA 1
ATOM 2605 C C . ILE A 1 336 ? -3.417 3.923 15.917 1.00 78.62 336 ILE A C 1
ATOM 2607 O O . ILE A 1 336 ? -4.290 3.557 16.705 1.00 78.62 336 ILE A O 1
ATOM 2611 N N . PRO A 1 337 ? -3.665 4.876 15.004 1.00 79.88 337 PRO A N 1
ATOM 2612 C CA . PRO A 1 337 ? -5.017 5.359 14.759 1.00 79.88 337 PRO A CA 1
ATOM 2613 C C . PRO A 1 337 ? -5.923 4.194 14.365 1.00 79.88 337 PRO A C 1
ATOM 2615 O O . PRO A 1 337 ? -5.656 3.515 13.372 1.00 79.88 337 PRO A O 1
ATOM 2618 N N . LEU A 1 338 ? -7.003 3.957 15.117 1.00 79.94 338 LEU A N 1
ATOM 2619 C CA . LEU A 1 338 ? -7.867 2.788 14.894 1.00 79.94 338 LEU A CA 1
ATOM 2620 C C . LEU A 1 338 ? -8.493 2.799 13.493 1.00 79.94 338 LEU A C 1
ATOM 2622 O O . LEU A 1 338 ? -8.787 1.742 12.947 1.00 79.94 338 LEU A O 1
ATOM 2626 N N . TYR A 1 339 ? -8.637 3.980 12.882 1.00 78.56 339 TYR A N 1
ATOM 2627 C CA . TYR A 1 339 ? -9.085 4.127 11.495 1.00 78.56 339 TYR A CA 1
ATOM 2628 C C . TYR A 1 339 ? -8.198 3.355 10.504 1.00 78.56 339 TYR A C 1
ATOM 2630 O O . TYR A 1 339 ? -8.717 2.735 9.581 1.00 78.56 339 TYR A O 1
ATOM 2638 N N . ASN A 1 340 ? -6.880 3.335 10.727 1.00 74.19 340 ASN A N 1
ATOM 2639 C CA . ASN A 1 340 ? -5.925 2.635 9.863 1.00 74.19 340 ASN A CA 1
ATOM 2640 C C . ASN A 1 340 ? -6.015 1.106 9.998 1.00 74.19 340 ASN A C 1
ATOM 2642 O O . ASN A 1 340 ? -5.517 0.397 9.134 1.00 74.19 340 ASN A O 1
ATOM 2646 N N . LEU A 1 341 ? -6.620 0.606 11.081 1.00 73.06 341 LEU A N 1
ATOM 2647 C CA . LEU A 1 341 ? -6.923 -0.817 11.274 1.00 73.06 341 LEU A CA 1
ATOM 2648 C C . LEU A 1 341 ? -8.325 -1.172 10.752 1.00 73.06 341 LEU A C 1
ATOM 2650 O O . LEU A 1 341 ? -8.545 -2.282 10.286 1.00 73.06 341 LEU A O 1
ATOM 2654 N N . ALA A 1 342 ? -9.266 -0.224 10.836 1.00 65.31 342 ALA A N 1
ATOM 2655 C CA . ALA A 1 342 ? -10.663 -0.359 10.413 1.00 65.31 342 ALA A CA 1
ATOM 2656 C C . ALA A 1 342 ? -10.881 -0.263 8.896 1.00 65.31 342 ALA A C 1
ATOM 2658 O O . ALA A 1 342 ? -11.954 -0.613 8.407 1.00 65.31 342 ALA A O 1
ATOM 2659 N N . ARG A 1 343 ? -9.905 0.291 8.174 1.00 64.19 343 ARG A N 1
ATOM 2660 C CA . ARG A 1 343 ? -9.734 0.121 6.736 1.00 64.19 343 ARG A CA 1
ATOM 2661 C C . ARG A 1 343 ? -8.497 -0.735 6.555 1.00 64.19 343 ARG A C 1
ATOM 2663 O O . ARG A 1 343 ? -7.389 -0.215 6.469 1.00 64.19 343 ARG A O 1
ATOM 2670 N N . THR A 1 344 ? -8.671 -2.046 6.517 1.00 53.25 344 THR A N 1
ATOM 2671 C CA . THR A 1 344 ? -7.641 -2.947 6.022 1.00 53.25 344 THR A CA 1
ATOM 2672 C C . THR A 1 344 ? -7.292 -2.403 4.642 1.00 53.25 344 THR A C 1
ATOM 2674 O O . THR A 1 344 ? -8.180 -2.348 3.793 1.00 53.25 344 THR A O 1
ATOM 2677 N N . TYR A 1 345 ? -6.060 -1.937 4.420 1.00 52.91 345 TYR A N 1
ATOM 2678 C CA . TYR A 1 345 ? -5.602 -1.438 3.119 1.00 52.91 345 TYR A CA 1
ATOM 2679 C C . TYR A 1 345 ? -5.564 -2.604 2.109 1.00 52.91 345 TYR A C 1
ATOM 2681 O O . TYR A 1 345 ? -4.526 -3.176 1.788 1.00 52.91 345 TYR A O 1
ATOM 2689 N N . LYS A 1 346 ? -6.762 -2.996 1.671 1.00 51.38 346 LYS A N 1
ATOM 2690 C CA . LYS A 1 346 ? -7.123 -3.896 0.569 1.00 51.38 346 LYS A CA 1
ATOM 2691 C C . LYS A 1 346 ? -7.512 -3.092 -0.673 1.00 51.38 346 LYS A C 1
ATOM 2693 O O . LYS A 1 346 ? -8.052 -3.645 -1.632 1.00 51.38 346 LYS A O 1
ATOM 2698 N N . ASP A 1 347 ? -7.294 -1.781 -0.633 1.00 56.75 347 ASP A N 1
ATOM 2699 C CA . ASP A 1 347 ? -7.551 -0.897 -1.753 1.00 56.75 347 ASP A CA 1
ATOM 2700 C C . ASP A 1 347 ? -6.404 -0.994 -2.755 1.00 56.75 347 ASP A C 1
ATOM 2702 O O . ASP A 1 347 ? -5.253 -1.276 -2.420 1.00 56.75 347 ASP A O 1
ATOM 2706 N N . SER A 1 348 ? -6.734 -0.758 -4.018 1.00 67.44 348 SER A N 1
ATOM 2707 C CA . SER A 1 348 ? -5.759 -0.665 -5.096 1.00 67.44 348 SER A CA 1
ATOM 2708 C C . SER A 1 348 ? -4.835 0.543 -4.956 1.00 67.44 348 SER A C 1
ATOM 2710 O O . SER A 1 348 ? -3.985 0.691 -5.811 1.00 67.44 348 SER A O 1
ATOM 2712 N N . GLU A 1 349 ? -4.975 1.403 -3.944 1.00 84.50 349 GLU A N 1
ATOM 2713 C CA . GLU A 1 349 ? -4.234 2.661 -3.808 1.00 84.50 349 GLU A CA 1
ATOM 2714 C C . GLU A 1 349 ? -3.436 2.698 -2.500 1.00 84.50 349 GLU A C 1
ATOM 2716 O O . GLU A 1 349 ? -3.995 2.543 -1.414 1.00 84.50 349 GLU A O 1
ATOM 2721 N N . ILE A 1 350 ? -2.124 2.920 -2.597 1.00 87.69 350 ILE A N 1
ATOM 2722 C CA . ILE A 1 350 ? -1.199 2.954 -1.458 1.00 87.69 350 ILE A CA 1
ATOM 2723 C C . ILE A 1 350 ? -0.287 4.163 -1.587 1.00 87.69 350 ILE A C 1
ATOM 2725 O O . ILE A 1 350 ? 0.220 4.447 -2.665 1.00 87.69 350 ILE A O 1
ATOM 2729 N N . TYR A 1 351 ? -0.044 4.862 -0.484 1.00 90.25 351 TYR A N 1
ATOM 2730 C CA . TYR A 1 351 ? 0.767 6.073 -0.451 1.00 90.25 351 TYR A CA 1
ATOM 2731 C C . TYR A 1 351 ? 2.116 5.834 0.235 1.00 90.25 351 TYR A C 1
ATOM 2733 O O . TYR A 1 351 ? 2.188 5.221 1.303 1.00 90.25 351 TYR A O 1
ATOM 2741 N N . VAL A 1 352 ? 3.183 6.376 -0.352 1.00 92.94 352 VAL A N 1
ATOM 2742 C CA . VAL A 1 352 ? 4.570 6.275 0.121 1.00 92.94 352 VAL A CA 1
ATOM 2743 C C . VAL A 1 352 ? 5.156 7.673 0.308 1.00 92.94 352 VAL A C 1
ATOM 2745 O O . VAL A 1 352 ? 4.928 8.577 -0.497 1.00 92.94 352 VAL A O 1
ATOM 2748 N N . SER A 1 353 ? 5.896 7.877 1.394 1.00 93.12 353 SER A N 1
ATOM 2749 C CA . SER A 1 353 ? 6.486 9.162 1.774 1.00 93.12 353 SER A CA 1
ATOM 2750 C C . SER A 1 353 ? 7.727 8.943 2.623 1.00 93.12 353 SER A C 1
ATOM 2752 O O . SER A 1 353 ? 7.745 8.085 3.498 1.00 93.12 353 SER A O 1
ATOM 2754 N N . ASN A 1 354 ? 8.731 9.802 2.477 1.00 90.81 354 ASN A N 1
ATOM 2755 C CA . ASN A 1 354 ? 9.950 9.758 3.284 1.00 90.81 354 ASN A CA 1
ATOM 2756 C C . ASN A 1 354 ? 9.699 10.004 4.784 1.00 90.81 354 ASN A C 1
ATOM 2758 O O . ASN A 1 354 ? 10.495 9.588 5.625 1.00 90.81 354 ASN A O 1
ATOM 2762 N N . ASN A 1 355 ? 8.581 10.660 5.115 1.00 89.94 355 ASN A N 1
ATOM 2763 C CA . ASN A 1 355 ? 8.112 10.865 6.491 1.00 89.94 355 ASN A CA 1
ATOM 2764 C C . ASN A 1 355 ? 7.204 9.722 6.983 1.00 89.94 355 ASN A C 1
ATOM 2766 O O . ASN A 1 355 ? 6.668 9.796 8.088 1.00 89.94 355 ASN A O 1
ATOM 2770 N N . GLY A 1 356 ? 6.979 8.710 6.145 1.00 88.31 356 GLY A N 1
ATOM 2771 C CA . GLY A 1 356 ? 6.199 7.527 6.465 1.00 88.31 356 GLY A CA 1
ATOM 2772 C C . GLY A 1 356 ? 6.932 6.558 7.387 1.00 88.31 356 GLY A C 1
ATOM 2773 O O . GLY A 1 356 ? 8.083 6.768 7.789 1.00 88.31 356 GLY A O 1
ATOM 2774 N N . ALA A 1 357 ? 6.257 5.457 7.707 1.00 87.19 357 ALA A N 1
ATOM 2775 C CA . ALA A 1 357 ? 6.819 4.372 8.499 1.00 87.19 357 ALA A CA 1
ATOM 2776 C C . ALA A 1 357 ? 6.437 3.021 7.892 1.00 87.19 357 ALA A C 1
ATOM 2778 O O . ALA A 1 357 ? 5.261 2.757 7.663 1.00 87.19 357 ALA A O 1
ATOM 2779 N N . ASP A 1 358 ? 7.425 2.151 7.687 1.00 85.44 358 ASP A N 1
ATOM 2780 C CA . ASP A 1 358 ? 7.208 0.774 7.233 1.00 85.44 358 ASP A CA 1
ATOM 2781 C C . ASP A 1 358 ? 6.654 -0.062 8.391 1.00 85.44 358 ASP A C 1
ATOM 2783 O O . ASP A 1 358 ? 7.376 -0.652 9.198 1.00 85.44 358 ASP A O 1
ATOM 2787 N N . LYS A 1 359 ? 5.331 -0.007 8.537 1.00 80.44 359 LYS A N 1
ATOM 2788 C CA . LYS A 1 359 ? 4.543 -0.704 9.556 1.00 80.44 359 LYS A CA 1
ATOM 2789 C C . LYS A 1 359 ? 3.448 -1.513 8.874 1.00 80.44 359 LYS A C 1
ATOM 2791 O O . LYS A 1 359 ? 3.072 -1.225 7.745 1.00 80.44 359 LYS A O 1
ATOM 2796 N N . ASN A 1 360 ? 2.889 -2.495 9.575 1.00 73.56 360 ASN A N 1
ATOM 2797 C CA . ASN A 1 360 ? 1.851 -3.367 9.008 1.00 73.56 360 ASN A CA 1
ATOM 2798 C C . ASN A 1 360 ? 0.535 -2.642 8.663 1.00 73.56 360 ASN A C 1
ATOM 2800 O O . ASN A 1 360 ? -0.308 -3.206 7.981 1.00 73.56 360 ASN A O 1
ATOM 2804 N N . TRP A 1 361 ? 0.365 -1.409 9.140 1.00 74.31 361 TRP A N 1
ATOM 2805 C CA . TRP A 1 361 ? -0.822 -0.568 8.969 1.00 74.31 361 TRP A CA 1
ATOM 2806 C C . TRP A 1 361 ? -0.541 0.711 8.162 1.00 74.31 361 TRP A C 1
ATOM 2808 O O . TRP A 1 361 ? -1.375 1.617 8.144 1.00 74.31 361 TRP A O 1
ATOM 2818 N N . CYS A 1 362 ? 0.637 0.828 7.537 1.00 80.12 362 CYS A N 1
ATOM 2819 C CA . CYS A 1 362 ? 0.916 1.942 6.633 1.00 80.12 362 CYS A CA 1
ATOM 2820 C C . CYS A 1 362 ? 0.174 1.759 5.303 1.00 80.12 362 CYS A C 1
ATOM 2822 O O . CYS A 1 362 ? -0.163 0.641 4.920 1.00 80.12 362 CYS A O 1
ATOM 2824 N N . GLY A 1 363 ? -0.063 2.861 4.593 1.00 80.69 363 GLY A N 1
ATOM 2825 C CA . GLY A 1 363 ? -0.576 2.827 3.224 1.00 80.69 363 GLY A CA 1
ATOM 2826 C C . GLY A 1 363 ? -1.581 3.922 2.898 1.00 80.69 363 GLY A C 1
ATOM 2827 O O . GLY A 1 363 ? -1.724 4.259 1.731 1.00 80.69 363 GLY A O 1
ATOM 2828 N N . ALA A 1 364 ? -2.214 4.555 3.891 1.00 78.12 364 ALA A N 1
ATOM 2829 C CA . ALA A 1 364 ? -3.025 5.754 3.655 1.00 78.12 364 ALA A CA 1
ATOM 2830 C C . ALA A 1 364 ? -2.177 6.984 3.362 1.00 78.12 364 ALA A C 1
ATOM 2832 O O . ALA A 1 364 ? -1.086 7.153 3.893 1.00 78.12 364 ALA A O 1
ATOM 2833 N N . LYS A 1 365 ? -2.784 7.965 2.692 1.00 82.81 365 LYS A N 1
ATOM 2834 C CA . LYS A 1 365 ? -2.206 9.303 2.534 1.00 82.81 365 LYS A CA 1
ATOM 2835 C C . LYS A 1 365 ? -1.864 9.986 3.868 1.00 82.81 365 LYS A C 1
ATOM 2837 O O . LYS A 1 365 ? -0.855 10.677 3.954 1.00 82.81 365 LYS A O 1
ATOM 2842 N N . VAL A 1 366 ? -2.671 9.778 4.917 1.00 76.44 366 VAL A N 1
ATOM 2843 C CA . VAL A 1 366 ? -2.419 10.316 6.275 1.00 76.44 366 VAL A CA 1
ATOM 2844 C C . VAL A 1 366 ? -1.381 9.517 7.068 1.00 76.44 366 VAL A C 1
ATOM 2846 O O . VAL A 1 366 ? -0.824 10.028 8.036 1.00 76.44 366 VAL A O 1
ATOM 2849 N N . SER A 1 367 ? -1.114 8.272 6.667 1.00 80.06 367 SER A N 1
ATOM 2850 C CA . SER A 1 367 ? -0.100 7.413 7.273 1.00 80.06 367 SER A CA 1
ATOM 2851 C C . SER A 1 367 ? 0.606 6.571 6.202 1.00 80.06 367 SER A C 1
ATOM 2853 O O . SER A 1 367 ? 0.347 5.371 6.057 1.00 80.06 367 SER A O 1
ATOM 2855 N N . PRO A 1 368 ? 1.450 7.223 5.389 1.00 87.94 368 PRO A N 1
ATOM 2856 C CA . PRO A 1 368 ? 2.084 6.581 4.249 1.00 87.94 368 PRO A CA 1
ATOM 2857 C C . PRO A 1 368 ? 3.155 5.583 4.696 1.00 87.94 368 PRO A C 1
ATOM 2859 O O . PRO A 1 368 ? 3.766 5.733 5.761 1.00 87.94 368 PRO A O 1
ATOM 2862 N N . CYS A 1 369 ? 3.414 4.583 3.857 1.00 89.88 369 CYS A N 1
ATOM 2863 C CA . CYS A 1 369 ? 4.587 3.725 4.010 1.00 89.88 369 CYS A CA 1
ATOM 2864 C C . CYS A 1 369 ? 5.868 4.526 3.753 1.00 89.88 369 CYS A C 1
ATOM 2866 O O . CYS A 1 369 ? 5.832 5.585 3.118 1.00 89.88 369 CYS A O 1
ATOM 2868 N N . LYS A 1 370 ? 7.000 4.052 4.274 1.00 92.69 370 LYS A N 1
AT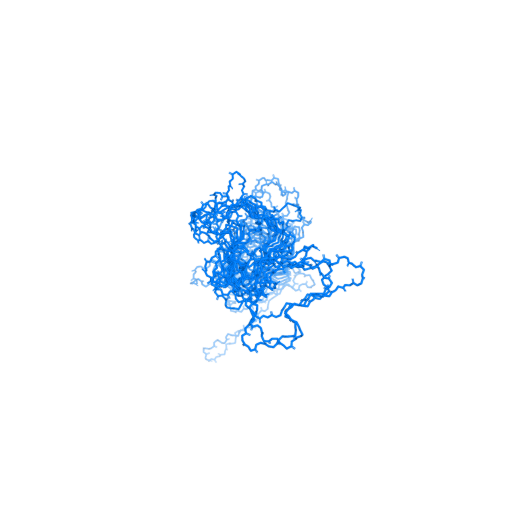OM 2869 C CA . LYS A 1 370 ? 8.286 4.733 4.108 1.00 92.69 370 LYS A CA 1
ATOM 2870 C C . LYS A 1 370 ? 8.975 4.336 2.806 1.00 92.69 370 LYS A C 1
ATOM 2872 O O . LYS A 1 370 ? 9.548 5.207 2.156 1.00 92.69 370 LYS A O 1
ATOM 2877 N N . THR A 1 371 ? 8.918 3.056 2.444 1.00 92.81 371 THR A N 1
ATOM 2878 C CA . THR A 1 371 ? 9.575 2.505 1.252 1.00 92.81 371 THR A CA 1
ATOM 2879 C C . THR A 1 371 ? 8.580 1.926 0.253 1.00 92.81 371 THR A C 1
ATOM 2881 O O . THR A 1 371 ? 7.490 1.468 0.610 1.00 92.81 371 THR A O 1
ATOM 2884 N N . ILE A 1 372 ? 8.967 1.931 -1.025 1.00 93.12 372 ILE A N 1
ATOM 2885 C CA . ILE A 1 372 ? 8.153 1.365 -2.109 1.00 93.12 372 ILE A CA 1
ATOM 2886 C C . ILE A 1 372 ? 8.052 -0.158 -1.957 1.00 93.12 372 ILE A C 1
ATOM 2888 O O . ILE A 1 372 ? 6.960 -0.712 -2.088 1.00 93.12 372 ILE A O 1
ATOM 2892 N N . ALA A 1 373 ? 9.160 -0.827 -1.628 1.00 90.44 373 ALA A N 1
ATOM 2893 C CA . ALA A 1 373 ? 9.201 -2.280 -1.463 1.00 90.44 373 ALA A CA 1
ATOM 2894 C C . ALA A 1 373 ? 8.198 -2.770 -0.403 1.00 90.44 373 ALA A C 1
ATOM 2896 O O . ALA A 1 373 ? 7.349 -3.611 -0.702 1.00 90.44 373 ALA A O 1
ATOM 2897 N N . HIS A 1 374 ? 8.223 -2.168 0.794 1.00 89.25 374 HIS A N 1
ATOM 2898 C CA . HIS A 1 374 ? 7.282 -2.491 1.873 1.00 89.25 374 HIS A CA 1
ATOM 2899 C C . HIS A 1 374 ? 5.835 -2.204 1.460 1.00 89.25 374 HIS A C 1
ATOM 2901 O O . HIS A 1 374 ? 4.942 -3.012 1.694 1.00 89.25 374 HIS A O 1
ATOM 2907 N N . SER A 1 375 ? 5.595 -1.083 0.770 1.00 88.25 375 SER A N 1
ATOM 2908 C CA . SER A 1 375 ? 4.255 -0.742 0.277 1.00 88.25 375 SER A CA 1
ATOM 2909 C C . SER A 1 375 ? 3.684 -1.798 -0.682 1.00 88.25 375 SER A C 1
ATOM 2911 O O . SER A 1 375 ? 2.490 -2.086 -0.638 1.00 88.25 375 SER A O 1
ATOM 2913 N N . TYR A 1 376 ? 4.532 -2.417 -1.511 1.00 86.88 376 TYR A N 1
ATOM 2914 C CA . TYR A 1 376 ? 4.116 -3.444 -2.463 1.00 86.88 376 TYR A CA 1
ATOM 2915 C C . TYR A 1 376 ? 3.815 -4.789 -1.792 1.00 86.88 376 TYR A C 1
ATOM 2917 O O . TYR A 1 376 ? 2.836 -5.448 -2.153 1.00 86.88 376 TYR A O 1
ATOM 2925 N N . GLU A 1 377 ? 4.646 -5.201 -0.831 1.00 81.50 377 GLU A N 1
ATOM 2926 C CA . GLU A 1 377 ? 4.469 -6.450 -0.077 1.00 81.50 377 GLU A CA 1
ATOM 2927 C C . GLU A 1 377 ? 3.185 -6.435 0.759 1.00 81.50 377 GLU A C 1
ATOM 2929 O O . GLU A 1 377 ? 2.484 -7.446 0.846 1.00 81.50 377 GLU A O 1
ATOM 2934 N N . HIS A 1 378 ? 2.838 -5.272 1.312 1.00 72.62 378 HIS A N 1
ATOM 2935 C CA . HIS A 1 378 ? 1.662 -5.095 2.166 1.00 72.62 378 HIS A CA 1
ATOM 2936 C C . HIS A 1 378 ? 0.375 -4.830 1.382 1.00 72.62 378 HIS A C 1
ATOM 2938 O O . HIS A 1 378 ? -0.721 -4.956 1.931 1.00 72.62 378 HIS A O 1
ATOM 2944 N N . ALA A 1 379 ? 0.483 -4.527 0.087 1.00 67.19 379 ALA A N 1
ATOM 2945 C CA . ALA A 1 379 ? -0.655 -4.372 -0.804 1.00 67.19 379 ALA A CA 1
ATOM 2946 C C . ALA A 1 379 ? -1.401 -5.702 -0.984 1.00 67.19 379 ALA A C 1
ATOM 2948 O O . ALA A 1 379 ? -0.944 -6.613 -1.682 1.00 67.19 379 ALA A O 1
ATOM 2949 N N . THR A 1 380 ? -2.601 -5.810 -0.417 1.00 59.72 380 THR A N 1
ATOM 2950 C CA . THR A 1 380 ? -3.468 -6.978 -0.620 1.00 59.72 380 THR A CA 1
ATOM 2951 C C . THR A 1 380 ? -4.467 -6.710 -1.742 1.00 59.72 380 THR A C 1
ATOM 2953 O O . THR A 1 380 ? -5.616 -6.363 -1.497 1.00 59.72 380 THR A O 1
ATOM 2956 N N . THR A 1 381 ? -4.058 -6.890 -3.002 1.00 56.19 381 THR A N 1
ATOM 2957 C CA . THR A 1 381 ? -5.022 -6.920 -4.118 1.00 56.19 381 THR A CA 1
ATOM 2958 C C . THR A 1 381 ? -5.312 -8.342 -4.577 1.00 56.19 381 THR A C 1
ATOM 2960 O O . THR A 1 381 ? -4.435 -9.207 -4.579 1.00 56.19 381 THR A O 1
ATOM 2963 N N . GLY A 1 382 ? -6.559 -8.575 -4.999 1.00 54.09 382 GLY A N 1
ATOM 2964 C CA . GLY A 1 382 ? -6.887 -9.723 -5.841 1.00 54.09 382 GLY A CA 1
ATOM 2965 C C . GLY A 1 382 ? -6.050 -9.698 -7.123 1.00 54.09 382 GLY A C 1
ATOM 2966 O O . GLY A 1 382 ? -5.640 -8.629 -7.576 1.00 54.09 382 GLY A O 1
ATOM 2967 N N . THR A 1 383 ? -5.802 -10.872 -7.700 1.00 56.91 383 THR A N 1
ATOM 2968 C CA . THR A 1 383 ? -4.847 -11.095 -8.803 1.00 56.91 383 THR A CA 1
ATOM 2969 C C . THR A 1 383 ? -5.083 -10.239 -10.052 1.00 56.91 383 THR A C 1
ATOM 2971 O O . THR A 1 383 ? -4.147 -10.031 -10.818 1.00 56.91 383 THR A O 1
ATOM 2974 N N . ASP A 1 384 ? -6.293 -9.697 -10.230 1.00 59.53 384 ASP A N 1
ATOM 2975 C CA . ASP A 1 384 ? -6.733 -9.102 -11.498 1.00 59.53 384 ASP A CA 1
ATOM 2976 C C . ASP A 1 384 ? -6.877 -7.568 -11.461 1.00 59.53 384 ASP A C 1
ATOM 2978 O O . ASP A 1 384 ? -7.240 -6.960 -12.468 1.00 59.53 384 ASP A O 1
ATOM 2982 N N . ARG A 1 385 ? -6.623 -6.910 -10.320 1.00 71.88 385 ARG A N 1
ATOM 2983 C CA . ARG A 1 385 ? -6.709 -5.440 -10.210 1.00 71.88 385 ARG A CA 1
ATOM 2984 C C . ARG A 1 385 ? -5.330 -4.796 -10.249 1.00 71.88 385 ARG A C 1
ATOM 2986 O O . ARG A 1 385 ? -4.422 -5.249 -9.554 1.00 71.88 385 ARG A O 1
ATOM 2993 N N . MET A 1 386 ? -5.216 -3.713 -11.023 1.00 81.75 386 MET A N 1
ATOM 2994 C CA . MET A 1 386 ? -4.023 -2.870 -11.029 1.00 81.75 386 MET A CA 1
ATOM 2995 C C . MET A 1 386 ? -3.810 -2.265 -9.636 1.00 81.75 386 MET A C 1
ATOM 2997 O O . MET A 1 386 ? -4.754 -1.760 -9.029 1.00 81.75 386 MET A O 1
ATOM 3001 N N . ARG A 1 387 ? -2.582 -2.350 -9.125 1.00 86.56 387 ARG A N 1
ATOM 3002 C CA . ARG A 1 387 ? -2.133 -1.648 -7.916 1.00 86.56 387 ARG A CA 1
ATOM 3003 C C . ARG A 1 387 ? -1.634 -0.259 -8.293 1.00 86.56 387 ARG A C 1
ATOM 3005 O O . ARG A 1 387 ? -0.908 -0.136 -9.264 1.00 86.56 387 ARG A O 1
ATOM 3012 N N . HIS A 1 388 ? -1.948 0.749 -7.502 1.00 89.12 388 HIS A N 1
ATOM 3013 C CA . HIS A 1 388 ? -1.508 2.131 -7.633 1.00 89.12 388 HIS A CA 1
ATOM 3014 C C . HIS A 1 388 ? -0.695 2.491 -6.389 1.00 89.12 388 HIS A C 1
ATOM 3016 O O . HIS A 1 388 ? -1.204 2.485 -5.268 1.00 89.12 388 HIS A O 1
ATOM 3022 N N . ILE A 1 389 ? 0.585 2.785 -6.586 1.00 92.31 389 ILE A N 1
ATOM 3023 C CA . ILE A 1 389 ? 1.508 3.232 -5.547 1.00 92.31 389 ILE A CA 1
ATOM 3024 C C . ILE A 1 389 ? 1.815 4.704 -5.804 1.00 92.31 389 ILE A C 1
ATOM 3026 O O . ILE A 1 389 ? 2.498 5.058 -6.764 1.00 92.31 389 ILE A O 1
ATOM 3030 N N . TYR A 1 390 ? 1.311 5.555 -4.921 1.00 93.25 390 TYR A N 1
ATOM 3031 C CA . TYR A 1 390 ? 1.417 7.003 -4.966 1.00 93.25 390 TYR A CA 1
ATOM 3032 C C . TYR A 1 390 ? 2.603 7.501 -4.143 1.00 93.25 390 TYR A C 1
ATOM 3034 O O . TYR A 1 390 ? 2.644 7.347 -2.923 1.00 93.25 390 TYR A O 1
ATOM 3042 N N . ILE A 1 391 ? 3.556 8.165 -4.790 1.00 94.31 391 ILE A N 1
ATOM 3043 C CA . ILE A 1 391 ? 4.705 8.793 -4.133 1.00 94.31 391 ILE A CA 1
ATOM 3044 C C . ILE A 1 391 ? 4.355 10.241 -3.774 1.00 94.31 391 ILE A C 1
ATOM 3046 O O . ILE A 1 391 ? 4.180 11.082 -4.661 1.00 94.31 391 ILE A O 1
ATOM 3050 N N . LEU A 1 392 ? 4.269 10.534 -2.473 1.00 91.75 392 LEU A N 1
ATOM 3051 C CA . LEU A 1 392 ? 3.873 11.844 -1.941 1.00 91.75 392 LEU A CA 1
ATOM 3052 C C . LEU A 1 392 ? 5.014 12.875 -1.942 1.00 91.75 392 LEU A C 1
ATOM 3054 O O . LEU A 1 392 ? 4.765 14.071 -2.060 1.00 91.75 392 LEU A O 1
ATOM 3058 N N . ASN A 1 393 ? 6.261 12.438 -1.751 1.00 91.19 393 ASN A N 1
ATOM 3059 C CA . ASN A 1 393 ? 7.454 13.290 -1.738 1.00 91.19 393 ASN A CA 1
ATOM 3060 C C . ASN A 1 393 ? 8.722 12.477 -2.056 1.00 91.19 393 ASN A C 1
ATOM 3062 O O . ASN A 1 393 ? 8.670 11.255 -2.170 1.00 91.19 393 ASN A O 1
ATOM 3066 N N . SER A 1 394 ? 9.859 13.162 -2.224 1.00 93.06 394 SER A N 1
ATOM 3067 C CA . SER A 1 394 ? 11.151 12.520 -2.500 1.00 93.06 394 SER A CA 1
ATOM 3068 C C . SER A 1 394 ? 11.530 11.522 -1.408 1.00 93.06 394 SER A C 1
ATOM 3070 O O . SER A 1 394 ? 11.602 11.896 -0.237 1.00 93.06 394 SER A O 1
ATOM 3072 N N . LEU A 1 395 ? 11.821 10.285 -1.807 1.00 92.56 395 LEU A N 1
ATOM 3073 C CA . LEU A 1 395 ? 12.229 9.196 -0.928 1.00 92.56 395 LEU A CA 1
ATOM 3074 C C . LEU A 1 395 ? 13.749 9.134 -0.845 1.00 92.56 395 LEU A C 1
ATOM 3076 O O . LEU A 1 395 ? 14.444 9.008 -1.856 1.00 92.56 395 LEU A O 1
ATOM 3080 N N . ASN A 1 396 ? 14.267 9.184 0.377 1.00 84.50 396 ASN A N 1
ATOM 3081 C CA . ASN A 1 396 ? 15.680 9.001 0.646 1.00 84.50 396 ASN A CA 1
ATOM 3082 C C . ASN A 1 396 ? 15.814 7.679 1.405 1.00 84.50 396 ASN A C 1
ATOM 3084 O O . ASN A 1 396 ? 15.250 7.560 2.492 1.00 84.50 396 ASN A O 1
ATOM 3088 N N . ASN A 1 397 ? 16.585 6.723 0.874 1.00 81.81 397 ASN A N 1
ATOM 3089 C CA . ASN A 1 397 ? 16.923 5.421 1.478 1.00 81.81 397 ASN A CA 1
ATOM 3090 C C . ASN A 1 397 ? 16.053 4.220 1.060 1.00 81.81 397 ASN A C 1
ATOM 3092 O O . ASN A 1 397 ? 15.692 3.399 1.902 1.00 81.81 397 ASN A O 1
ATOM 3096 N N . GLU A 1 398 ? 15.785 4.053 -0.235 1.00 90.06 398 GLU A N 1
ATOM 3097 C CA . GLU A 1 398 ? 15.370 2.738 -0.745 1.00 90.06 398 GLU A CA 1
ATOM 3098 C C . GLU A 1 398 ? 16.521 1.724 -0.587 1.00 90.06 398 GLU A C 1
ATOM 3100 O O . GLU A 1 398 ? 17.660 2.006 -0.977 1.00 90.06 398 GLU A O 1
ATOM 3105 N N . ILE A 1 399 ? 16.239 0.565 0.024 1.00 86.94 399 ILE A N 1
ATOM 3106 C CA . ILE A 1 399 ? 17.260 -0.432 0.419 1.00 86.94 399 ILE A CA 1
ATOM 3107 C C . ILE A 1 399 ? 16.948 -1.872 0.008 1.00 86.94 399 ILE A C 1
ATOM 3109 O O . ILE A 1 399 ? 17.861 -2.697 -0.024 1.00 86.94 399 ILE A O 1
ATOM 3113 N N . ALA A 1 400 ? 15.688 -2.194 -0.283 1.00 88.88 400 ALA A N 1
ATOM 3114 C CA . ALA A 1 400 ? 15.246 -3.566 -0.503 1.00 88.88 400 ALA A CA 1
ATOM 3115 C C . ALA A 1 400 ? 14.758 -3.752 -1.946 1.00 88.88 400 ALA A C 1
ATOM 3117 O O . ALA A 1 400 ? 13.978 -2.928 -2.423 1.00 88.88 400 ALA A O 1
ATOM 3118 N N . PRO A 1 401 ? 15.195 -4.812 -2.646 1.00 90.81 401 PRO A N 1
ATOM 3119 C CA . PRO A 1 401 ? 14.624 -5.160 -3.936 1.00 90.81 401 PRO A CA 1
ATOM 3120 C C . PRO A 1 401 ? 13.233 -5.779 -3.747 1.00 90.81 401 PRO A C 1
ATOM 3122 O O . PRO A 1 401 ? 12.968 -6.400 -2.718 1.00 90.81 401 PRO A O 1
ATOM 3125 N N . PHE A 1 402 ? 12.364 -5.672 -4.750 1.00 92.00 402 PHE A N 1
ATOM 3126 C CA . PHE A 1 402 ? 11.026 -6.266 -4.710 1.00 92.00 402 PHE A CA 1
ATOM 3127 C C . PHE A 1 402 ? 10.550 -6.728 -6.093 1.00 92.00 402 PHE A C 1
ATOM 3129 O O . PHE A 1 402 ? 11.020 -6.266 -7.138 1.00 92.00 402 PHE A O 1
ATOM 3136 N N . ASN A 1 403 ? 9.614 -7.682 -6.091 1.00 92.62 403 ASN A N 1
ATOM 3137 C CA . ASN A 1 403 ? 9.112 -8.340 -7.295 1.00 92.62 403 ASN A CA 1
ATOM 3138 C C . ASN A 1 403 ? 7.638 -8.000 -7.531 1.00 92.62 403 ASN A C 1
ATOM 3140 O O . ASN A 1 403 ? 6.782 -8.368 -6.730 1.00 92.62 403 ASN A O 1
ATOM 3144 N N . ILE A 1 404 ? 7.341 -7.376 -8.666 1.00 91.56 404 ILE A N 1
ATOM 3145 C CA . ILE A 1 404 ? 5.994 -7.094 -9.147 1.00 91.56 404 ILE A CA 1
ATOM 3146 C C . ILE A 1 404 ? 5.400 -8.363 -9.775 1.00 91.56 404 ILE A C 1
ATOM 3148 O O . ILE A 1 404 ? 5.822 -8.805 -10.846 1.00 91.56 404 ILE A O 1
ATOM 3152 N N . SER A 1 405 ? 4.408 -8.943 -9.103 1.00 88.81 405 SER A N 1
ATOM 3153 C CA . SER A 1 405 ? 3.678 -10.156 -9.506 1.00 88.81 405 SER A CA 1
ATOM 3154 C C . SER A 1 405 ? 2.233 -9.898 -9.951 1.00 88.81 405 SER A C 1
ATOM 3156 O O . SER A 1 405 ? 1.568 -10.804 -10.446 1.00 88.81 405 SER A O 1
ATOM 3158 N N . SER A 1 406 ? 1.743 -8.667 -9.795 1.00 88.44 406 SER A N 1
ATOM 3159 C CA . SER A 1 406 ? 0.419 -8.202 -10.236 1.00 88.44 406 SER A CA 1
ATOM 3160 C C . SER A 1 406 ? 0.534 -6.852 -10.953 1.00 88.44 406 SER A C 1
ATOM 3162 O O . SER A 1 406 ? 1.433 -6.078 -10.600 1.00 88.44 406 SER A O 1
ATOM 3164 N N . PRO A 1 407 ? -0.313 -6.563 -11.966 1.00 91.50 407 PRO A N 1
ATOM 3165 C CA . PRO A 1 407 ? -0.243 -5.309 -12.712 1.00 91.50 407 PRO A CA 1
ATOM 3166 C C . PRO A 1 407 ? -0.180 -4.102 -11.778 1.00 91.50 407 PRO A C 1
ATOM 3168 O O . PRO A 1 407 ? -0.964 -4.021 -10.834 1.00 91.50 407 PRO A O 1
ATOM 3171 N N . SER A 1 408 ? 0.768 -3.195 -11.999 1.00 92.50 408 SER A N 1
ATOM 3172 C CA . SER A 1 408 ? 1.050 -2.113 -11.049 1.00 92.50 408 SER A CA 1
ATOM 3173 C C . SER A 1 408 ? 1.399 -0.801 -11.739 1.00 92.50 408 SER A C 1
ATOM 3175 O O . SER A 1 408 ? 2.030 -0.792 -12.791 1.00 92.50 408 SER A O 1
ATOM 3177 N N . GLU A 1 409 ? 1.032 0.301 -11.101 1.00 94.06 409 GLU A N 1
ATOM 3178 C CA . GLU A 1 409 ? 1.386 1.669 -11.434 1.00 94.06 409 GLU A CA 1
ATOM 3179 C C . GLU A 1 409 ? 2.114 2.298 -10.239 1.00 94.06 409 GLU A C 1
ATOM 3181 O O . GLU A 1 409 ? 1.606 2.281 -9.121 1.00 94.06 409 GLU A O 1
ATOM 3186 N N . ILE A 1 410 ? 3.302 2.858 -10.467 1.00 95.19 410 ILE A N 1
ATOM 3187 C CA . ILE A 1 410 ? 4.052 3.646 -9.483 1.00 95.19 410 ILE A CA 1
ATOM 3188 C C . ILE A 1 410 ? 4.110 5.081 -9.999 1.00 95.19 410 ILE A C 1
ATOM 3190 O O . ILE A 1 410 ? 4.751 5.370 -11.012 1.00 95.19 410 ILE A O 1
ATOM 3194 N N . VAL A 1 411 ? 3.422 5.990 -9.323 1.00 94.38 411 VAL A N 1
ATOM 3195 C CA . VAL A 1 411 ? 3.172 7.341 -9.827 1.00 94.38 411 VAL A CA 1
ATOM 3196 C C . VAL A 1 411 ? 3.346 8.375 -8.731 1.00 94.38 411 VAL A C 1
ATOM 3198 O O . VAL A 1 411 ? 3.097 8.118 -7.557 1.00 94.38 411 VAL A O 1
ATOM 3201 N N . SER A 1 412 ? 3.793 9.571 -9.093 1.00 92.12 412 SER A N 1
ATOM 3202 C CA . SER A 1 412 ? 3.771 10.691 -8.159 1.00 92.12 412 SER A CA 1
ATOM 3203 C C . SER A 1 412 ? 2.350 11.226 -7.953 1.00 92.12 412 SER A C 1
ATOM 3205 O O . SER A 1 412 ? 1.657 11.518 -8.921 1.00 92.12 412 SER A O 1
ATOM 3207 N N . ASP A 1 413 ? 1.953 11.434 -6.695 1.00 83.00 413 ASP A N 1
ATOM 3208 C CA . ASP A 1 413 ? 0.740 12.195 -6.327 1.00 83.00 413 ASP A CA 1
ATOM 3209 C C . ASP A 1 413 ? 0.981 13.718 -6.352 1.00 83.00 413 ASP A C 1
ATOM 3211 O O . ASP A 1 413 ? 0.123 14.519 -5.984 1.00 83.00 413 ASP A O 1
ATOM 3215 N N . TYR A 1 414 ? 2.191 14.138 -6.726 1.00 72.38 414 TYR A N 1
ATOM 3216 C CA . TYR A 1 414 ? 2.604 15.530 -6.712 1.00 72.38 414 TYR A CA 1
ATOM 3217 C C . TYR A 1 414 ? 2.050 16.241 -7.952 1.00 72.38 414 TYR A C 1
ATOM 3219 O O . TYR A 1 414 ? 2.395 15.909 -9.086 1.00 72.38 414 TYR A O 1
ATOM 3227 N N . THR A 1 415 ? 1.162 17.212 -7.729 1.00 61.44 415 THR A N 1
ATOM 3228 C CA . THR A 1 415 ? 0.493 17.991 -8.786 1.00 61.44 415 THR A CA 1
ATOM 3229 C C . THR A 1 415 ? 1.311 19.188 -9.274 1.00 61.44 415 THR A C 1
ATOM 3231 O O . THR A 1 415 ? 0.964 19.784 -10.291 1.00 61.44 415 THR A O 1
ATOM 3234 N N . ASP A 1 416 ? 2.381 19.549 -8.561 1.00 52.06 416 ASP A N 1
ATOM 3235 C CA . ASP A 1 416 ? 3.283 20.639 -8.932 1.00 52.06 416 ASP A CA 1
ATOM 3236 C C . ASP A 1 416 ? 4.448 20.135 -9.797 1.00 52.06 416 ASP A C 1
ATOM 3238 O O . ASP A 1 416 ? 4.839 18.971 -9.756 1.00 52.06 416 ASP A O 1
ATOM 3242 N N . THR A 1 417 ? 5.049 21.035 -10.573 1.00 55.50 417 THR A N 1
ATOM 3243 C CA . THR A 1 417 ? 6.108 20.780 -11.572 1.00 55.50 417 THR A CA 1
ATOM 3244 C C . THR A 1 417 ? 7.403 20.133 -11.041 1.00 55.50 417 THR A C 1
ATOM 3246 O O . THR A 1 417 ? 8.324 19.879 -11.820 1.00 55.50 417 THR A O 1
ATOM 3249 N N . ALA A 1 418 ? 7.504 19.840 -9.740 1.00 73.19 418 ALA A N 1
ATOM 3250 C CA . ALA A 1 418 ? 8.654 19.197 -9.114 1.00 73.19 418 ALA A CA 1
ATOM 3251 C C . ALA A 1 418 ? 8.407 17.693 -8.887 1.00 73.19 418 ALA A C 1
ATOM 3253 O O . ALA A 1 418 ? 7.749 17.286 -7.934 1.00 73.19 418 ALA A O 1
ATOM 3254 N N . ARG A 1 419 ? 8.982 16.853 -9.752 1.00 88.06 419 ARG A N 1
ATOM 3255 C CA . ARG A 1 419 ? 8.928 15.385 -9.633 1.00 88.06 419 ARG A CA 1
ATOM 3256 C C . ARG A 1 419 ? 9.706 14.894 -8.404 1.00 88.06 419 ARG A C 1
ATOM 3258 O O . ARG A 1 419 ? 10.851 15.322 -8.220 1.00 88.06 419 ARG A O 1
ATOM 3265 N N . PRO A 1 420 ? 9.151 13.984 -7.582 1.00 92.38 420 PRO A N 1
ATOM 3266 C CA . PRO A 1 420 ? 9.857 13.466 -6.420 1.00 92.38 420 PRO A CA 1
ATOM 3267 C C . PRO A 1 420 ? 11.036 12.586 -6.844 1.00 92.38 420 PRO A C 1
ATOM 3269 O O . PRO A 1 420 ? 10.982 11.851 -7.835 1.00 92.38 420 PRO A O 1
ATOM 3272 N N . ILE A 1 421 ? 12.114 12.681 -6.066 1.00 93.06 421 ILE A N 1
ATOM 3273 C CA . ILE A 1 421 ? 13.367 11.962 -6.296 1.00 93.06 421 ILE A CA 1
ATOM 3274 C C . ILE A 1 421 ? 13.396 10.713 -5.418 1.00 93.06 421 ILE A C 1
ATOM 3276 O O . ILE A 1 421 ? 13.251 10.814 -4.204 1.00 93.06 421 ILE A O 1
ATOM 3280 N N . ILE A 1 422 ? 13.639 9.556 -6.024 1.00 93.94 422 ILE A N 1
ATOM 3281 C CA . ILE A 1 422 ? 13.866 8.272 -5.365 1.00 93.94 422 ILE A CA 1
ATOM 3282 C C . ILE A 1 422 ? 15.374 8.032 -5.304 1.00 93.94 422 ILE A C 1
ATOM 3284 O O . ILE A 1 422 ? 16.029 7.920 -6.342 1.00 93.94 422 ILE A O 1
ATOM 3288 N N . SER A 1 423 ? 15.926 7.986 -4.092 1.00 91.12 423 SER A N 1
ATOM 3289 C CA . SER A 1 423 ? 17.356 7.773 -3.841 1.00 91.12 423 SER A CA 1
ATOM 3290 C C . SER A 1 423 ? 17.599 6.519 -3.002 1.00 91.12 423 SER A C 1
ATOM 3292 O O . SER A 1 423 ? 16.829 6.194 -2.094 1.00 91.12 423 SER A O 1
ATOM 3294 N N . PHE A 1 424 ? 18.721 5.854 -3.260 1.00 88.31 424 PHE A N 1
ATOM 3295 C CA . PHE A 1 424 ? 19.070 4.564 -2.667 1.00 88.31 424 PHE A CA 1
ATOM 3296 C C . PHE A 1 424 ? 20.094 4.720 -1.545 1.00 88.31 424 PHE A C 1
ATOM 3298 O O . PHE A 1 424 ? 20.991 5.565 -1.623 1.00 88.31 424 PHE A O 1
ATOM 3305 N N . ALA A 1 425 ? 19.988 3.888 -0.512 1.00 82.06 425 ALA A N 1
ATOM 3306 C CA . ALA A 1 425 ? 20.992 3.820 0.546 1.00 82.06 425 ALA A CA 1
ATOM 3307 C C . ALA A 1 425 ? 21.944 2.638 0.339 1.00 82.06 425 ALA A C 1
ATOM 3309 O O . ALA A 1 425 ? 21.589 1.614 -0.239 1.00 82.06 425 ALA A O 1
ATOM 3310 N N . ARG A 1 426 ? 23.175 2.794 0.838 1.00 74.25 426 ARG A N 1
ATOM 3311 C CA . ARG A 1 426 ? 24.235 1.793 0.706 1.00 74.25 426 ARG A CA 1
ATOM 3312 C C . ARG A 1 426 ? 23.849 0.502 1.425 1.00 74.25 426 ARG A C 1
ATOM 3314 O O . ARG A 1 426 ? 23.787 0.470 2.652 1.00 74.25 426 ARG A O 1
ATOM 3321 N N . THR A 1 427 ? 23.674 -0.563 0.656 1.00 65.62 427 THR A N 1
ATOM 3322 C CA . THR A 1 427 ? 23.523 -1.938 1.146 1.00 65.62 427 THR A CA 1
ATOM 3323 C C . THR A 1 427 ? 24.689 -2.809 0.670 1.00 65.62 427 THR A C 1
ATOM 3325 O O . THR A 1 427 ? 25.469 -2.413 -0.197 1.00 65.62 427 THR A O 1
ATOM 3328 N N . SER A 1 428 ? 24.885 -3.980 1.285 1.00 65.81 428 SER A N 1
ATOM 3329 C CA . SER A 1 428 ? 25.826 -4.988 0.769 1.00 65.81 428 SER A CA 1
ATOM 3330 C C . SER A 1 428 ? 25.485 -5.306 -0.689 1.00 65.81 428 SER A C 1
ATOM 3332 O O . SER A 1 428 ? 24.304 -5.433 -0.999 1.00 65.81 428 SER A O 1
ATOM 3334 N N . SER A 1 429 ? 26.486 -5.468 -1.564 1.00 65.44 429 SER A N 1
ATOM 3335 C CA . SER A 1 429 ? 26.270 -5.761 -2.990 1.00 65.44 429 SER A CA 1
ATOM 3336 C C . SER A 1 429 ? 25.199 -6.835 -3.209 1.00 65.44 429 SER A C 1
ATOM 3338 O O . SER A 1 429 ? 25.367 -7.963 -2.739 1.00 65.44 429 SER A O 1
ATOM 3340 N N . THR A 1 430 ? 24.122 -6.500 -3.923 1.00 66.81 430 THR A N 1
ATOM 3341 C CA . THR A 1 430 ? 23.060 -7.451 -4.273 1.00 66.81 430 THR A CA 1
ATOM 3342 C C . THR A 1 430 ? 23.180 -7.811 -5.754 1.00 66.81 430 THR A C 1
ATOM 3344 O O . THR A 1 430 ? 23.390 -6.948 -6.601 1.00 66.81 430 THR A O 1
ATOM 3347 N N . GLN A 1 431 ? 23.034 -9.092 -6.094 1.00 77.56 431 GLN A N 1
ATOM 3348 C CA . GLN A 1 431 ? 22.980 -9.544 -7.496 1.00 77.56 431 GLN A CA 1
ATOM 3349 C C . GLN A 1 431 ? 21.567 -9.407 -8.100 1.00 77.56 431 GLN A C 1
ATOM 3351 O O . GLN A 1 431 ? 21.316 -9.873 -9.213 1.00 77.56 431 GLN A O 1
ATOM 3356 N N . LEU A 1 432 ? 20.630 -8.803 -7.360 1.00 87.44 432 LEU A N 1
ATOM 3357 C CA . LEU A 1 432 ? 19.224 -8.690 -7.733 1.00 87.44 432 LEU A CA 1
ATOM 3358 C C . LEU A 1 432 ? 18.917 -7.309 -8.341 1.00 87.44 432 LEU A C 1
ATOM 3360 O O . LEU A 1 432 ? 19.598 -6.331 -8.013 1.00 87.44 432 LEU A O 1
ATOM 3364 N N . PRO A 1 433 ? 17.904 -7.207 -9.220 1.00 90.88 433 PRO A N 1
ATOM 3365 C CA . PRO A 1 433 ? 17.338 -5.923 -9.633 1.00 90.88 433 PRO A CA 1
ATOM 3366 C C . PRO A 1 433 ? 16.674 -5.224 -8.445 1.00 90.88 433 PRO A C 1
ATOM 3368 O O . PRO A 1 433 ? 16.161 -5.908 -7.562 1.00 90.88 433 PRO A O 1
ATOM 3371 N N . PHE A 1 434 ? 16.603 -3.889 -8.446 1.00 92.31 434 PHE A N 1
ATOM 3372 C CA . PHE A 1 434 ? 15.774 -3.180 -7.462 1.00 92.31 434 PHE A CA 1
ATOM 3373 C C . PHE A 1 434 ? 14.280 -3.476 -7.684 1.00 92.31 434 PHE A C 1
ATOM 3375 O O . PHE A 1 434 ? 13.593 -3.907 -6.762 1.00 92.31 434 PHE A O 1
ATOM 3382 N N . ILE A 1 435 ? 13.802 -3.323 -8.922 1.00 95.38 435 ILE A N 1
ATOM 3383 C CA . ILE A 1 435 ? 12.449 -3.708 -9.338 1.00 95.38 435 ILE A CA 1
ATOM 3384 C C . ILE A 1 435 ? 12.559 -4.874 -10.314 1.00 95.38 435 ILE A C 1
ATOM 3386 O O . ILE A 1 435 ? 13.155 -4.729 -11.383 1.00 95.38 435 ILE A O 1
ATOM 3390 N N . SER A 1 436 ? 11.950 -6.013 -9.994 1.00 95.00 436 SER A N 1
ATOM 3391 C CA . SER A 1 436 ? 11.729 -7.083 -10.977 1.00 95.00 436 SER A CA 1
ATOM 3392 C C . SER A 1 436 ? 10.249 -7.161 -11.325 1.00 95.00 436 SER A C 1
ATOM 3394 O O . SER A 1 436 ? 9.424 -7.176 -10.422 1.00 95.00 436 SER A O 1
ATOM 3396 N N . SER A 1 437 ? 9.888 -7.247 -12.603 1.00 94.88 437 SER A N 1
ATOM 3397 C CA . SER A 1 437 ? 8.495 -7.386 -13.040 1.00 94.88 437 SER A CA 1
ATOM 3398 C C . SER A 1 437 ? 8.320 -8.514 -14.049 1.00 94.88 437 SER A C 1
ATOM 3400 O O . SER A 1 437 ? 9.113 -8.663 -14.982 1.00 94.88 437 SER A O 1
ATOM 3402 N N . SER A 1 438 ? 7.253 -9.295 -13.880 1.00 92.88 438 SER A N 1
ATOM 3403 C CA . SER A 1 438 ? 6.782 -10.312 -14.833 1.00 92.88 438 SER A CA 1
ATOM 3404 C C . SER A 1 438 ? 5.379 -10.019 -15.379 1.00 92.88 438 SER A C 1
ATOM 3406 O O . SER A 1 438 ? 4.750 -10.881 -15.992 1.00 92.88 438 SER A O 1
ATOM 3408 N N . VAL A 1 439 ? 4.879 -8.807 -15.148 1.00 93.12 439 VAL A N 1
ATOM 3409 C CA . VAL A 1 439 ? 3.535 -8.343 -15.509 1.00 93.12 439 VAL A CA 1
ATOM 3410 C C . VAL A 1 439 ? 3.592 -6.881 -15.960 1.00 93.12 439 VAL A C 1
ATOM 3412 O O . VAL A 1 439 ? 4.654 -6.258 -15.953 1.00 93.12 439 VAL A O 1
ATOM 3415 N N . ASN A 1 440 ? 2.451 -6.310 -16.353 1.00 94.31 440 ASN A N 1
ATOM 3416 C CA . ASN A 1 440 ? 2.387 -4.898 -16.731 1.00 94.31 440 ASN A CA 1
ATOM 3417 C C . ASN A 1 440 ? 2.824 -3.992 -15.568 1.00 94.31 440 ASN A C 1
ATOM 3419 O O . ASN A 1 440 ? 2.277 -4.089 -14.468 1.00 94.31 440 ASN A O 1
ATOM 3423 N N . LEU A 1 441 ? 3.787 -3.112 -15.834 1.00 95.94 441 LEU A N 1
ATOM 3424 C CA . LEU A 1 441 ? 4.316 -2.152 -14.874 1.00 95.94 441 LEU A CA 1
ATOM 3425 C C . LEU A 1 441 ? 4.367 -0.771 -15.522 1.00 95.94 441 LEU A C 1
ATOM 3427 O O . LEU A 1 441 ? 5.108 -0.562 -16.481 1.00 95.94 441 LEU A O 1
ATOM 3431 N N . ASP A 1 442 ? 3.623 0.167 -14.954 1.00 97.25 442 ASP A N 1
ATOM 3432 C CA . ASP A 1 442 ? 3.620 1.568 -15.350 1.00 97.25 442 ASP A CA 1
ATOM 3433 C C . ASP A 1 442 ? 4.363 2.400 -14.297 1.00 97.25 442 ASP A C 1
ATOM 3435 O O . ASP A 1 442 ? 4.090 2.294 -13.104 1.00 97.25 442 ASP A O 1
ATOM 3439 N N . ILE A 1 443 ? 5.296 3.254 -14.715 1.00 97.44 443 ILE A N 1
ATOM 3440 C CA . ILE A 1 443 ? 5.975 4.204 -13.827 1.00 97.44 443 ILE A CA 1
ATOM 3441 C C . ILE A 1 443 ? 5.876 5.604 -14.422 1.00 97.44 443 ILE A C 1
ATOM 3443 O O . ILE A 1 443 ? 6.240 5.819 -15.583 1.00 97.44 443 ILE A O 1
ATOM 3447 N N . LYS A 1 444 ? 5.365 6.564 -13.642 1.00 95.62 444 LYS A N 1
ATOM 3448 C CA . LYS A 1 444 ? 4.987 7.886 -14.160 1.00 95.62 444 LYS A CA 1
ATOM 3449 C C . LYS A 1 444 ? 5.418 9.033 -13.251 1.00 95.62 444 LYS A C 1
ATOM 3451 O O . LYS A 1 444 ? 5.175 8.995 -12.049 1.00 95.62 444 LYS A O 1
ATOM 3456 N N . ASN A 1 445 ? 5.961 10.097 -13.846 1.00 94.19 445 ASN A N 1
ATOM 3457 C CA . ASN A 1 445 ? 6.235 11.377 -13.177 1.00 94.19 445 ASN A CA 1
ATOM 3458 C C . ASN A 1 445 ? 7.216 11.282 -11.982 1.00 94.19 445 ASN A C 1
ATOM 3460 O O . ASN A 1 445 ? 6.961 11.840 -10.917 1.00 94.19 445 ASN A O 1
ATOM 3464 N N . LEU A 1 446 ? 8.337 10.565 -12.137 1.00 95.25 446 LEU A N 1
ATOM 3465 C CA . LEU A 1 446 ? 9.317 10.297 -11.065 1.00 95.25 446 LEU A CA 1
ATOM 3466 C C . LEU A 1 446 ? 10.762 10.536 -11.521 1.00 95.25 446 LEU A C 1
ATOM 3468 O O . LEU A 1 446 ? 11.060 10.491 -12.711 1.00 95.25 446 LEU A O 1
ATOM 3472 N N . ILE A 1 447 ? 11.674 10.741 -10.568 1.00 94.69 447 ILE A N 1
ATOM 3473 C CA . ILE A 1 447 ? 13.122 10.786 -10.816 1.00 94.69 447 ILE A CA 1
ATOM 3474 C C . ILE A 1 447 ? 13.800 9.692 -9.989 1.00 94.69 447 ILE A C 1
ATOM 3476 O O . ILE A 1 447 ? 13.747 9.732 -8.766 1.00 94.69 447 ILE A O 1
ATOM 3480 N N . PHE A 1 448 ? 14.496 8.753 -10.620 1.00 94.69 448 PHE A N 1
ATOM 3481 C CA . PHE A 1 448 ? 15.395 7.815 -9.947 1.00 94.69 448 PHE A CA 1
ATOM 3482 C C . PHE A 1 448 ? 16.816 8.366 -9.963 1.00 94.69 448 PHE A C 1
ATOM 3484 O O . PHE A 1 448 ? 17.381 8.605 -11.030 1.00 94.69 448 PHE A O 1
ATOM 3491 N N . ARG A 1 449 ? 17.410 8.554 -8.783 1.00 92.38 449 ARG A N 1
ATOM 3492 C CA . ARG A 1 449 ? 18.793 9.014 -8.641 1.00 92.38 449 ARG A CA 1
ATOM 3493 C C . ARG A 1 449 ? 19.711 7.851 -8.279 1.00 92.38 449 ARG A C 1
ATOM 3495 O O . ARG A 1 449 ? 19.629 7.321 -7.175 1.00 92.38 449 ARG A O 1
ATOM 3502 N N . ILE A 1 450 ? 20.607 7.497 -9.193 1.00 87.62 450 ILE A N 1
ATOM 3503 C CA . ILE A 1 450 ? 21.592 6.421 -9.048 1.00 87.62 450 ILE A CA 1
ATOM 3504 C C . ILE A 1 450 ? 22.937 7.045 -8.646 1.00 87.62 450 ILE A C 1
ATOM 3506 O O . ILE A 1 450 ? 23.521 7.802 -9.412 1.00 87.62 450 ILE A O 1
ATOM 3510 N N . SER A 1 451 ? 23.423 6.744 -7.444 1.00 78.81 451 SER A N 1
ATOM 3511 C CA . SER A 1 451 ? 24.705 7.222 -6.890 1.00 78.81 451 SER A CA 1
ATOM 3512 C C . SER A 1 451 ? 25.650 6.056 -6.571 1.00 78.81 451 SER A C 1
ATOM 3514 O O . SER A 1 451 ? 25.276 4.898 -6.730 1.00 78.81 451 SER A O 1
ATOM 3516 N N . ASP A 1 452 ? 26.849 6.334 -6.054 1.00 71.31 452 ASP A N 1
ATOM 3517 C CA . ASP A 1 452 ? 27.785 5.364 -5.440 1.00 71.31 452 ASP A CA 1
ATOM 3518 C C . ASP A 1 452 ? 27.178 4.452 -4.348 1.00 71.31 452 ASP A C 1
ATOM 3520 O O . ASP A 1 452 ? 27.774 3.451 -3.939 1.00 71.31 452 ASP A O 1
ATOM 3524 N N . THR A 1 453 ? 25.983 4.788 -3.862 1.00 72.06 453 THR A N 1
ATOM 3525 C CA . THR A 1 453 ? 25.171 3.977 -2.949 1.00 72.06 453 THR A CA 1
ATOM 3526 C C . THR A 1 453 ? 24.264 2.961 -3.651 1.00 72.06 453 THR A C 1
ATOM 3528 O O . THR A 1 453 ? 23.583 2.200 -2.966 1.00 72.06 453 THR A O 1
ATOM 3531 N N . PHE A 1 454 ? 24.236 2.921 -4.985 1.00 80.50 454 PHE A N 1
ATOM 3532 C CA . PHE A 1 454 ? 23.442 1.974 -5.760 1.00 80.50 454 PHE A CA 1
ATOM 3533 C C . PHE A 1 454 ? 24.199 0.654 -5.952 1.00 80.50 454 PHE A C 1
ATOM 3535 O O . PHE A 1 454 ? 25.166 0.577 -6.702 1.00 80.50 454 PHE A O 1
ATOM 3542 N N . TYR A 1 455 ? 23.740 -0.401 -5.278 1.00 78.75 455 TYR A N 1
ATOM 3543 C CA . TYR A 1 455 ? 24.383 -1.724 -5.270 1.00 78.75 455 TYR A CA 1
ATOM 3544 C C . TYR A 1 455 ? 23.500 -2.839 -5.854 1.00 78.75 455 TYR A C 1
ATOM 3546 O O . TYR A 1 455 ? 23.767 -4.024 -5.639 1.00 78.75 455 TYR A O 1
ATOM 3554 N N . PHE A 1 456 ? 22.430 -2.476 -6.562 1.00 82.06 456 PHE A N 1
ATOM 3555 C CA . PHE A 1 456 ? 21.592 -3.426 -7.293 1.00 82.06 456 PHE A CA 1
ATOM 3556 C C . PHE A 1 456 ? 22.206 -3.739 -8.652 1.00 82.06 456 PHE A C 1
ATOM 3558 O O . PHE A 1 456 ? 22.927 -2.924 -9.233 1.00 82.06 456 PHE A O 1
ATOM 3565 N N . ARG A 1 457 ? 21.883 -4.913 -9.197 1.00 85.81 457 ARG A N 1
ATOM 3566 C CA . ARG A 1 457 ? 22.380 -5.321 -10.514 1.00 85.81 457 ARG A CA 1
ATOM 3567 C C . ARG A 1 457 ? 21.964 -4.331 -11.613 1.00 85.81 457 ARG A C 1
ATOM 3569 O O . ARG A 1 457 ? 22.774 -3.974 -12.473 1.00 85.81 457 ARG A O 1
ATOM 3576 N N . ASN A 1 458 ? 20.707 -3.901 -11.547 1.00 89.94 458 ASN A N 1
ATOM 3577 C CA . ASN A 1 458 ? 20.027 -2.956 -12.429 1.00 89.94 458 ASN A CA 1
ATOM 3578 C C . ASN A 1 458 ? 18.836 -2.325 -11.681 1.00 89.94 458 ASN A C 1
ATOM 3580 O O . ASN A 1 458 ? 18.390 -2.857 -10.661 1.00 89.94 458 ASN A O 1
ATOM 3584 N N . LEU A 1 459 ? 18.308 -1.200 -12.175 1.00 93.19 459 LEU A N 1
ATOM 3585 C CA . LEU A 1 459 ? 17.141 -0.543 -11.574 1.00 93.19 459 LEU A CA 1
ATOM 3586 C C . LEU A 1 459 ? 15.867 -1.352 -11.834 1.00 93.19 459 LEU A C 1
ATOM 3588 O O . LEU A 1 459 ? 15.130 -1.644 -10.897 1.00 93.19 459 LEU A O 1
ATOM 3592 N N . ILE A 1 460 ? 15.628 -1.733 -13.093 1.00 96.12 460 ILE A N 1
ATOM 3593 C CA . ILE A 1 460 ? 14.420 -2.465 -13.500 1.00 96.12 460 ILE A CA 1
ATOM 3594 C C . ILE A 1 460 ? 14.803 -3.692 -14.322 1.00 96.12 460 ILE A C 1
ATOM 3596 O O . ILE A 1 460 ? 15.507 -3.567 -15.327 1.00 96.12 460 ILE A O 1
ATOM 3600 N N . SER A 1 461 ? 14.341 -4.876 -13.916 1.00 95.62 461 SER A N 1
ATOM 3601 C CA . SER A 1 461 ? 14.345 -6.093 -14.732 1.00 95.62 461 SER A CA 1
ATOM 3602 C C . SER A 1 461 ? 12.917 -6.456 -15.116 1.00 95.62 461 SER A C 1
ATOM 3604 O O . SER A 1 461 ? 12.069 -6.613 -14.245 1.00 95.62 461 SER A O 1
ATOM 3606 N N . HIS A 1 462 ? 12.642 -6.602 -16.409 1.00 95.88 462 HIS A N 1
ATOM 3607 C CA . HIS A 1 462 ? 11.302 -6.863 -16.927 1.00 95.88 462 HIS A CA 1
ATOM 3608 C C . HIS A 1 462 ? 11.283 -8.105 -17.815 1.00 95.88 462 HIS A C 1
ATOM 3610 O O . HIS A 1 462 ? 12.024 -8.188 -18.793 1.00 95.88 462 HIS A O 1
ATOM 3616 N N . VAL A 1 463 ? 10.438 -9.086 -17.504 1.00 93.12 463 VAL A N 1
ATOM 3617 C CA . VAL A 1 463 ? 10.451 -10.374 -18.219 1.00 93.12 463 VAL A CA 1
ATOM 3618 C C . VAL A 1 463 ? 9.169 -10.663 -18.998 1.00 93.12 463 VAL A C 1
ATOM 3620 O O . VAL A 1 463 ? 9.225 -11.402 -19.974 1.00 93.12 463 VAL A O 1
ATOM 3623 N N . ALA A 1 464 ? 8.022 -10.084 -18.646 1.00 90.94 464 ALA A N 1
ATOM 3624 C CA . ALA A 1 464 ? 6.761 -10.338 -19.350 1.00 90.94 464 ALA A CA 1
ATOM 3625 C C . ALA A 1 464 ? 5.746 -9.205 -19.143 1.00 90.94 464 ALA A C 1
ATOM 3627 O O . ALA A 1 464 ? 5.854 -8.443 -18.192 1.00 90.94 464 ALA A O 1
ATOM 3628 N N . GLY A 1 465 ? 4.763 -9.087 -20.040 1.00 92.00 465 GLY A N 1
ATOM 3629 C CA . GLY A 1 465 ? 3.857 -7.934 -20.082 1.00 92.00 465 GLY A CA 1
ATOM 3630 C C . GLY A 1 465 ? 4.531 -6.690 -20.671 1.00 92.00 465 GLY A C 1
ATOM 3631 O O . GLY A 1 465 ? 5.535 -6.798 -21.377 1.00 92.00 465 GLY A O 1
ATOM 3632 N N . THR A 1 466 ? 3.989 -5.507 -20.381 1.00 94.56 466 THR A N 1
ATOM 3633 C CA . THR A 1 466 ? 4.509 -4.217 -20.870 1.00 94.56 466 THR A CA 1
ATOM 3634 C C . THR A 1 466 ? 5.088 -3.382 -19.730 1.00 94.56 466 THR A C 1
ATOM 3636 O O . THR A 1 466 ? 4.404 -3.153 -18.737 1.00 94.56 466 THR A O 1
ATOM 3639 N N . LEU A 1 467 ? 6.329 -2.916 -19.886 1.00 97.44 467 LEU A N 1
ATOM 3640 C CA . LEU A 1 467 ? 6.937 -1.886 -19.042 1.00 97.44 467 LEU A CA 1
ATOM 3641 C C . LEU A 1 467 ? 6.713 -0.516 -19.686 1.00 97.44 467 LEU A C 1
ATOM 3643 O O . LEU A 1 467 ? 7.255 -0.256 -20.764 1.00 97.44 467 LEU A O 1
ATOM 3647 N N . THR A 1 468 ? 5.969 0.363 -19.020 1.00 97.75 468 THR A N 1
ATOM 3648 C CA . THR A 1 468 ? 5.721 1.735 -19.475 1.00 97.75 468 THR A CA 1
ATOM 3649 C C . THR A 1 468 ? 6.421 2.730 -18.560 1.00 97.75 468 THR A C 1
ATOM 3651 O O . THR A 1 468 ? 6.158 2.752 -17.361 1.00 97.75 468 THR A O 1
ATOM 3654 N N . LEU A 1 469 ? 7.262 3.602 -19.115 1.00 98.12 469 LEU A N 1
ATOM 3655 C CA . LEU A 1 469 ? 7.806 4.761 -18.404 1.00 98.12 469 LEU A CA 1
ATOM 3656 C C . LEU A 1 469 ? 7.302 6.048 -19.060 1.00 98.12 469 LEU A C 1
ATOM 3658 O O . LEU A 1 469 ? 7.464 6.218 -20.271 1.00 98.12 469 LEU A O 1
ATOM 3662 N N . SER A 1 470 ? 6.719 6.960 -18.279 1.00 96.31 470 SER A N 1
ATOM 3663 C CA . SER A 1 470 ? 6.244 8.257 -18.787 1.00 96.31 470 SER A CA 1
ATOM 3664 C C . SER A 1 470 ? 6.659 9.419 -17.889 1.00 96.31 470 SER A C 1
ATOM 3666 O O . SER A 1 470 ? 6.336 9.425 -16.703 1.00 96.31 470 SER A O 1
ATOM 3668 N N . TYR A 1 471 ? 7.356 10.420 -18.435 1.00 94.50 471 TYR A N 1
ATOM 3669 C CA . TYR A 1 471 ? 7.903 11.545 -17.652 1.00 94.50 471 TYR A CA 1
ATOM 3670 C C . TYR A 1 471 ? 8.826 11.090 -16.507 1.00 94.50 471 TYR A C 1
ATOM 3672 O O . TYR A 1 471 ? 8.779 11.625 -15.393 1.00 94.50 471 TYR A O 1
ATOM 3680 N N . VAL A 1 472 ? 9.653 10.075 -16.770 1.00 96.50 472 VAL A N 1
ATOM 3681 C CA . VAL A 1 472 ? 10.577 9.482 -15.793 1.00 96.50 472 VAL A CA 1
ATOM 3682 C C . VAL A 1 472 ? 12.011 9.875 -16.115 1.00 96.50 472 VAL A C 1
ATOM 3684 O O . VAL A 1 472 ? 12.450 9.702 -17.249 1.00 96.50 472 VAL A O 1
ATOM 3687 N N . ASP A 1 473 ? 12.760 10.315 -15.106 1.00 95.44 473 ASP A N 1
ATOM 3688 C CA . ASP A 1 473 ? 14.202 10.514 -15.246 1.00 95.44 473 ASP A CA 1
ATOM 3689 C C . ASP A 1 473 ? 14.973 9.429 -14.485 1.00 95.44 473 ASP A C 1
ATOM 3691 O O . ASP A 1 473 ? 14.635 9.107 -13.349 1.00 95.44 473 ASP A O 1
ATOM 3695 N N . ILE A 1 474 ? 16.033 8.885 -15.078 1.00 95.12 474 ILE A N 1
ATOM 3696 C CA . ILE A 1 474 ? 16.989 7.979 -14.429 1.00 95.12 474 ILE A CA 1
ATOM 3697 C C . ILE A 1 474 ? 18.363 8.631 -14.520 1.00 95.12 474 ILE A C 1
ATOM 3699 O O . ILE A 1 474 ? 18.979 8.672 -15.585 1.00 95.12 474 ILE A O 1
ATOM 3703 N N . ILE A 1 475 ? 18.833 9.192 -13.410 1.00 92.00 475 ILE A N 1
ATOM 3704 C CA . ILE A 1 475 ? 19.974 10.106 -13.419 1.00 92.00 475 ILE A CA 1
ATOM 3705 C C . ILE A 1 475 ? 21.049 9.678 -12.423 1.00 92.00 475 ILE A C 1
ATOM 3707 O O . ILE A 1 475 ? 20.760 9.439 -11.253 1.00 92.00 475 ILE A O 1
ATOM 3711 N N . GLY A 1 476 ? 22.302 9.650 -12.864 1.00 84.19 476 GLY A N 1
ATOM 3712 C CA . GLY A 1 476 ? 23.434 9.933 -11.985 1.00 84.19 476 GLY A CA 1
ATOM 3713 C C . GLY A 1 476 ? 23.611 11.440 -11.801 1.00 84.19 476 GLY A C 1
ATOM 3714 O O . GLY A 1 476 ? 22.955 12.245 -12.473 1.00 84.19 476 GLY A O 1
ATOM 3715 N N . THR A 1 477 ? 24.484 11.861 -10.887 1.00 68.69 477 THR A N 1
ATOM 3716 C CA . THR A 1 477 ? 24.873 13.277 -10.785 1.00 68.69 477 THR A CA 1
ATOM 3717 C C . THR A 1 477 ? 26.224 13.493 -11.457 1.00 68.69 477 THR A C 1
ATOM 3719 O O . THR A 1 477 ? 27.065 12.604 -11.487 1.00 68.69 477 THR A O 1
ATOM 3722 N N . SER A 1 478 ? 26.483 14.692 -11.982 1.00 62.84 478 SER A N 1
ATOM 3723 C CA . SER A 1 478 ? 27.786 15.017 -12.591 1.00 62.84 478 SER A CA 1
ATOM 3724 C C . SER A 1 478 ? 28.961 14.885 -11.609 1.00 62.84 478 SER A C 1
ATOM 3726 O O . SER A 1 478 ? 30.086 14.627 -12.020 1.00 62.84 478 SER A O 1
ATOM 3728 N N . SER A 1 479 ? 28.693 15.032 -10.309 1.00 64.50 479 SER A N 1
ATOM 3729 C CA . SER A 1 479 ? 29.637 14.795 -9.212 1.00 64.50 479 SER A CA 1
ATOM 3730 C C . SER A 1 479 ? 29.728 13.333 -8.755 1.00 64.50 479 SER A C 1
ATOM 3732 O O . SER A 1 479 ? 30.660 12.988 -8.036 1.00 64.50 479 SER A O 1
ATOM 3734 N N . ASN A 1 480 ? 28.757 12.492 -9.115 1.00 66.50 480 ASN A N 1
ATOM 3735 C CA . ASN A 1 480 ? 28.641 11.101 -8.681 1.00 66.50 480 ASN A CA 1
ATOM 3736 C C . ASN A 1 480 ? 27.958 10.304 -9.800 1.00 66.50 480 ASN A C 1
ATOM 3738 O O . ASN A 1 480 ? 26.730 10.168 -9.839 1.00 66.50 480 ASN A O 1
ATOM 3742 N N . VAL A 1 481 ? 28.770 9.868 -10.764 1.00 67.75 481 VAL A N 1
ATOM 3743 C CA . VAL A 1 481 ? 28.290 9.109 -11.920 1.00 67.75 481 VAL A CA 1
ATOM 3744 C C . VAL A 1 481 ? 27.740 7.773 -11.427 1.00 67.75 481 VAL A C 1
ATOM 3746 O O . VAL A 1 481 ? 28.409 7.074 -10.668 1.00 67.75 481 VAL A O 1
ATOM 3749 N N . GLY A 1 482 ? 26.522 7.418 -11.837 1.00 67.50 482 GLY A N 1
ATOM 3750 C CA . GLY A 1 482 ? 25.891 6.179 -11.392 1.00 67.50 482 GLY A CA 1
ATOM 3751 C C . GLY A 1 482 ? 26.619 4.974 -11.980 1.00 67.50 482 GLY A C 1
ATOM 3752 O O . GLY A 1 482 ? 26.595 4.795 -13.194 1.00 67.50 482 GLY A O 1
ATOM 3753 N N . VAL A 1 483 ? 27.266 4.160 -11.141 1.00 75.38 483 VAL A N 1
ATOM 3754 C CA . VAL A 1 483 ? 27.983 2.953 -11.580 1.00 75.38 483 VAL A CA 1
ATOM 3755 C C . VAL A 1 483 ? 27.065 1.743 -11.466 1.00 75.38 483 VAL A C 1
ATOM 3757 O O . VAL A 1 483 ? 26.552 1.436 -10.393 1.00 75.38 483 VAL A O 1
ATOM 3760 N N . LEU A 1 484 ? 26.869 1.047 -12.578 1.00 79.62 484 LEU A N 1
ATOM 3761 C CA . LEU A 1 484 ? 25.984 -0.099 -12.695 1.00 79.62 484 LEU A CA 1
ATOM 3762 C C . LEU A 1 484 ? 26.759 -1.341 -13.141 1.00 79.62 484 LEU A C 1
ATOM 3764 O O . LEU A 1 484 ? 27.692 -1.265 -13.938 1.00 79.62 484 LEU A O 1
ATOM 3768 N N . SER A 1 485 ? 26.333 -2.513 -12.668 1.00 78.19 485 SER A N 1
ATOM 3769 C CA . SER A 1 485 ? 26.891 -3.790 -13.146 1.00 78.19 485 SER A CA 1
ATOM 3770 C C . SER A 1 485 ? 26.319 -4.219 -14.505 1.00 78.19 485 SER A C 1
ATOM 3772 O O . SER A 1 485 ? 26.928 -4.984 -15.242 1.00 78.19 485 SER A O 1
ATOM 3774 N N . THR A 1 486 ? 25.124 -3.737 -14.849 1.00 85.88 486 THR A N 1
ATOM 3775 C CA . THR A 1 486 ? 24.438 -4.007 -16.120 1.00 85.88 486 THR A CA 1
ATOM 3776 C C . THR A 1 486 ? 23.585 -2.798 -16.512 1.00 85.88 486 THR A C 1
ATOM 3778 O O . THR A 1 486 ? 23.503 -1.845 -15.743 1.00 85.88 486 THR A O 1
ATOM 3781 N N . ALA A 1 487 ? 22.943 -2.821 -17.683 1.00 90.00 487 ALA A N 1
ATOM 3782 C CA . ALA A 1 487 ? 22.045 -1.747 -18.111 1.00 90.00 487 ALA A CA 1
ATOM 3783 C C . ALA A 1 487 ? 21.023 -1.368 -17.020 1.00 90.00 487 ALA A C 1
ATOM 3785 O O . ALA A 1 487 ? 20.451 -2.253 -16.377 1.00 90.00 487 ALA A O 1
ATOM 3786 N N . ALA A 1 488 ? 20.760 -0.068 -16.833 1.00 92.31 488 ALA A N 1
ATOM 3787 C CA . ALA A 1 488 ? 19.811 0.420 -15.824 1.00 92.31 488 ALA A CA 1
ATOM 3788 C C . ALA A 1 488 ? 18.432 -0.246 -15.959 1.00 92.31 488 ALA A C 1
ATOM 3790 O O . ALA A 1 488 ? 17.821 -0.629 -14.958 1.00 92.31 488 ALA A O 1
ATOM 3791 N N . ILE A 1 489 ? 17.979 -0.447 -17.197 1.00 95.38 489 ILE A N 1
ATOM 3792 C CA . ILE A 1 489 ? 16.788 -1.232 -17.521 1.00 95.38 489 ILE A CA 1
ATOM 3793 C C . ILE A 1 489 ? 17.189 -2.451 -18.343 1.00 95.38 489 ILE A C 1
ATOM 3795 O O . ILE A 1 489 ? 17.878 -2.325 -19.352 1.00 95.38 489 ILE A O 1
ATOM 3799 N N . SER A 1 490 ? 16.704 -3.625 -17.947 1.00 94.31 490 SER A N 1
ATOM 3800 C CA . SER A 1 490 ? 16.903 -4.883 -18.664 1.00 94.31 490 SER A CA 1
ATOM 3801 C C . SER A 1 490 ? 15.566 -5.578 -18.904 1.00 94.31 490 SER A C 1
ATOM 3803 O O . SER A 1 490 ? 14.933 -6.043 -17.958 1.00 94.31 490 SER A O 1
ATOM 3805 N N . ALA A 1 491 ? 15.133 -5.662 -20.161 1.00 93.50 491 ALA A N 1
ATOM 3806 C CA . ALA A 1 491 ? 13.914 -6.352 -20.566 1.00 93.50 491 ALA A CA 1
ATOM 3807 C C . ALA A 1 491 ? 14.247 -7.619 -21.369 1.00 93.50 491 ALA A C 1
ATOM 3809 O O . ALA A 1 491 ? 14.829 -7.521 -22.442 1.00 93.50 491 ALA A O 1
ATOM 3810 N N . SER A 1 492 ? 13.918 -8.819 -20.881 1.00 88.19 492 SER A N 1
ATOM 3811 C CA . SER A 1 492 ? 14.360 -10.074 -21.524 1.00 88.19 492 SER A CA 1
ATOM 3812 C C . SER A 1 492 ? 13.361 -10.694 -22.507 1.00 88.19 492 SER A C 1
ATOM 3814 O O . SER A 1 492 ? 13.767 -11.514 -23.333 1.00 88.19 492 SER A O 1
ATOM 3816 N N . SER A 1 493 ? 12.075 -10.364 -22.379 1.00 83.62 493 SER A N 1
ATOM 3817 C CA . SER A 1 493 ? 11.005 -10.907 -23.238 1.00 83.62 493 SER A CA 1
ATOM 3818 C C . SER A 1 493 ? 9.693 -10.106 -23.229 1.00 83.62 493 SER A C 1
ATOM 3820 O O . SER A 1 493 ? 8.810 -10.402 -24.029 1.00 83.62 493 SER A O 1
ATOM 3822 N N . GLY A 1 494 ? 9.537 -9.108 -22.351 1.00 85.00 494 GLY A N 1
ATOM 3823 C CA . GLY A 1 494 ? 8.363 -8.229 -22.321 1.00 85.00 494 GLY A CA 1
ATOM 3824 C C . GLY A 1 494 ? 8.480 -7.034 -23.273 1.00 85.00 494 GLY A C 1
ATOM 3825 O O . GLY A 1 494 ? 9.581 -6.661 -23.680 1.00 85.00 494 GLY A O 1
ATOM 3826 N N . SER A 1 495 ? 7.344 -6.411 -23.593 1.00 91.75 495 SER A N 1
ATOM 3827 C CA . SER A 1 495 ? 7.304 -5.153 -24.344 1.00 91.75 495 SER A CA 1
ATOM 3828 C C . SER A 1 495 ? 7.767 -3.980 -23.479 1.00 91.75 495 SER A C 1
ATOM 3830 O O . SER A 1 495 ? 7.574 -3.978 -22.263 1.00 91.75 495 SER A O 1
ATOM 3832 N N . VAL A 1 496 ? 8.342 -2.956 -24.107 1.00 95.19 496 VAL A N 1
ATOM 3833 C CA . VAL A 1 496 ? 8.840 -1.750 -23.435 1.00 95.19 496 VAL A CA 1
ATOM 3834 C C . VAL A 1 496 ? 8.353 -0.502 -24.173 1.00 95.19 496 VAL A C 1
ATOM 3836 O O . VAL A 1 496 ? 8.469 -0.421 -25.397 1.00 95.19 496 VAL A O 1
ATOM 3839 N N . LYS A 1 497 ? 7.826 0.478 -23.432 1.00 96.50 497 LYS A N 1
ATOM 3840 C CA . LYS A 1 497 ? 7.348 1.766 -23.948 1.00 96.50 497 LYS A CA 1
ATOM 3841 C C . LYS A 1 497 ? 7.858 2.923 -23.089 1.00 96.50 497 LYS A C 1
ATOM 3843 O O . LYS A 1 497 ? 7.456 3.060 -21.938 1.00 96.50 497 LYS A O 1
ATOM 3848 N N . PHE A 1 498 ? 8.694 3.785 -23.655 1.00 97.06 498 PHE A N 1
ATOM 3849 C CA . PHE A 1 498 ? 9.190 5.003 -23.014 1.00 97.06 498 PHE A CA 1
ATOM 3850 C C . PHE A 1 498 ? 8.632 6.236 -23.711 1.00 97.06 498 PHE A C 1
ATOM 3852 O O . PHE A 1 498 ? 8.674 6.315 -24.935 1.00 97.06 498 PHE A O 1
ATOM 3859 N N . ASP A 1 499 ? 8.133 7.186 -22.928 1.00 96.25 499 ASP A N 1
ATOM 3860 C CA . ASP A 1 499 ? 7.615 8.469 -23.399 1.00 96.25 499 ASP A CA 1
ATOM 3861 C C . ASP A 1 499 ? 8.102 9.597 -22.482 1.00 96.25 499 ASP A C 1
ATOM 3863 O O . ASP A 1 499 ? 7.873 9.552 -21.273 1.00 96.25 499 ASP A O 1
ATOM 3867 N N . ASN A 1 500 ? 8.791 10.604 -23.022 1.00 95.44 500 ASN A N 1
ATOM 3868 C CA . ASN A 1 500 ? 9.356 11.700 -22.223 1.00 95.44 500 ASN A CA 1
ATOM 3869 C C . ASN A 1 500 ? 10.294 11.194 -21.103 1.00 95.44 500 ASN A C 1
ATOM 3871 O O . ASN A 1 500 ? 10.211 11.624 -19.953 1.00 95.44 500 ASN A O 1
ATOM 3875 N N . VAL A 1 501 ? 11.169 10.235 -21.429 1.00 97.06 501 VAL A N 1
ATOM 3876 C CA . VAL A 1 501 ? 12.152 9.669 -20.481 1.00 97.06 501 VAL A CA 1
ATOM 3877 C C . VAL A 1 501 ? 13.522 10.310 -20.661 1.00 97.06 501 VAL A C 1
ATOM 3879 O O . VAL A 1 501 ? 14.012 10.376 -21.788 1.00 97.06 501 VAL A O 1
ATOM 3882 N N . ILE A 1 502 ? 14.170 10.706 -19.564 1.00 95.31 502 ILE A N 1
ATOM 3883 C CA . ILE A 1 502 ? 15.552 11.209 -19.566 1.00 95.31 502 ILE A CA 1
ATOM 3884 C C . ILE A 1 502 ? 16.452 10.217 -18.830 1.00 95.31 502 ILE A C 1
ATOM 3886 O O . ILE A 1 502 ? 16.243 9.940 -17.655 1.00 95.31 502 ILE A O 1
ATOM 3890 N N . MET A 1 503 ? 17.494 9.710 -19.483 1.00 94.56 503 MET A N 1
ATOM 3891 C CA . MET A 1 503 ? 18.570 8.972 -18.820 1.00 94.56 503 MET A CA 1
ATOM 3892 C C . MET A 1 503 ? 19.864 9.764 -18.914 1.00 94.56 503 MET A C 1
ATOM 3894 O O . MET A 1 503 ? 20.253 10.163 -20.013 1.00 94.56 503 MET A O 1
ATOM 3898 N N . GLN A 1 504 ? 20.551 9.991 -17.793 1.00 92.38 504 GLN A N 1
ATOM 3899 C CA . GLN A 1 504 ? 21.819 10.721 -17.837 1.00 92.38 504 GLN A CA 1
ATOM 3900 C C . GLN A 1 504 ? 22.847 10.323 -16.779 1.00 92.38 504 GLN A C 1
ATOM 3902 O O . GLN A 1 504 ? 22.480 9.948 -15.670 1.00 92.38 504 GLN A O 1
ATOM 3907 N N . TYR A 1 505 ? 24.134 10.481 -17.107 1.00 90.19 505 TYR A N 1
ATOM 3908 C CA . TYR A 1 505 ? 25.279 10.252 -16.212 1.00 90.19 505 TYR A CA 1
ATOM 3909 C C . TYR A 1 505 ? 25.317 8.836 -15.615 1.00 90.19 505 TYR A C 1
ATOM 3911 O O . TYR A 1 505 ? 25.395 8.666 -14.396 1.00 90.19 505 TYR A O 1
ATOM 3919 N N . LEU A 1 506 ? 25.264 7.817 -16.475 1.00 88.69 506 LEU A N 1
ATOM 3920 C CA . LEU A 1 506 ? 25.315 6.406 -16.079 1.00 88.69 506 LEU A CA 1
ATOM 3921 C C . LEU A 1 506 ? 26.538 5.728 -16.704 1.00 88.69 506 LEU A C 1
ATOM 3923 O O . LEU A 1 506 ? 26.809 5.906 -17.890 1.00 88.69 506 LEU A O 1
ATOM 3927 N N . ILE A 1 507 ? 27.254 4.927 -15.919 1.00 86.38 507 ILE A N 1
ATOM 3928 C CA . ILE A 1 507 ? 28.400 4.129 -16.359 1.00 86.38 507 ILE A CA 1
ATOM 3929 C C . ILE A 1 507 ? 28.148 2.657 -16.043 1.00 86.38 507 ILE A C 1
ATOM 3931 O O . ILE A 1 507 ? 27.790 2.322 -14.917 1.00 86.38 507 ILE A O 1
ATOM 3935 N N . VAL A 1 508 ? 28.427 1.769 -16.998 1.00 84.19 508 VAL A N 1
ATOM 3936 C CA . VAL A 1 508 ? 28.602 0.336 -16.725 1.00 84.19 508 VAL A CA 1
ATOM 3937 C C . VAL A 1 508 ? 30.078 -0.040 -16.815 1.00 84.19 508 VAL A C 1
ATOM 3939 O O . VAL A 1 508 ? 30.737 0.221 -17.821 1.00 84.19 508 VAL A O 1
ATOM 3942 N N . ASN A 1 509 ? 30.593 -0.674 -15.760 1.00 78.88 509 ASN A N 1
ATOM 3943 C CA . ASN A 1 509 ? 31.997 -1.084 -15.615 1.00 78.88 509 ASN A CA 1
ATOM 3944 C C . ASN A 1 509 ? 32.181 -2.611 -15.654 1.00 78.88 509 ASN A C 1
ATOM 3946 O O . ASN A 1 509 ? 33.009 -3.177 -14.944 1.00 78.88 509 ASN A O 1
ATOM 3950 N N . THR A 1 510 ? 31.364 -3.297 -16.450 1.00 79.56 510 THR A N 1
ATOM 3951 C CA . THR A 1 510 ? 31.421 -4.753 -16.609 1.00 79.56 510 THR A CA 1
ATOM 3952 C C . THR A 1 510 ? 31.855 -5.087 -18.028 1.00 79.56 510 THR A C 1
ATOM 3954 O O . THR A 1 510 ? 31.253 -4.594 -18.978 1.00 79.56 510 THR A O 1
ATOM 3957 N N . ARG A 1 511 ? 32.891 -5.924 -18.175 1.00 78.94 511 ARG A N 1
ATOM 3958 C CA . ARG A 1 511 ? 33.378 -6.393 -19.484 1.00 78.94 511 ARG A CA 1
ATOM 3959 C C . ARG A 1 511 ? 32.255 -7.029 -20.295 1.00 78.94 511 ARG A C 1
ATOM 3961 O O . ARG A 1 511 ? 31.431 -7.752 -19.733 1.00 78.94 511 ARG A O 1
ATOM 3968 N N . GLN A 1 512 ? 32.264 -6.797 -21.609 1.00 77.31 512 GLN A N 1
ATOM 3969 C CA . GLN A 1 512 ? 31.252 -7.319 -22.537 1.00 77.31 512 GLN A CA 1
ATOM 3970 C C . GLN A 1 512 ? 29.812 -6.908 -22.170 1.00 77.31 512 GLN A C 1
ATOM 3972 O O . GLN A 1 512 ? 28.858 -7.657 -22.421 1.00 77.31 512 GLN A O 1
ATOM 3977 N N . SER A 1 513 ? 29.624 -5.733 -21.553 1.00 80.56 513 SER A N 1
ATOM 3978 C CA . SER A 1 513 ? 28.281 -5.253 -21.228 1.00 80.56 513 SER A CA 1
ATOM 3979 C C . SER A 1 513 ? 27.447 -5.044 -22.498 1.00 80.56 513 SER A C 1
ATOM 3981 O O . SER A 1 513 ? 27.942 -4.694 -23.575 1.00 80.56 513 SER A O 1
ATOM 3983 N N . LYS A 1 514 ? 26.140 -5.277 -22.362 1.00 82.88 514 LYS A N 1
ATOM 3984 C CA . LYS A 1 514 ? 25.145 -5.123 -23.428 1.00 82.88 514 LYS A CA 1
ATOM 3985 C C . LYS A 1 514 ? 24.276 -3.904 -23.130 1.00 82.88 514 LYS A C 1
ATOM 3987 O O . LYS A 1 514 ? 23.136 -4.062 -22.701 1.00 82.88 514 LYS A O 1
ATOM 3992 N N . GLY A 1 515 ? 24.827 -2.707 -23.317 1.00 79.44 515 GLY A N 1
ATOM 3993 C CA . GLY A 1 515 ? 24.168 -1.446 -22.965 1.00 79.44 515 GLY A CA 1
ATOM 3994 C C . GLY A 1 515 ? 24.464 -0.955 -21.545 1.00 79.44 515 GLY A C 1
ATOM 3995 O O . GLY A 1 515 ? 24.569 -1.761 -20.618 1.00 79.44 515 GLY A O 1
ATOM 3996 N N . ALA A 1 516 ? 24.519 0.373 -21.368 1.00 82.31 516 ALA A N 1
ATOM 3997 C CA . ALA A 1 516 ? 24.553 1.008 -20.045 1.00 82.31 516 ALA A CA 1
ATOM 3998 C C . ALA A 1 516 ? 23.211 1.634 -19.625 1.00 82.31 516 ALA A C 1
ATOM 4000 O O . ALA A 1 516 ? 22.834 1.562 -18.455 1.00 82.31 516 ALA A O 1
ATOM 4001 N N . GLY A 1 517 ? 22.440 2.185 -20.566 1.00 89.44 517 GLY A N 1
ATOM 4002 C CA . GLY A 1 517 ? 21.089 2.681 -20.283 1.00 89.44 517 GLY A CA 1
ATOM 4003 C C . GLY A 1 517 ? 20.054 1.556 -20.295 1.00 89.44 517 GLY A C 1
ATOM 4004 O O . GLY A 1 517 ? 19.462 1.216 -19.270 1.00 89.44 517 GLY A O 1
ATOM 4005 N N . VAL A 1 518 ? 19.842 0.965 -21.470 1.00 93.06 518 VAL A N 1
ATOM 4006 C CA . VAL A 1 518 ? 18.736 0.036 -21.730 1.00 93.06 518 VAL A CA 1
ATOM 4007 C C . VAL A 1 518 ? 19.238 -1.200 -22.463 1.00 93.06 518 VAL A C 1
ATOM 4009 O O . VAL A 1 518 ? 19.901 -1.088 -23.488 1.00 93.06 518 VAL A O 1
ATOM 4012 N N . TYR A 1 519 ? 18.850 -2.375 -21.985 1.00 92.56 519 TYR A N 1
ATOM 4013 C CA . TYR A 1 519 ? 18.953 -3.647 -22.688 1.00 92.56 519 TYR A CA 1
ATOM 4014 C C . TYR A 1 519 ? 17.549 -4.195 -22.949 1.00 92.56 519 TYR A C 1
ATOM 4016 O O . TYR A 1 519 ? 16.751 -4.306 -22.018 1.00 92.56 519 TYR A O 1
ATOM 4024 N N . VAL A 1 520 ? 17.250 -4.585 -24.187 1.00 89.75 520 VAL A N 1
ATOM 4025 C CA . VAL A 1 520 ? 15.992 -5.250 -24.551 1.00 89.75 520 VAL A CA 1
ATOM 4026 C C . VAL A 1 520 ? 16.279 -6.474 -25.408 1.00 89.75 520 VAL A C 1
ATOM 4028 O O . VAL A 1 520 ? 16.941 -6.378 -26.433 1.00 89.75 520 VAL A O 1
ATOM 4031 N N . ASN A 1 521 ? 15.738 -7.625 -25.028 1.00 87.69 521 ASN A N 1
ATOM 4032 C CA . ASN A 1 521 ? 15.669 -8.822 -25.852 1.00 87.69 521 ASN A CA 1
ATOM 4033 C C . ASN A 1 521 ? 14.228 -9.016 -26.321 1.00 87.69 521 ASN A C 1
ATOM 4035 O O . ASN A 1 521 ? 13.331 -9.295 -25.527 1.00 87.69 521 ASN A O 1
ATOM 4039 N N . VAL A 1 522 ? 14.017 -8.840 -27.620 1.00 81.75 522 VAL A N 1
ATOM 4040 C CA . VAL A 1 522 ? 12.702 -8.895 -28.247 1.00 81.75 522 VAL A CA 1
ATOM 4041 C C . VAL A 1 522 ? 12.453 -10.297 -28.784 1.00 81.75 522 VAL A C 1
ATOM 4043 O O . VAL A 1 522 ? 13.173 -10.789 -29.655 1.00 81.75 522 VAL A O 1
ATOM 4046 N N . VAL A 1 523 ? 11.412 -10.938 -28.253 1.00 79.62 523 VAL A N 1
ATOM 4047 C CA . VAL A 1 523 ? 11.010 -12.308 -28.588 1.00 79.62 523 VAL A CA 1
ATOM 4048 C C . VAL A 1 523 ? 9.522 -12.325 -28.948 1.00 79.62 523 VAL A C 1
ATOM 4050 O O . VAL A 1 523 ? 8.701 -11.734 -28.247 1.00 79.62 523 VAL A O 1
ATOM 4053 N N . GLY A 1 524 ? 9.160 -13.006 -30.040 1.00 79.88 524 GLY A N 1
ATOM 4054 C CA . GLY A 1 524 ? 7.765 -13.175 -30.462 1.00 79.88 524 GLY A CA 1
ATOM 4055 C C . GLY A 1 524 ? 7.050 -11.855 -30.780 1.00 79.88 524 GLY A C 1
ATOM 4056 O O . GLY A 1 524 ? 7.393 -11.172 -31.746 1.00 79.88 524 GLY A O 1
ATOM 4057 N N . THR A 1 525 ? 6.026 -11.518 -29.987 1.00 81.69 525 THR A N 1
ATOM 4058 C CA . THR A 1 525 ? 5.170 -10.326 -30.154 1.00 81.69 525 THR A CA 1
ATOM 4059 C C . THR A 1 525 ? 5.607 -9.122 -29.320 1.00 81.69 525 THR A C 1
ATOM 4061 O O . THR A 1 525 ? 4.904 -8.113 -29.319 1.00 81.69 525 THR A O 1
ATOM 4064 N N . ALA A 1 526 ? 6.717 -9.215 -28.580 1.00 85.19 526 ALA A N 1
ATOM 4065 C CA . ALA A 1 526 ? 7.220 -8.092 -27.797 1.00 85.19 526 ALA A CA 1
ATOM 4066 C C . ALA A 1 526 ? 7.551 -6.897 -28.707 1.00 85.19 526 ALA A C 1
ATOM 4068 O O . ALA A 1 526 ? 8.105 -7.069 -29.791 1.00 85.19 526 ALA A O 1
ATOM 4069 N N . SER A 1 527 ? 7.210 -5.689 -28.265 1.00 87.00 527 SER A N 1
ATOM 4070 C CA . SER A 1 527 ? 7.451 -4.436 -28.986 1.00 87.00 527 SER A CA 1
ATOM 4071 C C . SER A 1 527 ? 8.356 -3.515 -28.181 1.00 87.00 527 SER A C 1
ATOM 4073 O O . SER A 1 527 ? 8.334 -3.539 -26.947 1.00 87.00 527 SER A O 1
ATOM 4075 N N . PHE A 1 528 ? 9.104 -2.654 -28.865 1.00 89.50 528 PHE A N 1
ATOM 4076 C CA . PHE A 1 528 ? 9.966 -1.673 -28.214 1.00 89.50 528 PHE A CA 1
ATOM 4077 C C . PHE A 1 528 ? 9.703 -0.279 -28.772 1.00 89.50 528 PHE A C 1
ATOM 4079 O O . PHE A 1 528 ? 9.826 -0.037 -29.967 1.00 89.50 528 PHE A O 1
ATOM 4086 N N . THR A 1 529 ? 9.294 0.645 -27.913 1.00 90.81 529 THR A N 1
ATOM 4087 C CA . THR A 1 529 ? 8.926 2.006 -28.304 1.00 90.81 529 THR A CA 1
ATOM 4088 C C . THR A 1 529 ? 9.615 3.011 -27.399 1.00 90.81 529 THR A C 1
ATOM 4090 O O . THR A 1 529 ? 9.492 2.923 -26.182 1.00 90.81 529 THR A O 1
ATOM 4093 N N . ILE A 1 530 ? 10.303 3.983 -27.988 1.00 90.38 530 ILE A N 1
ATOM 4094 C CA . ILE A 1 530 ? 10.886 5.128 -27.293 1.00 90.38 530 ILE A CA 1
ATOM 4095 C C . ILE A 1 530 ? 10.484 6.391 -28.045 1.00 90.38 530 ILE A C 1
ATOM 4097 O O . ILE A 1 530 ? 10.778 6.527 -29.234 1.00 90.38 530 ILE A O 1
ATOM 4101 N N . ILE A 1 531 ? 9.820 7.309 -27.346 1.00 90.62 531 ILE A N 1
ATOM 4102 C CA . ILE A 1 531 ? 9.356 8.576 -27.902 1.00 90.62 531 ILE A CA 1
ATOM 4103 C C . ILE A 1 531 ? 9.722 9.759 -26.993 1.00 90.62 531 ILE A C 1
ATOM 4105 O O . ILE A 1 531 ? 9.632 9.660 -25.770 1.00 90.62 531 ILE A O 1
ATOM 4109 N N . ASN A 1 532 ? 10.114 10.892 -27.581 1.00 92.69 532 ASN A N 1
ATOM 4110 C CA . ASN A 1 532 ? 10.392 12.151 -26.867 1.00 92.69 532 ASN A CA 1
ATOM 4111 C C . ASN A 1 532 ? 11.442 12.024 -25.742 1.00 92.69 532 ASN A C 1
ATOM 4113 O O . ASN A 1 532 ? 11.345 12.693 -24.715 1.00 92.69 532 ASN A O 1
ATOM 4117 N N . SER A 1 533 ? 12.423 11.136 -25.896 1.00 93.81 533 SER A N 1
ATOM 4118 C CA . SER A 1 533 ? 13.370 10.770 -24.833 1.00 93.81 533 SER A CA 1
ATOM 4119 C C . SER A 1 533 ? 14.767 11.348 -25.040 1.00 93.81 533 SER A C 1
ATOM 4121 O O . SER A 1 533 ? 15.156 11.700 -26.152 1.00 93.81 533 SER A O 1
ATOM 4123 N N . GLN A 1 534 ? 15.558 11.414 -23.968 1.00 92.81 534 GLN A N 1
ATOM 4124 C CA . GLN A 1 534 ? 16.925 11.938 -23.993 1.00 92.81 534 GLN A CA 1
ATOM 4125 C C . GLN A 1 534 ? 17.891 10.992 -23.273 1.00 92.81 534 GLN A C 1
ATOM 4127 O O . GLN A 1 534 ? 17.597 10.526 -22.176 1.00 92.81 534 GLN A O 1
ATOM 4132 N N . PHE A 1 535 ? 19.058 10.744 -23.864 1.00 91.19 535 PHE A N 1
ATOM 4133 C CA . PHE A 1 535 ? 20.125 9.913 -23.298 1.00 91.19 535 PHE A CA 1
ATOM 4134 C C . PHE A 1 535 ? 21.439 10.697 -23.311 1.00 91.19 535 PHE A C 1
ATOM 4136 O O . PHE A 1 535 ? 21.947 11.011 -24.391 1.00 91.19 535 PHE A O 1
ATOM 4143 N N . ARG A 1 536 ? 21.984 11.035 -22.135 1.00 89.88 536 ARG A N 1
ATOM 4144 C CA . ARG A 1 536 ? 23.150 11.930 -22.019 1.00 89.88 536 ARG A CA 1
ATOM 4145 C C . ARG A 1 536 ? 24.253 11.380 -21.115 1.00 89.88 536 ARG A C 1
ATOM 4147 O O . ARG A 1 536 ? 23.983 11.055 -19.967 1.00 89.88 536 ARG A O 1
ATOM 4154 N N . ASN A 1 537 ? 25.513 11.381 -21.538 1.00 87.69 537 ASN A N 1
ATOM 4155 C CA . ASN A 1 537 ? 26.634 10.865 -20.735 1.00 87.69 537 ASN A CA 1
ATOM 4156 C C . ASN A 1 537 ? 26.401 9.431 -20.205 1.00 87.69 537 ASN A C 1
ATOM 4158 O O . ASN A 1 537 ? 26.578 9.154 -19.016 1.00 87.69 537 ASN A O 1
ATOM 4162 N N . ILE A 1 538 ? 25.929 8.542 -21.075 1.00 87.31 538 ILE A N 1
ATOM 4163 C CA . ILE A 1 538 ? 25.721 7.117 -20.825 1.00 87.31 538 ILE A CA 1
ATOM 4164 C C . ILE A 1 538 ? 26.887 6.347 -21.447 1.00 87.31 538 ILE A C 1
ATOM 4166 O O . ILE A 1 538 ? 27.046 6.377 -22.666 1.00 87.31 538 ILE A O 1
ATOM 4170 N N . ASN A 1 539 ? 27.693 5.665 -20.630 1.00 85.00 539 ASN A N 1
ATOM 4171 C CA . ASN A 1 539 ? 28.982 5.121 -21.066 1.00 85.00 539 ASN A CA 1
ATOM 4172 C C . ASN A 1 539 ? 29.181 3.659 -20.638 1.00 85.00 539 ASN A C 1
ATOM 4174 O O . ASN A 1 539 ? 28.862 3.283 -19.508 1.00 85.00 539 ASN A O 1
ATOM 4178 N N . ASN A 1 540 ? 29.809 2.856 -21.498 1.00 80.44 540 ASN A N 1
ATOM 4179 C CA . ASN A 1 540 ? 30.470 1.617 -21.077 1.00 80.44 540 ASN A CA 1
ATOM 4180 C C . ASN A 1 540 ? 31.977 1.862 -21.032 1.00 80.44 540 ASN A C 1
ATOM 4182 O O . ASN A 1 540 ? 32.531 2.408 -21.981 1.00 80.44 540 ASN A O 1
ATOM 4186 N N . VAL A 1 541 ? 32.637 1.485 -19.938 1.00 76.81 541 VAL A N 1
ATOM 4187 C CA . VAL A 1 541 ? 34.064 1.815 -19.735 1.00 76.81 541 VAL A CA 1
ATOM 4188 C C . VAL A 1 541 ? 35.010 0.626 -19.889 1.00 76.81 541 VAL A C 1
ATOM 4190 O O . VAL A 1 541 ? 36.214 0.824 -19.996 1.00 76.81 541 VAL A O 1
ATOM 4193 N N . GLU A 1 542 ? 34.485 -0.598 -19.920 1.00 79.56 542 GLU A N 1
ATOM 4194 C CA . GLU A 1 542 ? 35.283 -1.818 -20.082 1.00 79.56 542 GLU A CA 1
ATOM 4195 C C . GLU A 1 542 ? 35.351 -2.263 -21.549 1.00 79.56 542 GLU A C 1
ATOM 4197 O O . GLU A 1 542 ? 34.422 -2.017 -22.321 1.00 79.56 542 GLU A O 1
ATOM 4202 N N . GLU A 1 543 ? 36.428 -2.956 -21.923 1.00 73.00 543 GLU A N 1
ATOM 4203 C CA . GLU A 1 543 ? 36.662 -3.481 -23.277 1.00 73.00 543 GLU A CA 1
ATOM 4204 C C . GLU A 1 543 ? 35.553 -4.447 -23.746 1.00 73.00 543 GLU A C 1
ATOM 4206 O O . GLU A 1 543 ? 34.892 -5.117 -22.941 1.00 73.00 543 GLU A O 1
ATOM 4211 N N . GLU A 1 544 ? 35.365 -4.523 -25.069 1.00 71.81 544 GLU A N 1
ATOM 4212 C CA . GLU A 1 544 ? 34.404 -5.399 -25.765 1.00 71.81 544 GLU A CA 1
ATOM 4213 C C . GLU A 1 544 ? 32.923 -5.112 -25.450 1.00 71.81 544 GLU A C 1
ATOM 4215 O O . GLU A 1 544 ? 32.030 -5.891 -25.801 1.00 71.81 544 GLU A O 1
ATOM 4220 N N . SER A 1 545 ? 32.639 -3.984 -24.800 1.00 73.94 545 SER A N 1
ATOM 4221 C CA . SER A 1 545 ? 31.280 -3.555 -24.477 1.00 73.94 545 SER A CA 1
ATOM 4222 C C . SER A 1 545 ? 30.574 -2.984 -25.708 1.00 73.94 545 SER A C 1
ATOM 4224 O O . SER A 1 545 ? 31.181 -2.306 -26.539 1.00 73.94 545 SER A O 1
ATOM 4226 N N . ARG A 1 546 ? 29.269 -3.250 -25.841 1.00 75.06 546 ARG A N 1
ATOM 4227 C CA . ARG A 1 546 ? 28.481 -2.877 -27.029 1.00 75.06 546 ARG A CA 1
ATOM 4228 C C . ARG A 1 546 ? 27.291 -1.989 -26.667 1.00 75.06 546 ARG A C 1
ATOM 4230 O O . ARG A 1 546 ? 26.477 -2.361 -25.823 1.00 75.06 546 ARG A O 1
ATOM 4237 N N . GLY A 1 547 ? 27.171 -0.862 -27.379 1.00 69.31 547 GLY A N 1
ATOM 4238 C CA . GLY A 1 547 ? 26.068 0.107 -27.303 1.00 69.31 547 GLY A CA 1
ATOM 4239 C C . GLY A 1 547 ? 26.103 0.988 -26.052 1.00 69.31 547 GLY A C 1
ATOM 4240 O O . GLY A 1 547 ? 25.931 0.486 -24.949 1.00 69.31 547 GLY A O 1
ATOM 4241 N N . ALA A 1 548 ? 26.285 2.304 -26.206 1.00 72.25 548 ALA A N 1
ATOM 4242 C CA . ALA A 1 548 ? 26.346 3.230 -25.068 1.00 72.25 548 ALA A CA 1
ATOM 4243 C C . ALA A 1 548 ? 25.003 3.287 -24.317 1.00 72.25 548 ALA A C 1
ATOM 4245 O O . ALA A 1 548 ? 24.889 2.884 -23.162 1.00 72.25 548 ALA A O 1
ATOM 4246 N N . ALA A 1 549 ? 23.946 3.728 -25.003 1.00 86.69 549 ALA A N 1
ATOM 4247 C CA . ALA A 1 549 ? 22.666 4.052 -24.387 1.00 86.69 549 ALA A CA 1
ATOM 4248 C C . ALA A 1 549 ? 21.652 2.905 -24.472 1.00 86.69 549 ALA A C 1
ATOM 4250 O O . ALA A 1 549 ? 20.940 2.651 -23.501 1.00 86.69 549 ALA A O 1
ATOM 4251 N N . ILE A 1 550 ? 21.573 2.212 -25.611 1.00 88.19 550 ILE A N 1
ATOM 4252 C CA . ILE A 1 550 ? 20.533 1.216 -25.893 1.00 88.19 550 ILE A CA 1
ATOM 4253 C C . ILE A 1 550 ? 21.149 -0.009 -26.578 1.00 88.19 550 ILE A C 1
ATOM 4255 O O . ILE A 1 550 ? 21.874 0.112 -27.560 1.00 88.19 550 ILE A O 1
ATOM 4259 N N . TYR A 1 551 ? 20.810 -1.202 -26.105 1.00 88.56 551 TYR A N 1
ATOM 4260 C CA . TYR A 1 551 ? 21.136 -2.477 -26.731 1.00 88.56 551 TYR A CA 1
ATOM 4261 C C . TYR A 1 551 ? 19.849 -3.260 -26.987 1.00 88.56 551 TYR A C 1
ATOM 4263 O O . TYR A 1 551 ? 19.092 -3.548 -26.062 1.00 88.56 551 TYR A O 1
ATOM 4271 N N . VAL A 1 552 ? 19.608 -3.637 -28.237 1.00 85.50 552 VAL A N 1
ATOM 4272 C CA . VAL A 1 552 ? 18.450 -4.414 -28.673 1.00 85.50 552 VAL A CA 1
ATOM 4273 C C . VAL A 1 552 ? 18.934 -5.753 -29.213 1.00 85.50 552 VAL A C 1
ATOM 4275 O O . VAL A 1 552 ? 19.834 -5.820 -30.041 1.00 85.50 552 VAL A O 1
ATOM 4278 N N . ARG A 1 553 ? 18.328 -6.841 -28.757 1.00 83.94 553 ARG A N 1
ATOM 4279 C CA . ARG A 1 553 ? 18.650 -8.208 -29.156 1.00 83.94 553 ARG A CA 1
ATOM 4280 C C . ARG A 1 553 ? 17.431 -8.874 -29.765 1.00 83.94 553 ARG A C 1
ATOM 4282 O O . ARG A 1 553 ? 16.344 -8.790 -29.208 1.00 83.94 553 ARG A O 1
ATOM 4289 N N . THR A 1 554 ? 17.624 -9.567 -30.882 1.00 77.50 554 THR A N 1
ATOM 4290 C CA . THR A 1 554 ? 16.549 -10.274 -31.603 1.00 77.50 554 THR A CA 1
ATOM 4291 C C . THR A 1 554 ? 16.910 -11.709 -32.005 1.00 77.50 554 THR A C 1
ATOM 4293 O O . THR A 1 554 ? 16.082 -12.434 -32.548 1.00 77.50 554 THR A O 1
ATOM 4296 N N . VAL A 1 555 ? 18.136 -12.156 -31.706 1.00 65.00 555 VAL A N 1
ATOM 4297 C CA . VAL A 1 555 ? 18.740 -13.419 -32.187 1.00 65.00 555 VAL A CA 1
ATOM 4298 C C . VAL A 1 555 ? 17.961 -14.707 -31.875 1.00 65.00 555 VAL A C 1
ATOM 4300 O O . VAL A 1 555 ? 18.219 -15.728 -32.501 1.00 65.00 555 VAL A O 1
ATOM 4303 N N . GLN A 1 556 ? 17.032 -14.694 -30.914 1.00 64.12 556 GLN A N 1
ATOM 4304 C CA . GLN A 1 556 ? 16.243 -15.874 -30.528 1.00 64.12 556 GLN A CA 1
ATOM 4305 C C . GLN A 1 556 ? 14.923 -16.017 -31.302 1.00 64.12 556 GLN A C 1
ATOM 4307 O O . GLN A 1 556 ? 14.258 -17.041 -31.162 1.00 64.12 556 GLN A O 1
ATOM 4312 N N . SER A 1 557 ? 14.529 -15.019 -32.099 1.00 59.31 557 SER A N 1
ATOM 4313 C CA . SER A 1 557 ? 13.246 -15.016 -32.804 1.00 59.31 557 SER A CA 1
ATOM 4314 C C . SER A 1 557 ? 13.451 -15.138 -34.310 1.00 59.31 557 SER A C 1
ATOM 4316 O O . SER A 1 557 ? 14.088 -14.290 -34.926 1.00 59.31 557 SER A O 1
ATOM 4318 N N . THR A 1 558 ? 12.883 -16.178 -34.922 1.00 58.03 558 THR A N 1
ATOM 4319 C CA . THR A 1 558 ? 12.798 -16.298 -36.388 1.00 58.03 558 THR A CA 1
ATOM 4320 C C . THR A 1 558 ? 11.660 -15.455 -36.972 1.00 58.03 558 THR A C 1
ATOM 4322 O O . THR A 1 558 ? 11.698 -15.135 -38.153 1.00 58.03 558 THR A O 1
ATOM 4325 N N . ASN A 1 559 ? 10.686 -15.053 -36.142 1.00 62.44 559 ASN A N 1
ATOM 4326 C CA . ASN A 1 559 ? 9.520 -14.251 -36.516 1.00 62.44 559 ASN A CA 1
ATOM 4327 C C . ASN A 1 559 ? 9.307 -13.129 -35.489 1.00 62.44 559 ASN A C 1
ATOM 4329 O O . ASN A 1 559 ? 8.669 -13.328 -34.455 1.00 62.44 559 ASN A O 1
ATOM 4333 N N . ILE A 1 560 ? 9.859 -11.944 -35.750 1.00 66.88 560 ILE A N 1
ATOM 4334 C CA . ILE A 1 560 ? 9.598 -10.756 -34.928 1.00 66.88 560 ILE A CA 1
ATOM 4335 C C . ILE A 1 560 ? 8.288 -10.129 -35.408 1.00 66.88 560 ILE A C 1
ATOM 4337 O O . ILE A 1 560 ? 8.219 -9.590 -36.512 1.00 66.88 560 ILE A O 1
ATOM 4341 N N . LEU A 1 561 ? 7.237 -10.226 -34.592 1.00 66.56 561 LEU A N 1
ATOM 4342 C CA . LEU A 1 561 ? 5.932 -9.650 -34.924 1.00 66.56 561 LEU A CA 1
ATOM 4343 C C . LEU A 1 561 ? 5.789 -8.208 -34.426 1.00 66.56 561 LEU A C 1
ATOM 4345 O O . LEU A 1 561 ? 5.102 -7.428 -35.083 1.00 66.56 561 LEU A O 1
ATOM 4349 N N . GLY A 1 562 ? 6.436 -7.856 -33.312 1.00 70.81 562 GLY A N 1
ATOM 4350 C CA . GLY A 1 562 ? 6.367 -6.516 -32.725 1.00 70.81 562 GLY A CA 1
ATOM 4351 C C . GLY A 1 562 ? 7.196 -5.469 -33.473 1.00 70.81 562 GLY A C 1
ATOM 4352 O O . GLY A 1 562 ? 8.199 -5.792 -34.108 1.00 70.81 562 GLY A O 1
ATOM 4353 N N . ASP A 1 563 ? 6.763 -4.212 -33.380 1.00 77.75 563 ASP A N 1
ATOM 4354 C CA . ASP A 1 563 ? 7.422 -3.069 -34.016 1.00 77.75 563 ASP A CA 1
ATOM 4355 C C . ASP A 1 563 ? 8.464 -2.419 -33.083 1.00 77.75 563 ASP A C 1
ATOM 4357 O O . ASP A 1 563 ? 8.345 -2.453 -31.849 1.00 77.75 563 ASP A O 1
ATOM 4361 N N . PHE A 1 564 ? 9.466 -1.787 -33.698 1.00 80.62 564 PHE A N 1
ATOM 4362 C CA . PHE A 1 564 ? 10.483 -0.954 -33.063 1.00 80.62 564 PHE A CA 1
ATOM 4363 C C . PHE A 1 564 ? 10.264 0.506 -33.467 1.00 80.62 564 PHE A C 1
ATOM 4365 O O . PHE A 1 564 ? 10.468 0.880 -34.623 1.00 80.62 564 PHE A O 1
ATOM 4372 N N . LEU A 1 565 ? 9.854 1.347 -32.522 1.00 81.88 565 LEU A N 1
ATOM 4373 C CA . LEU A 1 565 ? 9.588 2.762 -32.775 1.00 81.88 565 LEU A CA 1
ATOM 4374 C C . LEU A 1 565 ? 10.567 3.636 -31.993 1.00 81.88 565 LEU A C 1
ATOM 4376 O O . LEU A 1 565 ? 10.589 3.589 -30.765 1.00 81.88 565 LEU A O 1
ATOM 4380 N N . PHE A 1 566 ? 11.326 4.464 -32.707 1.00 80.44 566 PHE A N 1
ATOM 4381 C CA . PHE A 1 566 ? 12.229 5.466 -32.145 1.00 80.44 566 PHE A CA 1
ATOM 4382 C C . PHE A 1 566 ? 11.839 6.847 -32.675 1.00 80.44 566 PHE A C 1
ATOM 4384 O O . PHE A 1 566 ? 12.168 7.179 -33.807 1.00 80.44 566 PHE A O 1
ATOM 4391 N N . ASN A 1 567 ? 11.136 7.663 -31.893 1.00 81.75 567 ASN A N 1
ATOM 4392 C CA . ASN A 1 567 ? 10.658 8.970 -32.357 1.00 81.75 567 ASN A CA 1
ATOM 4393 C C . ASN A 1 567 ? 11.154 10.105 -31.459 1.00 81.75 567 ASN A C 1
ATOM 4395 O O . ASN A 1 567 ? 10.994 10.038 -30.244 1.00 81.75 567 ASN A O 1
ATOM 4399 N N . ASN A 1 568 ? 11.713 11.163 -32.044 1.00 82.38 568 ASN A N 1
ATOM 4400 C CA . ASN A 1 568 ? 12.153 12.361 -31.333 1.00 82.38 568 ASN A CA 1
ATOM 4401 C C . ASN A 1 568 ? 13.070 12.032 -30.137 1.00 82.38 568 ASN A C 1
ATOM 4403 O O . ASN A 1 568 ? 12.724 12.269 -28.978 1.00 82.38 568 ASN A O 1
ATOM 4407 N N . ILE A 1 569 ? 14.217 11.404 -30.416 1.00 85.25 569 ILE A N 1
ATOM 4408 C CA . ILE A 1 569 ? 15.178 10.975 -29.390 1.00 85.25 569 ILE A CA 1
ATOM 4409 C C . ILE A 1 569 ? 16.454 11.799 -29.499 1.00 85.25 569 ILE A C 1
ATOM 4411 O O . ILE A 1 569 ? 17.044 11.891 -30.574 1.00 85.25 569 ILE A O 1
ATOM 4415 N N . GLN A 1 570 ? 16.916 12.340 -28.374 1.00 86.31 570 GLN A N 1
ATOM 4416 C CA . GLN A 1 570 ? 18.172 13.080 -28.285 1.00 86.31 570 GLN A CA 1
ATOM 4417 C C . GLN A 1 570 ? 19.273 12.229 -27.636 1.00 86.31 570 GLN A C 1
ATOM 4419 O O . GLN A 1 570 ? 19.075 11.674 -26.555 1.00 86.31 570 GLN A O 1
ATOM 4424 N N . PHE A 1 571 ? 20.457 12.198 -28.249 1.00 84.50 571 PHE A N 1
ATOM 4425 C CA . PHE A 1 571 ? 21.677 11.624 -27.673 1.00 84.50 571 PHE A CA 1
ATOM 4426 C C . PHE A 1 571 ? 22.730 12.724 -27.476 1.00 84.50 571 PHE A C 1
ATOM 4428 O O . PHE A 1 571 ? 22.863 13.587 -28.341 1.00 84.50 571 PHE A O 1
ATOM 4435 N N . ASP A 1 572 ? 23.460 12.712 -26.357 1.00 83.12 572 ASP A N 1
ATOM 4436 C CA . ASP A 1 572 ? 24.472 13.733 -26.030 1.00 83.12 572 ASP A CA 1
ATOM 4437 C C . ASP A 1 572 ? 25.652 13.131 -25.237 1.00 83.12 572 ASP A C 1
ATOM 4439 O O . ASP A 1 572 ? 25.443 12.527 -24.187 1.00 83.12 572 ASP A O 1
ATOM 4443 N N . ASN A 1 573 ? 26.890 13.298 -25.716 1.00 78.12 573 ASN A N 1
ATOM 4444 C CA . ASN A 1 573 ? 28.133 12.911 -25.020 1.00 78.12 573 ASN A CA 1
ATOM 4445 C C . ASN A 1 573 ? 28.179 11.474 -24.453 1.00 78.12 573 ASN A C 1
ATOM 4447 O O . ASN A 1 573 ? 28.701 11.238 -23.366 1.00 78.12 573 ASN A O 1
ATOM 4451 N N . ASN A 1 574 ? 27.627 10.501 -25.171 1.00 78.50 574 ASN A N 1
ATOM 4452 C CA . ASN A 1 574 ? 27.667 9.094 -24.772 1.00 78.50 574 ASN A CA 1
ATOM 4453 C C . ASN A 1 574 ? 28.878 8.384 -25.409 1.00 78.50 574 ASN A C 1
ATOM 4455 O O . ASN A 1 574 ? 29.160 8.579 -26.592 1.00 78.50 574 ASN A O 1
ATOM 4459 N N . LEU A 1 575 ? 29.561 7.526 -24.651 1.00 70.88 575 LEU A N 1
ATOM 4460 C CA . LEU A 1 575 ? 30.716 6.741 -25.098 1.00 70.88 575 LEU A CA 1
ATOM 4461 C C . LEU A 1 575 ? 30.292 5.287 -25.344 1.00 70.88 575 LEU A C 1
ATOM 4463 O O . LEU A 1 575 ? 29.933 4.557 -24.416 1.00 70.88 575 LEU A O 1
ATOM 4467 N N . GLY A 1 576 ? 30.272 4.918 -26.628 1.00 64.44 576 GLY A N 1
ATOM 4468 C CA . GLY A 1 576 ? 29.750 3.653 -27.150 1.00 64.44 576 GLY A CA 1
ATOM 4469 C C . GLY A 1 576 ? 30.729 2.487 -27.138 1.00 64.44 576 GLY A C 1
ATOM 4470 O O . GLY A 1 576 ? 31.219 2.099 -26.085 1.00 64.44 576 GLY A O 1
ATOM 4471 N N . ILE A 1 577 ? 30.903 1.852 -28.300 1.00 64.69 577 ILE A N 1
ATOM 4472 C CA . ILE A 1 577 ? 31.686 0.620 -28.466 1.00 64.69 577 ILE A CA 1
ATOM 4473 C C . ILE A 1 577 ? 33.168 0.892 -28.163 1.00 64.69 577 ILE A C 1
ATOM 4475 O O . ILE A 1 577 ? 33.752 1.811 -28.730 1.00 64.69 577 ILE A O 1
ATOM 4479 N N . THR A 1 578 ? 33.757 0.079 -27.285 1.00 59.66 578 THR A N 1
ATOM 4480 C CA . THR A 1 578 ? 35.166 0.130 -26.858 1.00 59.66 578 THR A CA 1
ATOM 4481 C C . THR A 1 578 ? 35.880 -1.143 -27.328 1.00 59.66 578 THR A C 1
ATOM 4483 O O . THR A 1 578 ? 35.991 -2.129 -26.595 1.00 59.66 578 THR A O 1
ATOM 4486 N N . THR A 1 579 ? 36.311 -1.187 -28.586 1.00 55.25 579 THR A N 1
ATOM 4487 C CA . THR A 1 579 ? 36.914 -2.391 -29.192 1.00 55.25 579 THR A CA 1
ATOM 4488 C C . THR A 1 579 ? 38.309 -2.132 -29.763 1.00 55.25 579 THR A C 1
ATOM 4490 O O . THR A 1 579 ? 38.818 -1.009 -29.773 1.00 55.25 579 THR A O 1
ATOM 4493 N N . THR A 1 580 ? 38.976 -3.216 -30.162 1.00 52.22 580 THR A N 1
ATOM 4494 C CA . THR A 1 580 ? 40.311 -3.214 -30.765 1.00 52.22 580 THR A CA 1
ATOM 4495 C C . THR A 1 580 ? 40.288 -2.678 -32.209 1.00 52.22 580 THR A C 1
ATOM 4497 O O . THR A 1 580 ? 39.246 -2.383 -32.783 1.00 52.22 580 THR A O 1
ATOM 4500 N N . GLN A 1 581 ? 41.480 -2.482 -32.771 1.00 44.72 581 GLN A N 1
ATOM 4501 C CA . GLN A 1 581 ? 41.871 -1.533 -33.826 1.00 44.72 581 GLN A CA 1
ATOM 4502 C C . GLN A 1 581 ? 41.063 -1.487 -35.149 1.00 44.72 581 GLN A C 1
ATOM 4504 O O . GLN A 1 581 ? 41.193 -0.483 -35.848 1.00 44.72 581 GLN A O 1
ATOM 4509 N N . ASP A 1 582 ? 40.229 -2.486 -35.458 1.00 44.09 582 ASP A N 1
ATOM 4510 C CA . ASP A 1 582 ? 39.442 -2.589 -36.706 1.00 44.09 582 ASP A CA 1
ATOM 4511 C C . ASP A 1 582 ? 38.004 -2.026 -36.595 1.00 44.09 582 ASP A C 1
ATOM 4513 O O . ASP A 1 582 ? 37.306 -1.904 -37.596 1.00 44.09 582 ASP A O 1
ATOM 4517 N N . ASP A 1 583 ? 37.569 -1.631 -35.394 1.00 54.97 583 ASP A N 1
ATOM 4518 C CA . ASP A 1 583 ? 36.184 -1.222 -35.097 1.00 54.97 583 ASP A CA 1
ATOM 4519 C C . ASP A 1 583 ? 36.039 0.275 -34.725 1.00 54.97 583 ASP A C 1
ATOM 4521 O O . ASP A 1 583 ? 34.973 0.718 -34.286 1.00 54.97 583 ASP A O 1
ATOM 4525 N N . LYS A 1 584 ? 37.103 1.078 -34.888 1.00 58.66 584 LYS A N 1
ATOM 4526 C CA . LYS A 1 584 ? 37.123 2.513 -34.521 1.00 58.66 584 LYS A CA 1
ATOM 4527 C C . LYS A 1 584 ? 36.043 3.343 -35.214 1.00 58.66 584 LYS A C 1
ATOM 4529 O O . LYS A 1 584 ? 35.584 4.333 -34.651 1.00 58.66 584 LYS A O 1
ATOM 4534 N N . ASP A 1 585 ? 35.604 2.922 -36.397 1.00 57.84 585 ASP A N 1
ATOM 4535 C CA . ASP A 1 585 ? 34.562 3.606 -37.171 1.00 57.84 585 ASP A CA 1
ATOM 4536 C C . ASP A 1 585 ? 33.195 3.611 -36.460 1.00 57.84 585 ASP A C 1
ATOM 4538 O O . ASP A 1 585 ? 32.313 4.400 -36.797 1.00 57.84 585 ASP A O 1
ATOM 4542 N N . TYR A 1 586 ? 33.029 2.760 -35.441 1.00 61.47 586 TYR A N 1
ATOM 4543 C CA . TYR A 1 586 ? 31.801 2.596 -34.663 1.00 61.47 586 TYR A CA 1
ATOM 4544 C C . TYR A 1 586 ? 31.920 3.096 -33.211 1.00 61.47 586 TYR A C 1
ATOM 4546 O O . TYR A 1 586 ? 30.977 2.952 -32.417 1.00 61.47 586 TYR A O 1
ATOM 4554 N N . GLU A 1 587 ? 33.060 3.696 -32.852 1.00 62.66 587 GLU A N 1
ATOM 4555 C CA . GLU A 1 587 ? 33.270 4.337 -31.555 1.00 62.66 587 GLU A CA 1
ATOM 4556 C C . GLU A 1 587 ? 32.226 5.455 -31.356 1.00 62.66 587 GLU A C 1
ATOM 4558 O O . GLU A 1 587 ? 31.978 6.278 -32.237 1.00 62.66 587 GLU A O 1
ATOM 4563 N N . GLY A 1 588 ? 31.544 5.461 -30.204 1.00 63.75 588 GLY A N 1
ATOM 4564 C CA . GLY A 1 588 ? 30.464 6.427 -29.927 1.00 63.75 588 GLY A CA 1
ATOM 4565 C C . GLY A 1 588 ? 29.047 6.003 -30.355 1.00 63.75 588 GLY A C 1
ATOM 4566 O O . GLY A 1 588 ? 28.105 6.784 -30.210 1.00 63.75 588 GLY A O 1
ATOM 4567 N N . ALA A 1 589 ? 28.840 4.767 -30.827 1.00 72.81 589 ALA A N 1
ATOM 4568 C CA . ALA A 1 589 ? 27.499 4.246 -31.112 1.00 72.81 589 ALA A CA 1
ATOM 4569 C C . ALA A 1 589 ? 26.582 4.211 -29.863 1.00 72.81 589 ALA A C 1
ATOM 4571 O O . ALA A 1 589 ? 26.847 3.513 -28.879 1.00 72.81 589 ALA A O 1
ATOM 4572 N N . ASN A 1 590 ? 25.457 4.932 -29.920 1.00 78.88 590 ASN A N 1
ATOM 4573 C CA . ASN A 1 590 ? 24.442 4.994 -28.860 1.00 78.88 590 ASN A CA 1
ATOM 4574 C C . ASN A 1 590 ? 23.484 3.802 -28.849 1.00 78.88 590 ASN A C 1
ATOM 4576 O O . ASN A 1 590 ? 22.970 3.471 -27.782 1.00 78.88 590 ASN A O 1
ATOM 4580 N N . VAL A 1 591 ? 23.222 3.178 -30.000 1.00 81.56 591 VAL A N 1
ATOM 4581 C CA . VAL A 1 591 ? 22.261 2.080 -30.123 1.00 81.56 591 VAL A CA 1
ATOM 4582 C C . VAL A 1 591 ? 22.919 0.887 -30.802 1.00 81.56 591 VAL A C 1
ATOM 4584 O O . VAL A 1 591 ? 23.468 1.009 -31.889 1.00 81.56 591 VAL A O 1
ATOM 4587 N N . PHE A 1 592 ? 22.845 -0.287 -30.186 1.00 81.75 592 PHE A N 1
ATOM 4588 C CA . PHE A 1 592 ? 23.344 -1.526 -30.773 1.00 81.75 592 PHE A CA 1
ATOM 4589 C C . PHE A 1 592 ? 22.200 -2.508 -31.020 1.00 81.75 592 PHE A C 1
ATOM 4591 O O . PHE A 1 592 ? 21.421 -2.755 -30.105 1.00 81.75 592 PHE A O 1
ATOM 4598 N N . LEU A 1 593 ? 22.100 -3.097 -32.211 1.00 78.69 593 LEU A N 1
ATOM 4599 C CA . LEU A 1 593 ? 21.112 -4.128 -32.537 1.00 78.69 593 LEU A CA 1
ATOM 4600 C C . LEU A 1 593 ? 21.801 -5.442 -32.922 1.00 78.69 593 LEU A C 1
ATOM 4602 O O . LEU A 1 593 ? 22.396 -5.580 -33.987 1.00 78.69 593 LEU A O 1
ATOM 4606 N N . GLU A 1 594 ? 21.656 -6.449 -32.072 1.00 78.56 594 GLU A N 1
ATOM 4607 C CA . GLU A 1 594 ? 22.110 -7.808 -32.342 1.00 78.56 594 GLU A CA 1
ATOM 4608 C C . GLU A 1 594 ? 20.979 -8.621 -32.994 1.00 78.56 594 GLU A C 1
ATOM 4610 O O . GLU A 1 594 ? 19.941 -8.879 -32.369 1.00 78.56 594 GLU A O 1
ATOM 4615 N N . SER A 1 595 ? 21.173 -9.065 -34.238 1.00 70.75 595 SER A N 1
ATOM 4616 C CA . SER A 1 595 ? 20.256 -9.976 -34.929 1.00 70.75 595 SER A CA 1
ATOM 4617 C C . SER A 1 595 ? 21.003 -11.119 -35.606 1.00 70.75 595 SER A C 1
ATOM 4619 O O . SER A 1 595 ? 22.053 -10.904 -36.190 1.00 70.75 595 SER A O 1
ATOM 4621 N N . ALA A 1 596 ? 20.461 -12.337 -35.525 1.00 55.88 596 ALA A N 1
ATOM 4622 C CA . ALA A 1 596 ? 21.084 -13.529 -36.103 1.00 55.88 596 ALA A CA 1
ATOM 4623 C C . ALA A 1 596 ? 20.466 -13.925 -37.453 1.00 55.88 596 ALA A C 1
ATOM 4625 O O . ALA A 1 596 ? 21.055 -14.735 -38.154 1.00 55.88 596 ALA A O 1
ATOM 4626 N N . ASN A 1 597 ? 19.279 -13.405 -37.805 1.00 54.75 597 ASN A N 1
ATOM 4627 C CA . ASN A 1 597 ? 18.419 -14.001 -38.841 1.00 54.75 597 ASN A CA 1
ATOM 4628 C C . ASN A 1 597 ? 17.514 -12.999 -39.589 1.00 54.75 597 ASN A C 1
ATOM 4630 O O . ASN A 1 597 ? 16.435 -13.385 -40.032 1.00 54.75 597 ASN A O 1
ATOM 4634 N N . LEU A 1 598 ? 17.875 -11.719 -39.721 1.00 50.31 598 LEU A N 1
ATOM 4635 C CA . LEU A 1 598 ? 16.985 -10.743 -40.370 1.00 50.31 598 LEU A CA 1
ATOM 4636 C C . LEU A 1 598 ? 17.411 -10.407 -41.812 1.00 50.31 598 LEU A C 1
ATOM 4638 O O . LEU A 1 598 ? 18.409 -9.711 -41.999 1.00 50.31 598 LEU A O 1
ATOM 4642 N N . PRO A 1 599 ? 16.638 -10.826 -42.837 1.00 53.75 599 PRO A N 1
ATOM 4643 C CA . PRO A 1 599 ? 16.651 -10.188 -44.152 1.00 53.75 599 PRO A CA 1
ATOM 4644 C C . PRO A 1 599 ? 16.264 -8.703 -44.027 1.00 53.75 599 PRO A C 1
ATOM 4646 O O . PRO A 1 599 ? 15.381 -8.350 -43.238 1.00 53.75 599 PRO A O 1
ATOM 4649 N N . LYS A 1 600 ? 16.924 -7.835 -44.805 1.00 49.47 600 LYS A N 1
ATOM 4650 C CA . LYS A 1 600 ? 16.807 -6.360 -44.789 1.00 49.47 600 LYS A CA 1
ATOM 4651 C C . LYS A 1 600 ? 15.358 -5.855 -44.843 1.00 49.47 600 LYS A C 1
ATOM 4653 O O . LYS A 1 600 ? 15.024 -4.852 -44.214 1.00 49.47 600 LYS A O 1
ATOM 4658 N N . GLU A 1 601 ? 14.507 -6.549 -45.584 1.00 53.09 601 GLU A N 1
ATOM 4659 C CA . GLU A 1 601 ? 13.119 -6.190 -45.872 1.00 53.09 601 GLU A CA 1
ATOM 4660 C C . GLU A 1 601 ? 12.266 -6.213 -44.598 1.00 53.09 601 GLU A C 1
ATOM 4662 O O . GLU A 1 601 ? 11.516 -5.275 -44.333 1.00 53.09 601 GLU A O 1
ATOM 4667 N N . ASN A 1 602 ? 12.485 -7.212 -43.740 1.00 55.66 602 ASN A N 1
ATOM 4668 C CA . ASN A 1 602 ? 11.750 -7.354 -42.486 1.00 55.66 602 ASN A CA 1
ATOM 4669 C C . ASN A 1 602 ? 12.191 -6.317 -41.442 1.00 55.66 602 ASN A C 1
ATOM 4671 O O . ASN A 1 602 ? 11.389 -5.901 -40.615 1.00 55.66 602 ASN A O 1
ATOM 4675 N N . LEU A 1 603 ? 13.454 -5.879 -41.462 1.00 57.62 603 LEU A N 1
ATOM 4676 C CA . LEU A 1 603 ? 13.947 -4.847 -40.543 1.00 57.62 603 LEU A CA 1
ATOM 4677 C C . LEU A 1 603 ? 13.393 -3.464 -40.883 1.00 57.62 603 LEU A C 1
ATOM 4679 O O . LEU A 1 603 ? 12.932 -2.758 -39.990 1.00 57.62 603 LEU A O 1
ATOM 4683 N N . LYS A 1 604 ? 13.396 -3.091 -42.167 1.00 59.75 604 LYS A N 1
ATOM 4684 C CA . LYS A 1 604 ? 12.894 -1.784 -42.612 1.00 59.75 604 LYS A CA 1
ATOM 4685 C C . LYS A 1 604 ? 11.414 -1.586 -42.275 1.00 59.75 604 LYS A C 1
ATOM 4687 O O . LYS A 1 604 ? 11.024 -0.499 -41.873 1.00 59.75 604 LYS A O 1
ATOM 4692 N N . GLU A 1 605 ? 10.590 -2.621 -42.421 1.00 64.56 605 GLU A N 1
ATOM 4693 C CA . GLU A 1 605 ? 9.158 -2.534 -42.103 1.00 64.56 605 GLU A CA 1
ATOM 4694 C C . GLU A 1 605 ? 8.883 -2.444 -40.595 1.00 64.56 605 GLU A C 1
ATOM 4696 O O . GLU A 1 605 ? 7.874 -1.869 -40.177 1.00 64.56 605 GLU A O 1
ATOM 4701 N N . LYS A 1 606 ? 9.782 -3.006 -39.778 1.00 68.44 606 LYS A N 1
ATOM 4702 C CA . LYS A 1 606 ? 9.634 -3.093 -38.321 1.00 68.44 606 LYS A CA 1
ATOM 4703 C C . LYS A 1 606 ? 10.241 -1.915 -37.575 1.00 68.44 606 LYS A C 1
ATOM 4705 O O . LYS A 1 606 ? 9.777 -1.620 -36.478 1.00 68.44 606 LYS A O 1
ATOM 4710 N N . PHE A 1 607 ? 11.242 -1.245 -38.142 1.00 70.19 607 PHE A N 1
ATOM 4711 C CA . PHE A 1 607 ? 11.841 -0.046 -37.566 1.00 70.19 607 PHE A CA 1
ATOM 4712 C C . PHE A 1 607 ? 11.205 1.211 -38.149 1.00 70.19 607 PHE A C 1
ATOM 4714 O O . PHE A 1 607 ? 11.237 1.445 -39.353 1.00 70.19 607 PHE A O 1
ATOM 4721 N N . LYS A 1 608 ? 10.663 2.056 -37.276 1.00 69.25 608 LYS A N 1
ATOM 4722 C CA . LYS A 1 608 ? 10.157 3.382 -37.634 1.00 69.25 608 LYS A CA 1
ATOM 4723 C C . LYS A 1 608 ? 10.892 4.418 -36.805 1.00 69.25 608 LYS A C 1
ATOM 4725 O O . LYS A 1 608 ? 11.018 4.251 -35.589 1.00 69.25 608 LYS A O 1
ATOM 4730 N N . GLY A 1 609 ? 11.348 5.491 -37.441 1.00 65.00 609 GLY A N 1
ATOM 4731 C CA . GLY A 1 609 ? 11.873 6.622 -36.698 1.00 65.00 609 GLY A CA 1
ATOM 4732 C C . GLY A 1 609 ? 11.738 7.955 -37.408 1.00 65.00 609 GLY A C 1
ATOM 4733 O O . GLY A 1 609 ? 11.868 8.054 -38.622 1.00 65.00 609 GLY A O 1
ATOM 4734 N N . GLU A 1 610 ? 11.445 8.975 -36.616 1.00 63.66 610 GLU A N 1
ATOM 4735 C CA . GLU A 1 610 ? 11.282 10.362 -37.042 1.00 63.66 610 GLU A CA 1
ATOM 4736 C C . GLU A 1 610 ? 11.945 11.266 -35.992 1.00 63.66 610 GLU A C 1
ATOM 4738 O O . GLU A 1 610 ? 12.067 10.889 -34.826 1.00 63.66 610 GLU A O 1
ATOM 4743 N N . GLY A 1 611 ? 12.426 12.447 -36.391 1.00 58.03 611 GLY A N 1
ATOM 4744 C CA . GLY A 1 611 ? 12.925 13.457 -35.444 1.00 58.03 611 GLY A CA 1
ATOM 4745 C C . GLY A 1 611 ? 14.185 13.086 -34.645 1.00 58.03 611 GLY A C 1
ATOM 4746 O O . GLY A 1 611 ? 14.430 13.679 -33.599 1.00 58.03 611 GLY A O 1
ATOM 4747 N N . ILE A 1 612 ? 14.986 12.117 -35.094 1.00 62.25 612 ILE A N 1
ATOM 4748 C CA . ILE A 1 612 ? 16.290 11.800 -34.490 1.00 62.25 612 ILE A CA 1
ATOM 4749 C C . ILE A 1 612 ? 17.346 12.726 -35.125 1.00 62.25 612 ILE A C 1
ATOM 4751 O O . ILE A 1 612 ? 17.429 12.754 -36.353 1.00 62.25 612 ILE A O 1
ATOM 4755 N N . PRO A 1 613 ? 18.150 13.492 -34.357 1.00 54.22 613 PRO A N 1
ATOM 4756 C CA . PRO A 1 613 ? 19.200 14.339 -34.919 1.00 54.22 613 PRO A CA 1
ATOM 4757 C C . PRO A 1 613 ? 20.205 13.509 -35.730 1.00 54.22 613 PRO A C 1
ATOM 4759 O O . PRO A 1 613 ? 20.860 12.614 -35.194 1.00 54.22 613 PRO A O 1
ATOM 4762 N N . TYR A 1 614 ? 20.320 13.813 -37.022 1.00 52.34 614 TYR A N 1
ATOM 4763 C CA . TYR A 1 614 ? 21.277 13.187 -37.929 1.00 52.34 614 TYR A CA 1
ATOM 4764 C C . TYR A 1 614 ? 22.628 13.893 -37.797 1.00 52.34 614 TYR A C 1
ATOM 4766 O O . TYR A 1 614 ? 22.779 15.032 -38.234 1.00 52.34 614 TYR A O 1
ATOM 4774 N N . ALA A 1 615 ? 23.620 13.228 -37.212 1.00 42.00 615 ALA A N 1
ATOM 4775 C CA . ALA A 1 615 ? 25.003 13.519 -37.555 1.00 42.00 615 ALA A CA 1
ATOM 4776 C C . ALA A 1 615 ? 25.353 12.576 -38.708 1.00 42.00 615 ALA A C 1
ATOM 4778 O O . ALA A 1 615 ? 25.517 11.383 -38.483 1.00 42.00 615 ALA A O 1
ATOM 4779 N N . GLU A 1 616 ? 25.405 13.056 -39.950 1.00 42.97 616 GLU A N 1
ATOM 4780 C CA . GLU A 1 616 ? 26.085 12.277 -40.986 1.00 42.97 616 GLU A CA 1
ATOM 4781 C C . GLU A 1 616 ? 27.593 12.264 -40.680 1.00 42.97 616 GLU A C 1
ATOM 4783 O O . GLU A 1 616 ? 28.143 13.312 -40.329 1.00 42.97 616 GLU A O 1
ATOM 4788 N N . PRO A 1 617 ? 28.270 11.101 -40.768 1.00 42.31 617 PRO A N 1
ATOM 4789 C CA . PRO A 1 617 ? 27.767 9.805 -41.247 1.00 42.31 617 PRO A CA 1
ATOM 4790 C C . PRO A 1 617 ? 27.260 8.855 -40.133 1.00 42.31 617 PRO A C 1
ATOM 4792 O O . PRO A 1 617 ? 26.786 7.756 -40.424 1.00 42.31 617 PRO A O 1
ATOM 4795 N N . ASN A 1 618 ? 27.322 9.269 -38.866 1.00 49.09 618 ASN A N 1
ATOM 4796 C CA . ASN A 1 618 ? 27.067 8.443 -37.686 1.00 49.09 618 ASN A CA 1
ATOM 4797 C C . ASN A 1 618 ? 25.716 8.757 -37.026 1.00 49.09 618 ASN A C 1
ATOM 4799 O O . ASN A 1 618 ? 25.659 9.415 -35.985 1.00 49.09 618 ASN A O 1
ATOM 4803 N N . ILE A 1 619 ? 24.615 8.198 -37.542 1.00 53.34 619 ILE A N 1
ATOM 4804 C CA . ILE A 1 619 ? 23.511 7.915 -36.614 1.00 53.34 619 ILE A CA 1
ATOM 4805 C C . ILE A 1 619 ? 23.980 6.734 -35.748 1.00 53.34 619 ILE A C 1
ATOM 4807 O O . ILE A 1 619 ? 24.440 5.737 -36.303 1.00 53.34 619 ILE A O 1
ATOM 4811 N N . PRO A 1 620 ? 23.852 6.797 -34.417 1.00 56.78 620 PRO A N 1
ATOM 4812 C CA . PRO A 1 620 ? 24.425 5.839 -33.469 1.00 56.78 620 PRO A CA 1
ATOM 4813 C C . PRO A 1 620 ? 24.048 4.351 -33.553 1.00 56.78 620 PRO A C 1
ATOM 4815 O O . PRO A 1 620 ? 24.370 3.619 -32.618 1.00 56.78 620 PRO A O 1
ATOM 4818 N N . PHE A 1 621 ? 23.320 3.912 -34.576 1.00 65.69 621 PHE A N 1
ATOM 4819 C CA . PHE A 1 621 ? 22.793 2.557 -34.687 1.00 65.69 621 PHE A CA 1
ATOM 4820 C C . PHE A 1 621 ? 23.803 1.649 -35.380 1.00 65.69 621 PHE A C 1
ATOM 4822 O O . PHE A 1 621 ? 23.981 1.718 -36.596 1.00 65.69 621 PHE A O 1
ATOM 4829 N N . VAL A 1 622 ? 24.417 0.762 -34.610 1.00 70.38 622 VAL A N 1
ATOM 4830 C CA . VAL A 1 622 ? 25.298 -0.293 -35.114 1.00 70.38 622 VAL A CA 1
ATOM 4831 C C . VAL A 1 622 ? 24.609 -1.629 -34.914 1.00 70.38 622 VAL A C 1
ATOM 4833 O O . VAL A 1 622 ? 23.925 -1.837 -33.917 1.00 70.38 622 VAL A O 1
ATOM 4836 N N . GLY A 1 623 ? 24.754 -2.542 -35.859 1.00 71.69 623 GLY A N 1
ATOM 4837 C CA . GLY A 1 623 ? 24.256 -3.899 -35.709 1.00 71.69 623 GLY A CA 1
ATOM 4838 C C . GLY A 1 623 ? 25.251 -4.934 -36.169 1.00 71.69 623 GLY A C 1
ATOM 4839 O O . GLY A 1 623 ? 26.359 -4.601 -36.577 1.00 71.69 623 GLY A O 1
ATOM 4840 N N . ILE A 1 624 ? 24.833 -6.192 -36.097 1.00 67.25 624 ILE A N 1
ATOM 4841 C CA . ILE A 1 624 ? 25.568 -7.320 -36.660 1.00 67.25 624 ILE A CA 1
ATOM 4842 C C . ILE A 1 624 ? 24.758 -7.923 -37.803 1.00 67.25 624 ILE A C 1
ATOM 4844 O O . ILE A 1 624 ? 23.558 -8.159 -37.647 1.00 67.25 624 ILE A O 1
ATOM 4848 N N . ASP A 1 625 ? 25.412 -8.153 -38.941 1.00 60.41 625 ASP A N 1
ATOM 4849 C CA . ASP A 1 625 ? 24.825 -8.872 -40.069 1.00 60.41 625 ASP A CA 1
ATOM 4850 C C . ASP A 1 625 ? 24.892 -10.406 -39.913 1.00 60.41 625 ASP A C 1
ATOM 4852 O O . ASP A 1 625 ? 25.477 -10.953 -38.979 1.00 60.41 625 ASP A O 1
ATOM 4856 N N . PHE A 1 626 ? 24.323 -11.133 -40.879 1.00 57.78 626 PHE A N 1
ATOM 4857 C CA . PHE A 1 626 ? 24.351 -12.602 -40.908 1.00 57.78 626 PHE A CA 1
ATOM 4858 C C . PHE A 1 626 ? 25.765 -13.204 -41.043 1.00 57.78 626 PHE A C 1
ATOM 4860 O O . PHE A 1 626 ? 25.934 -14.411 -40.874 1.00 57.78 626 PHE A O 1
ATOM 4867 N N . ARG A 1 627 ? 26.781 -12.391 -41.365 1.00 57.50 627 ARG A N 1
ATOM 4868 C CA . ARG A 1 627 ? 28.199 -12.773 -41.453 1.00 57.50 627 ARG A CA 1
ATOM 4869 C C . ARG A 1 627 ? 28.985 -12.378 -40.198 1.00 57.50 627 ARG A C 1
ATOM 4871 O O . ARG A 1 627 ? 30.208 -12.492 -40.203 1.00 57.50 627 ARG A O 1
ATOM 4878 N N . ASN A 1 628 ? 28.310 -11.956 -39.128 1.00 63.59 628 ASN A N 1
ATOM 4879 C CA . ASN A 1 628 ? 28.914 -11.441 -37.900 1.00 63.59 628 ASN A CA 1
ATOM 4880 C C . ASN A 1 628 ? 29.755 -10.158 -38.077 1.00 63.59 628 ASN A C 1
ATOM 4882 O O . ASN A 1 628 ? 30.606 -9.867 -37.236 1.00 63.59 628 ASN A O 1
ATOM 4886 N N . ARG A 1 629 ? 29.522 -9.371 -39.134 1.00 65.56 629 ARG A N 1
ATOM 4887 C CA . ARG A 1 629 ? 30.186 -8.077 -39.352 1.00 65.56 629 ARG A CA 1
ATOM 4888 C C . ARG A 1 629 ? 29.385 -6.940 -38.725 1.00 65.56 629 ARG A C 1
ATOM 4890 O O . ARG A 1 629 ? 28.154 -6.946 -38.783 1.00 65.56 629 ARG A O 1
ATOM 4897 N N . LEU A 1 630 ? 30.086 -5.958 -38.151 1.00 68.31 630 LEU A N 1
ATOM 4898 C CA . LEU A 1 630 ? 29.469 -4.706 -37.717 1.00 68.31 630 LEU A CA 1
ATOM 4899 C C . LEU A 1 630 ? 28.972 -3.917 -38.930 1.00 68.31 630 LEU A C 1
ATOM 4901 O O . LEU A 1 630 ? 29.677 -3.810 -39.932 1.00 68.31 630 LEU A O 1
ATOM 4905 N N . VAL A 1 631 ? 27.758 -3.379 -38.827 1.00 65.69 631 VAL A N 1
ATOM 4906 C CA . VAL A 1 631 ? 27.117 -2.594 -39.888 1.00 65.69 631 VAL A CA 1
ATOM 4907 C C . VAL A 1 631 ? 26.434 -1.353 -39.320 1.00 65.69 631 VAL A C 1
ATOM 4909 O O . VAL A 1 631 ? 25.761 -1.418 -38.288 1.00 65.69 631 VAL A O 1
ATOM 4912 N N . ALA A 1 632 ? 26.561 -0.221 -40.013 1.00 66.62 632 ALA A N 1
ATOM 4913 C CA . ALA A 1 632 ? 25.827 1.003 -39.697 1.00 66.62 632 ALA A CA 1
ATOM 4914 C C . ALA A 1 632 ? 24.346 0.852 -40.094 1.00 66.62 632 ALA A C 1
ATOM 4916 O O . ALA A 1 632 ? 23.961 1.067 -41.243 1.00 66.62 632 ALA A O 1
ATOM 4917 N N . LEU A 1 633 ? 23.491 0.478 -39.137 1.00 63.53 633 LEU A N 1
ATOM 4918 C CA . LEU A 1 633 ? 22.059 0.226 -39.365 1.00 63.53 633 LEU A CA 1
ATOM 4919 C C . LEU A 1 633 ? 21.272 1.467 -39.776 1.00 63.53 633 LEU A C 1
ATOM 4921 O O . LEU A 1 633 ? 20.233 1.365 -40.430 1.00 63.53 633 LEU A O 1
ATOM 4925 N N . SER A 1 634 ? 21.792 2.632 -39.411 1.00 57.81 634 SER A N 1
ATOM 4926 C CA . SER A 1 634 ? 21.319 3.941 -39.840 1.00 57.81 634 SER A CA 1
ATOM 4927 C C . SER A 1 634 ? 21.033 4.007 -41.341 1.00 57.81 634 SER A C 1
ATOM 4929 O O . SER A 1 634 ? 19.969 4.473 -41.736 1.00 57.81 634 SER A O 1
ATOM 4931 N N . ARG A 1 635 ? 21.923 3.439 -42.160 1.00 56.94 635 ARG A N 1
ATOM 4932 C CA . ARG A 1 635 ? 21.846 3.438 -43.628 1.00 56.94 635 ARG A CA 1
ATOM 4933 C C . ARG A 1 635 ? 20.749 2.518 -44.181 1.00 56.94 635 ARG A C 1
ATOM 4935 O O . ARG A 1 635 ? 20.300 2.697 -45.309 1.00 56.94 635 ARG A O 1
ATOM 4942 N N . PHE A 1 636 ? 20.283 1.550 -43.389 1.00 58.12 636 PHE A N 1
ATOM 4943 C CA . PHE A 1 636 ? 19.224 0.604 -43.767 1.00 58.12 636 PHE A CA 1
ATOM 4944 C C . PHE A 1 636 ? 17.835 1.080 -43.333 1.00 58.12 636 PHE A C 1
ATOM 4946 O O . PHE A 1 636 ? 16.862 0.889 -44.066 1.00 58.12 636 PHE A O 1
ATOM 4953 N N . ILE A 1 637 ? 17.751 1.677 -42.141 1.00 56.19 637 ILE A N 1
ATOM 4954 C CA . ILE A 1 637 ? 16.505 2.167 -41.535 1.00 56.19 637 ILE A CA 1
ATOM 4955 C C . ILE A 1 637 ? 16.136 3.543 -42.112 1.00 56.19 637 ILE A C 1
ATOM 4957 O O . ILE A 1 637 ? 14.966 3.806 -42.384 1.00 56.19 637 ILE A O 1
ATOM 4961 N N . PHE A 1 638 ? 17.139 4.387 -42.369 1.00 56.00 638 PHE A N 1
ATOM 4962 C CA . PHE A 1 638 ? 17.003 5.743 -42.903 1.00 56.00 638 PHE A CA 1
ATOM 4963 C C . PHE A 1 638 ? 17.893 5.882 -44.149 1.00 56.00 638 PHE A C 1
ATOM 4965 O O . PHE A 1 638 ? 18.948 6.512 -44.079 1.00 56.00 638 PHE A O 1
ATOM 4972 N N . PRO A 1 639 ? 17.542 5.227 -45.276 1.00 51.53 639 PRO A N 1
ATOM 4973 C CA . PRO A 1 639 ? 18.385 5.233 -46.466 1.00 51.53 639 PRO A CA 1
ATOM 4974 C C . PRO A 1 639 ? 18.700 6.668 -46.883 1.00 51.53 639 PRO A C 1
ATOM 4976 O O . PRO A 1 639 ? 17.781 7.467 -47.075 1.00 51.53 639 PRO A O 1
ATOM 4979 N N . ASN A 1 640 ? 19.995 6.979 -47.009 1.00 47.31 640 ASN A N 1
ATOM 4980 C CA . ASN A 1 640 ? 20.441 8.260 -47.536 1.00 47.31 640 ASN A CA 1
ATOM 4981 C C . ASN A 1 640 ? 19.882 8.389 -48.962 1.00 47.31 640 ASN A C 1
ATOM 4983 O O . ASN A 1 640 ? 20.176 7.536 -49.806 1.00 47.31 640 ASN A O 1
ATOM 4987 N N . PRO A 1 641 ? 19.050 9.400 -49.250 1.00 50.72 641 PRO A N 1
ATOM 4988 C CA . PRO A 1 641 ? 18.468 9.543 -50.572 1.00 50.72 641 PRO A CA 1
ATOM 4989 C C . PRO A 1 641 ? 19.528 9.862 -51.650 1.00 50.72 641 PRO A C 1
ATOM 4991 O O . PRO A 1 641 ? 19.245 9.663 -52.824 1.00 50.72 641 PRO A O 1
ATOM 4994 N N . SER A 1 642 ? 20.765 10.238 -51.308 1.00 54.53 642 SER A N 1
ATOM 4995 C CA . SER A 1 642 ? 21.721 10.870 -52.238 1.00 54.53 642 SER A CA 1
ATOM 4996 C C . SER A 1 642 ? 22.853 9.970 -52.777 1.00 54.53 642 SER A C 1
ATOM 4998 O O . SER A 1 642 ? 23.977 10.438 -52.938 1.00 54.53 642 SER A O 1
ATOM 5000 N N . ILE A 1 643 ? 22.614 8.683 -53.061 1.00 62.16 643 ILE A N 1
ATOM 5001 C CA . ILE A 1 643 ? 23.654 7.818 -53.665 1.00 62.16 643 ILE A CA 1
ATOM 5002 C C . ILE A 1 643 ? 23.614 7.938 -55.193 1.00 62.16 643 ILE A C 1
ATOM 5004 O O . ILE A 1 643 ? 22.745 7.348 -55.839 1.00 62.16 643 ILE A O 1
ATOM 5008 N N . SER A 1 644 ? 24.562 8.688 -55.759 1.00 68.00 644 SER A N 1
ATOM 5009 C CA . SER A 1 644 ? 24.691 8.937 -57.201 1.00 68.00 644 SER A CA 1
ATOM 5010 C C . SER A 1 644 ? 25.746 8.073 -57.901 1.00 68.00 644 SER A C 1
ATOM 5012 O O . SER A 1 644 ? 25.788 8.100 -59.126 1.00 68.00 644 SER A O 1
ATOM 5014 N N . GLU A 1 645 ? 26.564 7.285 -57.189 1.00 78.19 645 GLU A N 1
ATOM 5015 C CA . GLU A 1 645 ? 27.649 6.470 -57.769 1.00 78.19 645 GLU A CA 1
ATOM 5016 C C . GLU A 1 645 ? 27.672 5.028 -57.217 1.00 78.19 645 GLU A C 1
ATOM 5018 O O . GLU A 1 645 ? 27.458 4.820 -56.025 1.00 78.19 645 GLU A O 1
ATOM 5023 N N . ALA A 1 646 ? 27.949 4.031 -58.070 1.00 80.81 646 ALA A N 1
ATOM 5024 C CA . ALA A 1 646 ? 28.214 2.641 -57.673 1.00 80.81 646 ALA A CA 1
ATOM 5025 C C . ALA A 1 646 ? 29.324 2.005 -58.528 1.00 80.81 646 ALA A C 1
ATOM 5027 O O . ALA A 1 646 ? 29.390 2.244 -59.734 1.00 80.81 646 ALA A O 1
ATOM 5028 N N . VAL A 1 647 ? 30.168 1.160 -57.925 1.00 84.44 647 VAL A N 1
ATOM 5029 C CA . VAL A 1 647 ? 31.236 0.412 -58.619 1.00 84.44 647 VAL A CA 1
ATOM 5030 C C . VAL A 1 647 ? 30.781 -1.024 -58.881 1.00 84.44 647 VAL A C 1
ATOM 5032 O O . VAL A 1 647 ? 30.101 -1.613 -58.049 1.00 84.44 647 VAL A O 1
ATOM 5035 N N . VAL A 1 648 ? 31.157 -1.609 -60.017 1.00 86.06 648 VAL A N 1
ATOM 5036 C CA . VAL A 1 648 ? 30.782 -2.960 -60.447 1.00 86.06 648 VAL A CA 1
ATOM 5037 C C . VAL A 1 648 ? 32.026 -3.766 -60.806 1.00 86.06 648 VAL A C 1
ATOM 5039 O O . VAL A 1 648 ? 32.855 -3.329 -61.603 1.00 86.06 648 VAL A O 1
ATOM 5042 N N . ASN A 1 649 ? 32.142 -4.965 -60.244 1.00 85.69 649 ASN A N 1
ATOM 5043 C CA . ASN A 1 649 ? 33.225 -5.910 -60.481 1.00 85.69 649 ASN A CA 1
ATOM 5044 C C . ASN A 1 649 ? 32.663 -7.325 -60.321 1.00 85.69 649 ASN A C 1
ATOM 5046 O O . ASN A 1 649 ? 32.131 -7.685 -59.277 1.00 85.69 649 ASN A O 1
ATOM 5050 N N . GLU A 1 650 ? 32.777 -8.140 -61.357 1.00 84.75 650 GLU A N 1
ATOM 5051 C CA . GLU A 1 650 ? 32.226 -9.492 -61.376 1.00 84.75 650 GLU A CA 1
ATOM 5052 C C . GLU A 1 650 ? 32.895 -10.434 -60.366 1.00 84.75 650 GLU A C 1
ATOM 5054 O O . GLU A 1 650 ? 32.210 -11.207 -59.693 1.00 84.75 650 GLU A O 1
ATOM 5059 N N . THR A 1 651 ? 34.222 -10.351 -60.257 1.00 80.75 651 THR A N 1
ATOM 5060 C CA . THR A 1 651 ? 35.048 -11.280 -59.480 1.00 80.75 651 THR A CA 1
ATOM 5061 C C . THR A 1 651 ? 34.951 -10.994 -57.988 1.00 80.75 651 THR A C 1
ATOM 5063 O O . THR A 1 651 ? 34.776 -11.905 -57.180 1.00 80.75 651 THR A O 1
ATOM 5066 N N . ASN A 1 652 ? 35.084 -9.716 -57.632 1.00 76.25 652 ASN A N 1
ATOM 5067 C CA . ASN A 1 652 ? 35.174 -9.261 -56.245 1.00 76.25 652 ASN A CA 1
ATOM 5068 C C . ASN A 1 652 ? 33.850 -8.694 -55.731 1.00 76.25 652 ASN A C 1
ATOM 5070 O O . ASN A 1 652 ? 33.730 -8.398 -54.543 1.00 76.25 652 ASN A O 1
ATOM 5074 N N . GLY A 1 653 ? 32.874 -8.514 -56.620 1.00 77.00 653 GLY A N 1
ATOM 5075 C CA . GLY A 1 653 ? 31.592 -7.948 -56.266 1.00 77.00 653 GLY A CA 1
ATOM 5076 C C . GLY A 1 653 ? 30.570 -8.981 -55.833 1.00 77.00 653 GLY A C 1
ATOM 5077 O O . GLY A 1 653 ? 30.608 -10.159 -56.201 1.00 77.00 653 GLY A O 1
ATOM 5078 N N . ASN A 1 654 ? 29.603 -8.511 -55.055 1.00 77.00 654 ASN A N 1
ATOM 5079 C CA . ASN A 1 654 ? 28.457 -9.302 -54.641 1.00 77.00 654 ASN A CA 1
ATOM 5080 C C . ASN A 1 654 ? 27.173 -8.533 -54.949 1.00 77.00 654 ASN A C 1
ATOM 5082 O O . ASN A 1 654 ? 27.098 -7.334 -54.715 1.00 77.00 654 ASN A O 1
ATOM 5086 N N . ASN A 1 655 ? 26.145 -9.211 -55.459 1.00 71.94 655 ASN A N 1
ATOM 5087 C CA . ASN A 1 655 ? 24.802 -8.632 -55.544 1.00 71.94 655 ASN A CA 1
ATOM 5088 C C . ASN A 1 655 ? 24.099 -8.806 -54.199 1.00 71.94 655 ASN A C 1
ATOM 5090 O O . ASN A 1 655 ? 23.079 -9.485 -54.092 1.00 71.94 655 ASN A O 1
ATOM 5094 N N . ASP A 1 656 ? 24.706 -8.258 -53.154 1.00 62.47 656 ASP A N 1
ATOM 5095 C CA . ASP A 1 656 ? 24.111 -8.194 -51.832 1.00 62.47 656 ASP A CA 1
ATOM 5096 C C . ASP A 1 656 ? 23.783 -6.747 -51.469 1.00 62.47 656 ASP A C 1
ATOM 5098 O O . ASP A 1 656 ? 23.868 -5.816 -52.270 1.00 62.47 656 ASP A O 1
ATOM 5102 N N . VAL A 1 657 ? 23.316 -6.559 -50.247 1.00 53.97 657 VAL A N 1
ATOM 5103 C CA . VAL A 1 657 ? 22.872 -5.258 -49.757 1.00 53.97 657 VAL A CA 1
ATOM 5104 C C . VAL A 1 657 ? 24.029 -4.302 -49.434 1.00 53.97 657 VAL A C 1
ATOM 5106 O O . VAL A 1 657 ? 23.735 -3.193 -49.003 1.00 53.97 657 VAL A O 1
ATOM 5109 N N . TYR A 1 658 ? 25.291 -4.707 -49.636 1.00 55.97 658 TYR A N 1
ATOM 5110 C CA . TYR A 1 658 ? 26.500 -3.975 -49.236 1.00 55.97 658 TYR A CA 1
ATOM 5111 C C . TYR A 1 658 ? 27.305 -3.416 -50.416 1.00 55.97 658 TYR A C 1
ATOM 5113 O O . TYR A 1 658 ? 28.326 -2.764 -50.206 1.00 55.97 658 TYR A O 1
ATOM 5121 N N . CYS A 1 659 ? 26.869 -3.648 -51.656 1.00 66.75 659 CYS A N 1
ATOM 5122 C CA . CYS A 1 659 ? 27.706 -3.450 -52.840 1.00 66.75 659 CYS A CA 1
ATOM 5123 C C . CYS A 1 659 ? 27.960 -1.992 -53.286 1.00 66.75 659 CYS A C 1
ATOM 5125 O O . CYS A 1 659 ? 28.380 -1.726 -54.410 1.00 66.75 659 CYS A O 1
ATOM 5127 N N . PHE A 1 660 ? 27.695 -1.034 -52.403 1.00 62.22 660 PHE A N 1
ATOM 5128 C CA . PHE A 1 660 ? 27.814 0.401 -52.660 1.00 62.22 660 PHE A CA 1
ATOM 5129 C C . PHE A 1 660 ? 28.389 1.193 -51.473 1.00 62.22 660 PHE A C 1
ATOM 5131 O O . PHE A 1 660 ? 28.764 2.344 -51.657 1.00 62.22 660 PHE A O 1
ATOM 5138 N N . ASP A 1 661 ? 28.471 0.606 -50.271 1.00 55.41 661 ASP A N 1
ATOM 5139 C CA . ASP A 1 661 ? 28.684 1.357 -49.018 1.00 55.41 661 ASP A CA 1
ATOM 5140 C C . ASP A 1 661 ? 30.137 1.317 -48.486 1.00 55.41 661 ASP A C 1
ATOM 5142 O O . ASP A 1 661 ? 30.518 2.196 -47.715 1.00 55.41 661 ASP A O 1
ATOM 5146 N N . ASP A 1 662 ? 30.954 0.354 -48.947 1.00 52.06 662 ASP A N 1
ATOM 5147 C CA . ASP A 1 662 ? 32.326 0.085 -48.451 1.00 52.06 662 ASP A CA 1
ATOM 5148 C C . ASP A 1 662 ? 33.389 0.004 -49.575 1.00 52.06 662 ASP A C 1
ATOM 5150 O O . ASP A 1 662 ? 34.430 -0.628 -49.407 1.00 52.06 662 ASP A O 1
ATOM 5154 N N . PHE A 1 663 ? 33.112 0.530 -50.777 1.00 52.44 663 PHE A N 1
ATOM 5155 C CA . PHE A 1 663 ? 33.859 0.189 -52.010 1.00 52.44 663 PHE A CA 1
ATOM 5156 C C . PHE A 1 663 ? 33.865 -1.313 -52.339 1.00 52.44 663 PHE A C 1
ATOM 5158 O O . PHE A 1 663 ? 34.635 -1.753 -53.191 1.00 52.44 663 PHE A O 1
ATOM 5165 N N . THR A 1 664 ? 33.000 -2.116 -51.708 1.00 65.62 664 THR A N 1
ATOM 5166 C CA . THR A 1 664 ? 32.748 -3.478 -52.182 1.00 65.62 664 THR A CA 1
ATOM 5167 C C . THR A 1 664 ? 31.892 -3.355 -53.438 1.00 65.62 664 THR A C 1
ATOM 5169 O O . THR A 1 664 ? 30.768 -2.880 -53.329 1.00 65.62 664 THR A O 1
ATOM 5172 N N . PRO A 1 665 ? 32.392 -3.720 -54.622 1.00 76.81 665 PRO A N 1
ATOM 5173 C CA . PRO A 1 665 ? 31.668 -3.497 -55.865 1.00 76.81 665 PRO A CA 1
ATOM 5174 C C . PRO A 1 665 ? 30.399 -4.363 -55.965 1.00 76.81 665 PRO A C 1
ATOM 5176 O O . PRO A 1 665 ? 30.324 -5.467 -55.425 1.00 76.81 665 PRO A O 1
ATOM 5179 N N . CYS A 1 666 ? 29.390 -3.899 -56.695 1.00 83.94 666 CYS A N 1
ATOM 5180 C CA . CYS A 1 666 ? 28.274 -4.730 -57.142 1.00 83.94 666 CYS A CA 1
ATOM 5181 C C . CYS A 1 666 ? 28.758 -5.780 -58.132 1.00 83.94 666 CYS A C 1
ATOM 5183 O O . CYS A 1 666 ? 29.702 -5.560 -58.889 1.00 83.94 666 CYS A O 1
ATOM 5185 N N . LYS A 1 667 ? 28.104 -6.943 -58.151 1.00 86.88 667 LYS A N 1
ATOM 5186 C CA . LYS A 1 667 ? 28.475 -8.001 -59.096 1.00 86.88 667 LYS A CA 1
ATOM 5187 C C . LYS A 1 667 ? 27.952 -7.722 -60.509 1.00 86.88 667 LYS A C 1
ATOM 5189 O O . LYS A 1 667 ? 28.567 -8.127 -61.493 1.00 86.88 667 LYS A O 1
ATOM 5194 N N . THR A 1 668 ? 26.810 -7.042 -60.620 1.00 87.50 668 THR A N 1
ATOM 5195 C CA . THR A 1 668 ? 26.116 -6.801 -61.896 1.00 87.50 668 THR A CA 1
ATOM 5196 C C . THR A 1 668 ? 25.690 -5.351 -62.066 1.00 87.50 668 THR A C 1
ATOM 5198 O O . THR A 1 668 ? 25.355 -4.678 -61.090 1.00 87.50 668 THR A O 1
ATOM 5201 N N . VAL A 1 669 ? 25.635 -4.906 -63.320 1.00 85.31 669 VAL A N 1
ATOM 5202 C CA . VAL A 1 669 ? 25.298 -3.533 -63.714 1.00 85.31 669 VAL A CA 1
ATOM 5203 C C . VAL A 1 669 ? 23.844 -3.192 -63.383 1.00 85.31 669 VAL A C 1
ATOM 5205 O O . VAL A 1 669 ? 23.593 -2.132 -62.823 1.00 85.31 669 VAL A O 1
ATOM 5208 N N . ASP A 1 670 ? 22.894 -4.091 -63.654 1.00 81.31 670 ASP A N 1
ATOM 5209 C CA . ASP A 1 670 ? 21.472 -3.890 -63.332 1.00 81.31 670 ASP A CA 1
ATOM 5210 C C . ASP A 1 670 ? 21.242 -3.709 -61.824 1.00 81.31 670 ASP A C 1
ATOM 5212 O O . ASP A 1 670 ? 20.492 -2.831 -61.395 1.00 81.31 670 ASP A O 1
ATOM 5216 N N . TYR A 1 671 ? 21.950 -4.486 -61.003 1.00 80.25 671 TYR A N 1
ATOM 5217 C CA . TYR A 1 671 ? 21.874 -4.357 -59.553 1.00 80.25 671 TYR A CA 1
ATOM 5218 C C . TYR A 1 671 ? 22.506 -3.051 -59.049 1.00 80.25 671 TYR A C 1
ATOM 5220 O O . TYR A 1 671 ? 21.897 -2.372 -58.226 1.00 80.25 671 TYR A O 1
ATOM 5228 N N . ALA A 1 672 ? 23.668 -2.651 -59.583 1.00 79.75 672 ALA A N 1
ATOM 5229 C CA . ALA A 1 672 ? 24.294 -1.355 -59.293 1.00 79.75 672 ALA A CA 1
ATOM 5230 C C . ALA A 1 672 ? 23.376 -0.175 -59.660 1.00 79.75 672 ALA A C 1
ATOM 5232 O O . ALA A 1 672 ? 23.244 0.798 -58.917 1.00 79.75 672 ALA A O 1
ATOM 5233 N N . PHE A 1 673 ? 22.673 -0.302 -60.783 1.00 77.88 673 PHE A N 1
ATOM 5234 C CA . PHE A 1 673 ? 21.690 0.674 -61.228 1.00 77.88 673 PHE A CA 1
ATOM 5235 C C . PHE A 1 673 ? 20.473 0.739 -60.290 1.00 77.88 673 PHE A C 1
ATOM 5237 O O . PHE A 1 673 ? 20.001 1.816 -59.944 1.00 77.88 673 PHE A O 1
ATOM 5244 N N . LYS A 1 674 ? 19.998 -0.412 -59.801 1.00 74.62 674 LYS A N 1
ATOM 5245 C CA . LYS A 1 674 ? 18.886 -0.499 -58.843 1.00 74.62 674 LYS A CA 1
ATOM 5246 C C . LYS A 1 674 ? 19.201 0.126 -57.478 1.00 74.62 674 LYS A C 1
ATOM 5248 O O . LYS A 1 674 ? 18.287 0.630 -56.828 1.00 74.62 674 LYS A O 1
ATOM 5253 N N . VAL A 1 675 ? 20.450 0.044 -57.008 1.00 69.50 675 VAL A N 1
ATOM 5254 C CA . VAL A 1 675 ? 20.846 0.557 -55.680 1.00 69.50 675 VAL A CA 1
ATOM 5255 C C . VAL A 1 675 ? 21.242 2.038 -55.681 1.00 69.50 675 VAL A C 1
ATOM 5257 O O . VAL A 1 675 ? 21.261 2.646 -54.614 1.00 69.50 675 VAL A O 1
ATOM 5260 N N . THR A 1 676 ? 21.496 2.641 -56.846 1.00 70.31 676 THR A N 1
ATOM 5261 C CA . THR A 1 676 ? 21.723 4.091 -56.972 1.00 70.31 676 THR A CA 1
ATOM 5262 C C . THR A 1 676 ? 20.384 4.844 -57.003 1.00 70.31 676 THR A C 1
ATOM 5264 O O . THR A 1 676 ? 19.442 4.492 -57.718 1.00 70.31 676 THR A O 1
ATOM 5267 N N . SER A 1 677 ? 20.252 5.880 -56.174 1.00 60.44 677 SER A N 1
ATOM 5268 C CA . SER A 1 677 ? 18.995 6.606 -55.940 1.00 60.44 677 SER A CA 1
ATOM 5269 C C . SER A 1 677 ? 18.734 7.700 -56.989 1.00 60.44 677 SER A C 1
ATOM 5271 O O . SER A 1 677 ? 19.585 8.031 -57.811 1.00 60.44 677 SER A O 1
ATOM 5273 N N . THR A 1 678 ? 17.513 8.234 -56.978 1.00 51.94 678 THR A N 1
ATOM 5274 C CA . THR A 1 678 ? 16.945 9.235 -57.886 1.00 51.94 678 THR A CA 1
ATOM 5275 C C . THR A 1 678 ? 16.997 10.681 -57.351 1.00 51.94 678 THR A C 1
ATOM 5277 O O . THR A 1 678 ? 16.478 11.577 -58.005 1.00 51.94 678 THR A O 1
ATOM 5280 N N . SER A 1 679 ? 17.496 10.972 -56.145 1.00 49.72 679 SER A N 1
ATOM 5281 C CA . SER A 1 679 ? 17.265 12.310 -55.556 1.00 49.72 679 SER A CA 1
ATOM 5282 C C . SER A 1 679 ? 18.332 13.366 -55.846 1.00 49.72 679 SER A C 1
ATOM 5284 O O . SER A 1 679 ? 18.040 14.544 -55.649 1.00 49.72 679 SER A O 1
ATOM 5286 N N . ASP A 1 680 ? 19.537 12.991 -56.290 1.00 50.22 680 ASP A N 1
ATOM 5287 C CA . ASP A 1 680 ? 20.512 13.984 -56.746 1.00 50.22 680 ASP A CA 1
ATOM 5288 C C . ASP A 1 680 ? 20.141 14.391 -58.175 1.00 50.22 680 ASP A C 1
ATOM 5290 O O . ASP A 1 680 ? 20.086 13.568 -59.092 1.00 50.22 680 ASP A O 1
ATOM 5294 N N . VAL A 1 681 ? 19.769 15.657 -58.341 1.00 54.66 681 VAL A N 1
ATOM 5295 C CA . VAL A 1 681 ? 18.956 16.123 -59.477 1.00 54.66 681 VAL A CA 1
ATOM 5296 C C . VAL A 1 681 ? 19.715 16.058 -60.809 1.00 54.66 681 VAL A C 1
ATOM 5298 O O . VAL A 1 681 ? 19.102 16.210 -61.854 1.00 54.66 681 VAL A O 1
ATOM 5301 N N . ASN A 1 682 ? 21.029 15.800 -60.788 1.00 62.06 682 ASN A N 1
ATOM 5302 C CA . ASN A 1 682 ? 21.903 16.062 -61.930 1.00 62.06 682 ASN A CA 1
ATOM 5303 C C . ASN A 1 682 ? 22.574 14.820 -62.549 1.00 62.06 682 ASN A C 1
ATOM 5305 O O . ASN A 1 682 ? 22.792 14.821 -63.764 1.00 62.06 682 ASN A O 1
ATOM 5309 N N . TYR A 1 683 ? 22.913 13.760 -61.791 1.00 68.38 683 TYR A N 1
ATOM 5310 C CA . TYR A 1 683 ? 23.573 12.579 -62.382 1.00 68.38 683 TYR A CA 1
ATOM 5311 C C . TYR A 1 683 ? 23.465 11.263 -61.583 1.00 68.38 683 TYR A C 1
ATOM 5313 O O . TYR A 1 683 ? 23.366 11.263 -60.360 1.00 68.38 683 TYR A O 1
ATOM 5321 N N . ARG A 1 684 ? 23.542 10.134 -62.304 1.00 78.38 684 ARG A N 1
ATOM 5322 C CA . ARG A 1 684 ? 23.755 8.757 -61.818 1.00 78.38 684 ARG A CA 1
ATOM 5323 C C . ARG A 1 684 ? 24.992 8.181 -62.499 1.00 78.38 684 ARG A C 1
ATOM 5325 O O . ARG A 1 684 ? 25.099 8.288 -63.715 1.00 78.38 684 ARG A O 1
ATOM 5332 N N . ARG A 1 685 ? 25.901 7.548 -61.763 1.00 81.50 685 ARG A N 1
ATOM 5333 C CA . ARG A 1 685 ? 27.151 6.989 -62.283 1.00 81.50 685 ARG A CA 1
ATOM 5334 C C . ARG A 1 685 ? 27.330 5.527 -61.876 1.00 81.50 685 ARG A C 1
ATOM 5336 O O . ARG A 1 685 ? 27.261 5.177 -60.705 1.00 81.50 685 ARG A O 1
ATOM 5343 N N . VAL A 1 686 ? 27.622 4.677 -62.849 1.00 85.19 686 VAL A N 1
ATOM 5344 C CA . VAL A 1 686 ? 27.995 3.276 -62.654 1.00 85.19 686 VAL A CA 1
ATOM 5345 C C . VAL A 1 686 ? 29.409 3.084 -63.191 1.00 85.19 686 VAL A C 1
ATOM 5347 O O . VAL A 1 686 ? 29.658 3.254 -64.385 1.00 85.19 686 VAL A O 1
ATOM 5350 N N . ILE A 1 687 ? 30.348 2.758 -62.308 1.00 86.38 687 ILE A N 1
ATOM 5351 C CA . ILE A 1 687 ? 31.753 2.521 -62.642 1.00 86.38 687 ILE A CA 1
ATOM 5352 C C . ILE A 1 687 ? 31.969 1.017 -62.791 1.00 86.38 687 ILE A C 1
ATOM 5354 O O . ILE A 1 687 ? 31.689 0.275 -61.863 1.00 86.38 687 ILE A O 1
ATOM 5358 N N . ILE A 1 688 ? 32.483 0.539 -63.920 1.00 88.44 688 ILE A N 1
ATOM 5359 C CA . ILE A 1 688 ? 32.806 -0.880 -64.126 1.00 88.44 688 ILE A CA 1
ATOM 5360 C C . ILE A 1 688 ? 34.320 -1.055 -64.054 1.00 88.44 688 ILE A C 1
ATOM 5362 O O . ILE A 1 688 ? 35.021 -0.524 -64.903 1.00 88.44 688 ILE A O 1
ATOM 5366 N N . ASP A 1 689 ? 34.813 -1.799 -63.065 1.00 81.75 689 ASP A N 1
ATOM 5367 C CA . ASP A 1 689 ? 36.239 -1.889 -62.702 1.00 81.75 689 ASP A CA 1
ATOM 5368 C C . ASP A 1 689 ? 37.062 -2.859 -63.574 1.00 81.75 689 ASP A C 1
ATOM 5370 O O . ASP A 1 689 ? 38.274 -2.733 -63.714 1.00 81.75 689 ASP A O 1
ATOM 5374 N N . THR A 1 690 ? 36.440 -3.875 -64.178 1.00 81.50 690 THR A N 1
ATOM 5375 C CA . THR A 1 690 ? 37.120 -4.743 -65.166 1.00 81.50 690 THR A CA 1
ATOM 5376 C C . THR A 1 690 ? 36.109 -5.497 -66.020 1.00 81.50 690 THR A C 1
ATOM 5378 O O . THR A 1 690 ? 36.126 -5.412 -67.249 1.00 81.50 690 THR A O 1
ATOM 5381 N N . LEU A 1 691 ? 35.214 -6.230 -65.360 1.00 84.75 691 LEU A N 1
ATOM 5382 C CA . LEU A 1 691 ? 34.187 -7.070 -65.962 1.00 84.75 691 LEU A CA 1
ATOM 5383 C C . LEU A 1 691 ? 32.914 -6.947 -65.129 1.00 84.75 691 LEU A C 1
ATOM 5385 O O . LEU A 1 691 ? 32.988 -6.954 -63.903 1.00 84.75 691 LEU A O 1
ATOM 5389 N N . ALA A 1 692 ? 31.762 -6.876 -65.782 1.00 86.69 692 ALA A N 1
ATOM 5390 C CA . ALA A 1 692 ? 30.462 -6.949 -65.132 1.00 86.69 692 ALA A CA 1
ATOM 5391 C C . ALA A 1 692 ? 29.451 -7.662 -66.028 1.00 86.69 692 ALA A C 1
ATOM 5393 O O . ALA A 1 692 ? 29.606 -7.686 -67.248 1.00 86.69 692 ALA A O 1
ATOM 5394 N N . TYR A 1 693 ? 28.392 -8.202 -65.429 1.00 86.75 693 TYR A N 1
ATOM 5395 C CA . TYR A 1 693 ? 27.251 -8.717 -66.182 1.00 86.75 693 TYR A CA 1
ATOM 5396 C C . TYR A 1 693 ? 26.081 -7.741 -66.144 1.00 86.75 693 TYR A C 1
ATOM 5398 O O . TYR A 1 693 ? 25.824 -7.111 -65.117 1.00 86.75 693 TYR A O 1
ATOM 5406 N N . LEU A 1 694 ? 25.361 -7.661 -67.257 1.00 85.50 694 LEU A N 1
ATOM 5407 C CA . LEU A 1 694 ? 24.041 -7.054 -67.351 1.00 85.50 694 LEU A CA 1
ATOM 5408 C C . LEU A 1 694 ? 23.033 -8.181 -67.596 1.00 85.50 694 LEU A C 1
ATOM 5410 O O . LEU A 1 694 ? 22.955 -8.731 -68.701 1.00 85.50 694 LEU A O 1
ATOM 5414 N N . ASN A 1 695 ? 22.325 -8.576 -66.538 1.00 81.62 695 ASN A N 1
ATOM 5415 C CA . ASN A 1 695 ? 21.444 -9.750 -66.543 1.00 81.62 695 ASN A CA 1
ATOM 5416 C C . ASN A 1 695 ? 19.974 -9.391 -66.757 1.00 81.62 695 ASN A C 1
ATOM 5418 O O . ASN A 1 695 ? 19.195 -10.223 -67.221 1.00 81.62 695 ASN A O 1
ATOM 5422 N N . PHE A 1 696 ? 19.606 -8.159 -66.420 1.00 78.38 696 PHE A N 1
ATOM 5423 C CA . PHE A 1 696 ? 18.256 -7.633 -66.549 1.00 78.38 696 PHE A CA 1
ATOM 5424 C C . PHE A 1 696 ? 18.281 -6.285 -67.264 1.00 78.38 696 PHE A C 1
ATOM 5426 O O . PHE A 1 696 ? 19.332 -5.674 -67.448 1.00 78.38 696 PHE A O 1
ATOM 5433 N N . GLU A 1 697 ? 17.104 -5.857 -67.696 1.00 79.88 697 GLU A N 1
ATOM 5434 C CA . GLU A 1 697 ? 16.900 -4.583 -68.372 1.00 79.88 697 GLU A CA 1
ATOM 5435 C C . GLU A 1 697 ? 17.024 -3.397 -67.411 1.00 79.88 697 GLU A C 1
ATOM 5437 O O . GLU A 1 697 ? 16.621 -3.477 -66.248 1.00 79.88 697 GLU A O 1
ATOM 5442 N N . ILE A 1 698 ? 17.566 -2.294 -67.928 1.00 79.50 698 ILE A N 1
ATOM 5443 C CA . ILE A 1 698 ? 17.598 -0.989 -67.272 1.00 79.50 698 ILE A CA 1
ATOM 5444 C C . ILE A 1 698 ? 16.648 -0.069 -68.039 1.00 79.50 698 ILE A C 1
ATOM 5446 O O . ILE A 1 698 ? 16.899 0.254 -69.196 1.00 79.50 698 ILE A O 1
ATOM 5450 N N . ASP A 1 699 ? 15.571 0.351 -67.383 1.00 77.25 699 ASP A N 1
ATOM 5451 C CA . ASP A 1 699 ? 14.525 1.202 -67.951 1.00 77.25 699 ASP A CA 1
ATOM 5452 C C . ASP A 1 699 ? 14.446 2.518 -67.167 1.00 77.25 699 ASP A C 1
ATOM 5454 O O . ASP A 1 699 ? 14.175 2.529 -65.963 1.00 77.25 699 ASP A O 1
ATOM 5458 N N . ILE A 1 700 ? 14.716 3.626 -67.855 1.00 73.25 700 ILE A N 1
ATOM 5459 C CA . ILE A 1 700 ? 14.769 4.978 -67.304 1.00 73.25 700 ILE A CA 1
ATOM 5460 C C . ILE A 1 700 ? 13.788 5.845 -68.089 1.00 73.25 700 ILE A C 1
ATOM 5462 O O . ILE A 1 700 ? 14.164 6.608 -68.978 1.00 73.25 700 ILE A O 1
ATOM 5466 N N . ARG A 1 701 ? 12.502 5.729 -67.757 1.00 71.94 701 ARG A N 1
ATOM 5467 C CA . ARG A 1 701 ? 11.428 6.549 -68.331 1.00 71.94 701 ARG A CA 1
ATOM 5468 C C . ARG A 1 701 ? 10.913 7.560 -67.314 1.00 71.94 701 ARG A C 1
ATOM 5470 O O . ARG A 1 701 ? 10.613 7.203 -66.178 1.00 71.94 701 ARG A O 1
ATOM 5477 N N . ASN A 1 702 ? 10.727 8.808 -67.747 1.00 61.34 702 ASN A N 1
ATOM 5478 C CA . ASN A 1 702 ? 10.176 9.915 -66.947 1.00 61.34 702 ASN A CA 1
ATOM 5479 C C . ASN A 1 702 ? 11.052 10.397 -65.766 1.00 61.34 702 ASN A C 1
ATOM 5481 O O . ASN A 1 702 ? 10.533 11.007 -64.828 1.00 61.34 702 ASN A O 1
ATOM 5485 N N . GLU A 1 703 ? 12.368 10.168 -65.794 1.00 65.44 703 GLU A N 1
ATOM 5486 C CA . GLU A 1 703 ? 13.293 10.759 -64.817 1.00 65.44 703 GLU A CA 1
ATOM 5487 C C . GLU A 1 703 ? 13.742 12.153 -65.300 1.00 65.44 703 GLU A C 1
ATOM 5489 O O . GLU A 1 703 ? 14.566 12.276 -66.197 1.00 65.44 703 GLU A O 1
ATOM 5494 N N . ILE A 1 704 ? 13.167 13.222 -64.737 1.00 58.91 704 ILE A N 1
ATOM 5495 C CA . ILE A 1 704 ? 13.390 14.611 -65.186 1.00 58.91 704 ILE A CA 1
ATOM 5496 C C . ILE A 1 704 ? 14.852 15.049 -64.933 1.00 58.91 704 ILE A C 1
ATOM 5498 O O . ILE A 1 704 ? 15.305 15.021 -63.789 1.00 58.91 704 ILE A O 1
ATOM 5502 N N . GLN A 1 705 ? 15.541 15.514 -65.988 1.00 60.56 705 GLN A N 1
ATOM 5503 C CA . GLN A 1 705 ? 16.816 16.266 -65.972 1.00 60.56 705 GLN A CA 1
ATOM 5504 C C . GLN A 1 705 ? 18.073 15.553 -65.414 1.00 60.56 705 GLN A C 1
ATOM 5506 O O . GLN A 1 705 ? 18.931 16.200 -64.819 1.00 60.56 705 GLN A O 1
ATOM 5511 N N . ARG A 1 706 ? 18.266 14.245 -65.661 1.00 70.31 706 ARG A N 1
ATOM 5512 C CA . ARG A 1 706 ? 19.458 13.502 -65.181 1.00 70.31 706 ARG A CA 1
ATOM 5513 C C . ARG A 1 706 ? 20.474 13.163 -66.265 1.00 70.31 706 ARG A C 1
ATOM 5515 O O . ARG A 1 706 ? 20.109 12.935 -67.411 1.00 70.31 706 ARG A O 1
ATOM 5522 N N . THR A 1 707 ? 21.749 13.057 -65.884 1.00 77.38 707 THR A N 1
ATOM 5523 C CA . THR A 1 707 ? 22.803 12.419 -66.695 1.00 77.38 707 THR A CA 1
ATOM 5524 C C . THR A 1 707 ? 23.106 11.020 -66.168 1.00 77.38 707 THR A C 1
ATOM 5526 O O . THR A 1 707 ? 23.506 10.870 -65.018 1.00 77.38 707 THR A O 1
ATOM 5529 N N . VAL A 1 708 ? 22.958 9.991 -66.994 1.00 80.06 708 VAL A N 1
ATOM 5530 C CA . VAL A 1 708 ? 23.341 8.612 -66.673 1.00 80.06 708 VAL A CA 1
ATOM 5531 C C . VAL A 1 708 ? 24.734 8.357 -67.233 1.00 80.06 708 VAL A C 1
ATOM 5533 O O . VAL A 1 708 ? 24.938 8.464 -68.436 1.00 80.06 708 VAL A O 1
ATOM 5536 N N . ASN A 1 709 ? 25.698 8.033 -66.378 1.00 83.06 709 ASN A N 1
ATOM 5537 C CA . ASN A 1 709 ? 27.087 7.809 -66.747 1.00 83.06 709 ASN A CA 1
ATOM 5538 C C . ASN A 1 709 ? 27.484 6.348 -66.481 1.00 83.06 709 ASN A C 1
ATOM 5540 O O . ASN A 1 709 ? 27.433 5.886 -65.345 1.00 83.06 709 ASN A O 1
ATOM 5544 N N . PHE A 1 710 ? 27.929 5.641 -67.514 1.00 85.44 710 PHE A N 1
ATOM 5545 C CA . PHE A 1 710 ? 28.622 4.364 -67.394 1.00 85.44 710 PHE A CA 1
ATOM 5546 C C . PHE A 1 710 ? 30.107 4.581 -67.694 1.00 85.44 710 PHE A C 1
ATOM 5548 O O . PHE A 1 710 ? 30.479 4.878 -68.827 1.00 85.44 710 PHE A O 1
ATOM 5555 N N . THR A 1 711 ? 30.975 4.420 -66.697 1.00 86.38 711 THR A N 1
ATOM 5556 C CA . THR A 1 711 ? 32.423 4.608 -66.863 1.00 86.38 711 THR A CA 1
ATOM 5557 C C . THR A 1 711 ? 33.159 3.301 -66.625 1.00 86.38 711 THR A C 1
ATOM 5559 O O . THR A 1 711 ? 33.082 2.724 -65.549 1.00 86.38 711 THR A O 1
ATOM 5562 N N . GLY A 1 712 ? 33.926 2.840 -67.602 1.00 85.00 712 GLY A N 1
ATOM 5563 C CA . GLY A 1 712 ? 34.868 1.752 -67.422 1.00 85.00 712 GLY A CA 1
ATOM 5564 C C . GLY A 1 712 ? 36.171 2.255 -66.817 1.00 85.00 712 GLY A C 1
ATOM 5565 O O . GLY A 1 712 ? 36.821 3.157 -67.348 1.00 85.00 712 GLY A O 1
ATOM 5566 N N . TYR A 1 713 ? 36.573 1.647 -65.716 1.00 82.25 713 TYR A N 1
ATOM 5567 C CA . TYR A 1 713 ? 37.921 1.719 -65.189 1.00 82.25 713 TYR A CA 1
ATOM 5568 C C . TYR A 1 713 ? 38.565 0.360 -65.438 1.00 82.25 713 TYR A C 1
ATOM 5570 O O . TYR A 1 713 ? 37.904 -0.653 -65.296 1.00 82.25 713 TYR A O 1
ATOM 5578 N N . LYS A 1 714 ? 39.809 0.315 -65.907 1.00 79.81 714 LYS A N 1
ATOM 5579 C CA . LYS A 1 714 ? 40.548 -0.939 -66.065 1.00 79.81 714 LYS A CA 1
ATOM 5580 C C . LYS A 1 714 ? 42.025 -0.632 -65.956 1.00 79.81 714 LYS A C 1
ATOM 5582 O O . LYS A 1 714 ? 42.581 0.027 -66.832 1.00 79.81 714 LYS A O 1
ATOM 5587 N N . GLU A 1 715 ? 42.645 -1.085 -64.874 1.00 73.81 715 GLU A N 1
ATOM 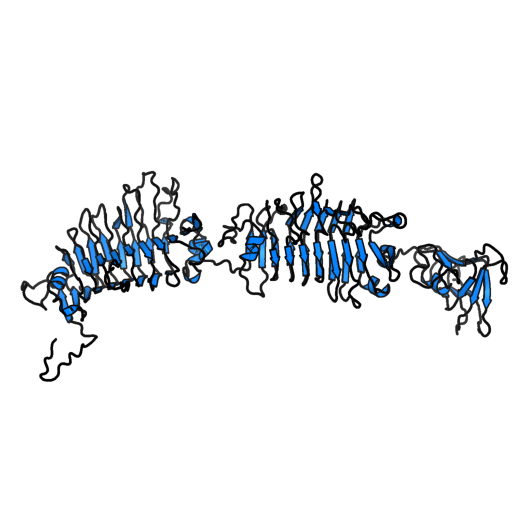5588 C CA . GLU A 1 715 ? 44.033 -0.729 -64.572 1.00 73.81 715 GLU A CA 1
ATOM 5589 C C . GLU A 1 715 ? 45.013 -1.301 -65.616 1.00 73.81 715 GLU A C 1
ATOM 5591 O O . GLU A 1 715 ? 45.956 -0.620 -66.018 1.00 73.81 715 GLU A O 1
ATOM 5596 N N . TYR A 1 716 ? 44.743 -2.510 -66.137 1.00 75.69 716 TYR A N 1
ATOM 5597 C CA . TYR A 1 716 ? 45.578 -3.176 -67.145 1.00 75.69 716 TYR A CA 1
ATOM 5598 C C . TYR A 1 716 ? 44.743 -3.839 -68.259 1.00 75.69 716 TYR A C 1
ATOM 5600 O O . TYR A 1 716 ? 43.739 -4.491 -67.967 1.00 75.69 716 TYR A O 1
ATOM 5608 N N . PRO A 1 717 ? 45.149 -3.745 -69.543 1.00 76.25 717 PRO A N 1
ATOM 5609 C CA . PRO A 1 717 ? 44.523 -4.505 -70.626 1.00 76.25 717 PRO A CA 1
ATOM 5610 C C . PRO A 1 717 ? 44.603 -6.020 -70.388 1.00 76.25 717 PRO A C 1
ATOM 5612 O O . PRO A 1 717 ? 45.650 -6.528 -69.990 1.00 76.25 717 PRO A O 1
ATOM 5615 N N . ASP A 1 718 ? 43.532 -6.748 -70.705 1.00 76.19 718 ASP A N 1
ATOM 5616 C CA . ASP A 1 718 ? 43.479 -8.216 -70.623 1.00 76.19 718 ASP A CA 1
ATOM 5617 C C . ASP A 1 718 ? 43.013 -8.839 -71.957 1.00 76.19 718 ASP A C 1
ATOM 5619 O O . ASP A 1 718 ? 42.932 -8.160 -72.987 1.00 76.19 718 ASP A O 1
ATOM 5623 N N . SER A 1 719 ? 42.693 -10.138 -71.948 1.00 76.88 719 SER A N 1
ATOM 5624 C CA . SER A 1 719 ? 42.211 -10.885 -73.120 1.00 76.88 719 SER A CA 1
ATOM 5625 C C . SER A 1 719 ? 40.902 -10.362 -73.730 1.00 76.88 719 SER A C 1
ATOM 5627 O O . SER A 1 719 ? 40.606 -10.703 -74.873 1.00 76.88 719 SER A O 1
ATOM 5629 N N . ARG A 1 720 ? 40.137 -9.526 -73.017 1.00 73.62 720 ARG A N 1
ATOM 5630 C CA . ARG A 1 720 ? 38.910 -8.860 -73.489 1.00 73.62 720 ARG A CA 1
ATOM 5631 C C . ARG A 1 720 ? 39.148 -7.431 -73.992 1.00 73.62 720 ARG A C 1
ATOM 5633 O O . ARG A 1 720 ? 38.228 -6.792 -74.493 1.00 73.62 720 ARG A O 1
ATOM 5640 N N . GLY A 1 721 ? 40.379 -6.922 -73.908 1.00 79.12 721 GLY A N 1
ATOM 5641 C CA . GLY A 1 721 ? 40.788 -5.644 -74.497 1.00 79.12 721 GLY A CA 1
ATOM 5642 C C . GLY A 1 721 ? 41.208 -4.580 -73.481 1.00 79.12 721 GLY A C 1
ATOM 5643 O O . GLY A 1 721 ? 41.412 -4.852 -72.297 1.00 79.12 721 GLY A O 1
ATOM 5644 N N . LYS A 1 722 ? 41.376 -3.344 -73.971 1.00 81.31 722 LYS A N 1
ATOM 5645 C CA . LYS A 1 722 ? 41.912 -2.197 -73.207 1.00 81.31 722 LYS A CA 1
ATOM 5646 C C . LYS A 1 722 ? 40.881 -1.485 -72.318 1.00 81.31 722 LYS A C 1
ATOM 5648 O O . LYS A 1 722 ? 41.269 -0.641 -71.524 1.00 81.31 722 LYS A O 1
ATOM 5653 N N . TYR A 1 723 ? 39.603 -1.818 -72.463 1.00 87.44 723 TYR A N 1
ATOM 5654 C CA . TYR A 1 723 ? 38.475 -1.198 -71.766 1.00 87.44 723 TYR A CA 1
ATOM 5655 C C . TYR A 1 723 ? 37.788 -2.210 -70.843 1.00 87.44 723 TYR A C 1
ATOM 5657 O O . TYR A 1 723 ? 37.938 -3.426 -71.031 1.00 87.44 723 TYR A O 1
ATOM 5665 N N . ALA A 1 724 ? 37.047 -1.725 -69.845 1.00 86.44 724 ALA A N 1
ATOM 5666 C CA . ALA A 1 724 ? 36.233 -2.600 -69.006 1.00 86.44 724 ALA A CA 1
ATOM 5667 C C . ALA A 1 724 ? 35.086 -3.203 -69.830 1.00 86.44 724 ALA A C 1
ATOM 5669 O O . ALA A 1 724 ? 34.587 -2.577 -70.764 1.00 86.44 724 ALA A O 1
ATOM 5670 N N . THR A 1 725 ? 34.704 -4.446 -69.537 1.00 88.56 725 THR A N 1
ATOM 5671 C CA . THR A 1 725 ? 33.735 -5.198 -70.347 1.00 88.56 725 THR A CA 1
ATOM 5672 C C . THR A 1 725 ? 32.424 -5.401 -69.598 1.00 88.56 725 THR A C 1
ATOM 5674 O O . THR A 1 725 ? 32.421 -5.897 -68.474 1.00 88.56 725 THR A O 1
ATOM 5677 N N . VAL A 1 726 ? 31.300 -5.076 -70.232 1.00 87.00 726 VAL A N 1
ATOM 5678 C CA . VAL A 1 726 ? 29.961 -5.458 -69.770 1.00 87.00 726 VAL A CA 1
ATOM 5679 C C . VAL A 1 726 ? 29.465 -6.607 -70.639 1.00 87.00 726 VAL A C 1
ATOM 5681 O O . VAL A 1 726 ? 29.257 -6.440 -71.841 1.00 87.00 726 VAL A O 1
ATOM 5684 N N . VAL A 1 727 ? 29.278 -7.781 -70.040 1.00 86.94 727 VAL A N 1
ATOM 5685 C CA . VAL A 1 727 ? 28.716 -8.951 -70.719 1.00 86.94 727 VAL A CA 1
ATOM 5686 C C . VAL A 1 727 ? 27.206 -8.940 -70.561 1.00 86.94 727 VAL A C 1
ATOM 5688 O O . VAL A 1 727 ? 26.667 -9.011 -69.456 1.00 86.94 727 VAL A O 1
ATOM 5691 N N . VAL A 1 728 ? 26.519 -8.870 -71.688 1.00 84.12 728 VAL A N 1
ATOM 5692 C CA . VAL A 1 728 ? 25.067 -8.899 -71.758 1.00 84.12 728 VAL A CA 1
ATOM 5693 C C . VAL A 1 728 ? 24.611 -10.351 -71.743 1.00 84.12 728 VAL A C 1
ATOM 5695 O O . VAL A 1 728 ? 24.853 -11.081 -72.703 1.00 84.12 728 VAL A O 1
ATOM 5698 N N . ASN A 1 729 ? 23.944 -10.747 -70.657 1.00 78.88 729 ASN A N 1
ATOM 5699 C CA . ASN A 1 729 ? 23.401 -12.094 -70.439 1.00 78.88 729 ASN A CA 1
ATOM 5700 C C . ASN A 1 729 ? 21.866 -12.109 -70.318 1.00 78.88 729 ASN A C 1
ATOM 5702 O O . ASN A 1 729 ? 21.271 -13.152 -70.051 1.00 78.88 729 ASN A O 1
ATOM 5706 N N . ALA A 1 730 ? 21.218 -10.961 -70.510 1.00 69.75 730 ALA A N 1
ATOM 5707 C CA . ALA A 1 730 ? 19.775 -10.828 -70.402 1.00 69.75 730 ALA A CA 1
ATOM 5708 C C . ALA A 1 730 ? 19.035 -11.510 -71.567 1.00 69.75 730 ALA A C 1
ATOM 5710 O O . ALA A 1 730 ? 19.292 -11.236 -72.740 1.00 69.75 730 ALA A O 1
ATOM 5711 N N . SER A 1 731 ? 18.043 -12.343 -71.247 1.00 64.44 731 SER A N 1
ATOM 5712 C CA . SER A 1 731 ? 17.052 -12.840 -72.206 1.00 64.44 731 SER A CA 1
ATOM 5713 C C . SER A 1 731 ? 15.847 -11.891 -72.243 1.00 64.44 731 SER A C 1
ATOM 5715 O O . SER A 1 731 ? 14.783 -12.221 -71.719 1.00 64.44 731 SER A O 1
ATOM 5717 N N . SER A 1 732 ? 16.011 -10.679 -72.778 1.00 57.84 732 SER A N 1
ATOM 5718 C CA . SER A 1 732 ? 14.891 -9.732 -72.896 1.00 57.84 732 SER A CA 1
ATOM 5719 C C . SER A 1 732 ? 14.083 -9.979 -74.178 1.00 57.84 732 SER A C 1
ATOM 5721 O O . SER A 1 732 ? 14.646 -10.304 -75.221 1.00 57.84 732 SER A O 1
ATOM 5723 N N . THR A 1 733 ? 12.757 -9.829 -74.103 1.00 57.28 733 THR A N 1
ATOM 5724 C CA . THR A 1 733 ? 11.854 -9.757 -75.270 1.00 57.28 733 THR A CA 1
ATOM 5725 C C . THR A 1 733 ? 11.606 -8.317 -75.736 1.00 57.28 733 THR A C 1
ATOM 5727 O O . THR A 1 733 ? 10.791 -8.113 -76.634 1.00 57.28 733 THR A O 1
ATOM 5730 N N . GLN A 1 734 ? 12.243 -7.327 -75.102 1.00 60.06 734 GLN A N 1
ATOM 5731 C CA . GLN A 1 734 ? 12.070 -5.902 -75.395 1.00 60.06 734 GLN A CA 1
ATOM 5732 C C . GLN A 1 734 ? 12.938 -5.421 -76.570 1.00 60.06 734 GLN A C 1
ATOM 5734 O O . GLN A 1 734 ? 13.886 -6.091 -76.985 1.00 60.06 734 GLN A O 1
ATOM 5739 N N . GLU A 1 735 ? 12.602 -4.247 -77.119 1.00 67.38 735 GLU A N 1
ATOM 5740 C CA . GLU A 1 735 ? 13.345 -3.621 -78.223 1.00 67.38 735 GLU A CA 1
ATOM 5741 C C . GLU A 1 735 ? 14.745 -3.142 -77.798 1.00 67.38 735 GLU A C 1
ATOM 5743 O O . GLU A 1 735 ? 15.660 -3.142 -78.622 1.00 67.38 735 GLU A O 1
ATOM 5748 N N . SER A 1 736 ? 14.954 -2.804 -76.522 1.00 75.38 736 SER A N 1
ATOM 5749 C CA . SER A 1 736 ? 16.245 -2.369 -75.974 1.00 75.38 736 SER A CA 1
ATOM 5750 C C . SER A 1 736 ? 16.523 -2.927 -74.583 1.00 75.38 736 SER A C 1
ATOM 5752 O O . SER A 1 736 ? 15.596 -3.218 -73.837 1.00 75.38 736 SER A O 1
ATOM 5754 N N . LEU A 1 737 ? 17.805 -3.079 -74.230 1.00 78.12 737 LEU A N 1
ATOM 5755 C CA . LEU A 1 737 ? 18.208 -3.562 -72.902 1.00 78.12 737 LEU A CA 1
ATOM 5756 C C . LEU A 1 737 ? 18.536 -2.435 -71.913 1.00 78.12 737 LEU A C 1
ATOM 5758 O O . LEU A 1 737 ? 18.364 -2.600 -70.707 1.00 78.12 737 LEU A O 1
ATOM 5762 N N . ILE A 1 738 ? 19.016 -1.307 -72.427 1.00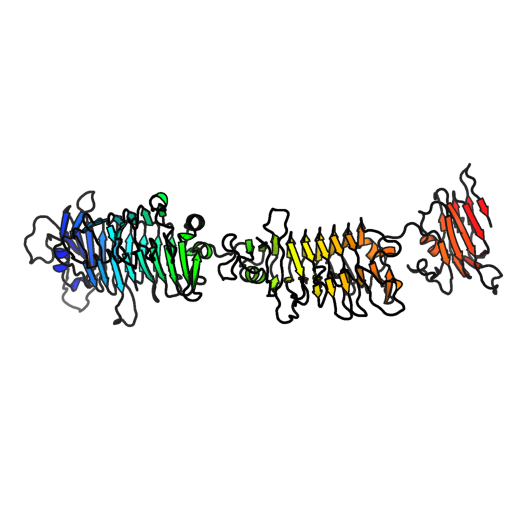 81.56 738 ILE A N 1
ATOM 5763 C CA . ILE A 1 738 ? 19.126 -0.050 -71.692 1.00 81.56 738 ILE A CA 1
ATOM 5764 C C . ILE A 1 738 ? 18.235 0.945 -72.437 1.00 81.56 738 ILE A C 1
ATOM 5766 O O . ILE A 1 738 ? 18.589 1.347 -73.544 1.00 81.56 738 ILE A O 1
ATOM 5770 N N . ASP A 1 739 ? 17.076 1.288 -71.879 1.00 81.50 739 ASP A N 1
ATOM 5771 C CA . ASP A 1 739 ? 16.167 2.300 -72.431 1.00 81.50 739 ASP A CA 1
ATOM 5772 C C . ASP A 1 739 ? 16.246 3.569 -71.580 1.00 81.50 739 ASP A C 1
ATOM 5774 O O . ASP A 1 739 ? 15.987 3.540 -70.376 1.00 81.50 739 ASP A O 1
ATOM 5778 N N . ILE A 1 740 ? 16.647 4.679 -72.195 1.00 78.44 740 ILE A N 1
ATOM 5779 C CA . ILE A 1 740 ? 16.812 5.971 -71.529 1.00 78.44 740 ILE A CA 1
ATOM 5780 C C . ILE A 1 740 ? 15.963 7.008 -72.248 1.00 78.44 740 ILE A C 1
ATOM 5782 O O . ILE A 1 740 ? 16.237 7.366 -73.395 1.00 78.44 740 ILE A O 1
ATOM 5786 N N . GLN A 1 741 ? 14.959 7.531 -71.551 1.00 79.19 741 GLN A N 1
ATOM 5787 C CA . GLN A 1 741 ? 14.069 8.561 -72.066 1.00 79.19 741 GLN A CA 1
ATOM 5788 C C . GLN A 1 741 ? 14.158 9.824 -71.214 1.00 79.19 741 GLN A C 1
ATOM 5790 O O . GLN A 1 741 ? 14.168 9.763 -69.985 1.00 79.19 741 GLN A O 1
ATOM 5795 N N . ASP A 1 742 ? 14.199 10.979 -71.872 1.00 75.75 742 ASP A N 1
ATOM 5796 C CA . ASP A 1 742 ? 14.197 12.296 -71.229 1.00 75.75 742 ASP A CA 1
ATOM 5797 C C . ASP A 1 742 ? 15.385 12.552 -70.257 1.00 75.75 742 ASP A C 1
ATOM 5799 O O . ASP A 1 742 ? 15.268 13.316 -69.299 1.00 75.75 742 ASP A O 1
ATOM 5803 N N . SER A 1 743 ? 16.549 11.932 -70.498 1.00 77.06 743 SER A N 1
ATOM 5804 C CA . SER A 1 743 ? 17.779 12.047 -69.684 1.00 77.06 743 SER A CA 1
ATOM 5805 C C . SER A 1 743 ? 19.035 12.073 -70.569 1.00 77.06 743 SER A C 1
ATOM 5807 O O . SER A 1 743 ? 19.018 11.501 -71.646 1.00 77.06 743 SER A O 1
ATOM 5809 N N . SER A 1 744 ? 20.141 12.702 -70.157 1.00 81.19 744 SER A N 1
ATOM 5810 C CA . SER A 1 744 ? 21.435 12.633 -70.872 1.00 81.19 744 SER A CA 1
ATOM 5811 C C . SER A 1 744 ? 22.165 11.311 -70.596 1.00 81.19 744 SER A C 1
ATOM 5813 O O . SER A 1 744 ? 22.010 10.738 -69.519 1.00 81.19 744 SER A O 1
ATOM 5815 N N . LEU A 1 745 ? 22.989 10.838 -71.536 1.00 83.25 745 LEU A N 1
ATOM 5816 C CA . LEU A 1 745 ? 23.748 9.584 -71.423 1.00 83.25 745 LEU A CA 1
ATOM 5817 C C . LEU A 1 745 ? 25.236 9.813 -71.718 1.00 83.25 745 LEU A C 1
ATOM 5819 O O . LEU A 1 745 ? 25.600 10.359 -72.759 1.00 83.25 745 LEU A O 1
ATOM 5823 N N . GLU A 1 746 ? 26.101 9.331 -70.832 1.00 85.50 746 GLU A N 1
ATOM 5824 C CA . GLU A 1 746 ? 27.548 9.280 -71.017 1.00 85.50 746 GLU A CA 1
ATOM 5825 C C . GLU A 1 746 ? 28.053 7.838 -70.844 1.00 85.50 746 GLU A C 1
ATOM 5827 O O . GLU A 1 746 ? 27.774 7.183 -69.846 1.00 85.50 746 GLU A O 1
ATOM 5832 N N . ILE A 1 747 ? 28.794 7.325 -71.820 1.00 85.38 747 ILE A N 1
ATOM 5833 C CA . ILE A 1 747 ? 29.459 6.021 -71.780 1.00 85.38 747 ILE A CA 1
ATOM 5834 C C . ILE A 1 747 ? 30.933 6.283 -72.051 1.00 85.38 747 ILE A C 1
ATOM 5836 O O . ILE A 1 747 ? 31.270 6.898 -73.053 1.00 85.38 747 ILE A O 1
ATOM 5840 N N . LEU A 1 748 ? 31.821 5.852 -71.159 1.00 87.31 748 LEU A N 1
ATOM 5841 C CA . LEU A 1 748 ? 33.259 6.089 -71.284 1.00 87.31 748 LEU A CA 1
ATOM 5842 C C . LEU A 1 748 ? 34.025 4.800 -71.028 1.00 87.31 748 LEU A C 1
ATOM 5844 O O . LEU A 1 748 ? 33.756 4.125 -70.044 1.00 87.31 748 LEU A O 1
ATOM 5848 N N . ASN A 1 749 ? 35.038 4.499 -71.845 1.00 86.94 749 ASN A N 1
ATOM 5849 C CA . ASN A 1 749 ? 36.003 3.413 -71.604 1.00 86.94 749 ASN A CA 1
ATOM 5850 C C . ASN A 1 749 ? 35.377 2.016 -71.390 1.00 86.94 749 ASN A C 1
ATOM 5852 O O . ASN A 1 749 ? 35.885 1.224 -70.590 1.00 86.94 749 ASN A O 1
ATOM 5856 N N . LEU A 1 750 ? 34.298 1.699 -72.115 1.00 86.88 750 LEU A N 1
ATOM 5857 C CA . LEU A 1 750 ? 33.571 0.429 -72.010 1.00 86.88 750 LEU A CA 1
ATOM 5858 C C . LEU A 1 750 ? 33.508 -0.336 -73.332 1.00 86.88 750 LEU A C 1
ATOM 5860 O O . LEU A 1 750 ? 33.380 0.247 -74.405 1.00 86.88 750 LEU A O 1
ATOM 5864 N N . THR A 1 751 ? 33.517 -1.662 -73.223 1.00 88.19 751 THR A N 1
ATOM 5865 C CA . THR A 1 751 ? 33.177 -2.604 -74.292 1.00 88.19 751 THR A CA 1
ATOM 5866 C C . THR A 1 751 ? 31.940 -3.393 -73.874 1.00 88.19 751 THR A C 1
ATOM 5868 O O . THR A 1 751 ? 31.886 -3.905 -72.758 1.00 88.19 751 THR A O 1
ATOM 5871 N N . PHE A 1 752 ? 30.968 -3.551 -74.770 1.00 86.06 752 PHE A N 1
ATOM 5872 C CA . PHE A 1 752 ? 29.837 -4.454 -74.556 1.00 86.06 752 PHE A CA 1
ATOM 5873 C C . PHE A 1 752 ? 30.044 -5.757 -75.327 1.00 86.06 752 PHE A C 1
ATOM 5875 O O . PHE A 1 752 ? 30.301 -5.740 -76.531 1.00 86.06 752 PHE A O 1
ATOM 5882 N N . GLU A 1 753 ? 29.913 -6.886 -74.637 1.00 87.25 753 GLU A N 1
ATOM 5883 C CA . GLU A 1 753 ? 29.982 -8.226 -75.221 1.00 87.25 753 GLU A CA 1
ATOM 5884 C C . GLU A 1 753 ? 28.597 -8.871 -75.147 1.00 87.25 753 GLU A C 1
ATOM 5886 O O . GLU A 1 753 ? 28.037 -9.034 -74.064 1.00 87.25 753 GLU A O 1
ATOM 5891 N N . ILE A 1 754 ? 28.023 -9.224 -76.298 1.00 82.25 754 ILE A N 1
ATOM 5892 C CA . ILE A 1 754 ? 26.678 -9.804 -76.371 1.00 82.25 754 ILE A CA 1
ATOM 5893 C C . ILE A 1 754 ? 26.790 -11.330 -76.378 1.00 82.25 754 ILE A C 1
ATOM 5895 O O . ILE A 1 754 ? 27.409 -11.905 -77.275 1.00 82.25 754 ILE A O 1
ATOM 5899 N N . GLY A 1 755 ? 26.176 -11.983 -75.386 1.00 71.56 755 GLY A N 1
ATOM 5900 C CA . GLY A 1 755 ? 26.164 -13.438 -75.261 1.00 71.56 755 GLY A CA 1
ATOM 5901 C C . GLY A 1 755 ? 25.561 -14.160 -76.475 1.00 71.56 755 GLY A C 1
ATOM 5902 O O . GLY A 1 755 ? 24.644 -13.677 -77.146 1.00 71.56 755 GLY A O 1
ATOM 5903 N N . HIS A 1 756 ? 26.072 -15.358 -76.768 1.00 67.25 756 HIS A N 1
ATOM 5904 C CA . HIS A 1 756 ? 25.648 -16.144 -77.926 1.00 67.25 756 HIS A CA 1
ATOM 5905 C C . HIS A 1 756 ? 24.168 -16.559 -77.812 1.00 67.25 756 HIS A C 1
ATOM 5907 O O . HIS A 1 756 ? 23.765 -17.191 -76.841 1.00 67.25 756 HIS A O 1
ATOM 5913 N N . GLY A 1 757 ? 23.361 -16.246 -78.835 1.00 67.25 757 GLY A N 1
ATOM 5914 C CA . GLY A 1 757 ? 21.940 -16.629 -78.893 1.00 67.25 757 GLY A CA 1
ATOM 5915 C C . GLY A 1 757 ? 20.966 -15.578 -78.349 1.00 67.25 757 GLY A C 1
ATOM 5916 O O . GLY A 1 757 ? 19.756 -15.793 -78.402 1.00 67.25 757 GLY A O 1
ATOM 5917 N N . ILE A 1 758 ? 21.472 -14.431 -77.893 1.00 70.69 758 ILE A N 1
ATOM 5918 C CA . ILE A 1 758 ? 20.663 -13.282 -77.486 1.00 70.69 758 ILE A CA 1
ATOM 5919 C C . ILE A 1 758 ? 20.161 -12.540 -78.738 1.00 70.69 758 ILE A C 1
ATOM 5921 O O . ILE A 1 758 ? 20.950 -12.147 -79.597 1.00 70.69 758 ILE A O 1
ATOM 5925 N N . LYS A 1 759 ? 18.838 -12.358 -78.856 1.00 68.81 759 LYS A N 1
ATOM 5926 C CA . LYS A 1 759 ? 18.202 -11.536 -79.900 1.00 68.81 759 LYS A CA 1
ATOM 5927 C C . LYS A 1 759 ? 17.850 -10.173 -79.306 1.00 68.81 759 LYS A C 1
ATOM 5929 O O . LYS A 1 759 ? 16.935 -10.096 -78.499 1.00 68.81 759 LYS A O 1
ATOM 5934 N N . LEU A 1 760 ? 18.560 -9.125 -79.714 1.00 68.56 760 LEU A N 1
ATOM 5935 C CA . LEU A 1 760 ? 18.304 -7.738 -79.312 1.00 68.56 760 LEU A CA 1
ATOM 5936 C C . LEU A 1 760 ? 18.062 -6.894 -80.564 1.00 68.56 760 LEU A C 1
ATOM 5938 O O . LEU A 1 760 ? 18.771 -7.074 -81.556 1.00 68.56 760 LEU A O 1
ATOM 5942 N N . TYR A 1 761 ? 17.086 -5.984 -80.518 1.00 70.69 761 TYR A N 1
ATOM 5943 C CA . TYR A 1 761 ? 16.893 -4.993 -81.582 1.00 70.69 761 TYR A CA 1
ATOM 5944 C C . TYR A 1 761 ? 17.860 -3.816 -81.403 1.00 70.69 761 TYR A C 1
ATOM 5946 O O . TYR A 1 761 ? 18.556 -3.457 -82.348 1.00 70.69 761 TYR A O 1
ATOM 5954 N N . ASN A 1 762 ? 17.984 -3.297 -80.179 1.00 77.25 762 ASN A N 1
ATOM 5955 C CA . ASN A 1 762 ? 18.960 -2.290 -79.772 1.00 77.25 762 ASN A CA 1
ATOM 5956 C C . ASN A 1 762 ? 19.638 -2.718 -78.459 1.00 77.25 762 ASN A C 1
ATOM 5958 O O . ASN A 1 762 ? 19.000 -3.265 -77.564 1.00 77.25 762 ASN A O 1
ATOM 5962 N N . LEU A 1 763 ? 20.941 -2.466 -78.306 1.00 76.81 763 LEU A N 1
ATOM 5963 C CA . LEU A 1 763 ? 21.605 -2.643 -77.007 1.00 76.81 763 LEU A CA 1
ATOM 5964 C C . LEU A 1 763 ? 21.247 -1.491 -76.057 1.00 76.81 763 LEU A C 1
ATOM 5966 O O . LEU A 1 763 ? 20.918 -1.717 -74.895 1.00 76.81 763 LEU A O 1
ATOM 5970 N N . ILE A 1 764 ? 21.277 -0.270 -76.590 1.00 82.56 764 ILE A N 1
ATOM 5971 C CA . ILE A 1 764 ? 20.932 0.968 -75.897 1.00 82.56 764 ILE A CA 1
ATOM 5972 C C . ILE A 1 764 ? 19.966 1.737 -76.793 1.00 82.56 764 ILE A C 1
ATOM 5974 O O . ILE A 1 764 ? 20.264 1.953 -77.968 1.00 82.56 764 ILE A O 1
ATOM 5978 N N . HIS A 1 765 ? 18.824 2.129 -76.244 1.00 83.75 765 HIS A N 1
ATOM 5979 C CA . HIS A 1 765 ? 17.891 3.065 -76.852 1.00 83.75 765 HIS A CA 1
ATOM 5980 C C . HIS A 1 765 ? 17.900 4.352 -76.029 1.00 83.75 765 HIS A C 1
ATOM 5982 O O . HIS A 1 765 ? 17.844 4.323 -74.801 1.00 83.75 765 HIS A O 1
ATOM 5988 N N . HIS A 1 766 ? 18.035 5.482 -76.717 1.00 82.06 766 HIS A N 1
ATOM 5989 C CA . HIS A 1 766 ? 18.038 6.804 -76.108 1.00 82.06 766 HIS A CA 1
ATOM 5990 C C . HIS A 1 766 ? 17.106 7.713 -76.905 1.00 82.06 766 HIS A C 1
ATOM 5992 O O . HIS A 1 766 ? 17.252 7.824 -78.124 1.00 82.06 766 HIS A O 1
ATOM 5998 N N . SER A 1 767 ? 16.146 8.343 -76.230 1.00 77.62 767 SER A N 1
ATOM 5999 C CA . SER A 1 767 ? 15.207 9.286 -76.846 1.00 77.62 767 SER A CA 1
ATOM 6000 C C . SER A 1 767 ? 14.972 10.492 -75.940 1.00 77.62 767 SER A C 1
ATOM 6002 O O . SER A 1 767 ? 14.817 10.327 -74.732 1.00 77.62 767 SER A O 1
ATOM 6004 N N . GLY A 1 768 ? 14.910 11.698 -76.507 1.00 66.12 768 GLY A N 1
ATOM 6005 C CA . GLY A 1 768 ? 14.712 12.928 -75.736 1.00 66.12 768 GLY A CA 1
ATOM 6006 C C . GLY A 1 768 ? 13.394 13.646 -76.001 1.00 66.12 768 GLY A C 1
ATOM 6007 O O . GLY A 1 768 ? 12.745 13.427 -77.025 1.00 66.12 768 GLY A O 1
ATOM 6008 N N . ARG A 1 769 ? 13.033 14.550 -75.084 1.00 62.53 769 ARG A N 1
ATOM 6009 C CA . ARG A 1 769 ? 11.901 15.477 -75.202 1.00 62.53 769 ARG A CA 1
ATOM 6010 C C . ARG A 1 769 ? 12.249 16.620 -76.146 1.00 62.53 769 ARG A C 1
ATOM 6012 O O . ARG A 1 769 ? 13.297 17.250 -75.997 1.00 62.53 769 ARG A O 1
ATOM 6019 N N . ASP A 1 770 ? 11.340 16.939 -77.064 1.00 53.78 770 ASP A N 1
ATOM 6020 C CA . ASP A 1 770 ? 11.461 18.108 -77.939 1.00 53.78 770 ASP A CA 1
ATOM 6021 C C . ASP A 1 770 ? 11.742 19.384 -77.117 1.00 53.78 770 ASP A C 1
ATOM 6023 O O . ASP A 1 770 ? 10.907 19.828 -76.329 1.00 53.78 770 ASP A O 1
ATOM 6027 N N . GLY A 1 771 ? 12.920 19.989 -77.316 1.00 54.81 771 GLY A N 1
ATOM 6028 C CA . GLY A 1 771 ? 13.276 21.304 -76.767 1.00 54.81 771 GLY A CA 1
ATOM 6029 C C . GLY A 1 771 ? 14.239 21.337 -75.571 1.00 54.81 771 GLY A C 1
ATOM 6030 O O . GLY A 1 771 ? 14.626 22.436 -75.179 1.00 54.81 771 GLY A O 1
ATOM 6031 N N . GLU A 1 772 ? 14.684 20.201 -75.022 1.00 56.34 772 GLU A N 1
ATOM 6032 C CA . GLU A 1 772 ? 15.759 20.164 -74.011 1.00 56.34 772 GLU A CA 1
ATOM 6033 C C . GLU A 1 772 ? 17.103 19.717 -74.624 1.00 56.34 772 GLU A C 1
ATOM 6035 O O . GLU A 1 772 ? 17.162 18.773 -75.410 1.00 56.34 772 GLU A O 1
ATOM 6040 N N . HIS A 1 773 ? 18.210 20.389 -74.270 1.00 56.06 773 HIS A N 1
ATOM 6041 C CA . HIS A 1 773 ? 19.569 20.006 -74.684 1.00 56.06 773 HIS A CA 1
ATOM 6042 C C . HIS A 1 773 ? 20.029 18.743 -73.938 1.00 56.06 773 HIS A C 1
ATOM 6044 O O . HIS A 1 773 ? 20.779 18.814 -72.968 1.00 56.06 773 HIS A O 1
ATOM 6050 N N . GLN A 1 774 ? 19.554 17.581 -74.377 1.00 65.69 774 GLN A N 1
ATOM 6051 C CA . GLN A 1 774 ? 20.023 16.281 -73.901 1.00 65.69 774 GLN A CA 1
ATOM 6052 C C . GLN A 1 774 ? 21.205 15.828 -74.762 1.00 65.69 774 GLN A C 1
ATOM 6054 O O . GLN A 1 774 ? 21.175 15.943 -75.989 1.00 65.69 774 GLN A O 1
ATOM 6059 N N . HIS A 1 775 ? 22.268 15.339 -74.123 1.00 67.44 775 HIS A N 1
ATOM 6060 C CA . HIS A 1 775 ? 23.501 14.956 -74.807 1.00 67.44 775 HIS A CA 1
ATOM 6061 C C . HIS A 1 775 ? 23.772 13.459 -74.662 1.00 67.44 775 HIS A C 1
ATOM 6063 O O . HIS A 1 775 ? 23.631 12.894 -73.578 1.00 67.44 775 HIS A O 1
ATOM 6069 N N . VAL A 1 776 ? 24.200 12.839 -75.765 1.00 70.69 776 VAL A N 1
ATOM 6070 C CA . VAL A 1 776 ? 24.771 11.489 -75.789 1.00 70.69 776 VAL A CA 1
ATOM 6071 C C . VAL A 1 776 ? 26.264 11.616 -76.061 1.00 70.69 776 VAL A C 1
ATOM 6073 O O . VAL A 1 776 ? 26.665 12.197 -77.072 1.00 70.69 776 VAL A O 1
ATOM 6076 N N . LYS A 1 777 ? 27.087 11.081 -75.161 1.00 72.81 777 LYS A N 1
ATOM 6077 C CA . LYS A 1 777 ? 28.542 10.992 -75.310 1.00 72.81 777 LYS A CA 1
ATOM 6078 C C . LYS A 1 777 ? 28.955 9.531 -75.144 1.00 72.81 777 LYS A C 1
ATOM 6080 O O . LYS A 1 777 ? 28.727 8.968 -74.081 1.00 72.81 777 LYS A O 1
ATOM 6085 N N . ILE A 1 778 ? 29.515 8.929 -76.192 1.00 74.25 778 ILE A N 1
ATOM 6086 C CA . ILE A 1 778 ? 30.001 7.536 -76.225 1.00 74.25 778 ILE A CA 1
ATOM 6087 C C . ILE A 1 778 ? 31.477 7.545 -76.607 1.00 74.25 778 ILE A C 1
ATOM 6089 O O . ILE A 1 778 ? 31.822 8.344 -77.513 1.00 74.25 778 ILE A O 1
#

Foldseek 3Di:
DDDDDPDDPDDPQDPPDEAEAEADDDDDDLPDCRHHHPAPLSVQVSPDPVQLRHAYEYEYQAQEGEDDAARENESHHYAYEYDPPPAQREYEYQELHAHEYHNHEYEYYSHEYEYNDQEHPHANYEAEAAYEYEYYLYEYEYDRHPEYQDEPEHYEYPDPPPVPDGHAEYYAYLYEYEHAEYEHEANYEEESHQYYHHEQYEYEHYEYDQPDLETYANYEYEADPNRNADEDENYEYALHHDDPHPDLHQYDYANYEYEYEDAPPHAAHENYHYDVVSHPPPVPDRDNVPFAHHYEYEYAALQVRAELRRYYPCLVVCVVVQRNAWYAHPNVRDIDRVSLRNPQQQDLAFEEECPADLDLSAGDPVHHHQEPQSRQVSHNYDQADEHEYEYAAAHEADEAAHEANHHYEYEYPDPDPDAHEYYHAADDADAAASYEYAEHYHYERHEYEAFPRDRYQAPYEYEAEEYEYYLYEYDYDPVGQHEHQAANYEYAEAAYEYYNYEYERFEYAHAQHQEHHYEHEYEAAHAYEHEQYEYEQQEYDHANYAARHEGYEDAVYLDRNYAYEAEQYYYYNTFGHHYDDPCVVLTPQHYEYEYQHDDLVVNLVRYDYDNYDDDPPDPNYWYADNVRDIDRCCCSNPPDQAAQEAEEDQPQADLDPCCRPPVRHHNAPQSRLVPGHLPPLEEHEYEYEAEHEHAAAAAAPPSAHYEYEYEWHYPDADPVGDAHEYEYNYQDPDQERYEHEAYAYHYYRYDYHYDPPRDHNYDYHYYHDPPDPHYYHD

Organism: NCBI:txid222440

Secondary structure (DSSP, 8-state):
-----SSS------TT--EEEEE-S----TT-TTSPBSSHHHHHHTS-GGGGSSEEEEEE-SSEEEE-S-EE-TT-EEEEEE-STTSPEEEEE-SS--EEEESSEEEEESEEEEE--SEE-S-SEEEESS-EEEEES-EEEESS-SEE-S-SEEEE----SSTT----EEEEES-EEES-EESSS-SEEEES-SEEEEES-EEES-EE-TT-SSPPPSEEEEE-TT--EEEEES-EEES-SB------------SEEEEE-S--TTEEEES-EE-GGGS-GGG-SS--TT--SSEEEEES-HHHH--GGGSTTTHHHHHHTGGGEEEEETTTTEEEEHHHHHS-S-SSEEEE-TT----TT--BTTB-BS-HHHHHHH----TTSPEEEEE-S-EEEE---EEE-S-EEEEE---SS-PPEEEE---S--SS-SEEESS-EEEES-EEE--TT--SS-SEEE-SSEEEEES-EEE-BTTB-EEESS-SEEESSSEEEEES-EEEEEEE-STT-B-SSEEEE--TT--EEEES-EEEEEEE-STT-B-SSEEEE-TT-SS--S-EEEES-EEES-B-----TT-GGGTT-SEEEE-SS--HHHHHHHEEEES----SS--SEEEE-TTS-EEETHHHHS--S---EEEE-TTT--SSTTTTTSS--BSBHHHHHHHS-S-SSSEEEEEESSEEEE-S-EEE-S-TT-EEEEEE--SS-BTTBSSEEEEE-----SSEEEEEESSEEEEESEEEEEPTT---SEEEEEE--TTS---EE-

Sequence (778 aa):
MYLYNGEANRIDILSGVSLEVNVTVVGTDPSEINGPFSTLGSAVSKSPDIFEIFERTVNILQSTTTETSDILINKKKIKAVGRAGSTPVQVITTGNYQYTITDGSAYFDTISFQFNSQSRTSHAFSLIGDGILNFQQCQFSATTLNNLQQNVIYANDTNGELGGRKDAQLIISKCKFESIQLSEKAAIYTGNVVNVLIEHNQFASIKRTNSVRDAPSVIESVIEKGQISYILRNNSFSAVLNGDGTSAGNYTGGVIYIYNIVDYKNLIIDSLTFKPDEYDQSHGVGNISDEATFLFIRGNDLTSSIHDSNFVKMADQMQKFQKQYLGYDNITKVYIPLYNLARTYKDSEIYVSNNGADKNWCGAKVSPCKTIAHSYEHATTGTDRMRHIYILNSLNNEIAPFNISSPSEIVSDYTDTARPIISFARTSSTQLPFISSSVNLDIKNLIFRISDTFYFRNLISHVAGTLTLSYVDIIGTSSNVGVLSTAAISASSGSVKFDNVIMQYLIVNTRQSKGAGVYVNVVGTASFTIINSQFRNINNVEEESRGAAIYVRTVQSTNILGDFLFNNIQFDNNLGITTTQDDKDYEGANVFLESANLPKENLKEKFKGEGIPYAEPNIPFVGIDFRNRLVALSRFIFPNPSISEAVVNETNGNNDVYCFDDFTPCKTVDYAFKVTSTSDVNYRRVIIDTLAYLNFEIDIRNEIQRTVNFTGYKEYPDSRGKYATVVVNASSTQESLIDIQDSSLEILNLTFEIGHGIKLYNLIHHSGRDGEHQHVKI